Protein AF-0000000076643042 (afdb_homodimer)

pLDDT: mean 94.72, std 5.68, range [51.59, 98.75]

Foldseek 3Di:
DDDPVLVVVLQVQAPFGKDAPPDPCQQVQQAAQAQVDDAHERIEQAHQALSNVLSQLVSCLVVVFQEAEDALRHFQARLQHHHHGYRYYQLNQFDWDADLVQQKIKTFQNHWQLRNCVVQVVSQKDAFAALARSHTLQQCQQQFHDHQLCQPHNHNVSFWAWWFWQFSNSDTDIDGCVGPNLVSQCSGNVRFQGGHTGMTMGHIDGFDQKWWKDKFKAALVCQLVLVVVVQVLLVPADSQKWWKWKWAADPVRHIIIIIIMIGGHDRVVCCVRCVVVVPPDDTPDDPTDIDGPSVSSNVCDVLSGGNWHKAKDKFFFQGQDSVLSVLLSVLCPPPDDRSKMKMKTFAHHPLLVDDCSSHQQRCSNTGMMIMTMQTHNDPVCVVVSNVSSVVSCVSNVVRTDFADRQSRDHPDPLVNLCRNRDPCLVSNLCSCCVRPVPSSPASGSHRHHDD/DDDPVLVVVLQVQAPFGKDAPPDPCQQVQQAAQAQVDDAHERIEQAHQALSNVLSQLVSCLVVVFQEAEDALRHFQARLQHHHHGYRYYQLNQFDWDADLVQQKIKTFQNHWQLNNCVVQVVSQKDAFAALARSHTLQQCQQQFHDHQLCQPHNHNVSFWAWWFWQFSNSDTDIDGCVGPVLLSQCSGNVRFQGGHTGMTMGHIDGFDQKWWKDKFKAALVCQLVLVVVVQVLLVPADSQKWWKWKWAADPVRGIIIIIIMIGGHDRVVCCVRCVVVVPPDDTPDDDTDIDGPSVSSNVCDVLSGGNWHKAKDKFFFQGQDSVLSVLLSVLCPPPDDRSKMKMKTAAHHPLLVDDCSSHQQRCSNTGMMIMTMQTHNDPVCVVVRNVSSVVSCVSNVVRTDFADRQSRDHPDPLPRLCRNRDPCLVSSLCSCCVRPVPSSPASGSHRHHDD

Secondary structure (DSSP, 8-state):
---HHHHHHHHHH-SSEEE-TTSTTHHHHH--S-TT-----SEEEE--SHHHHHHHHHHHHHTT--EEEESS---TT-TT--SSSEEEE-TT---EEEETTTTEEEE-TT-BHHHHHHHHHTTTEE----SSTTSBHHHHHHT----TTHHHH--GGGGEEEEEEE-TTS-EEEEESSSSHHHHHHHTTSTTSS-EEEEEEEE-EE--SEEEE--EEEEGGGHHHHHHHHHHHHHHS-TTEEEEEEEEE-TTS-EEEEEEEEESS-HHHHHHHHHHHHHSS--SEE--EEEEHHHHHHHTGGGG-TTSEE--EEEEES---HHHHHHHHHHHPSPSSTT-EEEEEE--THHHHS-GGGSS---TT--EEEEEE-EES-GGGHHHHHHHHHHHHHHHGGGPPS---GGG--S--HHHHHHHHGGGHHHHHHHHHHH-TT----SSS--PPP-/---HHHHHHHHHH-SSEEE-TTSTTHHHHH--S-TT-----SEEEE--SHHHHHHHHHHHHHTT--EEEESS---TT-TT--SSSEEEE-TT---EEEETTTTEEEE-TT-BHHHHHHHHHTTTEE----SSTTSBHHHHHHT----TTHHHH--GGGGEEEEEEE-TTS-EEEEESSSSHHHHHHHTTSTTSS-EEEEEEEE-EE--SEEEE--EEEEGGGHHHHHHHHHHHHHHS-TTEEEEEEEEE-TTS-EEEEEEEEESS-HHHHHHHHHHHHHSS--SEE--EEEEHHHHHHHTTTTT-TTSEE--EEEEES---HHHHHHHHHHHPSPSSTT-EEEEEE--THHHHS-GGGSS---TT--EEEEEE-EES-GGGHHHHHHHHHHHHHHHGGGPPS---GGG--S--SHHHHHHHGGGHHHHHHHHHHH-TT----SSS--PPP-

InterPro domains:
  IPR006093 Oxygen oxidoreductase covalent FAD-binding site [PS00862] (41-74)
  IPR006094 FAD linked oxidase, N-terminal [PF01565] (41-175)
  IPR012951 Berberine/berberine-like [PF08031] (404-448)
  IPR016166 FAD-binding domain, PCMH-type [PS51387] (37-207)
  IPR016167 FAD-binding, type PCMH, subdomain 1 [G3DSA:3.30.43.10] (16-94)
  IPR016169 FAD-binding, type PCMH, subdomain 2 [G3DSA:3.30.465.10] (108-436)
  IPR036318 FAD-binding, type PCMH-like superfamily [SSF56176] (14-205)
  IPR050416 FAD-linked Oxidoreductases in Biosynthetic Pathways [PTHR42973] (16-446)

Sequence (902 aa):
MVHQSAIKKFREKLHGSLLFPRDSGYHEARSVWNGRIDRKPMAIARCKDTSDVIASINFARDHQLLVSIRGGGHHAAGHAVSDGGLMIDLSLMNEIYVDPTIKIAKAGPGTSVRDLDHETQKFGLVITGAPVSTVGIAGYTLGGGLGWTSRKHGLACDNLISVDVVTAEGELIHASEDKYPNLFWGIRGGSGNFGVVTSFEFQLHEMGPDVLAGPIVHPIEEAPRLLRFWRDYMLDAPDELQCMPVMFNTPESETVFCLYPLYAGNPAEGESVIKPFREIGTPLSDGIEATSYADLLSELDEMYRSGDRNYYRSAFFDSIPDEAIDTFVEKAAPIPSPFSSIFLEPLGGAIARRDTHATAFPHRERKFCITAVPKWDDENRDEEMMAWADELFNALKPYAADGVYVNYLDEVGDEPARDAYGQHWNRLTELKKKWDPENLFRMNHNVPPAGMVHQSAIKKFREKLHGSLLFPRDSGYHEARSVWNGRIDRKPMAIARCKDTSDVIASINFARDHQLLVSIRGGGHHAAGHAVSDGGLMIDLSLMNEIYVDPTIKIAKAGPGTSVRDLDHETQKFGLVITGAPVSTVGIAGYTLGGGLGWTSRKHGLACDNLISVDVVTAEGELIHASEDKYPNLFWGIRGGSGNFGVVTSFEFQLHEMGPDVLAGPIVHPIEEAPRLLRFWRDYMLDAPDELQCMPVMFNTPESETVFCLYPLYAGNPAEGESVIKPFREIGTPLSDGIEATSYADLLSELDEMYRSGDRNYYRSAFFDSIPDEAIDTFVEKAAPIPSPFSSIFLEPLGGAIARRDTHATAFPHRERKFCITAVPKWDDENRDEEMMAWADELFNALKPYAADGVYVNYLDEVGDEPARDAYGQHWNRLTELKKKWDPENLFRMNHNVPPAG

Solvent-accessible surface area (backbone atoms only — not comparable to full-atom values): 44697 Å² total; per-residue (Å²): 132,84,53,67,68,57,52,52,55,52,48,70,65,34,84,33,52,72,35,35,83,88,38,90,60,29,70,67,69,53,57,44,31,29,40,73,53,84,53,55,40,53,31,36,39,38,22,53,44,61,60,26,48,32,53,48,41,43,50,30,58,76,65,70,42,54,42,13,60,20,36,46,29,58,46,61,49,40,38,31,43,37,66,64,14,39,24,43,31,29,52,68,25,46,48,67,46,74,42,76,88,83,29,36,34,39,33,23,28,16,22,30,32,44,60,52,39,55,55,35,32,76,72,24,25,40,64,39,38,55,69,41,20,74,37,14,45,39,67,40,24,21,31,23,23,73,31,69,39,12,26,52,65,12,30,23,32,69,28,51,58,34,35,34,30,32,32,65,84,39,45,80,41,71,28,20,81,88,32,58,39,69,59,34,26,40,46,26,21,39,38,57,44,64,41,49,59,55,30,41,28,32,50,44,40,86,40,56,48,47,23,25,32,34,48,34,33,25,55,47,87,48,39,61,62,52,48,54,50,49,55,60,48,59,77,70,49,61,40,42,55,32,55,34,44,33,38,33,31,41,96,85,65,44,54,32,26,28,44,34,40,34,27,69,37,61,37,79,68,29,48,73,73,48,42,64,70,72,66,51,80,75,61,77,43,78,53,67,38,78,38,46,50,62,57,56,31,50,65,45,36,75,67,64,49,68,55,37,26,56,45,50,42,59,39,25,18,70,57,78,52,70,68,52,45,52,50,46,57,61,56,52,53,71,56,87,34,70,55,12,36,34,41,35,42,70,52,30,52,35,35,41,72,43,62,49,80,69,33,32,41,52,70,31,81,37,36,33,37,44,37,35,36,43,32,46,84,55,78,90,43,47,67,60,47,50,47,51,47,49,52,39,50,62,70,43,47,90,57,44,42,85,46,35,62,56,70,48,43,37,84,49,74,76,68,52,36,51,37,32,25,46,91,42,41,65,62,48,13,48,50,20,35,72,50,26,60,81,46,61,52,46,50,49,74,54,64,59,39,59,131,132,85,52,68,66,58,50,52,53,51,47,72,65,34,85,32,52,71,35,34,83,87,38,90,60,28,70,69,70,54,57,43,29,29,41,74,53,84,54,55,40,52,31,36,40,40,23,52,44,63,60,25,47,33,52,50,42,44,51,31,59,76,65,70,43,53,43,12,60,20,36,45,30,57,44,61,49,38,36,30,43,37,66,64,14,40,23,42,32,29,50,66,25,46,48,67,45,75,42,76,89,82,28,35,35,40,32,24,28,17,23,28,32,43,60,52,40,55,54,35,32,75,71,23,26,40,62,40,37,55,66,42,22,72,37,14,46,38,66,40,23,19,31,23,24,70,30,69,38,13,26,53,64,12,31,24,32,70,29,50,56,35,34,34,29,34,33,64,84,38,44,80,42,72,26,18,82,88,34,57,38,68,60,35,25,41,46,26,21,38,40,58,45,66,40,50,57,55,31,40,28,31,51,43,40,86,41,54,48,47,20,26,32,36,47,33,32,26,54,45,87,49,40,62,61,51,49,55,50,49,55,61,48,59,78,70,48,60,41,43,53,32,55,34,43,34,38,33,31,42,97,87,65,44,53,31,27,27,46,35,40,34,26,69,38,60,37,80,69,30,48,74,72,48,43,63,68,72,65,50,81,74,60,77,43,76,52,66,38,78,38,47,51,60,58,57,31,50,65,46,35,74,68,64,50,70,56,36,26,57,46,48,42,58,40,26,18,70,56,76,52,70,68,53,44,50,50,45,56,62,56,52,54,69,54,88,32,70,55,12,36,35,41,35,42,70,51,29,52,36,34,42,70,44,62,48,82,68,32,31,40,51,68,30,80,38,36,32,36,43,36,34,35,41,32,46,85,55,77,91,43,48,67,62,47,50,47,51,46,48,51,38,49,61,69,43,46,89,57,44,41,85,46,34,61,57,71,48,43,38,84,52,72,86,69,54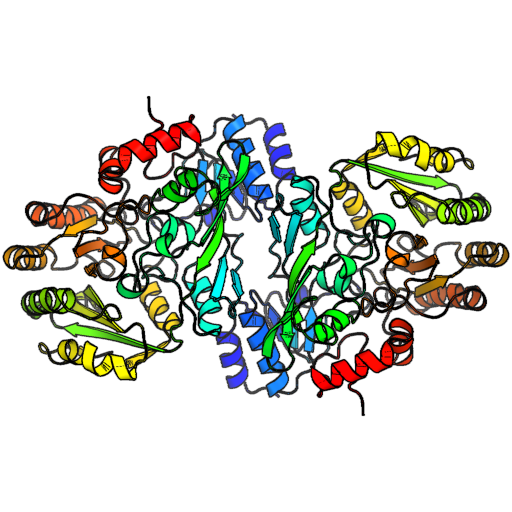,38,54,38,32,26,47,90,40,42,66,61,47,13,49,49,19,35,73,50,25,60,82,46,62,52,47,48,48,72,53,65,57,40,57,128

Organism: NCBI:txid1194090

Radius of gyration: 30.89 Å; Cα contacts (8 Å, |Δi|>4): 2217; chains: 2; bounding box: 66×94×68 Å

Nearest PDB structures (foldseek):
  6fye-assembly1_B-2  TM=9.559E-01  e=5.923E-57  Streptomyces maritimus
  6fyf-assembly3_C  TM=9.620E-01  e=8.455E-57  Streptomyces maritimus
  6fyd-assembly1_D  TM=9.622E-01  e=5.011E-56  Streptomyces maritimus
  6fyb-assembly1_A  TM=9.597E-01  e=9.623E-56  Streptomyces maritimus
  4xlo-assembly1_C  TM=9.565E-01  e=2.208E-55  Streptomyces maritimus

Structure (mmCIF, N/CA/C/O backbone):
data_AF-0000000076643042-model_v1
#
loop_
_entity.id
_entity.type
_entity.pdbx_description
1 polymer 'FAD/FMN-containing dehydrogenase'
#
loop_
_atom_site.group_PDB
_atom_site.id
_atom_site.type_symbol
_atom_site.label_atom_id
_atom_site.label_alt_id
_atom_site.label_comp_id
_atom_site.label_asym_id
_atom_site.label_entity_id
_atom_site.label_seq_id
_atom_site.pdbx_PDB_ins_code
_atom_site.Cartn_x
_atom_site.Cartn_y
_atom_site.Cartn_z
_atom_site.occupancy
_atom_site.B_iso_or_equiv
_atom_site.auth_seq_id
_atom_site.auth_comp_id
_atom_site.auth_asym_id
_atom_site.auth_atom_id
_atom_site.pdbx_PDB_model_num
ATOM 1 N N . MET A 1 1 ? -33.562 -3.615 -8.594 1 68.44 1 MET A N 1
ATOM 2 C CA . MET A 1 1 ? -32.781 -2.475 -9.07 1 68.44 1 MET A CA 1
ATOM 3 C C . MET A 1 1 ? -32.344 -1.584 -7.91 1 68.44 1 MET A C 1
ATOM 5 O O . MET A 1 1 ? -33.156 -1.269 -7.035 1 68.44 1 MET A O 1
ATOM 9 N N . VAL A 1 2 ? -31.031 -1.35 -7.797 1 86.06 2 VAL A N 1
ATOM 10 C CA . VAL A 1 2 ? -30.516 -0.53 -6.707 1 86.06 2 VAL A CA 1
ATOM 11 C C . VAL A 1 2 ? -30.906 0.93 -6.93 1 86.06 2 VAL A C 1
ATOM 13 O O . VAL A 1 2 ? -30.75 1.458 -8.031 1 86.06 2 VAL A O 1
ATOM 16 N N . HIS A 1 3 ? -31.516 1.527 -5.895 1 90.06 3 HIS A N 1
ATOM 17 C CA . HIS A 1 3 ? -31.953 2.92 -5.973 1 90.06 3 HIS A CA 1
ATOM 18 C C . HIS A 1 3 ? -30.75 3.848 -6.191 1 90.06 3 HIS A C 1
ATOM 20 O O . HIS A 1 3 ? -29.688 3.635 -5.621 1 90.06 3 HIS A O 1
ATOM 26 N N . GLN A 1 4 ? -31 4.836 -6.996 1 91.38 4 GLN A N 1
ATOM 27 C CA . GLN A 1 4 ? -29.969 5.801 -7.344 1 91.38 4 GLN A CA 1
ATOM 28 C C . GLN A 1 4 ? -29.406 6.469 -6.094 1 91.38 4 GLN A C 1
ATOM 30 O O . GLN A 1 4 ? -28.203 6.777 -6.039 1 91.38 4 GLN A O 1
ATOM 35 N N . SER A 1 5 ? -30.219 6.672 -5.195 1 93 5 SER A N 1
ATOM 36 C CA . SER A 1 5 ? -29.766 7.297 -3.957 1 93 5 SER A CA 1
ATOM 37 C C . SER A 1 5 ? -28.781 6.398 -3.207 1 93 5 SER A C 1
ATOM 39 O O . SER A 1 5 ? -27.828 6.887 -2.604 1 93 5 SER A O 1
ATOM 41 N N . ALA A 1 6 ? -29.078 5.102 -3.199 1 94.38 6 ALA A N 1
ATOM 42 C CA . ALA A 1 6 ? -28.172 4.137 -2.557 1 94.38 6 ALA A CA 1
ATOM 43 C C . ALA A 1 6 ? -26.828 4.094 -3.258 1 94.38 6 ALA A C 1
ATOM 45 O O . ALA A 1 6 ? -25.781 4.004 -2.604 1 94.38 6 ALA A O 1
ATOM 46 N N . ILE A 1 7 ? -26.875 4.219 -4.602 1 95.62 7 ILE A N 1
ATOM 47 C CA . ILE A 1 7 ? -25.656 4.215 -5.402 1 95.62 7 ILE A CA 1
ATOM 48 C C . ILE A 1 7 ? -24.828 5.469 -5.102 1 95.62 7 ILE A C 1
ATOM 50 O O . ILE A 1 7 ? -23.609 5.398 -4.957 1 95.62 7 ILE A O 1
ATOM 54 N N . LYS A 1 8 ? -25.453 6.582 -5.012 1 94.44 8 LYS A N 1
ATOM 55 C CA . LYS A 1 8 ? -24.766 7.84 -4.711 1 94.44 8 LYS A CA 1
ATOM 56 C C . LYS A 1 8 ? -24.078 7.777 -3.346 1 94.44 8 LYS A C 1
ATOM 58 O O . LYS A 1 8 ? -22.922 8.18 -3.207 1 94.44 8 LYS A O 1
ATOM 63 N N . LYS A 1 9 ? -24.828 7.293 -2.367 1 94 9 LYS A N 1
ATOM 64 C CA . LYS A 1 9 ? -24.281 7.164 -1.022 1 94 9 LYS A CA 1
ATOM 65 C C . LYS A 1 9 ? -23.078 6.211 -1.011 1 94 9 LYS A C 1
ATOM 67 O O . LYS A 1 9 ? -22.094 6.449 -0.308 1 94 9 LYS A O 1
ATOM 72 N N . PHE A 1 10 ? -23.25 5.125 -1.715 1 96.25 10 PHE A N 1
ATOM 73 C CA . PHE A 1 10 ? -22.172 4.16 -1.82 1 96.25 10 PHE A CA 1
ATOM 74 C C . PHE A 1 10 ? -20.938 4.797 -2.445 1 96.25 10 PHE A C 1
ATOM 76 O O . PHE A 1 10 ? -19.828 4.672 -1.914 1 96.25 10 PHE A O 1
ATOM 83 N N . ARG A 1 11 ? -21.094 5.492 -3.514 1 95.38 11 ARG A N 1
ATOM 84 C CA . ARG A 1 11 ? -20.016 6.18 -4.211 1 95.38 11 ARG A CA 1
ATOM 85 C C . ARG A 1 11 ? -19.297 7.156 -3.287 1 95.38 11 ARG A C 1
ATOM 87 O O . ARG A 1 11 ? -18.062 7.254 -3.311 1 95.38 11 ARG A O 1
ATOM 94 N N . GLU A 1 12 ? -20.016 7.832 -2.471 1 91.12 12 GLU A N 1
ATOM 95 C CA . GLU A 1 12 ? -19.469 8.836 -1.566 1 91.12 12 GLU A CA 1
ATOM 96 C C . GLU A 1 12 ? -18.625 8.195 -0.475 1 91.12 12 GLU A C 1
ATOM 98 O O . GLU A 1 12 ? -17.734 8.836 0.087 1 91.12 12 GLU A O 1
ATOM 103 N N . LYS A 1 13 ? -18.859 6.949 -0.192 1 91.38 13 LYS A N 1
ATOM 104 C CA . LYS A 1 13 ? -18.141 6.238 0.855 1 91.38 13 LYS A CA 1
ATOM 105 C C . LYS A 1 13 ? -16.812 5.695 0.331 1 91.38 13 LYS A C 1
ATOM 107 O O . LYS A 1 13 ? -15.93 5.324 1.113 1 91.38 13 LYS A O 1
ATOM 112 N N . LEU A 1 14 ? -16.656 5.648 -0.981 1 94.31 14 LEU A N 1
ATOM 113 C CA . LEU A 1 14 ? -15.484 5.023 -1.576 1 94.31 14 LEU A CA 1
ATOM 114 C C . LEU A 1 14 ? -14.352 6.035 -1.745 1 94.31 14 LEU A C 1
ATOM 116 O O . LEU A 1 14 ? -14.586 7.16 -2.193 1 94.31 14 LEU A O 1
ATOM 120 N N . HIS A 1 15 ? -13.18 5.633 -1.275 1 92.56 15 HIS A N 1
ATOM 121 C CA . HIS A 1 15 ? -11.977 6.344 -1.7 1 92.56 15 HIS A CA 1
ATOM 122 C C . HIS A 1 15 ? -11.695 6.113 -3.182 1 92.56 15 HIS A C 1
ATOM 124 O O . HIS A 1 15 ? -11.25 7.023 -3.883 1 92.56 15 HIS A O 1
ATOM 130 N N . GLY A 1 16 ? -11.883 4.863 -3.537 1 94.12 16 GLY A N 1
ATOM 131 C CA . GLY A 1 16 ? -11.742 4.535 -4.949 1 94.12 16 GLY A CA 1
ATOM 132 C C . GLY A 1 16 ? -12.93 4.961 -5.785 1 94.12 16 GLY A C 1
ATOM 133 O O . GLY A 1 16 ? -13.727 5.801 -5.359 1 94.12 16 GLY A O 1
ATOM 134 N N . SER A 1 17 ? -13.047 4.469 -6.973 1 96.81 17 SER A N 1
ATOM 135 C CA . SER A 1 17 ? -14.102 4.863 -7.902 1 96.81 17 SER A CA 1
ATOM 136 C C . SER A 1 17 ? -15.133 3.756 -8.078 1 96.81 17 SER A C 1
ATOM 138 O O . SER A 1 17 ? -14.867 2.598 -7.742 1 96.81 17 SER A O 1
ATOM 140 N N . LEU A 1 18 ? -16.281 4.133 -8.484 1 98.25 18 LEU A N 1
ATOM 141 C CA . LEU A 1 18 ? -17.359 3.24 -8.898 1 98.25 18 LEU A CA 1
ATOM 142 C C . LEU A 1 18 ? -17.656 3.4 -10.383 1 98.25 18 LEU A C 1
ATOM 144 O O . LEU A 1 18 ? -18.078 4.469 -10.82 1 98.25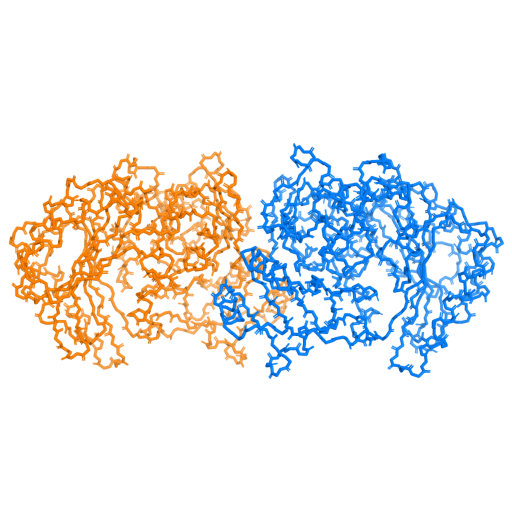 18 LEU A O 1
ATOM 148 N N . LEU A 1 19 ? -17.375 2.379 -11.141 1 98.44 19 LEU A N 1
ATOM 149 C CA . LEU A 1 19 ? -17.516 2.453 -12.586 1 98.44 19 LEU A CA 1
ATOM 150 C C . LEU A 1 19 ? -18.797 1.735 -13.039 1 98.44 19 LEU A C 1
ATOM 152 O O . LEU A 1 19 ? -19.094 0.647 -12.547 1 98.44 19 LEU A O 1
ATOM 156 N N . PHE A 1 20 ? -19.5 2.33 -13.906 1 97.81 20 PHE A N 1
ATOM 157 C CA . PHE A 1 20 ? -20.625 1.738 -14.617 1 97.81 20 PHE A CA 1
ATOM 158 C C . PHE A 1 20 ? -20.297 1.536 -16.094 1 97.81 20 PHE A C 1
ATOM 160 O O . PHE A 1 20 ? -19.281 2.037 -16.578 1 97.81 20 PHE A O 1
ATOM 167 N N . PRO A 1 21 ? -21.094 0.764 -16.781 1 96.88 21 PRO A N 1
ATOM 168 C CA . PRO A 1 21 ? -20.781 0.395 -18.156 1 96.88 21 PRO A CA 1
ATOM 169 C C . PRO A 1 21 ? -20.531 1.608 -19.047 1 96.88 21 PRO A C 1
ATOM 171 O O . PRO A 1 21 ? -19.75 1.522 -20 1 96.88 21 PRO A O 1
ATOM 174 N N . ARG A 1 22 ? -21.016 2.818 -18.734 1 96.31 22 ARG A N 1
ATOM 175 C CA . ARG A 1 22 ? -20.859 3.994 -19.594 1 96.31 22 ARG A CA 1
ATOM 176 C C . ARG A 1 22 ? -19.641 4.812 -19.172 1 96.31 22 ARG A C 1
ATOM 178 O O . ARG A 1 22 ? -19.234 5.738 -19.891 1 96.31 22 ARG A O 1
ATOM 185 N N . ASP A 1 23 ? -19.031 4.402 -18.062 1 97.31 23 ASP A N 1
ATOM 186 C CA . ASP A 1 23 ? -17.891 5.16 -17.562 1 97.31 23 ASP A CA 1
ATOM 187 C C . ASP A 1 23 ? -16.609 4.77 -18.297 1 97.31 23 ASP A C 1
ATOM 189 O O . ASP A 1 23 ? -16.422 3.607 -18.672 1 97.31 23 ASP A O 1
ATOM 193 N N . SER A 1 24 ? -15.703 5.809 -18.469 1 96.38 24 SER A N 1
ATOM 194 C CA . SER A 1 24 ? -14.359 5.531 -18.969 1 96.38 24 SER A CA 1
ATOM 195 C C . SER A 1 24 ? -13.609 4.57 -18.062 1 96.38 24 SER A C 1
ATOM 197 O O . SER A 1 24 ? -13.648 4.715 -16.828 1 96.38 24 SER A O 1
ATOM 199 N N . GLY A 1 25 ? -13.016 3.543 -18.656 1 96.62 25 GLY A N 1
ATOM 200 C CA . GLY A 1 25 ? -12.211 2.605 -17.891 1 96.62 25 GLY A CA 1
ATOM 201 C C . GLY A 1 25 ? -12.953 1.342 -17.516 1 96.62 25 GLY A C 1
ATOM 202 O O . GLY A 1 25 ? -12.352 0.358 -17.094 1 96.62 25 GLY A O 1
ATOM 203 N N . TYR A 1 26 ? -14.328 1.372 -17.672 1 97.62 26 TYR A N 1
ATOM 204 C CA . TYR A 1 26 ? -15.148 0.229 -17.297 1 97.62 26 TYR A CA 1
ATOM 205 C C . TYR A 1 26 ? -14.695 -1.035 -18.016 1 97.62 26 TYR A C 1
ATOM 207 O O . TYR A 1 26 ? -14.477 -2.072 -17.391 1 97.62 26 TYR A O 1
ATOM 215 N N . HIS A 1 27 ? -14.484 -0.976 -19.297 1 96.5 27 HIS A N 1
ATOM 216 C CA . HIS A 1 27 ? -14.164 -2.162 -20.078 1 96.5 27 HIS A CA 1
ATOM 217 C C . HIS A 1 27 ? -12.773 -2.691 -19.734 1 96.5 27 HIS A C 1
ATOM 219 O O . HIS A 1 27 ? -12.57 -3.906 -19.672 1 96.5 27 HIS A O 1
ATOM 225 N N . GLU A 1 28 ? -11.898 -1.808 -19.5 1 95.44 28 GLU A N 1
ATOM 226 C CA . GLU A 1 28 ? -10.562 -2.217 -19.062 1 95.44 28 GLU A CA 1
ATOM 227 C C . GLU A 1 28 ? -10.602 -2.865 -17.688 1 95.44 28 GLU A C 1
ATOM 229 O O . GLU A 1 28 ? -9.953 -3.887 -17.453 1 95.44 28 GLU A O 1
ATOM 234 N N . ALA A 1 29 ? -11.383 -2.307 -16.812 1 96.06 29 ALA A N 1
ATOM 235 C CA . ALA A 1 29 ? -11.438 -2.766 -15.422 1 96.06 29 ALA A CA 1
ATOM 236 C C . ALA A 1 29 ? -12.102 -4.137 -15.32 1 96.06 29 ALA A C 1
ATOM 238 O O . ALA A 1 29 ? -11.75 -4.941 -14.461 1 96.06 29 ALA A O 1
ATOM 239 N N . ARG A 1 30 ? -13.016 -4.414 -16.203 1 95.62 30 ARG A N 1
ATOM 240 C CA . ARG A 1 30 ? -13.766 -5.66 -16.062 1 95.62 30 ARG A CA 1
ATOM 241 C C . ARG A 1 30 ? -13.047 -6.805 -16.766 1 95.62 30 ARG A C 1
ATOM 243 O O . ARG A 1 30 ? -13.438 -7.969 -16.625 1 95.62 30 ARG A O 1
ATOM 250 N N . SER A 1 31 ? -12.102 -6.457 -17.641 1 93.75 31 SER A N 1
ATOM 251 C CA . SER A 1 31 ? -11.445 -7.484 -18.438 1 93.75 31 SER A CA 1
ATOM 252 C C . SER A 1 31 ? -10.602 -8.406 -17.562 1 93.75 31 SER A C 1
ATOM 254 O O . SER A 1 31 ? -9.93 -7.953 -16.641 1 93.75 31 SER A O 1
ATOM 256 N N . VAL A 1 32 ? -10.703 -9.727 -17.859 1 93.56 32 VAL A N 1
ATOM 257 C CA . VAL A 1 32 ? -9.898 -10.703 -17.125 1 93.56 32 VAL A CA 1
ATOM 258 C C . VAL A 1 32 ? -8.938 -11.398 -18.078 1 93.56 32 VAL A C 1
ATOM 260 O O . VAL A 1 32 ? -9.039 -11.242 -19.297 1 93.56 32 VAL A O 1
ATOM 263 N N . TRP A 1 33 ? -8.016 -12.125 -17.547 1 92.19 33 TRP A N 1
ATOM 264 C CA . TRP A 1 33 ? -6.906 -12.742 -18.266 1 92.19 33 TRP A CA 1
ATOM 265 C C . TRP A 1 33 ? -7.418 -13.695 -19.344 1 92.19 33 TRP A C 1
ATOM 267 O O . TRP A 1 33 ? -6.93 -13.68 -20.484 1 92.19 33 TRP A O 1
ATOM 277 N N . ASN A 1 34 ? -8.414 -14.562 -19.062 1 93.62 34 ASN A N 1
ATOM 278 C CA . ASN A 1 34 ? -8.977 -15.547 -19.984 1 93.62 34 ASN A CA 1
ATOM 279 C C . ASN A 1 34 ? -9.914 -14.898 -20.984 1 93.62 34 ASN A C 1
ATOM 281 O O . ASN A 1 34 ? -11.039 -14.523 -20.656 1 93.62 34 ASN A O 1
ATOM 285 N N . GLY A 1 35 ? -9.5 -14.875 -22.203 1 92.88 35 GLY A N 1
ATOM 286 C CA . GLY A 1 35 ? -10.234 -14.203 -23.266 1 92.88 35 GLY A CA 1
ATOM 287 C C . GLY A 1 35 ? -11.555 -14.875 -23.609 1 92.88 35 GLY A C 1
ATOM 288 O O . GLY A 1 35 ? -12.398 -14.289 -24.281 1 92.88 35 GLY A O 1
ATOM 289 N N . ARG A 1 36 ? -11.789 -16.062 -23.094 1 93 36 ARG A N 1
ATOM 290 C CA . ARG A 1 36 ? -13.062 -16.734 -23.312 1 93 36 ARG A CA 1
ATOM 291 C C . ARG A 1 36 ? -14.164 -16.094 -22.469 1 93 36 ARG A C 1
ATOM 293 O O . ARG A 1 36 ? -15.352 -16.328 -22.703 1 93 36 ARG A O 1
ATOM 300 N N . ILE A 1 37 ? -13.727 -15.383 -21.438 1 93 37 ILE A N 1
ATOM 301 C CA . ILE A 1 37 ? -14.664 -14.836 -20.469 1 93 37 ILE A CA 1
ATOM 302 C C . ILE A 1 37 ? -14.969 -13.383 -20.812 1 93 37 ILE A C 1
ATOM 304 O O . ILE A 1 37 ? -14.07 -12.539 -20.859 1 93 37 ILE A O 1
ATOM 308 N N . ASP A 1 38 ? -16.203 -13.062 -21.062 1 93.5 38 ASP A N 1
ATOM 309 C CA . ASP A 1 38 ? -16.641 -11.695 -21.344 1 93.5 38 ASP A CA 1
ATOM 310 C C . ASP A 1 38 ? -17.938 -11.383 -20.609 1 93.5 38 ASP A C 1
ATOM 312 O O . ASP A 1 38 ? -19 -11.227 -21.219 1 93.5 38 ASP A O 1
ATOM 316 N N . ARG A 1 39 ? -17.828 -11.219 -19.344 1 96.06 39 ARG A N 1
ATOM 317 C CA . ARG A 1 39 ? -18.984 -10.906 -18.5 1 96.06 39 ARG A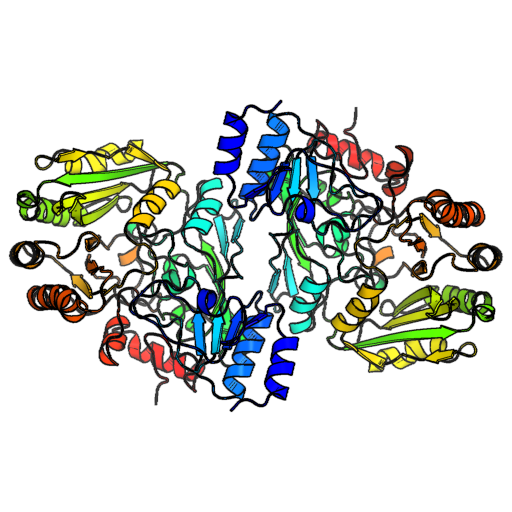 CA 1
ATOM 318 C C . ARG A 1 39 ? -19.016 -9.422 -18.156 1 96.06 39 ARG A C 1
ATOM 320 O O . ARG A 1 39 ? -18 -8.734 -18.203 1 96.06 39 ARG A O 1
ATOM 327 N N . LYS A 1 40 ? -20.203 -8.977 -17.922 1 97.75 40 LYS A N 1
ATOM 328 C CA . LYS A 1 40 ? -20.422 -7.547 -17.703 1 97.75 40 LYS A CA 1
ATOM 329 C C . LYS A 1 40 ? -21.109 -7.285 -16.375 1 97.75 40 LYS A C 1
ATOM 331 O O . LYS A 1 40 ? -22.344 -7.297 -16.297 1 97.75 40 LYS A O 1
ATOM 336 N N . PRO A 1 41 ? -20.375 -6.859 -15.344 1 97.69 41 PRO A N 1
ATOM 337 C CA . PRO A 1 41 ? -20.984 -6.504 -14.062 1 97.69 41 PRO A CA 1
ATOM 338 C C . PRO A 1 41 ? -21.828 -5.227 -14.148 1 97.69 41 PRO A C 1
ATOM 340 O O . PRO A 1 41 ? -21.609 -4.402 -15.039 1 97.69 41 PRO A O 1
ATOM 343 N N . MET A 1 42 ? -22.75 -5.113 -13.203 1 97.31 42 MET A N 1
ATOM 344 C CA . MET A 1 42 ? -23.531 -3.889 -13.086 1 97.31 42 MET A CA 1
ATOM 345 C C . MET A 1 42 ? -22.641 -2.699 -12.75 1 97.31 42 MET A C 1
ATOM 347 O O . MET A 1 42 ? -22.844 -1.602 -13.273 1 97.31 42 MET A O 1
ATOM 351 N N . ALA A 1 43 ? -21.75 -2.928 -11.852 1 98.25 43 ALA A N 1
ATOM 352 C CA . ALA A 1 43 ? -20.828 -1.895 -11.398 1 98.25 43 ALA A CA 1
ATOM 353 C C . ALA A 1 43 ? -19.5 -2.506 -10.938 1 98.25 43 ALA A C 1
ATOM 355 O O . ALA A 1 43 ? -19.438 -3.693 -10.609 1 98.25 43 ALA A O 1
ATOM 356 N N . ILE A 1 44 ? -18.469 -1.769 -11.031 1 98.75 44 ILE A N 1
ATOM 357 C CA . ILE A 1 44 ? -17.141 -2.146 -10.57 1 98.75 44 ILE A CA 1
ATOM 358 C C . ILE A 1 44 ? -16.672 -1.175 -9.484 1 98.75 44 ILE A C 1
ATOM 360 O O . ILE A 1 44 ? -16.5 0.016 -9.75 1 98.75 44 ILE A O 1
ATOM 364 N N . ALA A 1 45 ? -16.562 -1.639 -8.242 1 98.69 45 ALA A N 1
ATOM 365 C CA . ALA A 1 45 ? -15.93 -0.85 -7.184 1 98.69 45 ALA A CA 1
ATOM 366 C C . ALA A 1 45 ? -14.414 -1.004 -7.211 1 98.69 45 ALA A C 1
ATOM 368 O O . ALA A 1 45 ? -13.883 -2.047 -6.824 1 98.69 45 ALA A O 1
ATOM 369 N N . ARG A 1 46 ? -13.703 -0.032 -7.668 1 98.19 46 ARG A N 1
ATOM 370 C CA . ARG A 1 46 ? -12.242 -0.048 -7.668 1 98.19 46 ARG A CA 1
ATOM 371 C C . ARG A 1 46 ? -11.688 0.381 -6.312 1 98.19 46 ARG A C 1
ATOM 373 O O . ARG A 1 46 ? -11.461 1.569 -6.074 1 98.19 46 ARG A O 1
ATOM 380 N N . CYS A 1 47 ? -11.438 -0.552 -5.5 1 97.75 47 CYS A N 1
ATOM 381 C CA . CYS A 1 47 ? -11.109 -0.307 -4.102 1 97.75 47 CYS A CA 1
ATOM 382 C C . CYS A 1 47 ? -9.656 0.14 -3.951 1 97.75 47 CYS A C 1
ATOM 384 O O . CYS A 1 47 ? -8.766 -0.391 -4.617 1 97.75 47 CYS A O 1
ATOM 386 N N . LYS A 1 48 ? -9.438 1.079 -3.084 1 95.19 48 LYS A N 1
ATOM 387 C CA . LYS A 1 48 ? -8.094 1.589 -2.824 1 95.19 48 LYS A CA 1
ATOM 388 C C . LYS A 1 48 ? -7.617 1.19 -1.432 1 95.19 48 LYS A C 1
ATOM 390 O O . LYS A 1 48 ? -6.426 1.29 -1.126 1 95.19 48 LYS A O 1
ATOM 395 N N . ASP A 1 49 ? -8.547 0.78 -0.636 1 94.62 49 ASP A N 1
ATOM 396 C CA . ASP A 1 49 ? -8.203 0.43 0.738 1 94.62 49 ASP A CA 1
ATOM 397 C C . ASP A 1 49 ? -9.258 -0.485 1.354 1 94.62 49 ASP A C 1
ATOM 399 O O . ASP A 1 49 ? -10.25 -0.829 0.702 1 94.62 49 ASP A O 1
ATOM 403 N N . THR A 1 50 ? -9.031 -0.948 2.604 1 97.25 50 THR A N 1
ATOM 404 C CA . THR A 1 50 ? -9.906 -1.894 3.289 1 97.25 50 THR A CA 1
ATOM 405 C C . THR A 1 50 ? -11.281 -1.286 3.52 1 97.25 50 THR A C 1
ATOM 407 O O . THR A 1 50 ? -12.297 -1.983 3.432 1 97.25 50 THR A O 1
ATOM 410 N N . SER A 1 51 ? -11.367 0.027 3.805 1 95.81 51 SER A N 1
ATOM 411 C CA . SER A 1 51 ? -12.641 0.699 4.008 1 95.81 51 SER A CA 1
ATOM 412 C C . SER A 1 51 ? -13.531 0.582 2.773 1 95.81 51 SER A C 1
ATOM 414 O O . SER A 1 51 ? -14.742 0.4 2.891 1 95.81 51 SER A O 1
ATOM 416 N N . ASP A 1 52 ? -12.914 0.745 1.614 1 97.56 52 ASP A N 1
ATOM 417 C CA . ASP A 1 52 ? -13.648 0.576 0.367 1 97.56 52 ASP A CA 1
ATOM 418 C C . ASP A 1 52 ? -14.227 -0.833 0.26 1 97.56 52 ASP A C 1
ATOM 420 O O . ASP A 1 52 ? -15.367 -1.008 -0.177 1 97.56 52 ASP A O 1
ATOM 424 N N . VAL A 1 53 ? -13.422 -1.831 0.658 1 98.56 53 VAL A N 1
ATOM 425 C CA . VAL A 1 53 ? -13.852 -3.223 0.582 1 98.56 53 VAL A CA 1
ATOM 426 C C . VAL A 1 53 ? -15.039 -3.451 1.521 1 98.56 53 VAL A C 1
ATOM 428 O O . VAL A 1 53 ? -16.031 -4.059 1.135 1 98.56 53 VAL A O 1
ATOM 431 N N . ILE A 1 54 ? -14.922 -2.967 2.701 1 98.25 54 ILE A N 1
ATOM 432 C CA . ILE A 1 54 ? -16 -3.096 3.676 1 98.25 54 ILE A CA 1
ATOM 433 C C . ILE A 1 54 ? -17.281 -2.453 3.129 1 98.25 54 ILE A C 1
ATOM 435 O O . ILE A 1 54 ? -18.344 -3.061 3.158 1 98.25 54 ILE A O 1
ATOM 439 N N . ALA A 1 55 ? -17.141 -1.246 2.604 1 97.88 55 ALA A N 1
ATOM 440 C CA . ALA A 1 55 ? -18.297 -0.549 2.039 1 97.88 55 ALA A CA 1
ATOM 441 C C . ALA A 1 55 ? -18.922 -1.351 0.9 1 97.88 55 ALA A C 1
ATOM 443 O O . ALA A 1 55 ? -20.141 -1.417 0.776 1 97.88 55 ALA A O 1
ATOM 444 N N . SER A 1 56 ? -18.094 -1.926 0.088 1 98.69 56 SER A N 1
ATOM 445 C CA . SER A 1 56 ? -18.562 -2.689 -1.064 1 98.69 56 SER A CA 1
ATOM 446 C C . SER A 1 56 ? -19.281 -3.955 -0.63 1 98.69 56 SER A C 1
ATOM 448 O O . SER A 1 56 ? -20.344 -4.297 -1.184 1 98.69 56 SER A O 1
ATOM 450 N N . ILE A 1 57 ? -18.75 -4.664 0.319 1 98.56 57 ILE A N 1
ATOM 451 C CA . ILE A 1 57 ? -19.359 -5.887 0.827 1 98.56 57 ILE A CA 1
ATOM 452 C C . ILE A 1 57 ? -20.719 -5.555 1.444 1 98.56 57 ILE A C 1
ATOM 454 O O . ILE A 1 57 ? -21.719 -6.238 1.176 1 98.56 57 ILE A O 1
ATOM 458 N N . ASN A 1 58 ? -20.766 -4.527 2.279 1 98.19 58 ASN A N 1
ATOM 459 C CA . ASN A 1 58 ? -22.016 -4.117 2.896 1 98.19 58 ASN A CA 1
ATOM 460 C C . ASN A 1 58 ? -23.078 -3.766 1.848 1 98.19 58 ASN A C 1
ATOM 462 O O . ASN A 1 58 ? -24.234 -4.16 1.969 1 98.19 58 ASN A O 1
ATOM 466 N N . PHE A 1 59 ? -22.641 -3.039 0.854 1 98.19 59 PHE A N 1
ATOM 467 C CA . PHE A 1 59 ? -23.562 -2.639 -0.21 1 98.19 59 PHE A CA 1
ATOM 468 C C . PHE A 1 59 ? -24.109 -3.857 -0.938 1 98.19 59 PHE A C 1
ATOM 470 O O . PHE A 1 59 ? -25.328 -3.949 -1.176 1 98.19 59 PHE A O 1
ATOM 477 N N . ALA A 1 60 ? -23.234 -4.746 -1.305 1 97.81 60 ALA A N 1
ATOM 478 C CA . ALA A 1 60 ? -23.641 -5.957 -2.012 1 97.81 60 ALA A CA 1
ATOM 479 C C . ALA A 1 60 ? -24.609 -6.781 -1.169 1 97.81 60 ALA A C 1
ATOM 481 O O . ALA A 1 60 ? -25.625 -7.266 -1.675 1 97.81 60 ALA A O 1
ATOM 482 N N . ARG A 1 61 ? -24.266 -6.984 0.055 1 97 61 ARG A N 1
ATOM 483 C CA . ARG A 1 61 ? -25.109 -7.75 0.969 1 97 61 ARG A CA 1
ATOM 484 C C . ARG A 1 61 ? -26.484 -7.105 1.116 1 97 61 ARG A C 1
ATOM 486 O O . ARG A 1 61 ? -27.5 -7.773 0.962 1 97 61 ARG A O 1
ATOM 493 N N . ASP A 1 62 ? -26.5 -5.789 1.344 1 96.81 62 ASP A N 1
ATOM 494 C CA . ASP A 1 62 ? -27.75 -5.062 1.603 1 96.81 62 ASP A CA 1
ATOM 495 C C . ASP A 1 62 ? -28.656 -5.09 0.382 1 96.81 62 ASP A C 1
ATOM 497 O O . ASP A 1 62 ? -29.891 -5.027 0.517 1 96.81 62 ASP A O 1
ATOM 501 N N . HIS A 1 63 ? -28.094 -5.223 -0.763 1 96.94 63 HIS A N 1
ATOM 502 C CA . HIS A 1 63 ? -28.891 -5.164 -1.98 1 96.94 63 HIS A CA 1
ATOM 503 C C . HIS A 1 63 ? -28.922 -6.52 -2.682 1 96.94 63 HIS A C 1
ATOM 505 O O . HIS A 1 63 ? -29.375 -6.617 -3.826 1 96.94 63 HIS A O 1
ATOM 511 N N . GLN A 1 64 ? -28.375 -7.562 -2.043 1 95.88 64 GLN A N 1
ATOM 512 C CA . GLN A 1 64 ? -28.406 -8.945 -2.506 1 95.88 64 GLN A CA 1
ATOM 513 C C . GLN A 1 64 ? -27.812 -9.07 -3.906 1 95.88 64 GLN A C 1
ATOM 515 O O . GLN A 1 64 ? -28.422 -9.688 -4.789 1 95.88 64 GLN A O 1
ATOM 520 N N . LEU A 1 65 ? -26.703 -8.445 -4.074 1 97.12 65 LEU A N 1
ATOM 521 C CA . LEU A 1 65 ? -26.016 -8.492 -5.355 1 97.12 65 LEU A CA 1
ATOM 522 C C . LEU A 1 65 ? -25.062 -9.68 -5.406 1 97.12 65 LEU A C 1
ATOM 524 O O . LEU A 1 65 ? -24.453 -10.039 -4.395 1 97.12 65 LEU A O 1
ATOM 528 N N . LEU A 1 66 ? -24.953 -10.312 -6.602 1 97.06 66 LEU A N 1
ATOM 529 C CA . LEU A 1 66 ? -23.844 -11.227 -6.84 1 97.06 66 LEU A CA 1
ATOM 530 C C . LEU A 1 66 ? -22.516 -10.484 -6.797 1 97.06 66 LEU A C 1
ATOM 532 O O . LEU A 1 66 ? -22.375 -9.406 -7.375 1 97.06 66 LEU A O 1
ATOM 536 N N . VAL A 1 67 ? -21.547 -11.047 -6.047 1 97.44 67 VAL A N 1
ATOM 537 C CA . VAL A 1 67 ? -20.281 -10.352 -5.855 1 97.44 67 VAL A CA 1
ATOM 538 C C . VAL A 1 67 ? -19.141 -11.172 -6.473 1 97.44 67 VAL A C 1
ATOM 540 O O . VAL A 1 67 ? -19.047 -12.383 -6.246 1 97.44 67 VAL A O 1
ATOM 543 N N . SER A 1 68 ? -18.359 -10.539 -7.281 1 97.38 68 SER A N 1
ATOM 544 C CA . SER A 1 68 ? -17.094 -11.117 -7.75 1 97.38 68 SER A CA 1
ATOM 545 C C . SER A 1 68 ? -15.906 -10.312 -7.242 1 97.38 68 SER A C 1
ATOM 547 O O . SER A 1 68 ? -15.977 -9.094 -7.117 1 97.38 68 SER A O 1
ATOM 549 N N . ILE A 1 69 ? -14.859 -10.984 -6.855 1 97.69 69 ILE A N 1
ATOM 550 C CA . ILE A 1 69 ? -13.641 -10.367 -6.344 1 97.69 69 ILE A CA 1
ATOM 551 C C . ILE A 1 69 ? -12.531 -10.492 -7.379 1 97.69 69 ILE A C 1
ATOM 553 O O . ILE A 1 69 ? -12.219 -11.594 -7.848 1 97.69 69 ILE A O 1
ATOM 557 N N . ARG A 1 70 ? -11.953 -9.367 -7.707 1 96.12 70 ARG A N 1
ATOM 558 C CA . ARG A 1 70 ? -10.867 -9.375 -8.68 1 96.12 70 ARG A CA 1
ATOM 559 C C . ARG A 1 70 ? -9.555 -8.93 -8.039 1 96.12 70 ARG A C 1
ATOM 561 O O . ARG A 1 70 ? -9.414 -7.773 -7.637 1 96.12 70 ARG A O 1
ATOM 568 N N . GLY A 1 71 ? -8.656 -9.758 -7.863 1 93.88 71 GLY A N 1
ATOM 569 C CA . GLY A 1 71 ? -7.27 -9.414 -7.582 1 93.88 71 GLY A CA 1
ATOM 570 C C . GLY A 1 71 ? -6.434 -9.227 -8.836 1 93.88 71 GLY A C 1
ATOM 571 O O . GLY A 1 71 ? -6.539 -8.203 -9.508 1 93.88 71 GLY A O 1
ATOM 572 N N . GLY A 1 72 ? -5.738 -10.25 -9.297 1 87.69 72 GLY A N 1
ATOM 573 C CA . GLY A 1 72 ? -4.973 -10.219 -10.531 1 87.69 72 GLY A CA 1
ATOM 574 C C . GLY A 1 72 ? -5.809 -10.516 -11.758 1 87.69 72 GLY A C 1
ATOM 575 O O . GLY A 1 72 ? -5.406 -10.211 -12.883 1 87.69 72 GLY A O 1
ATOM 576 N N . GLY A 1 73 ? -6.926 -11.148 -11.531 1 87.19 73 GLY A N 1
ATOM 577 C CA . GLY A 1 73 ? -7.828 -11.453 -12.625 1 87.19 73 GLY A CA 1
ATOM 578 C C . GLY A 1 73 ? -7.324 -12.578 -13.523 1 87.19 73 GLY A C 1
ATOM 579 O O . GLY A 1 73 ? -7.734 -12.688 -14.68 1 87.19 73 GLY A O 1
ATOM 580 N N . HIS A 1 74 ? -6.484 -13.391 -13.031 1 86.69 74 HIS A N 1
ATOM 581 C CA . HIS A 1 74 ? -5.785 -14.383 -13.828 1 86.69 74 HIS A CA 1
ATOM 582 C C . HIS A 1 74 ? -6.449 -15.758 -13.711 1 86.69 74 HIS A C 1
ATOM 584 O O . HIS A 1 74 ? -5.98 -16.734 -14.297 1 86.69 74 HIS A O 1
ATOM 590 N N . HIS A 1 75 ? -7.578 -15.852 -13.125 1 84.44 75 HIS A N 1
ATOM 591 C CA . HIS A 1 75 ? -8.219 -17.141 -12.883 1 84.44 75 HIS A CA 1
ATOM 592 C C . HIS A 1 75 ? -8.695 -17.781 -14.188 1 84.44 75 HIS A C 1
ATOM 594 O O . HIS A 1 75 ? -9.328 -17.109 -15 1 84.44 75 HIS A O 1
ATOM 600 N N . ALA A 1 76 ? -8.492 -19.016 -14.289 1 82.44 76 ALA A N 1
ATOM 601 C CA . ALA A 1 76 ? -8.82 -19.75 -15.5 1 82.44 76 ALA A CA 1
ATOM 602 C C . ALA A 1 76 ? -10.32 -19.734 -15.766 1 82.44 76 ALA A C 1
ATOM 604 O O . ALA A 1 76 ? -10.758 -19.594 -16.906 1 82.44 76 ALA A O 1
ATOM 605 N N . ALA A 1 77 ? -11.086 -19.812 -14.734 1 84.94 77 ALA A N 1
ATOM 606 C CA . ALA A 1 77 ? -12.539 -19.922 -14.867 1 84.94 77 ALA A CA 1
ATOM 607 C C . ALA A 1 77 ? -13.195 -18.547 -14.938 1 84.94 77 ALA A C 1
ATOM 609 O O . ALA A 1 77 ? -14.406 -18.438 -15.141 1 84.94 77 ALA A O 1
ATOM 610 N N . GLY A 1 78 ? -12.438 -17.5 -14.68 1 88.75 78 GLY A N 1
ATOM 611 C CA . GLY A 1 78 ? -12.953 -16.156 -14.82 1 88.75 78 GLY A CA 1
ATOM 612 C C . GLY A 1 78 ? -13.883 -15.75 -13.695 1 88.75 78 GLY A C 1
ATOM 613 O O . GLY A 1 78 ? -14.828 -14.984 -13.914 1 88.75 78 GLY A O 1
ATOM 614 N N . HIS A 1 79 ? -13.672 -16.234 -12.508 1 89.88 79 HIS A N 1
ATOM 615 C CA . HIS A 1 79 ? -14.562 -15.969 -11.383 1 89.88 79 HIS A CA 1
ATOM 616 C C . HIS A 1 79 ? -14.414 -14.531 -10.891 1 89.88 79 HIS A C 1
ATOM 618 O O . HIS A 1 79 ? -15.242 -14.047 -10.109 1 89.88 79 HIS A O 1
ATOM 624 N N . ALA A 1 80 ? -13.492 -13.828 -11.422 1 93.31 80 ALA A N 1
ATOM 625 C CA . ALA A 1 80 ? -13.234 -12.453 -10.992 1 93.31 80 ALA A CA 1
ATOM 626 C C . ALA A 1 80 ? -14.297 -11.5 -11.531 1 93.31 80 ALA A C 1
ATOM 628 O O . ALA A 1 80 ? -14.383 -10.352 -11.094 1 93.31 80 ALA A O 1
ATOM 629 N N . VAL A 1 81 ? -15.117 -11.953 -12.445 1 95.25 81 VAL A N 1
ATOM 630 C CA . VAL A 1 81 ? -16.094 -11.07 -13.062 1 95.25 81 VAL A CA 1
ATOM 631 C C . VAL A 1 81 ? -17.422 -11.82 -13.25 1 95.25 81 VAL A C 1
ATOM 633 O O . VAL A 1 81 ? -17.422 -13 -13.594 1 95.25 81 VAL A O 1
ATOM 636 N N . SER A 1 82 ? -18.484 -11.18 -12.891 1 94.88 82 SER A N 1
ATOM 637 C CA . SER A 1 82 ? -19.812 -11.75 -13.062 1 94.88 82 SER A CA 1
ATOM 638 C C . SER A 1 82 ? -20.688 -10.859 -13.93 1 94.88 82 SER A C 1
ATOM 640 O O . SER A 1 82 ? -20.359 -9.695 -14.156 1 94.88 82 SER A O 1
ATOM 642 N N . ASP A 1 83 ? -21.766 -11.445 -14.453 1 95.81 83 ASP A N 1
ATOM 643 C CA . ASP A 1 83 ? -22.781 -10.648 -15.133 1 95.81 83 ASP A CA 1
ATOM 644 C C . ASP A 1 83 ? -23.75 -10.031 -14.133 1 95.81 83 ASP A C 1
ATOM 646 O O . ASP A 1 83 ? -24.312 -10.734 -13.297 1 95.81 83 ASP A O 1
ATOM 650 N N . GLY A 1 84 ? -23.906 -8.789 -14.258 1 96.06 84 GLY A N 1
ATOM 651 C CA . GLY A 1 84 ? -25 -8.117 -13.562 1 96.06 84 GLY A CA 1
ATOM 652 C C . GLY A 1 84 ? -24.703 -7.871 -12.094 1 96.06 84 GLY A C 1
ATOM 653 O O . GLY A 1 84 ? -25.484 -7.211 -11.406 1 96.06 84 GLY A O 1
ATOM 654 N N . GLY A 1 85 ? -23.641 -8.359 -11.539 1 97.25 85 GLY A N 1
ATOM 655 C CA . GLY A 1 85 ? -23.312 -8.195 -10.133 1 97.25 85 GLY A CA 1
ATOM 656 C C . GLY A 1 85 ? -22.359 -7.043 -9.867 1 97.25 85 GLY A C 1
ATOM 657 O O . GLY A 1 85 ? -22.25 -6.121 -10.68 1 97.25 85 GLY A O 1
ATOM 658 N N . LEU A 1 86 ? -21.859 -6.98 -8.641 1 98.38 86 LEU A N 1
ATOM 659 C CA . LEU A 1 86 ? -20.828 -6.02 -8.25 1 98.38 86 LEU A CA 1
ATOM 660 C C . LEU A 1 86 ? -19.438 -6.66 -8.281 1 98.38 86 LEU A C 1
ATOM 662 O O . LEU A 1 86 ? -19.203 -7.664 -7.609 1 98.38 86 LEU A O 1
ATOM 666 N N . MET A 1 87 ? -18.609 -6.129 -9.109 1 98.56 87 MET A N 1
ATOM 667 C CA . MET A 1 87 ? -17.219 -6.531 -9.062 1 98.56 87 MET A CA 1
ATOM 668 C C . MET A 1 87 ? -16.438 -5.691 -8.055 1 98.56 87 MET A C 1
ATOM 670 O O . MET A 1 87 ? -16.453 -4.461 -8.133 1 98.56 87 MET A O 1
ATOM 674 N N . ILE A 1 88 ? -15.906 -6.277 -7.086 1 98.56 88 ILE A N 1
ATOM 675 C CA . ILE A 1 88 ? -14.961 -5.629 -6.184 1 98.56 88 ILE A CA 1
ATOM 676 C C . ILE A 1 88 ? -13.539 -5.793 -6.719 1 98.56 88 ILE A C 1
ATOM 678 O O . ILE A 1 88 ? -12.961 -6.883 -6.652 1 98.56 88 ILE A O 1
ATOM 682 N N . ASP A 1 89 ? -13.047 -4.75 -7.332 1 98.56 89 ASP A N 1
ATOM 683 C CA . ASP A 1 89 ? -11.734 -4.727 -7.965 1 98.56 89 ASP A CA 1
ATOM 684 C C . ASP A 1 89 ? -10.656 -4.273 -6.977 1 98.56 89 ASP A C 1
ATOM 686 O O . ASP A 1 89 ? -10.664 -3.125 -6.527 1 98.56 89 ASP A O 1
ATOM 690 N N . LEU A 1 90 ? -9.742 -5.145 -6.648 1 98.06 90 LEU A N 1
ATOM 691 C CA . LEU A 1 90 ? -8.727 -4.898 -5.633 1 98.06 90 LEU A CA 1
ATOM 692 C C . LEU A 1 90 ? -7.387 -4.535 -6.273 1 98.06 90 LEU A C 1
ATOM 694 O O . LEU A 1 90 ? -6.375 -4.41 -5.582 1 98.06 90 LEU A O 1
ATOM 698 N N . SER A 1 91 ? -7.309 -4.324 -7.594 1 96.38 91 SER A N 1
ATOM 699 C CA . SER A 1 91 ? -6.066 -4.176 -8.352 1 96.38 91 SER A CA 1
ATOM 700 C C . SER A 1 91 ? -5.281 -2.951 -7.891 1 96.38 91 SER A C 1
ATOM 702 O O . SER A 1 91 ? -4.062 -2.895 -8.047 1 96.38 91 SER A O 1
ATOM 704 N N . LEU A 1 92 ? -5.977 -1.979 -7.273 1 94.5 92 LEU A N 1
ATOM 705 C CA . LEU A 1 92 ? -5.297 -0.755 -6.863 1 94.5 92 LEU A CA 1
ATOM 706 C C . LEU A 1 92 ? -4.68 -0.916 -5.477 1 94.5 92 LEU A C 1
ATOM 708 O O . LEU A 1 92 ? -3.865 -0.09 -5.059 1 94.5 92 LEU A O 1
ATOM 712 N N . MET A 1 93 ? -5.055 -1.935 -4.777 1 95.94 93 MET A N 1
ATOM 713 C CA . MET A 1 93 ? -4.469 -2.268 -3.484 1 95.94 93 MET A CA 1
ATOM 714 C C . MET A 1 93 ? -3.244 -3.16 -3.654 1 95.94 93 MET A C 1
ATOM 716 O O . MET A 1 93 ? -3.291 -4.352 -3.348 1 95.94 93 MET A O 1
ATOM 720 N N . ASN A 1 94 ? -2.094 -2.645 -4.105 1 95 94 ASN A N 1
ATOM 721 C CA . ASN A 1 94 ? -0.968 -3.465 -4.539 1 95 94 ASN A CA 1
ATOM 722 C C . ASN A 1 94 ? 0.333 -3.035 -3.865 1 95 94 ASN A C 1
ATOM 724 O O . ASN A 1 94 ? 1.404 -3.117 -4.469 1 95 94 ASN A O 1
ATOM 728 N N . GLU A 1 95 ? 0.263 -2.654 -2.705 1 91.31 95 GLU A N 1
ATOM 729 C CA . GLU A 1 95 ? 1.459 -2.248 -1.974 1 91.31 95 GLU A CA 1
ATOM 730 C C . GLU A 1 95 ? 2.199 -3.459 -1.412 1 91.31 95 GLU A C 1
ATOM 732 O O . GLU A 1 95 ? 1.583 -4.48 -1.101 1 91.31 95 GLU A O 1
ATOM 737 N N . ILE A 1 96 ? 3.488 -3.301 -1.288 1 95.25 96 ILE A N 1
ATOM 738 C CA . ILE A 1 96 ? 4.336 -4.355 -0.742 1 95.25 96 ILE A CA 1
ATOM 739 C C . ILE A 1 96 ? 5.281 -3.766 0.304 1 95.25 96 ILE A C 1
ATOM 741 O O . ILE A 1 96 ? 5.957 -2.766 0.047 1 95.25 96 ILE A O 1
ATOM 745 N N . TYR A 1 97 ? 5.281 -4.301 1.453 1 93.12 97 TYR A N 1
ATOM 746 C CA . TYR A 1 97 ? 6.238 -3.988 2.506 1 93.12 97 TYR A CA 1
ATOM 747 C C . TYR A 1 97 ? 7.09 -5.207 2.848 1 93.12 97 TYR A C 1
ATOM 749 O O . TYR A 1 97 ? 6.555 -6.289 3.113 1 93.12 97 TYR A O 1
ATOM 757 N N . VAL A 1 98 ? 8.414 -5.012 2.832 1 95.44 98 VAL A N 1
ATOM 758 C CA . VAL A 1 98 ? 9.328 -6.098 3.178 1 95.44 98 VAL A CA 1
ATOM 759 C C . VAL A 1 98 ? 10.156 -5.703 4.395 1 95.44 98 VAL A C 1
ATOM 761 O O . VAL A 1 98 ? 10.758 -4.629 4.422 1 95.44 98 VAL A O 1
ATOM 764 N N . ASP A 1 99 ? 10.125 -6.465 5.426 1 94.12 99 ASP A N 1
ATOM 765 C CA . ASP A 1 99 ? 11.078 -6.402 6.531 1 94.12 99 ASP A CA 1
ATOM 766 C C . ASP A 1 99 ? 12.156 -7.48 6.391 1 94.12 99 ASP A C 1
ATOM 768 O O . ASP A 1 99 ? 11.938 -8.633 6.766 1 94.12 99 ASP A O 1
ATOM 772 N N . PRO A 1 100 ? 13.273 -7.098 5.883 1 94.81 100 PRO A N 1
ATOM 773 C CA . PRO A 1 100 ? 14.289 -8.117 5.609 1 94.81 100 PRO A CA 1
ATOM 774 C C . PRO A 1 100 ? 14.906 -8.695 6.883 1 94.81 100 PRO A C 1
ATOM 776 O O . PRO A 1 100 ? 15.5 -9.773 6.852 1 94.81 100 PRO A O 1
ATOM 779 N N . THR A 1 101 ? 14.812 -7.957 8.016 1 93 101 THR A N 1
ATOM 780 C CA . THR A 1 101 ? 15.414 -8.406 9.266 1 93 101 THR A CA 1
ATOM 781 C C . THR A 1 101 ? 14.695 -9.641 9.797 1 93 101 THR A C 1
ATOM 783 O O . THR A 1 101 ? 15.336 -10.641 10.125 1 93 101 THR A O 1
ATOM 786 N N . ILE A 1 102 ? 13.367 -9.555 9.82 1 94.88 102 ILE A N 1
ATOM 787 C CA . ILE A 1 102 ? 12.609 -10.695 10.328 1 94.88 102 ILE A CA 1
ATOM 788 C C . ILE A 1 102 ? 12.078 -11.516 9.156 1 94.88 102 ILE A C 1
ATOM 790 O O . ILE A 1 102 ? 11.359 -12.5 9.352 1 94.88 102 ILE A O 1
ATOM 794 N N . LYS A 1 103 ? 12.352 -11.172 7.887 1 97.69 103 LYS A N 1
ATOM 795 C CA . LYS A 1 103 ? 12.023 -11.859 6.641 1 97.69 103 LYS A CA 1
ATOM 796 C C . LYS A 1 103 ? 10.516 -12.039 6.492 1 97.69 103 LYS A C 1
ATOM 798 O O . LYS A 1 103 ? 10.039 -13.156 6.262 1 97.69 103 LYS A O 1
ATOM 803 N N . ILE A 1 104 ? 9.828 -10.953 6.59 1 97.5 104 ILE A N 1
ATOM 804 C CA . ILE A 1 104 ? 8.383 -10.93 6.422 1 97.5 104 ILE A CA 1
ATOM 805 C C . ILE A 1 104 ? 8 -9.93 5.332 1 97.5 104 ILE A C 1
ATOM 807 O O . ILE A 1 104 ? 8.609 -8.859 5.223 1 97.5 104 ILE A O 1
ATOM 811 N N . ALA A 1 105 ? 7.109 -10.289 4.52 1 97.56 105 ALA A N 1
ATOM 812 C CA . ALA A 1 105 ? 6.508 -9.367 3.561 1 97.56 105 ALA A CA 1
ATOM 813 C C . ALA A 1 105 ? 5.016 -9.195 3.824 1 97.56 105 ALA A C 1
ATOM 815 O O . ALA A 1 105 ? 4.324 -10.164 4.148 1 97.56 105 ALA A O 1
ATOM 816 N N . LYS A 1 106 ? 4.551 -8.062 3.793 1 96.44 106 LYS A N 1
ATOM 817 C CA . LYS A 1 106 ? 3.125 -7.742 3.736 1 96.44 106 LYS A CA 1
ATOM 818 C C . LYS A 1 106 ? 2.732 -7.219 2.357 1 96.44 106 LYS A C 1
ATOM 820 O O . LYS A 1 106 ? 3.41 -6.352 1.801 1 96.44 106 LYS A O 1
ATOM 825 N N . ALA A 1 107 ? 1.702 -7.715 1.799 1 97.12 107 ALA A N 1
ATOM 826 C CA . ALA A 1 107 ? 1.316 -7.34 0.44 1 97.12 107 ALA A CA 1
ATOM 827 C C . ALA A 1 107 ? -0.199 -7.211 0.317 1 97.12 107 ALA A C 1
ATOM 829 O O . ALA A 1 107 ? -0.946 -7.973 0.939 1 97.12 107 ALA A O 1
ATOM 830 N N . GLY A 1 108 ? -0.623 -6.234 -0.468 1 97 108 GLY A N 1
ATOM 831 C CA . GLY A 1 108 ? -2.037 -6.094 -0.775 1 97 108 GLY A CA 1
ATOM 832 C C . GLY A 1 108 ? -2.541 -7.137 -1.754 1 97 108 GLY A C 1
ATOM 833 O O . GLY A 1 108 ? -1.75 -7.781 -2.447 1 97 108 GLY A O 1
ATOM 834 N N . PRO A 1 109 ? -3.863 -7.305 -1.81 1 97.75 109 PRO A N 1
ATOM 835 C CA . PRO A 1 109 ? -4.477 -8.367 -2.604 1 97.75 109 PRO A CA 1
ATOM 836 C C . PRO A 1 109 ? -4.367 -8.125 -4.105 1 97.75 109 PRO A C 1
ATOM 838 O O . PRO A 1 109 ? -4.617 -9.031 -4.906 1 97.75 109 PRO A O 1
ATOM 841 N N . GLY A 1 110 ? -4.055 -6.922 -4.543 1 96.94 110 GLY A N 1
ATOM 842 C CA . GLY A 1 110 ? -3.902 -6.629 -5.957 1 96.94 110 GLY A CA 1
ATOM 843 C C . GLY A 1 110 ? -2.484 -6.824 -6.457 1 96.94 110 GLY A C 1
ATOM 844 O O . GLY A 1 110 ? -2.203 -6.617 -7.641 1 96.94 110 GLY A O 1
ATOM 845 N N . THR A 1 111 ? -1.608 -7.301 -5.621 1 96.75 111 THR A N 1
ATOM 846 C CA . THR A 1 111 ? -0.195 -7.469 -5.941 1 96.75 111 THR A CA 1
ATOM 847 C C . THR A 1 111 ? 0.006 -8.656 -6.887 1 96.75 111 THR A C 1
ATOM 849 O O . THR A 1 111 ? -0.613 -9.703 -6.711 1 96.75 111 THR A O 1
ATOM 852 N N . SER A 1 112 ? 0.872 -8.477 -7.859 1 95.44 112 SER A N 1
ATOM 853 C CA . SER A 1 112 ? 1.267 -9.578 -8.727 1 95.44 112 SER A CA 1
ATOM 854 C C . SER A 1 112 ? 2.502 -10.289 -8.188 1 95.44 112 SER A C 1
ATOM 856 O O . SER A 1 112 ? 3.24 -9.734 -7.371 1 95.44 112 SER A O 1
ATOM 858 N N . VAL A 1 113 ? 2.711 -11.469 -8.656 1 95.5 113 VAL A N 1
ATOM 859 C CA . VAL A 1 113 ? 3.908 -12.219 -8.297 1 95.5 113 VAL A CA 1
ATOM 860 C C . VAL A 1 113 ? 5.152 -11.469 -8.766 1 95.5 113 VAL A C 1
ATOM 862 O O . VAL A 1 113 ? 6.156 -11.406 -8.055 1 95.5 113 VAL A O 1
ATOM 865 N N . ARG A 1 114 ? 5.074 -10.906 -9.922 1 93.81 114 ARG A N 1
ATOM 866 C CA . ARG A 1 114 ? 6.176 -10.133 -10.477 1 93.81 114 ARG A CA 1
ATOM 867 C C . ARG A 1 114 ? 6.594 -9.016 -9.523 1 93.81 114 ARG A C 1
ATOM 869 O O . ARG A 1 114 ? 7.781 -8.852 -9.234 1 93.81 114 ARG A O 1
ATOM 876 N N . ASP A 1 115 ? 5.578 -8.258 -9.086 1 94.19 115 ASP A N 1
ATOM 877 C CA . ASP A 1 115 ? 5.863 -7.129 -8.203 1 94.19 115 ASP A CA 1
ATOM 878 C C . ASP A 1 115 ? 6.422 -7.602 -6.867 1 94.19 115 ASP A C 1
ATOM 880 O O . ASP A 1 115 ? 7.332 -6.98 -6.312 1 94.19 115 ASP A O 1
ATOM 884 N N . LEU A 1 116 ? 5.863 -8.625 -6.336 1 96.06 116 LEU A N 1
ATOM 885 C CA . LEU A 1 116 ? 6.348 -9.172 -5.07 1 96.06 116 LEU A CA 1
ATOM 886 C C . LEU A 1 116 ? 7.789 -9.648 -5.199 1 96.06 116 LEU A C 1
ATOM 888 O O . LEU A 1 116 ? 8.617 -9.375 -4.332 1 96.06 116 LEU A O 1
ATOM 892 N N . ASP A 1 117 ? 8.102 -10.398 -6.285 1 94.62 117 ASP A N 1
ATOM 893 C CA . ASP A 1 117 ? 9.469 -10.867 -6.516 1 94.62 117 ASP A CA 1
ATOM 894 C C . ASP A 1 117 ? 10.438 -9.703 -6.656 1 94.62 117 ASP A C 1
ATOM 896 O O . ASP A 1 117 ? 11.547 -9.742 -6.125 1 94.62 117 ASP A O 1
ATOM 900 N N . HIS A 1 118 ? 10 -8.75 -7.383 1 93.25 118 HIS A N 1
ATOM 901 C CA . HIS A 1 118 ? 10.852 -7.582 -7.566 1 93.25 118 HIS A CA 1
ATOM 902 C C . HIS A 1 118 ? 11.258 -6.988 -6.223 1 93.25 118 HIS A C 1
ATOM 904 O O . HIS A 1 118 ? 12.438 -6.68 -6.008 1 93.25 118 HIS A O 1
ATOM 910 N N . GLU A 1 119 ? 10.344 -6.848 -5.32 1 95 119 GLU A N 1
ATOM 911 C CA . GLU A 1 119 ? 10.594 -6.199 -4.039 1 95 119 GLU A CA 1
ATOM 912 C C . GLU A 1 119 ? 11.383 -7.109 -3.102 1 95 119 GLU A C 1
ATOM 914 O O . GLU A 1 119 ? 12.312 -6.66 -2.43 1 95 119 GLU A O 1
ATOM 919 N N . THR A 1 120 ? 11.039 -8.328 -3.025 1 96.06 120 THR A N 1
ATOM 920 C CA . THR A 1 120 ? 11.672 -9.25 -2.088 1 96.06 120 THR A CA 1
ATOM 921 C C . THR A 1 120 ? 13.094 -9.586 -2.537 1 96.06 120 THR A C 1
ATOM 923 O O . THR A 1 120 ? 14 -9.695 -1.713 1 96.06 120 THR A O 1
ATOM 926 N N . GLN A 1 121 ? 13.297 -9.688 -3.826 1 94.44 121 GLN A N 1
ATOM 927 C CA . GLN A 1 121 ? 14.586 -10.125 -4.352 1 94.44 121 GLN A CA 1
ATOM 928 C C . GLN A 1 121 ? 15.641 -9.039 -4.164 1 94.44 121 GLN A C 1
ATOM 930 O O . GLN A 1 121 ? 16.844 -9.328 -4.191 1 94.44 121 GLN A O 1
ATOM 935 N N . LYS A 1 122 ? 15.188 -7.832 -4.008 1 92.19 122 LYS A N 1
ATOM 936 C CA . LYS A 1 122 ? 16.125 -6.777 -3.65 1 92.19 122 LYS A CA 1
ATOM 937 C C . LYS A 1 122 ? 16.906 -7.145 -2.393 1 92.19 122 LYS A C 1
ATOM 939 O O . LYS A 1 122 ? 18.047 -6.715 -2.219 1 92.19 122 LYS A O 1
ATOM 944 N N . PHE A 1 123 ? 16.328 -7.949 -1.548 1 94.06 123 PHE A N 1
ATOM 945 C CA . PHE A 1 123 ? 16.922 -8.305 -0.267 1 94.06 123 PHE A CA 1
ATOM 946 C C . PHE A 1 123 ? 17.328 -9.773 -0.25 1 94.06 123 PHE A C 1
ATOM 948 O O . PHE A 1 123 ? 17.594 -10.336 0.813 1 94.06 123 PHE A O 1
ATOM 955 N N . GLY A 1 124 ? 17.328 -10.43 -1.414 1 95.06 124 GLY A N 1
ATOM 956 C CA . GLY A 1 124 ? 17.672 -11.836 -1.493 1 95.06 124 GLY A CA 1
ATOM 957 C C . GLY A 1 124 ? 16.672 -12.742 -0.812 1 95.06 124 GLY A C 1
ATOM 958 O O . GLY A 1 124 ? 17.047 -13.742 -0.195 1 95.06 124 GLY A O 1
ATOM 959 N N . LEU A 1 125 ? 15.438 -12.344 -0.83 1 97.19 125 LEU A N 1
ATOM 960 C CA . LEU A 1 125 ? 14.367 -13.102 -0.2 1 97.19 125 LEU A CA 1
ATOM 961 C C . LEU A 1 125 ? 13.312 -13.508 -1.228 1 97.19 125 LEU A C 1
ATOM 963 O O . LEU A 1 125 ? 13.219 -12.898 -2.297 1 97.19 125 LEU A O 1
ATOM 967 N N . VAL A 1 126 ? 12.586 -14.617 -0.893 1 96.25 126 VAL A N 1
ATOM 968 C CA . VAL A 1 126 ? 11.562 -15.117 -1.811 1 96.25 126 VAL A CA 1
ATOM 969 C C . VAL A 1 126 ? 10.422 -15.75 -1.02 1 96.25 126 VAL A C 1
ATOM 971 O O . VAL A 1 126 ? 10.594 -16.109 0.147 1 96.25 126 VAL A O 1
ATOM 974 N N . ILE A 1 127 ? 9.305 -15.797 -1.654 1 93.94 127 ILE A N 1
ATOM 975 C CA . ILE A 1 127 ? 8.25 -16.75 -1.295 1 93.94 127 ILE A CA 1
ATOM 976 C C . ILE A 1 127 ? 7.914 -17.625 -2.496 1 93.94 127 ILE A C 1
ATOM 978 O O . ILE A 1 127 ? 8.312 -17.328 -3.623 1 93.94 127 ILE A O 1
ATOM 982 N N . THR A 1 128 ? 7.281 -18.75 -2.215 1 93.88 128 THR A N 1
ATOM 983 C CA . THR A 1 128 ? 6.805 -19.547 -3.338 1 93.88 128 THR A CA 1
ATOM 984 C C . THR A 1 128 ? 5.84 -18.734 -4.203 1 93.88 128 THR A C 1
ATOM 986 O O . THR A 1 128 ? 4.754 -18.375 -3.752 1 93.88 128 THR A O 1
ATOM 989 N N . GLY A 1 129 ? 6.328 -18.484 -5.395 1 88.56 129 GLY A N 1
ATOM 990 C CA . GLY A 1 129 ? 5.508 -17.75 -6.348 1 88.56 129 GLY A CA 1
ATOM 991 C C . GLY A 1 129 ? 5.008 -18.625 -7.488 1 88.56 129 GLY A C 1
ATOM 992 O O . GLY A 1 129 ? 5.477 -19.75 -7.676 1 88.56 129 GLY A O 1
ATOM 993 N N . ALA A 1 130 ? 4.082 -18.031 -8.172 1 89.69 130 ALA A N 1
ATOM 994 C CA . ALA A 1 130 ? 3.496 -18.703 -9.328 1 89.69 130 ALA A CA 1
ATOM 995 C C . ALA A 1 130 ? 4.508 -18.828 -10.461 1 89.69 130 ALA A C 1
ATOM 997 O O . ALA A 1 130 ? 5.473 -18.062 -10.523 1 89.69 130 ALA A O 1
ATOM 998 N N . PRO A 1 131 ? 4.277 -19.797 -11.352 1 86 131 PRO A N 1
ATOM 999 C CA . PRO A 1 131 ? 5.203 -20 -12.469 1 86 131 PRO A CA 1
ATOM 1000 C C . PRO A 1 131 ? 5.16 -18.859 -13.484 1 86 131 PRO A C 1
ATOM 1002 O O . PRO A 1 131 ? 6.121 -18.656 -14.227 1 86 131 PRO A O 1
ATOM 1005 N N . VAL A 1 132 ? 4.047 -18.188 -13.531 1 87.75 132 VAL A N 1
ATOM 1006 C CA . VAL A 1 132 ? 3.879 -17.016 -14.391 1 87.75 132 VAL A CA 1
ATOM 1007 C C . VAL A 1 132 ? 3.818 -15.758 -13.531 1 87.75 132 VAL A C 1
ATOM 1009 O O . VAL A 1 132 ? 3.029 -15.672 -12.586 1 87.75 132 VAL A O 1
ATOM 1012 N N . SER A 1 133 ? 4.621 -14.773 -13.93 1 90.88 133 SER A N 1
ATOM 1013 C CA . SER A 1 133 ? 4.875 -13.648 -13.039 1 90.88 133 SER A CA 1
ATOM 1014 C C . SER A 1 133 ? 3.68 -12.695 -12.992 1 90.88 133 SER A C 1
ATOM 1016 O O . SER A 1 133 ? 3.549 -11.898 -12.07 1 90.88 133 SER A O 1
ATOM 1018 N N . THR A 1 134 ? 2.752 -12.766 -13.953 1 90.94 134 THR A N 1
ATOM 1019 C CA . THR A 1 134 ? 1.629 -11.836 -14.023 1 90.94 134 THR A CA 1
ATOM 1020 C C . THR A 1 134 ? 0.48 -12.305 -13.141 1 90.94 134 THR A C 1
ATOM 1022 O O . THR A 1 134 ? -0.5 -11.586 -12.945 1 90.94 134 THR A O 1
ATOM 1025 N N . VAL A 1 135 ? 0.593 -13.484 -12.578 1 94.06 135 VAL A N 1
ATOM 1026 C CA . VAL A 1 135 ? -0.428 -14.023 -11.688 1 94.06 135 VAL A CA 1
ATOM 1027 C C . VAL A 1 135 ? -0.517 -13.172 -10.422 1 94.06 135 VAL A C 1
ATOM 1029 O O . VAL A 1 135 ? 0.503 -12.719 -9.898 1 94.06 135 VAL A O 1
ATOM 1032 N N . GLY A 1 136 ? -1.766 -12.883 -10.008 1 95.94 136 GLY A N 1
ATOM 1033 C CA . GLY A 1 136 ? -1.956 -12.219 -8.734 1 95.94 136 GLY A CA 1
ATOM 1034 C C . GLY A 1 136 ? -1.634 -13.109 -7.543 1 95.94 136 GLY A C 1
ATOM 1035 O O . GLY A 1 136 ? -1.933 -14.305 -7.559 1 95.94 136 GLY A O 1
ATOM 1036 N N . ILE A 1 137 ? -1.161 -12.508 -6.488 1 97.31 137 ILE A N 1
ATOM 1037 C CA . ILE A 1 137 ? -0.731 -13.305 -5.348 1 97.31 137 ILE A CA 1
ATOM 1038 C C . ILE A 1 137 ? -1.952 -13.812 -4.582 1 97.31 137 ILE A C 1
ATOM 1040 O O . ILE A 1 137 ? -1.882 -14.828 -3.889 1 97.31 137 ILE A O 1
ATOM 1044 N N . ALA A 1 138 ? -3.09 -13.094 -4.707 1 97.31 138 ALA A N 1
ATOM 1045 C CA . ALA A 1 138 ? -4.238 -13.406 -3.861 1 97.31 138 ALA A CA 1
ATOM 1046 C C . ALA A 1 138 ? -4.852 -14.75 -4.234 1 97.31 138 ALA A C 1
ATOM 1048 O O . ALA A 1 138 ? -4.707 -15.734 -3.498 1 97.31 138 ALA A O 1
ATOM 1049 N N . GLY A 1 139 ? -5.422 -14.836 -5.453 1 95.81 139 GLY A N 1
ATOM 1050 C CA . GLY A 1 139 ? -6.004 -16.094 -5.875 1 95.81 139 GLY A CA 1
ATOM 1051 C C . GLY A 1 139 ? -5.016 -17.25 -5.875 1 95.81 139 GLY A C 1
ATOM 1052 O O . GLY A 1 139 ? -5.352 -18.359 -5.484 1 95.81 139 GLY A O 1
ATOM 1053 N N . TYR A 1 140 ? -3.787 -16.969 -6.188 1 96.44 140 TYR A N 1
ATOM 1054 C CA . TYR A 1 140 ? -2.711 -17.953 -6.234 1 96.44 140 TYR A CA 1
ATOM 1055 C C . TYR A 1 140 ? -2.508 -18.594 -4.867 1 96.44 140 TYR A C 1
ATOM 1057 O O . TYR A 1 140 ? -2.516 -19.828 -4.75 1 96.44 140 TYR A O 1
ATOM 1065 N N . THR A 1 141 ? -2.424 -17.734 -3.85 1 98 141 THR A N 1
ATOM 1066 C CA . THR A 1 141 ? -2.148 -18.188 -2.49 1 98 141 THR A CA 1
ATOM 1067 C C . THR A 1 141 ? -3.373 -18.875 -1.889 1 98 141 THR A C 1
ATOM 1069 O O . THR A 1 141 ? -3.256 -19.922 -1.266 1 98 141 THR A O 1
ATOM 1072 N N . LEU A 1 142 ? -4.535 -18.312 -2.107 1 97.88 142 LEU A N 1
ATOM 1073 C CA . LEU A 1 142 ? -5.758 -18.781 -1.469 1 97.88 142 LEU A CA 1
ATOM 1074 C C . LEU A 1 142 ? -6.141 -20.172 -1.991 1 97.88 142 LEU A C 1
ATOM 1076 O O . LEU A 1 142 ? -6.844 -20.922 -1.312 1 97.88 142 LEU A O 1
ATOM 1080 N N . GLY A 1 143 ? -5.68 -20.484 -3.205 1 96.5 143 GLY A N 1
ATOM 1081 C CA . GLY A 1 143 ? -5.949 -21.797 -3.768 1 96.5 143 GLY A CA 1
ATOM 1082 C C . GLY A 1 143 ? -4.863 -22.812 -3.463 1 96.5 143 GLY A C 1
ATOM 1083 O O . GLY A 1 143 ? -4.938 -23.953 -3.902 1 96.5 143 GLY A O 1
ATOM 1084 N N . GLY A 1 144 ? -3.936 -22.5 -2.713 1 96.94 144 GLY A N 1
ATOM 1085 C CA . GLY A 1 144 ? -2.783 -23.312 -2.385 1 96.94 144 GLY A CA 1
ATOM 1086 C C . GLY A 1 144 ? -1.464 -22.688 -2.789 1 96.94 144 GLY A C 1
ATOM 1087 O O . GLY A 1 144 ? -0.696 -22.234 -1.935 1 96.94 144 GLY A O 1
ATOM 1088 N N . GLY A 1 145 ? -1.269 -22.641 -4.098 1 96.94 145 GLY A N 1
ATOM 1089 C CA . GLY A 1 145 ? -0.125 -21.875 -4.582 1 96.94 145 GLY A CA 1
ATOM 1090 C C . GLY A 1 145 ? 1.08 -22.75 -4.887 1 96.94 145 GLY A C 1
ATOM 1091 O O . GLY A 1 145 ? 2.141 -22.594 -4.277 1 96.94 145 GLY A O 1
ATOM 1092 N N . LEU A 1 146 ? 0.971 -23.609 -5.895 1 96.19 146 LEU A N 1
ATOM 1093 C CA . LEU A 1 146 ? 2.076 -24.406 -6.414 1 96.19 146 LEU A CA 1
ATOM 1094 C C . LEU A 1 146 ? 3.01 -23.562 -7.266 1 96.19 146 LEU A C 1
ATOM 1096 O O . LEU A 1 146 ? 2.555 -22.781 -8.109 1 96.19 146 LEU A O 1
ATOM 1100 N N . GLY A 1 147 ? 4.301 -23.703 -6.965 1 94.31 147 GLY A N 1
ATOM 1101 C CA . GLY A 1 147 ? 5.23 -22.891 -7.742 1 94.31 147 GLY A CA 1
ATOM 1102 C C . GLY A 1 147 ? 6.629 -23.469 -7.785 1 94.31 147 GLY A C 1
ATOM 1103 O O . GLY A 1 147 ? 6.844 -24.625 -7.41 1 94.31 147 GLY A O 1
ATOM 1104 N N . TRP A 1 148 ? 7.598 -22.703 -8.258 1 93.88 148 TRP A N 1
ATOM 1105 C CA . TRP A 1 148 ? 8.961 -23.125 -8.57 1 93.88 148 TRP A CA 1
ATOM 1106 C C . TRP A 1 148 ? 9.703 -23.547 -7.309 1 93.88 148 TRP A C 1
ATOM 1108 O O . TRP A 1 148 ? 10.625 -24.359 -7.363 1 93.88 148 TRP A O 1
ATOM 1118 N N . THR A 1 149 ? 9.297 -22.984 -6.188 1 96.31 149 THR A N 1
ATOM 1119 C CA . THR A 1 149 ? 10.062 -23.266 -4.977 1 96.31 149 THR A CA 1
ATOM 1120 C C . THR A 1 149 ? 9.219 -24.047 -3.973 1 96.31 149 THR A C 1
ATOM 1122 O O . THR A 1 149 ? 9.578 -24.141 -2.795 1 96.31 149 THR A O 1
ATOM 1125 N N . SER A 1 150 ? 8.125 -24.594 -4.438 1 97.38 150 SER A N 1
ATOM 1126 C CA . SER A 1 150 ? 7.188 -25.25 -3.537 1 97.38 150 SER A CA 1
ATOM 1127 C C . SER A 1 150 ? 7.809 -26.484 -2.9 1 97.38 150 SER A C 1
ATOM 1129 O O . SER A 1 150 ? 7.496 -26.828 -1.757 1 97.38 150 SER A O 1
ATOM 1131 N N . ARG A 1 151 ? 8.656 -27.203 -3.637 1 97.94 151 ARG A N 1
ATOM 1132 C CA . ARG A 1 151 ? 9.258 -28.406 -3.078 1 97.94 151 ARG A CA 1
ATOM 1133 C C . ARG A 1 151 ? 10.188 -28.062 -1.917 1 97.94 151 ARG A C 1
ATOM 1135 O O . ARG A 1 151 ? 10.328 -28.859 -0.98 1 97.94 151 ARG A O 1
ATOM 1142 N N . LYS A 1 152 ? 10.758 -26.938 -1.981 1 98 152 LYS A N 1
ATOM 1143 C CA . LYS A 1 152 ? 11.695 -26.531 -0.937 1 98 152 LYS A CA 1
ATOM 1144 C C . LYS A 1 152 ? 10.969 -25.797 0.188 1 98 152 LYS A C 1
ATOM 1146 O O . LYS A 1 152 ? 11.258 -26.016 1.366 1 98 152 LYS A O 1
ATOM 1151 N N . HIS A 1 153 ? 10.047 -24.922 -0.135 1 97.94 153 HIS A N 1
ATOM 1152 C CA . HIS A 1 153 ? 9.516 -23.984 0.842 1 97.94 153 HIS A CA 1
ATOM 1153 C C . HIS A 1 153 ? 8.031 -24.234 1.102 1 97.94 153 HIS A C 1
ATOM 1155 O O . HIS A 1 153 ? 7.402 -23.5 1.871 1 97.94 153 HIS A O 1
ATOM 1161 N N . GLY A 1 154 ? 7.441 -25.219 0.482 1 97.88 154 GLY A N 1
ATOM 1162 C CA . GLY A 1 154 ? 6.012 -25.453 0.585 1 97.88 154 GLY A CA 1
ATOM 1163 C C . GLY A 1 154 ? 5.195 -24.594 -0.355 1 97.88 154 GLY A C 1
ATOM 1164 O O . GLY A 1 154 ? 5.75 -23.797 -1.106 1 97.88 154 GLY A O 1
ATOM 1165 N N . LEU A 1 155 ? 3.875 -24.812 -0.289 1 98.25 155 LEU A N 1
ATOM 1166 C CA . LEU A 1 155 ? 2.951 -24 -1.086 1 98.25 155 LEU A CA 1
ATOM 1167 C C . LEU A 1 155 ? 2.967 -22.547 -0.64 1 98.25 155 LEU A C 1
ATOM 1169 O O . LEU A 1 155 ? 3.463 -22.234 0.445 1 98.25 155 LEU A O 1
ATOM 1173 N N . ALA A 1 156 ? 2.463 -21.688 -1.516 1 98.06 156 ALA A N 1
ATOM 1174 C CA . ALA A 1 156 ? 2.363 -20.281 -1.117 1 98.06 156 ALA A CA 1
ATOM 1175 C C . ALA A 1 156 ? 1.574 -20.141 0.18 1 98.06 156 ALA A C 1
ATOM 1177 O O . ALA A 1 156 ? 1.954 -19.359 1.062 1 98.06 156 ALA A O 1
ATOM 1178 N N . CYS A 1 157 ? 0.449 -20.875 0.333 1 98.25 157 CYS A N 1
ATOM 1179 C CA . CYS A 1 157 ? -0.41 -20.75 1.506 1 98.25 157 CYS A CA 1
ATOM 1180 C C . CYS A 1 157 ? 0.294 -21.281 2.754 1 98.25 157 CYS A C 1
ATOM 1182 O O . CYS A 1 157 ? -0.091 -20.938 3.875 1 98.25 157 CYS A O 1
ATOM 1184 N N . ASP A 1 158 ? 1.336 -22.141 2.598 1 98.25 158 ASP A N 1
ATOM 1185 C CA . ASP A 1 158 ? 2.127 -22.625 3.727 1 98.25 158 ASP A CA 1
ATOM 1186 C C . ASP A 1 158 ? 2.992 -21.5 4.309 1 98.25 158 ASP A C 1
ATOM 1188 O O . ASP A 1 158 ? 3.463 -21.609 5.445 1 98.25 158 ASP A O 1
ATOM 1192 N N . ASN A 1 159 ? 3.213 -20.5 3.512 1 98.19 159 ASN A N 1
ATOM 1193 C CA . ASN A 1 159 ? 4.105 -19.422 3.924 1 98.19 159 ASN A CA 1
ATOM 1194 C C . ASN A 1 159 ? 3.326 -18.219 4.449 1 98.19 159 ASN A C 1
ATOM 1196 O O . ASN A 1 159 ? 3.908 -17.156 4.715 1 98.19 159 ASN A O 1
ATOM 1200 N N . LEU A 1 160 ? 2.033 -18.344 4.531 1 98.06 160 LEU A N 1
ATOM 1201 C CA . LEU A 1 160 ? 1.202 -17.281 5.102 1 98.06 160 LEU A CA 1
ATOM 1202 C C . LEU A 1 160 ? 1.293 -17.297 6.625 1 98.06 160 LEU A C 1
ATOM 1204 O O . LEU A 1 160 ? 1.079 -18.328 7.262 1 98.06 160 LEU A O 1
ATOM 1208 N N . ILE A 1 161 ? 1.633 -16.141 7.156 1 98.12 161 ILE A N 1
ATOM 1209 C CA . ILE A 1 161 ? 1.688 -15.945 8.602 1 98.12 161 ILE A CA 1
ATOM 1210 C C . ILE A 1 161 ? 0.327 -15.484 9.117 1 98.12 161 ILE A C 1
ATOM 1212 O O . ILE A 1 161 ? -0.117 -15.898 10.188 1 98.12 161 ILE A O 1
ATOM 1216 N N . SER A 1 162 ? -0.272 -14.578 8.406 1 98.38 162 SER A N 1
ATOM 1217 C CA . SER A 1 162 ? -1.56 -13.992 8.781 1 98.38 162 SER A CA 1
ATOM 1218 C C . SER A 1 162 ? -2.213 -13.297 7.59 1 98.38 162 SER A C 1
ATOM 1220 O O . SER A 1 162 ? -1.572 -13.086 6.559 1 98.38 162 SER A O 1
ATOM 1222 N N . VAL A 1 163 ? -3.5 -13.07 7.766 1 98.31 163 VAL A N 1
ATOM 1223 C CA . VAL A 1 163 ? -4.25 -12.281 6.789 1 98.31 163 VAL A CA 1
ATOM 1224 C C . VAL A 1 163 ? -5.199 -11.328 7.512 1 98.31 163 VAL A C 1
ATOM 1226 O O . VAL A 1 163 ? -5.625 -11.602 8.633 1 98.31 163 VAL A O 1
ATOM 1229 N N . ASP A 1 164 ? -5.453 -10.172 6.918 1 98.06 164 ASP A N 1
ATOM 1230 C CA . ASP A 1 164 ? -6.645 -9.383 7.219 1 98.06 164 ASP A CA 1
ATOM 1231 C C . ASP A 1 164 ? -7.773 -9.703 6.242 1 98.06 164 ASP A C 1
ATOM 1233 O O . ASP A 1 164 ? -7.582 -9.648 5.023 1 98.06 164 ASP A O 1
ATOM 1237 N N . VAL A 1 165 ? -8.906 -10.07 6.762 1 98.38 165 VAL A N 1
ATOM 1238 C CA . VAL A 1 165 ? -10 -10.523 5.906 1 98.38 165 VAL A CA 1
ATOM 1239 C C . VAL A 1 165 ? -11.289 -9.789 6.289 1 98.38 165 VAL A C 1
ATOM 1241 O O . VAL A 1 165 ? -11.57 -9.594 7.473 1 98.38 165 VAL A O 1
ATOM 1244 N N . VAL A 1 166 ? -11.992 -9.25 5.285 1 98.56 166 VAL A N 1
ATOM 1245 C CA . VAL A 1 166 ? -13.32 -8.68 5.473 1 98.56 166 VAL A CA 1
ATOM 1246 C C . VAL A 1 166 ? -14.375 -9.766 5.293 1 98.56 166 VAL A C 1
ATOM 1248 O O . VAL A 1 166 ? -14.453 -10.398 4.238 1 98.56 166 VAL A O 1
ATOM 1251 N N . THR A 1 167 ? -15.188 -10.023 6.305 1 98.44 167 THR A N 1
ATOM 1252 C CA . THR A 1 167 ? -16.172 -11.094 6.301 1 98.44 167 THR A CA 1
ATOM 1253 C C . THR A 1 167 ? -17.438 -10.664 5.551 1 98.44 167 THR A C 1
ATOM 1255 O O . THR A 1 167 ? -17.562 -9.508 5.152 1 98.44 167 THR A O 1
ATOM 1258 N N . ALA A 1 168 ? -18.344 -11.641 5.418 1 98.31 168 ALA A N 1
ATOM 1259 C CA . ALA A 1 168 ? -19.625 -11.367 4.758 1 98.31 168 ALA A CA 1
ATOM 1260 C C . ALA A 1 168 ? -20.438 -10.352 5.539 1 98.31 168 ALA A C 1
ATOM 1262 O O . ALA A 1 168 ? -21.312 -9.68 4.977 1 98.31 168 ALA A O 1
ATOM 1263 N N . GLU A 1 169 ? -20.141 -10.188 6.805 1 97.62 169 GLU A N 1
ATOM 1264 C CA . GLU A 1 169 ? -20.844 -9.227 7.648 1 97.62 169 GLU A CA 1
ATOM 1265 C C . GLU A 1 169 ? -20.156 -7.863 7.625 1 97.62 169 GLU A C 1
ATOM 1267 O O . GLU A 1 169 ? -20.578 -6.941 8.328 1 97.62 169 GLU A O 1
ATOM 1272 N N . GLY A 1 170 ? -19.109 -7.762 6.84 1 97.31 170 GLY A N 1
ATOM 1273 C CA . GLY A 1 170 ? -18.406 -6.492 6.723 1 97.31 170 GLY A CA 1
ATOM 1274 C C . GLY A 1 170 ? -17.469 -6.223 7.883 1 97.31 170 GLY A C 1
ATOM 1275 O O . GLY A 1 170 ? -17.125 -5.07 8.148 1 97.31 170 GLY A O 1
ATOM 1276 N N . GLU A 1 171 ? -17.109 -7.25 8.562 1 97.06 171 GLU A N 1
ATOM 1277 C CA . GLU A 1 171 ? -16.156 -7.125 9.664 1 97.06 171 GLU A CA 1
ATOM 1278 C C . GLU A 1 171 ? -14.734 -7.402 9.203 1 97.06 171 GLU A C 1
ATOM 1280 O O . GLU A 1 171 ? -14.5 -8.305 8.398 1 97.06 171 GLU A O 1
ATOM 1285 N N . LEU A 1 172 ? -13.805 -6.574 9.695 1 97.44 172 LEU A N 1
ATOM 1286 C CA . LEU A 1 172 ? -12.391 -6.84 9.453 1 97.44 172 LEU A CA 1
ATOM 1287 C C . LEU A 1 172 ? -11.82 -7.746 10.531 1 97.44 172 LEU A C 1
ATOM 1289 O O . LEU A 1 172 ? -11.852 -7.398 11.719 1 97.44 172 LEU A O 1
ATOM 1293 N N . ILE A 1 173 ? -11.281 -8.898 10.109 1 97 173 ILE A N 1
ATOM 1294 C CA . ILE A 1 173 ? -10.727 -9.891 11.016 1 97 173 ILE A CA 1
ATOM 1295 C C . ILE A 1 173 ? -9.25 -10.133 10.68 1 97 173 ILE A C 1
ATOM 1297 O O . ILE A 1 173 ? -8.883 -10.242 9.508 1 97 173 ILE A O 1
ATOM 1301 N N . HIS A 1 174 ? -8.422 -10.094 11.734 1 97.5 174 HIS A N 1
ATOM 1302 C CA . HIS A 1 174 ? -7.047 -10.57 11.602 1 97.5 174 HIS A CA 1
ATOM 1303 C C . HIS A 1 174 ? -6.938 -12.047 11.953 1 97.5 174 HIS A C 1
ATOM 1305 O O . HIS A 1 174 ? -7.105 -12.43 13.117 1 97.5 174 HIS A O 1
ATOM 1311 N N . ALA A 1 175 ? -6.695 -12.875 10.961 1 98.19 175 ALA A N 1
ATOM 1312 C CA . ALA A 1 175 ? -6.66 -14.32 11.188 1 98.19 175 ALA A CA 1
ATOM 1313 C C . ALA A 1 175 ? -5.238 -14.859 11.062 1 98.19 175 ALA A C 1
ATOM 1315 O O . ALA A 1 175 ? -4.469 -14.422 10.203 1 98.19 175 ALA A O 1
ATOM 1316 N N . SER A 1 176 ? -4.848 -15.727 11.867 1 98.25 176 SER A N 1
ATOM 1317 C CA . SER A 1 176 ? -3.566 -16.422 11.938 1 98.25 176 SER A CA 1
ATOM 1318 C C . SER A 1 176 ? -3.705 -17.781 12.633 1 98.25 176 SER A C 1
ATOM 1320 O O . SER A 1 176 ? -4.816 -18.203 12.945 1 98.25 176 SER A O 1
ATOM 1322 N N . GLU A 1 177 ? -2.564 -18.469 12.82 1 97.75 177 GLU A N 1
ATOM 1323 C CA . GLU A 1 177 ? -2.609 -19.734 13.547 1 97.75 177 GLU A CA 1
ATOM 1324 C C . GLU A 1 177 ? -3.033 -19.516 14.992 1 97.75 177 GLU A C 1
ATOM 1326 O O . GLU A 1 177 ? -3.615 -20.406 15.617 1 97.75 177 GLU A O 1
ATOM 1331 N N . ASP A 1 178 ? -2.871 -18.297 15.555 1 96.94 178 ASP A N 1
ATOM 1332 C CA . ASP A 1 178 ? -3.164 -18 16.953 1 96.94 178 ASP A CA 1
ATOM 1333 C C . ASP A 1 178 ? -4.523 -17.328 17.094 1 96.94 178 ASP A C 1
ATOM 1335 O O . ASP A 1 178 ? -5.141 -17.375 18.156 1 96.94 178 ASP A O 1
ATOM 1339 N N . LYS A 1 179 ? -4.941 -16.625 16.109 1 96.88 179 LYS A N 1
ATOM 1340 C CA . LYS A 1 179 ? -6.203 -15.898 16.109 1 96.88 179 LYS A CA 1
ATOM 1341 C C . LYS A 1 179 ? -7.129 -16.391 15 1 96.88 179 LYS A C 1
ATOM 1343 O O . LYS A 1 179 ? -6.777 -16.344 13.82 1 96.88 179 LYS A O 1
ATOM 1348 N N . TYR A 1 180 ? -8.297 -16.797 15.391 1 98.12 180 TYR A N 1
ATOM 1349 C CA . TYR A 1 180 ? -9.273 -17.359 14.461 1 98.12 180 TYR A CA 1
ATOM 1350 C C . TYR A 1 180 ? -8.656 -18.469 13.625 1 98.12 180 TYR A C 1
ATOM 1352 O O . TYR A 1 180 ? -8.711 -18.438 12.398 1 98.12 180 TYR A O 1
ATOM 1360 N N . PRO A 1 181 ? -8.102 -19.5 14.289 1 98.31 181 PRO A N 1
ATOM 1361 C CA . PRO A 1 181 ? -7.324 -20.531 13.594 1 98.31 181 PRO A CA 1
ATOM 1362 C C . PRO A 1 181 ? -8.156 -21.312 12.578 1 98.31 181 PRO A C 1
ATOM 1364 O O . PRO A 1 181 ? -7.645 -21.719 11.539 1 98.31 181 PRO A O 1
ATOM 1367 N N . ASN A 1 182 ? -9.469 -21.5 12.844 1 98.5 182 ASN A N 1
ATOM 1368 C CA . ASN A 1 182 ? -10.312 -22.25 11.914 1 98.5 182 ASN A CA 1
ATOM 1369 C C . ASN A 1 182 ? -10.539 -21.469 10.617 1 98.5 182 ASN A C 1
ATOM 1371 O O . ASN A 1 182 ? -10.516 -22.047 9.531 1 98.5 182 ASN A O 1
ATOM 1375 N N . LEU A 1 183 ? -10.797 -20.172 10.797 1 98.62 183 LEU A N 1
ATOM 1376 C CA . LEU A 1 183 ? -10.938 -19.344 9.617 1 98.62 183 LEU A CA 1
ATOM 1377 C C . LEU A 1 183 ? -9.641 -19.297 8.82 1 98.62 183 LEU A C 1
ATOM 1379 O O . LEU A 1 183 ? -9.656 -19.391 7.59 1 98.62 183 LEU A O 1
ATOM 1383 N N . PHE A 1 184 ? -8.516 -19.141 9.539 1 98.69 184 PHE A N 1
ATOM 1384 C CA . PHE A 1 184 ? -7.203 -19.109 8.898 1 98.69 184 PHE A CA 1
ATOM 1385 C C . PHE A 1 184 ? -6.945 -20.406 8.141 1 98.69 184 PHE A C 1
ATOM 1387 O O . PHE A 1 184 ? -6.414 -20.375 7.023 1 98.69 184 PHE A O 1
ATOM 1394 N N . TRP A 1 185 ? -7.32 -21.531 8.734 1 98.69 185 TRP A N 1
ATOM 1395 C CA . TRP A 1 185 ? -7.23 -22.828 8.07 1 98.69 185 TRP A CA 1
ATOM 1396 C C . TRP A 1 185 ? -7.988 -22.812 6.742 1 98.69 185 TRP A C 1
ATOM 1398 O O . TRP A 1 185 ? -7.449 -23.219 5.707 1 98.69 185 TRP A O 1
ATOM 1408 N N . GLY A 1 186 ? -9.203 -22.328 6.746 1 98.56 186 GLY A N 1
ATOM 1409 C CA . GLY A 1 186 ? -10.039 -22.312 5.555 1 98.56 186 GLY A CA 1
ATOM 1410 C C . GLY A 1 186 ? -9.516 -21.391 4.477 1 98.56 186 GLY A C 1
ATOM 1411 O O . GLY A 1 186 ? -9.695 -21.641 3.285 1 98.56 186 GLY A O 1
ATOM 1412 N N . ILE A 1 187 ? -8.898 -20.297 4.875 1 98.12 187 ILE A N 1
ATOM 1413 C CA . ILE A 1 187 ? -8.344 -19.312 3.955 1 98.12 187 ILE A CA 1
ATOM 1414 C C . ILE A 1 187 ? -7.188 -19.938 3.176 1 98.12 187 ILE A C 1
ATOM 1416 O O . ILE A 1 187 ? -7.004 -19.641 1.99 1 98.12 187 ILE A O 1
ATOM 1420 N N . ARG A 1 188 ? -6.414 -20.766 3.812 1 98.38 188 ARG A N 1
ATOM 1421 C CA . ARG A 1 188 ? -5.254 -21.422 3.207 1 98.38 188 ARG A CA 1
ATOM 1422 C C . ARG A 1 188 ? -5.664 -22.656 2.422 1 98.38 188 ARG A C 1
ATOM 1424 O O . ARG A 1 188 ? -5.371 -23.781 2.828 1 98.38 188 ARG A O 1
ATOM 1431 N N . GLY A 1 189 ? -6.113 -22.422 1.258 1 96.88 189 GLY A N 1
ATOM 1432 C CA . GLY A 1 189 ? -6.527 -23.516 0.395 1 96.88 189 GLY A CA 1
ATOM 1433 C C . GLY A 1 189 ? -8.008 -23.5 0.075 1 96.88 189 GLY A C 1
ATOM 1434 O O . GLY A 1 189 ? -8.477 -24.234 -0.792 1 96.88 189 GLY A O 1
ATOM 1435 N N . GLY A 1 190 ? -8.766 -22.625 0.671 1 94.88 190 GLY A N 1
ATOM 1436 C CA . GLY A 1 190 ? -10.211 -22.562 0.483 1 94.88 190 GLY A CA 1
ATOM 1437 C C . GLY A 1 190 ? -10.625 -21.672 -0.664 1 94.88 190 GLY A C 1
ATOM 1438 O O . GLY A 1 190 ? -11.812 -21.562 -0.977 1 94.88 190 GLY A O 1
ATOM 1439 N N . SER A 1 191 ? -9.758 -21.031 -1.289 1 93.25 191 SER A N 1
ATOM 1440 C CA . SER A 1 191 ? -9.875 -20.359 -2.582 1 93.25 191 SER A CA 1
ATOM 1441 C C . SER A 1 191 ? -10.922 -19.25 -2.543 1 93.25 191 SER A C 1
ATOM 1443 O O . SER A 1 191 ? -11.836 -19.234 -3.371 1 93.25 191 SER A O 1
ATOM 1445 N N . GLY A 1 192 ? -10.969 -18.453 -1.58 1 93.69 192 GLY A N 1
ATOM 1446 C CA . GLY A 1 192 ? -11.75 -17.234 -1.562 1 93.69 192 GLY A CA 1
ATOM 1447 C C . GLY A 1 192 ? -13.188 -17.438 -1.105 1 93.69 192 GLY A C 1
ATOM 1448 O O . GLY A 1 192 ? -14.055 -16.609 -1.361 1 93.69 192 GLY A O 1
ATOM 1449 N N . ASN A 1 193 ? -13.523 -18.453 -0.433 1 96.56 193 ASN A N 1
ATOM 1450 C CA . ASN A 1 193 ? -14.883 -18.812 -0.047 1 96.56 193 ASN A CA 1
ATOM 1451 C C . ASN A 1 193 ? -15.297 -18.125 1.254 1 96.56 193 ASN A C 1
ATOM 1453 O O . ASN A 1 193 ? -16.469 -18.109 1.608 1 96.56 193 ASN A O 1
ATOM 1457 N N . PHE A 1 194 ? -14.359 -17.422 1.968 1 98.06 194 PHE A N 1
ATOM 1458 C CA . PHE A 1 194 ? -14.695 -17.109 3.352 1 98.06 194 PHE A CA 1
ATOM 1459 C C . PHE A 1 194 ? -14.516 -15.633 3.637 1 98.06 194 PHE A C 1
ATOM 1461 O O . PHE A 1 194 ? -14.57 -15.203 4.793 1 98.06 194 PHE A O 1
ATOM 1468 N N . GLY A 1 195 ? -14.297 -14.852 2.635 1 98.12 195 GLY A N 1
ATOM 1469 C CA . GLY A 1 195 ? -14.109 -13.422 2.789 1 98.12 195 GLY A CA 1
ATOM 1470 C C . GLY A 1 195 ? -13.164 -12.828 1.762 1 98.12 195 GLY A C 1
ATOM 1471 O O . GLY A 1 195 ? -12.664 -13.539 0.886 1 98.12 195 GLY A O 1
ATOM 1472 N N . VAL A 1 196 ? -12.992 -11.523 1.841 1 98.56 196 VAL A N 1
ATOM 1473 C CA . VAL A 1 196 ? -12.062 -10.805 0.977 1 98.56 196 VAL A CA 1
ATOM 1474 C C . VAL A 1 196 ? -10.797 -10.453 1.76 1 98.56 196 VAL A C 1
ATOM 1476 O O . VAL A 1 196 ? -10.844 -9.633 2.684 1 98.56 196 VAL A O 1
ATOM 1479 N N . VAL A 1 197 ? -9.703 -11.078 1.407 1 98.62 197 VAL A N 1
ATOM 1480 C CA . VAL A 1 197 ? -8.438 -10.781 2.072 1 98.62 197 VAL A CA 1
ATOM 1481 C C . VAL A 1 197 ? -7.895 -9.445 1.574 1 98.62 197 VAL A C 1
ATOM 1483 O O . VAL A 1 197 ? -7.773 -9.227 0.366 1 98.62 197 VAL A O 1
ATOM 1486 N N . THR A 1 198 ? -7.57 -8.539 2.477 1 98.06 198 THR A N 1
ATOM 1487 C CA . THR A 1 198 ? -7.105 -7.207 2.111 1 98.06 198 THR A CA 1
ATOM 1488 C C . THR A 1 198 ? -5.621 -7.051 2.418 1 98.06 198 THR A C 1
ATOM 1490 O O . THR A 1 198 ? -4.988 -6.086 1.978 1 98.06 198 THR A O 1
ATOM 1493 N N . SER A 1 199 ? -5.086 -7.969 3.113 1 97.88 199 SER A N 1
ATOM 1494 C CA . SER A 1 199 ? -3.658 -7.961 3.412 1 97.88 199 SER A CA 1
ATOM 1495 C C . SER A 1 199 ? -3.133 -9.375 3.633 1 97.88 199 SER A C 1
ATOM 1497 O O . SER A 1 199 ? -3.768 -10.18 4.316 1 97.88 199 SER A O 1
ATOM 1499 N N . PHE A 1 200 ? -2.035 -9.688 3.02 1 98.25 200 PHE A N 1
ATOM 1500 C CA . PHE A 1 200 ? -1.324 -10.945 3.197 1 98.25 200 PHE A CA 1
ATOM 1501 C C . PHE A 1 200 ? 0.004 -10.719 3.91 1 98.25 200 PHE A C 1
ATOM 1503 O O . PHE A 1 200 ? 0.764 -9.82 3.551 1 98.25 200 PHE A O 1
ATOM 1510 N N . GLU A 1 201 ? 0.273 -11.477 4.906 1 98.12 201 GLU A N 1
ATOM 1511 C CA . GLU A 1 201 ? 1.587 -11.492 5.543 1 98.12 201 GLU A CA 1
ATOM 1512 C C . GLU A 1 201 ? 2.295 -12.828 5.312 1 98.12 201 GLU A C 1
ATOM 1514 O O . GLU A 1 201 ? 1.803 -13.875 5.727 1 98.12 201 GLU A O 1
ATOM 1519 N N . PHE A 1 202 ? 3.479 -12.75 4.676 1 98.56 202 PHE A N 1
ATOM 1520 C CA . PHE A 1 202 ? 4.184 -13.961 4.27 1 98.56 202 PHE A CA 1
ATOM 1521 C C . PHE A 1 202 ? 5.508 -14.086 5.012 1 98.56 202 PHE A C 1
ATOM 1523 O O . PHE A 1 202 ? 6.203 -13.094 5.234 1 98.56 202 PHE A O 1
ATOM 1530 N N . GLN A 1 203 ? 5.871 -15.289 5.375 1 98.56 203 GLN A N 1
ATOM 1531 C CA . GLN A 1 203 ? 7.242 -15.609 5.746 1 98.56 203 GLN A CA 1
ATOM 1532 C C . GLN A 1 203 ? 8.125 -15.766 4.512 1 98.56 203 GLN A C 1
ATOM 1534 O O . GLN A 1 203 ? 7.816 -16.547 3.611 1 98.56 203 GLN A O 1
ATOM 1539 N N . LEU A 1 204 ? 9.18 -15.008 4.492 1 98.31 204 LEU A N 1
ATOM 1540 C CA . LEU A 1 204 ? 10.109 -15.062 3.367 1 98.31 204 LEU A CA 1
ATOM 1541 C C . LEU A 1 204 ? 11.273 -15.992 3.668 1 98.31 204 LEU A C 1
ATOM 1543 O O . LEU A 1 204 ? 11.578 -16.266 4.832 1 98.31 204 LEU A O 1
ATOM 1547 N N . HIS A 1 205 ? 11.922 -16.453 2.619 1 98.19 205 HIS A N 1
ATOM 1548 C CA . HIS A 1 205 ? 13.07 -17.328 2.709 1 98.19 205 HIS A CA 1
ATOM 1549 C C . HIS A 1 205 ? 14.266 -16.766 1.95 1 98.19 205 HIS A C 1
ATOM 1551 O O . HIS A 1 205 ? 14.094 -16.062 0.952 1 98.19 205 HIS A O 1
ATOM 1557 N N . GLU A 1 206 ? 15.43 -17.094 2.453 1 97.25 206 GLU A N 1
ATOM 1558 C CA . GLU A 1 206 ? 16.641 -16.641 1.773 1 97.25 206 GLU A CA 1
ATOM 1559 C C . GLU A 1 206 ? 16.859 -17.391 0.462 1 97.25 206 GLU A C 1
ATOM 1561 O O . GLU A 1 206 ? 16.859 -18.609 0.442 1 97.25 206 GLU A O 1
ATOM 1566 N N . MET A 1 207 ? 16.969 -16.656 -0.598 1 95.25 207 MET A N 1
ATOM 1567 C CA . MET A 1 207 ? 17.281 -17.188 -1.919 1 95.25 207 MET A CA 1
ATOM 1568 C C . MET A 1 207 ? 17.625 -16.078 -2.896 1 95.25 207 MET A C 1
ATOM 1570 O O . MET A 1 207 ? 16.859 -15.117 -3.031 1 95.25 207 MET A O 1
ATOM 1574 N N . GLY A 1 208 ? 18.672 -16.312 -3.727 1 85.62 208 GLY A N 1
ATOM 1575 C CA . GLY A 1 208 ? 18.969 -15.367 -4.781 1 85.62 208 GLY A CA 1
ATOM 1576 C C . GLY A 1 208 ? 20 -14.328 -4.371 1 85.62 208 GLY A C 1
ATOM 1577 O O . GLY A 1 208 ? 20.75 -14.523 -3.414 1 85.62 208 GLY A O 1
ATOM 1578 N N . PRO A 1 209 ? 19.891 -13.383 -5.285 1 90.62 209 PRO A N 1
ATOM 1579 C CA . PRO A 1 209 ? 19 -13.094 -6.406 1 90.62 209 PRO A CA 1
ATOM 1580 C C . PRO A 1 209 ? 19.219 -14.023 -7.598 1 90.62 209 PRO A C 1
ATOM 1582 O O . PRO A 1 209 ? 18.359 -14.141 -8.469 1 90.62 209 PRO A O 1
ATOM 1585 N N . ASP A 1 210 ? 20.406 -14.719 -7.668 1 94.75 210 ASP A N 1
ATOM 1586 C CA . ASP A 1 210 ? 20.703 -15.602 -8.797 1 94.75 210 ASP A CA 1
ATOM 1587 C C . ASP A 1 210 ? 20.359 -17.047 -8.461 1 94.75 210 ASP A C 1
ATOM 1589 O O . ASP A 1 210 ? 20.594 -17.5 -7.34 1 94.75 210 ASP A O 1
ATOM 1593 N N . VAL A 1 211 ? 19.828 -17.734 -9.461 1 95.81 211 VAL A N 1
ATOM 1594 C CA . VAL A 1 211 ? 19.547 -19.156 -9.391 1 95.81 211 VAL A CA 1
ATOM 1595 C C . VAL A 1 211 ? 20.062 -19.844 -10.648 1 95.81 211 VAL A C 1
ATOM 1597 O O . VAL A 1 211 ? 20.391 -19.188 -11.641 1 95.81 211 VAL A O 1
ATOM 1600 N N . LEU A 1 212 ? 20.297 -21.109 -10.547 1 97.31 212 LEU A N 1
ATOM 1601 C CA . LEU A 1 212 ? 20.625 -21.906 -11.719 1 97.31 212 LEU A CA 1
ATOM 1602 C C . LEU A 1 212 ? 19.375 -22.469 -12.359 1 97.31 212 LEU A C 1
ATOM 1604 O O . LEU A 1 212 ? 18.609 -23.203 -11.711 1 97.31 212 LEU A O 1
ATOM 1608 N N . ALA A 1 213 ? 19.094 -22.094 -13.578 1 96.44 213 ALA A N 1
ATOM 1609 C CA . ALA A 1 213 ? 17.875 -22.531 -14.25 1 96.44 213 ALA A CA 1
ATOM 1610 C C . ALA A 1 213 ? 17.984 -22.344 -15.758 1 96.44 213 ALA A C 1
ATOM 1612 O O . ALA A 1 213 ? 18.891 -21.656 -16.25 1 96.44 213 ALA A O 1
ATOM 1613 N N . GLY A 1 214 ? 17.047 -23 -16.453 1 95.25 214 GLY A N 1
ATOM 1614 C CA . GLY A 1 214 ? 16.938 -22.781 -17.891 1 95.25 214 GLY A CA 1
ATOM 1615 C C . GLY A 1 214 ? 16.359 -23.969 -18.625 1 95.25 214 GLY A C 1
ATOM 1616 O O . GLY A 1 214 ? 16.422 -25.094 -18.141 1 95.25 214 GLY A O 1
ATOM 1617 N N . PRO A 1 215 ? 15.883 -23.703 -19.797 1 95.5 215 PRO A N 1
ATOM 1618 C CA . PRO A 1 215 ? 15.266 -24.781 -20.578 1 95.5 215 PRO A CA 1
ATOM 1619 C C . PRO A 1 215 ? 16.281 -25.625 -21.328 1 95.5 215 PRO A C 1
ATOM 1621 O O . PRO A 1 215 ? 17.266 -25.094 -21.859 1 95.5 215 PRO A O 1
ATOM 1624 N N . ILE A 1 216 ? 16.109 -26.906 -21.344 1 97.5 216 ILE A N 1
ATOM 1625 C CA . ILE A 1 216 ? 16.781 -27.844 -22.234 1 97.5 216 ILE A CA 1
ATOM 1626 C C . ILE A 1 216 ? 15.773 -28.422 -23.219 1 97.5 216 ILE A C 1
ATOM 1628 O O . ILE A 1 216 ? 14.914 -29.219 -22.859 1 97.5 216 ILE A O 1
ATOM 1632 N N . VAL A 1 217 ? 15.938 -28.062 -24.5 1 97.5 217 VAL A N 1
ATOM 1633 C CA . VAL A 1 217 ? 14.945 -28.406 -25.5 1 97.5 217 VAL A CA 1
ATOM 1634 C C . VAL A 1 217 ? 15.398 -29.625 -26.297 1 97.5 217 VAL A C 1
ATOM 1636 O O . VAL A 1 217 ? 16.547 -29.703 -26.719 1 97.5 217 VAL A O 1
ATOM 1639 N N . HIS A 1 218 ? 14.523 -30.594 -26.453 1 97.81 218 HIS A N 1
ATOM 1640 C CA . HIS A 1 218 ? 14.766 -31.828 -27.188 1 97.81 218 HIS A CA 1
ATOM 1641 C C . HIS A 1 218 ? 13.719 -32.031 -28.266 1 97.81 218 HIS A C 1
ATOM 1643 O O . HIS A 1 218 ? 12.617 -31.484 -28.203 1 97.81 218 HIS A O 1
ATOM 1649 N N . PRO A 1 219 ? 14.078 -32.812 -29.328 1 96.38 219 PRO A N 1
ATOM 1650 C CA . PRO A 1 219 ? 13.016 -33.219 -30.25 1 96.38 219 PRO A CA 1
ATOM 1651 C C . PRO A 1 219 ? 11.93 -34.062 -29.578 1 96.38 219 PRO A C 1
ATOM 1653 O O . PRO A 1 219 ? 12.211 -34.781 -28.609 1 96.38 219 PRO A O 1
ATOM 1656 N N . ILE A 1 220 ? 10.734 -34 -30.094 1 96.25 220 ILE A N 1
ATOM 1657 C CA . ILE A 1 220 ? 9.57 -34.625 -29.469 1 96.25 220 ILE A CA 1
ATOM 1658 C C . ILE A 1 220 ? 9.758 -36.125 -29.406 1 96.25 220 ILE A C 1
ATOM 1660 O O . ILE A 1 220 ? 9.242 -36.781 -28.484 1 96.25 220 ILE A O 1
ATOM 1664 N N . GLU A 1 221 ? 10.562 -36.688 -30.281 1 95.38 221 GLU A N 1
ATOM 1665 C CA . GLU A 1 221 ? 10.781 -38.125 -30.328 1 95.38 221 GLU A CA 1
ATOM 1666 C C . GLU A 1 221 ? 11.469 -38.656 -29.062 1 95.38 221 GLU A C 1
ATOM 1668 O O . GLU A 1 221 ? 11.352 -39.812 -28.719 1 95.38 221 GLU A O 1
ATOM 1673 N N . GLU A 1 222 ? 12.102 -37.75 -28.375 1 96.75 222 GLU A N 1
ATOM 1674 C CA . GLU A 1 222 ? 12.852 -38.125 -27.172 1 96.75 222 GLU A CA 1
ATOM 1675 C C . GLU A 1 222 ? 11.961 -38.062 -25.922 1 96.75 222 GLU A C 1
ATOM 1677 O O . GLU A 1 222 ? 12.352 -38.562 -24.859 1 96.75 222 GLU A O 1
ATOM 1682 N N . ALA A 1 223 ? 10.781 -37.594 -26.016 1 97.38 223 ALA A N 1
ATOM 1683 C CA . ALA A 1 223 ? 9.922 -37.25 -24.891 1 97.38 223 ALA A CA 1
ATOM 1684 C C . ALA A 1 223 ? 9.688 -38.469 -24 1 97.38 223 ALA A C 1
ATOM 1686 O O . ALA A 1 223 ? 9.781 -38.375 -22.781 1 97.38 223 ALA A O 1
ATOM 1687 N N . PRO A 1 224 ? 9.359 -39.688 -24.578 1 97.31 224 PRO A N 1
ATOM 1688 C CA . PRO A 1 224 ? 9.109 -40.844 -23.703 1 97.31 224 PRO A CA 1
ATOM 1689 C C . PRO A 1 224 ? 10.312 -41.188 -22.812 1 97.31 224 PRO A C 1
ATOM 1691 O O . PRO A 1 224 ? 10.156 -41.406 -21.609 1 97.31 224 PRO A O 1
ATOM 1694 N N . ARG A 1 225 ? 11.453 -41.188 -23.391 1 97.19 225 ARG A N 1
ATOM 1695 C CA . ARG A 1 225 ? 12.672 -41.469 -22.656 1 97.19 225 ARG A CA 1
ATOM 1696 C C . ARG A 1 225 ? 12.961 -40.406 -21.609 1 97.19 225 ARG A C 1
ATOM 1698 O O . ARG A 1 225 ? 13.289 -40.719 -20.469 1 97.19 225 ARG A O 1
ATOM 1705 N N . LEU A 1 226 ? 12.867 -39.219 -21.953 1 98.06 226 LEU A N 1
ATOM 1706 C CA . LEU A 1 226 ? 13.156 -38.094 -21.062 1 98.06 226 LEU A CA 1
ATOM 1707 C C . LEU A 1 226 ? 12.164 -38.062 -19.906 1 98.06 226 LEU A C 1
ATOM 1709 O O . LEU A 1 226 ? 12.539 -37.75 -18.781 1 98.06 226 LEU A O 1
ATOM 1713 N N . LEU A 1 227 ? 10.898 -38.312 -20.156 1 98.25 227 LEU A N 1
ATOM 1714 C CA . LEU A 1 227 ? 9.875 -38.312 -19.125 1 98.25 227 LEU A CA 1
ATOM 1715 C C . LEU A 1 227 ? 10.109 -39.406 -18.109 1 98.25 227 LEU A C 1
ATOM 1717 O O . LEU A 1 227 ? 9.883 -39.219 -16.906 1 98.25 227 LEU A O 1
ATOM 1721 N N . ARG A 1 228 ? 10.477 -40.594 -18.578 1 98.06 228 ARG A N 1
ATOM 1722 C CA . ARG A 1 228 ? 10.805 -41.688 -17.656 1 98.06 228 ARG A CA 1
ATOM 1723 C C . ARG A 1 228 ? 11.977 -41.312 -16.766 1 98.06 228 ARG A C 1
ATOM 1725 O O . ARG A 1 228 ? 11.945 -41.594 -15.555 1 98.06 228 ARG A O 1
ATOM 1732 N N . PHE A 1 229 ? 12.969 -40.75 -17.375 1 97.94 229 PHE A N 1
ATOM 1733 C CA . PHE A 1 229 ? 14.117 -40.312 -16.594 1 97.94 229 PHE A CA 1
ATOM 1734 C C . PHE A 1 229 ? 13.711 -39.25 -15.578 1 97.94 229 PHE A C 1
ATOM 1736 O O . PHE A 1 229 ? 14.055 -39.375 -14.398 1 97.94 229 PHE A O 1
ATOM 1743 N N . TRP A 1 230 ? 13 -38.219 -16.047 1 98.31 230 TRP A N 1
ATOM 1744 C CA . TRP A 1 230 ? 12.539 -37.125 -15.195 1 98.31 230 TRP A CA 1
ATOM 1745 C C . TRP A 1 230 ? 11.734 -37.656 -14.016 1 98.31 230 TRP A C 1
ATOM 1747 O O . TRP A 1 230 ? 11.969 -37.281 -12.867 1 98.31 230 TRP A O 1
ATOM 1757 N N . ARG A 1 231 ? 10.75 -38.5 -14.305 1 98.12 231 ARG A N 1
ATOM 1758 C CA . ARG A 1 231 ? 9.914 -39.125 -13.281 1 98.12 231 ARG A CA 1
ATOM 1759 C C . ARG A 1 231 ? 10.773 -39.75 -12.188 1 98.12 231 ARG A C 1
ATOM 1761 O O . ARG A 1 231 ? 10.602 -39.438 -11 1 98.12 231 ARG A O 1
ATOM 1768 N N . ASP A 1 232 ? 11.672 -40.594 -12.547 1 97.56 232 ASP A N 1
ATOM 1769 C CA . ASP A 1 232 ? 12.484 -41.344 -11.594 1 97.56 232 ASP A CA 1
ATOM 1770 C C . ASP A 1 232 ? 13.445 -40.438 -10.844 1 97.56 232 ASP A C 1
ATOM 1772 O O . ASP A 1 232 ? 13.641 -40.594 -9.641 1 97.56 232 ASP A O 1
ATOM 1776 N N . TYR A 1 233 ? 14.023 -39.469 -11.523 1 97.94 233 TYR A N 1
ATOM 1777 C CA . TYR A 1 233 ? 14.992 -38.562 -10.922 1 97.94 233 TYR A CA 1
ATOM 1778 C C . TYR A 1 233 ? 14.32 -37.688 -9.875 1 97.94 233 TYR A C 1
ATOM 1780 O O . TYR A 1 233 ? 14.875 -37.469 -8.797 1 97.94 233 TYR A O 1
ATOM 1788 N N . MET A 1 234 ? 13.172 -37.156 -10.172 1 97.62 234 MET A N 1
ATOM 1789 C CA . MET A 1 234 ? 12.516 -36.188 -9.305 1 97.62 234 MET A CA 1
ATOM 1790 C C . MET A 1 234 ? 12.016 -36.844 -8.023 1 97.62 234 MET A C 1
ATOM 1792 O O . MET A 1 234 ? 11.898 -36.188 -6.988 1 97.62 234 MET A O 1
ATOM 1796 N N . LEU A 1 235 ? 11.703 -38.125 -8.047 1 95.44 235 LEU A N 1
ATOM 1797 C CA . LEU A 1 235 ? 11.25 -38.812 -6.859 1 95.44 235 LEU A CA 1
ATOM 1798 C C . LEU A 1 235 ? 12.336 -38.844 -5.785 1 95.44 235 LEU A C 1
ATOM 1800 O O . LEU A 1 235 ? 12.031 -38.844 -4.59 1 95.44 235 LEU A O 1
ATOM 1804 N N . ASP A 1 236 ? 13.633 -38.719 -6.238 1 94.62 236 ASP A N 1
ATOM 1805 C CA . ASP A 1 236 ? 14.742 -38.781 -5.293 1 94.62 236 ASP A CA 1
ATOM 1806 C C . ASP A 1 236 ? 15.523 -37.469 -5.258 1 94.62 236 ASP A C 1
ATOM 1808 O O . ASP A 1 236 ? 16.516 -37.375 -4.539 1 94.62 236 ASP A O 1
ATOM 1812 N N . ALA A 1 237 ? 15.125 -36.5 -5.957 1 96.62 237 ALA A N 1
ATOM 1813 C CA . ALA A 1 237 ? 15.859 -35.25 -6.082 1 96.62 237 ALA A CA 1
ATOM 1814 C C . ALA A 1 237 ? 15.805 -34.438 -4.785 1 96.62 237 ALA A C 1
ATOM 1816 O O . ALA A 1 237 ? 14.859 -34.594 -4 1 96.62 237 ALA A O 1
ATOM 1817 N N . PRO A 1 238 ? 16.875 -33.625 -4.512 1 97.69 238 PRO A N 1
ATOM 1818 C CA . PRO A 1 238 ? 16.781 -32.719 -3.365 1 97.69 238 PRO A CA 1
ATOM 1819 C C . PRO A 1 238 ? 15.625 -31.734 -3.484 1 97.69 238 PRO A C 1
ATOM 1821 O O . PRO A 1 238 ? 15.18 -31.422 -4.594 1 97.69 238 PRO A O 1
ATOM 1824 N N . ASP A 1 239 ? 15.188 -31.188 -2.357 1 97.69 239 ASP A N 1
ATOM 1825 C CA . ASP A 1 239 ? 14.055 -30.266 -2.307 1 97.69 239 ASP A CA 1
ATOM 1826 C C . ASP A 1 239 ? 14.336 -29 -3.111 1 97.69 239 ASP A C 1
ATOM 1828 O O . ASP A 1 239 ? 13.414 -28.328 -3.572 1 97.69 239 ASP A O 1
ATOM 1832 N N . GLU A 1 240 ? 15.547 -28.703 -3.271 1 97.94 240 GLU A N 1
ATOM 1833 C CA . GLU A 1 240 ? 15.969 -27.469 -3.936 1 97.94 240 GLU A CA 1
ATOM 1834 C C . GLU A 1 240 ? 15.719 -27.531 -5.441 1 97.94 240 GLU A C 1
ATOM 1836 O O . GLU A 1 240 ? 15.727 -26.516 -6.125 1 97.94 240 GLU A O 1
ATOM 1841 N N . LEU A 1 241 ? 15.516 -28.719 -5.938 1 98.12 241 LEU A N 1
ATOM 1842 C CA . LEU A 1 241 ? 15.359 -28.859 -7.383 1 98.12 241 LEU A CA 1
ATOM 1843 C C . LEU A 1 241 ? 13.883 -28.906 -7.77 1 98.12 241 LEU A C 1
ATOM 1845 O O . LEU A 1 241 ? 13.117 -29.703 -7.215 1 98.12 241 LEU A O 1
ATOM 1849 N N . GLN A 1 242 ? 13.547 -28.078 -8.641 1 96.56 242 GLN A N 1
ATOM 1850 C CA . GLN A 1 242 ? 12.305 -28.188 -9.414 1 96.56 242 GLN A CA 1
ATOM 1851 C C . GLN A 1 242 ? 12.594 -28.312 -10.906 1 96.56 242 GLN A C 1
ATOM 1853 O O . GLN A 1 242 ? 13.531 -27.703 -11.414 1 96.56 242 GLN A O 1
ATOM 1858 N N . CYS A 1 243 ? 11.945 -29.234 -11.539 1 97.5 243 CYS A N 1
ATOM 1859 C CA . CYS A 1 243 ? 12.062 -29.344 -12.992 1 97.5 243 CYS A CA 1
ATOM 1860 C C . CYS A 1 243 ? 10.695 -29.547 -13.633 1 97.5 243 CYS A C 1
ATOM 1862 O O . CYS A 1 243 ? 10.008 -30.531 -13.328 1 97.5 243 CYS A O 1
ATOM 1864 N N . MET A 1 244 ? 10.352 -28.703 -14.516 1 96.31 244 MET A N 1
ATOM 1865 C CA . MET A 1 244 ? 9.055 -28.812 -15.188 1 96.31 244 MET A CA 1
ATOM 1866 C C . MET A 1 244 ? 9.234 -29.219 -16.641 1 96.31 244 MET A C 1
ATOM 1868 O O . MET A 1 244 ? 9.703 -28.422 -17.469 1 96.31 244 MET A O 1
ATOM 1872 N N . PRO A 1 245 ? 8.883 -30.484 -17 1 97.62 245 PRO A N 1
ATOM 1873 C CA . PRO A 1 245 ? 8.727 -30.766 -18.422 1 97.62 245 PRO A CA 1
ATOM 1874 C C . PRO A 1 245 ? 7.625 -29.938 -19.078 1 97.62 245 PRO A C 1
ATOM 1876 O O . PRO A 1 245 ? 6.57 -29.734 -18.484 1 97.62 245 PRO A O 1
ATOM 1879 N N . VAL A 1 246 ? 7.953 -29.453 -20.234 1 95.88 246 VAL A N 1
ATOM 1880 C CA . VAL A 1 246 ? 6.988 -28.672 -20.984 1 95.88 246 VAL A CA 1
ATOM 1881 C C . VAL A 1 246 ? 6.965 -29.156 -22.438 1 95.88 246 VAL A C 1
ATOM 1883 O O . VAL A 1 246 ? 8.008 -29.438 -23.016 1 95.88 246 VAL A O 1
ATOM 1886 N N . MET A 1 247 ? 5.84 -29.375 -22.984 1 96.62 247 MET A N 1
ATOM 1887 C CA . MET A 1 247 ? 5.629 -29.609 -24.406 1 96.62 247 MET A CA 1
ATOM 1888 C C . MET A 1 247 ? 4.965 -28.406 -25.062 1 96.62 247 MET A C 1
ATOM 1890 O O . MET A 1 247 ? 3.941 -27.922 -24.578 1 96.62 247 MET A O 1
ATOM 1894 N N . PHE A 1 248 ? 5.543 -27.891 -26.094 1 94.5 248 PHE A N 1
ATOM 1895 C CA . PHE A 1 248 ? 5.016 -26.703 -26.781 1 94.5 248 PHE A CA 1
ATOM 1896 C C . PHE A 1 248 ? 5.473 -26.672 -28.234 1 94.5 248 PHE A C 1
ATOM 1898 O O . PHE A 1 248 ? 6.234 -27.547 -28.672 1 94.5 248 PHE A O 1
ATOM 1905 N N . ASN A 1 249 ? 4.938 -25.719 -29.016 1 94.12 249 ASN A N 1
ATOM 1906 C CA . ASN A 1 249 ? 5.359 -25.516 -30.406 1 94.12 249 ASN A CA 1
ATOM 1907 C C . ASN A 1 249 ? 6.414 -24.422 -30.516 1 94.12 249 ASN A C 1
ATOM 1909 O O . ASN A 1 249 ? 6.305 -23.375 -29.875 1 94.12 249 ASN A O 1
ATOM 1913 N N . THR A 1 250 ? 7.438 -24.703 -31.281 1 90.56 250 THR A N 1
ATOM 1914 C CA . THR A 1 250 ? 8.367 -23.641 -31.641 1 90.56 250 THR A CA 1
ATOM 1915 C C . THR A 1 250 ? 7.703 -22.641 -32.594 1 90.56 250 THR A C 1
ATOM 1917 O O . THR A 1 250 ? 6.594 -22.875 -33.062 1 90.56 250 THR A O 1
ATOM 1920 N N . PRO A 1 251 ? 8.383 -21.547 -32.781 1 86.31 251 PRO A N 1
ATOM 1921 C CA . PRO A 1 251 ? 7.84 -20.594 -33.75 1 86.31 251 PRO A CA 1
ATOM 1922 C C . PRO A 1 251 ? 7.629 -21.219 -35.125 1 86.31 251 PRO A C 1
ATOM 1924 O O . PRO A 1 251 ? 6.777 -20.75 -35.875 1 86.31 251 PRO A O 1
ATOM 1927 N N . GLU A 1 252 ? 8.383 -22.234 -35.469 1 88.62 252 GLU A N 1
ATOM 1928 C CA . GLU A 1 252 ? 8.281 -22.922 -36.75 1 88.62 252 GLU A CA 1
ATOM 1929 C C . GLU A 1 252 ? 7.184 -23.984 -36.719 1 88.62 252 GLU A C 1
ATOM 1931 O O . GLU A 1 252 ? 7.062 -24.797 -37.656 1 88.62 252 GLU A O 1
ATOM 1936 N N . SER A 1 253 ? 6.434 -24.016 -35.625 1 87.06 253 SER A N 1
ATOM 1937 C CA . SER A 1 253 ? 5.258 -24.859 -35.469 1 87.06 253 SER A CA 1
ATOM 1938 C C . SER A 1 253 ? 5.648 -26.328 -35.312 1 87.06 253 SER A C 1
ATOM 1940 O O . SER A 1 253 ? 4.902 -27.219 -35.688 1 87.06 253 SER A O 1
ATOM 1942 N N . GLU A 1 254 ? 6.836 -26.516 -34.875 1 92.75 254 GLU A N 1
ATOM 1943 C CA . GLU A 1 254 ? 7.262 -27.875 -34.531 1 92.75 254 GLU A CA 1
ATOM 1944 C C . GLU A 1 254 ? 7.098 -28.141 -33.031 1 92.75 254 GLU A C 1
ATOM 1946 O O . GLU A 1 254 ? 7.57 -27.375 -32.188 1 92.75 254 GLU A O 1
ATOM 1951 N N . THR A 1 255 ? 6.391 -29.25 -32.75 1 96 255 THR A N 1
ATOM 1952 C CA . THR A 1 255 ? 6.246 -29.625 -31.328 1 96 255 THR A CA 1
ATOM 1953 C C . THR A 1 255 ? 7.57 -30.125 -30.766 1 96 255 THR A C 1
ATOM 1955 O O . THR A 1 255 ? 8.211 -31 -31.359 1 96 255 THR A O 1
ATOM 1958 N N . VAL A 1 256 ? 7.957 -29.547 -29.656 1 96.19 256 VAL A N 1
ATOM 1959 C CA . VAL A 1 256 ? 9.203 -29.938 -29 1 96.19 256 VAL A CA 1
ATOM 1960 C C . VAL A 1 256 ? 8.93 -30.266 -27.531 1 96.19 256 VAL A C 1
ATOM 1962 O O . VAL A 1 256 ? 7.836 -30.016 -27.031 1 96.19 256 VAL A O 1
ATOM 1965 N N . PHE A 1 257 ? 9.883 -30.984 -26.984 1 96.88 257 PHE A N 1
ATOM 1966 C CA . PHE A 1 257 ? 9.852 -31.344 -25.562 1 96.88 257 PHE A CA 1
ATOM 1967 C C . PHE A 1 257 ? 10.977 -30.656 -24.812 1 96.88 257 PHE A C 1
ATOM 1969 O O . PHE A 1 257 ? 12.141 -30.734 -25.203 1 96.88 257 PHE A O 1
ATOM 1976 N N . CYS A 1 258 ? 10.617 -29.969 -23.703 1 96.56 258 CYS A N 1
ATOM 1977 C CA . CYS A 1 258 ? 11.57 -29.172 -22.953 1 96.56 258 CYS A CA 1
ATOM 1978 C C . CYS A 1 258 ? 11.633 -29.625 -21.5 1 96.56 258 CYS A C 1
ATOM 1980 O O . CYS A 1 258 ? 10.594 -29.828 -20.859 1 96.56 258 CYS A O 1
ATOM 1982 N N . LEU A 1 259 ? 12.828 -29.938 -20.969 1 97.75 259 LEU A N 1
ATOM 1983 C CA . LEU A 1 259 ? 13.07 -29.984 -19.531 1 97.75 259 LEU A CA 1
ATOM 1984 C C . LEU A 1 259 ? 13.492 -28.625 -19 1 97.75 259 LEU A C 1
ATOM 1986 O O . LEU A 1 259 ? 14.453 -28.031 -19.484 1 97.75 259 LEU A O 1
ATOM 1990 N N . TYR A 1 260 ? 12.773 -28.141 -17.969 1 96.19 260 TYR A N 1
ATOM 1991 C CA . TYR A 1 260 ? 13.055 -26.812 -17.422 1 96.19 260 TYR A CA 1
ATOM 1992 C C . TYR A 1 260 ? 13.391 -26.906 -15.938 1 96.19 260 TYR A C 1
ATOM 1994 O O . TYR A 1 260 ? 12.547 -26.625 -15.086 1 96.19 260 TYR A O 1
ATOM 2002 N N . PRO A 1 261 ? 14.641 -27.141 -15.602 1 97.31 261 PRO A N 1
ATOM 2003 C CA . PRO A 1 261 ? 15.047 -27.234 -14.203 1 97.31 261 PRO A CA 1
ATOM 2004 C C . PRO A 1 261 ? 15.336 -25.875 -13.578 1 97.31 261 PRO A C 1
ATOM 2006 O O . PRO A 1 261 ? 15.75 -24.938 -14.281 1 97.31 261 PRO A O 1
ATOM 2009 N N . LEU A 1 262 ? 15.062 -25.75 -12.359 1 96.62 262 LEU A N 1
ATOM 2010 C CA . LEU A 1 262 ? 15.461 -24.641 -11.5 1 96.62 262 LEU A CA 1
ATOM 2011 C C . LEU A 1 262 ? 15.992 -25.156 -10.164 1 96.62 262 LEU A C 1
ATOM 2013 O O . LEU A 1 262 ? 15.328 -25.938 -9.484 1 96.62 262 LEU A O 1
ATOM 2017 N N . TYR A 1 263 ? 17.219 -24.797 -9.852 1 97.81 263 TYR A N 1
ATOM 2018 C CA . TYR A 1 263 ? 17.781 -25.078 -8.531 1 97.81 263 TYR A CA 1
ATOM 2019 C C . TYR A 1 263 ? 17.609 -23.906 -7.586 1 97.81 263 TYR A C 1
ATOM 2021 O O . TYR A 1 263 ? 18.219 -22.859 -7.773 1 97.81 263 TYR A O 1
ATOM 2029 N N . ALA A 1 264 ? 16.797 -24.047 -6.562 1 96 264 ALA A N 1
ATOM 2030 C CA . ALA A 1 264 ? 16.484 -23 -5.594 1 96 264 ALA A CA 1
ATOM 2031 C C . ALA A 1 264 ? 17.578 -22.859 -4.547 1 96 264 ALA A C 1
ATOM 2033 O O . ALA A 1 264 ? 17.375 -23.172 -3.371 1 96 264 ALA A O 1
ATOM 2034 N N . GLY A 1 265 ? 18.625 -22.359 -4.871 1 94.38 265 GLY A N 1
ATOM 2035 C CA . GLY A 1 265 ? 19.797 -22.188 -4.023 1 94.38 265 GLY A CA 1
ATOM 2036 C C . GLY A 1 265 ? 21 -21.641 -4.77 1 94.38 265 GLY A C 1
ATOM 2037 O O . GLY A 1 265 ? 20.859 -21.016 -5.816 1 94.38 265 GLY A O 1
ATOM 2038 N N . ASN A 1 266 ? 22.141 -21.844 -4.176 1 93.75 266 ASN A N 1
ATOM 2039 C CA . ASN A 1 266 ? 23.391 -21.391 -4.785 1 93.75 266 ASN A CA 1
ATOM 2040 C C . ASN A 1 266 ? 23.641 -22.062 -6.129 1 93.75 266 ASN A C 1
ATOM 2042 O O . ASN A 1 266 ? 23.734 -23.297 -6.199 1 93.75 266 ASN A O 1
ATOM 2046 N N . PRO A 1 267 ? 23.797 -21.25 -7.121 1 96 267 PRO A N 1
ATOM 2047 C CA . PRO A 1 267 ? 23.984 -21.812 -8.461 1 96 267 PRO A CA 1
ATOM 2048 C C . PRO A 1 267 ? 25.125 -22.812 -8.523 1 96 267 PRO A C 1
ATOM 2050 O O . PRO A 1 267 ? 25.031 -23.844 -9.203 1 96 267 PRO A O 1
ATOM 2053 N N . ALA A 1 268 ? 26.172 -22.578 -7.84 1 95.69 268 ALA A N 1
ATOM 2054 C CA . ALA A 1 268 ? 27.328 -23.469 -7.867 1 95.69 268 ALA A CA 1
ATOM 2055 C C . ALA A 1 268 ? 26.969 -24.844 -7.336 1 95.69 268 ALA A C 1
ATOM 2057 O O . ALA A 1 268 ? 27.453 -25.859 -7.844 1 95.69 268 ALA A O 1
ATOM 2058 N N . GLU A 1 269 ? 26.141 -24.922 -6.422 1 95.31 269 GLU A N 1
ATOM 2059 C CA . GLU A 1 269 ? 25.703 -26.188 -5.84 1 95.31 269 GLU A CA 1
ATOM 2060 C C . GLU A 1 269 ? 24.703 -26.906 -6.754 1 95.31 269 GLU A C 1
ATOM 2062 O O . GLU A 1 269 ? 24.594 -28.125 -6.727 1 95.31 269 GLU A O 1
ATOM 2067 N N . GLY A 1 270 ? 24.031 -26.156 -7.539 1 97.38 270 GLY A N 1
ATOM 2068 C CA . GLY A 1 270 ? 22.984 -26.688 -8.398 1 97.38 270 GLY A CA 1
ATOM 2069 C C . GLY A 1 270 ? 23.531 -27.406 -9.617 1 97.38 270 GLY A C 1
ATOM 2070 O O . GLY A 1 270 ? 22.828 -28.219 -10.234 1 97.38 270 GLY A O 1
ATOM 2071 N N . GLU A 1 271 ? 24.781 -27.141 -9.938 1 97.25 271 GLU A N 1
ATOM 2072 C CA . GLU A 1 271 ? 25.359 -27.688 -11.164 1 97.25 271 GLU A CA 1
ATOM 2073 C C . GLU A 1 271 ? 25.359 -29.219 -11.141 1 97.25 271 GLU A C 1
ATOM 2075 O O . GLU A 1 271 ? 24.969 -29.859 -12.117 1 97.25 271 GLU A O 1
ATOM 2080 N N . SER A 1 272 ? 25.766 -29.75 -10.047 1 97.25 272 SER A N 1
ATOM 2081 C CA . SER A 1 272 ? 25.828 -31.203 -9.945 1 97.25 272 SER A CA 1
ATOM 2082 C C . SER A 1 272 ? 24.438 -31.812 -9.953 1 97.25 272 SER A C 1
ATOM 2084 O O . SER A 1 272 ? 24.234 -32.906 -10.453 1 97.25 272 SER A O 1
ATOM 2086 N N . VAL A 1 273 ? 23.484 -31.094 -9.414 1 98 273 VAL A N 1
ATOM 2087 C CA . VAL A 1 273 ? 22.109 -31.578 -9.305 1 98 273 VAL A CA 1
ATOM 2088 C C . VAL A 1 273 ? 21.453 -31.562 -10.68 1 98 273 VAL A C 1
ATOM 2090 O O . VAL A 1 273 ? 20.672 -32.469 -11.023 1 98 273 VAL A O 1
ATOM 2093 N N . ILE A 1 274 ? 21.797 -30.609 -11.539 1 97.94 274 ILE A N 1
ATOM 2094 C CA . ILE A 1 274 ? 21.125 -30.406 -12.82 1 97.94 274 ILE A CA 1
ATOM 2095 C C . ILE A 1 274 ? 21.891 -31.141 -13.914 1 97.94 274 ILE A C 1
ATOM 2097 O O . ILE A 1 274 ? 21.328 -31.422 -14.984 1 97.94 274 ILE A O 1
ATOM 2101 N N . LYS A 1 275 ? 23.094 -31.547 -13.695 1 96.94 275 LYS A N 1
ATOM 2102 C CA . LYS A 1 275 ? 23.984 -32.125 -14.68 1 96.94 275 LYS A CA 1
ATOM 2103 C C . LYS A 1 275 ? 23.344 -33.344 -15.367 1 96.94 275 LYS A C 1
ATOM 2105 O O . LYS A 1 275 ? 23.422 -33.469 -16.594 1 96.94 275 LYS A O 1
ATOM 2110 N N . PRO A 1 276 ? 22.688 -34.219 -14.656 1 97.06 276 PRO A N 1
ATOM 2111 C CA . PRO A 1 276 ? 22.078 -35.375 -15.32 1 97.06 276 PRO A CA 1
ATOM 2112 C C . PRO A 1 276 ? 21.047 -34.969 -16.391 1 97.06 276 PRO A C 1
ATOM 2114 O O . PRO A 1 276 ? 20.875 -35.656 -17.375 1 97.06 276 PRO A O 1
ATOM 2117 N N . PHE A 1 277 ? 20.312 -33.906 -16.188 1 96.38 277 PHE A N 1
ATOM 2118 C CA . PHE A 1 277 ? 19.344 -33.406 -17.156 1 96.38 277 PHE A CA 1
ATOM 2119 C C . PHE A 1 277 ? 20.047 -32.906 -18.422 1 96.38 277 PHE A C 1
ATOM 2121 O O . PHE A 1 277 ? 19.5 -33.031 -19.516 1 96.38 277 PHE A O 1
ATOM 2128 N N . ARG A 1 278 ? 21.203 -32.406 -18.266 1 94.81 278 ARG A N 1
ATOM 2129 C CA . ARG A 1 278 ? 21.969 -31.891 -19.391 1 94.81 278 ARG A CA 1
ATOM 2130 C C . ARG A 1 278 ? 22.562 -33.031 -20.203 1 94.81 278 ARG A C 1
ATOM 2132 O O . ARG A 1 278 ? 22.781 -32.906 -21.406 1 94.81 278 ARG A O 1
ATOM 2139 N N . GLU A 1 279 ? 22.797 -34.156 -19.625 1 94.62 279 GLU A N 1
ATOM 2140 C CA . GLU A 1 279 ? 23.562 -35.219 -20.234 1 94.62 279 GLU A CA 1
ATOM 2141 C C . GLU A 1 279 ? 22.625 -36.25 -20.891 1 94.62 279 GLU A C 1
ATOM 2143 O O . GLU A 1 279 ? 23.062 -37.031 -21.734 1 94.62 279 GLU A O 1
ATOM 2148 N N . ILE A 1 280 ? 21.422 -36.125 -20.469 1 93.75 280 ILE A N 1
ATOM 2149 C CA . ILE A 1 280 ? 20.5 -37.125 -21 1 93.75 280 ILE A CA 1
ATOM 2150 C C . ILE A 1 280 ? 20.031 -36.688 -22.391 1 93.75 280 ILE A C 1
ATOM 2152 O O . ILE A 1 280 ? 19.859 -35.5 -22.656 1 93.75 280 ILE A O 1
ATOM 2156 N N . GLY A 1 281 ? 19.891 -37.625 -23.344 1 89.38 281 GLY A N 1
ATOM 2157 C CA . GLY A 1 281 ? 19.375 -37.375 -24.672 1 89.38 281 GLY A CA 1
ATOM 2158 C C . GLY A 1 281 ? 20.281 -36.469 -25.516 1 89.38 281 GLY A C 1
ATOM 2159 O O . GLY A 1 281 ? 21.484 -36.438 -25.281 1 89.38 281 GLY A O 1
ATOM 2160 N N . THR A 1 282 ? 19.734 -36 -26.641 1 92.06 282 THR A N 1
ATOM 2161 C CA . THR A 1 282 ? 20.438 -35.094 -27.562 1 92.06 282 THR A CA 1
ATOM 2162 C C . THR A 1 282 ? 19.672 -33.781 -27.719 1 92.06 282 THR A C 1
ATOM 2164 O O . THR A 1 282 ? 18.828 -33.656 -28.609 1 92.06 282 THR A O 1
ATOM 2167 N N . PRO A 1 283 ? 20 -32.844 -26.844 1 95.38 283 PRO A N 1
ATOM 2168 C CA . PRO A 1 283 ? 19.219 -31.609 -26.844 1 95.38 283 PRO A CA 1
ATOM 2169 C C . PRO A 1 283 ? 19.422 -30.766 -28.109 1 95.38 283 PRO A C 1
ATOM 2171 O O . PRO A 1 283 ? 20.516 -30.766 -28.672 1 95.38 283 PRO A O 1
ATOM 2174 N N . LEU A 1 284 ? 18.375 -30.172 -28.578 1 95.88 284 LEU A N 1
ATOM 2175 C CA . LEU A 1 284 ? 18.438 -29.141 -29.609 1 95.88 284 LEU A CA 1
ATOM 2176 C C . LEU A 1 284 ? 19.094 -27.875 -29.094 1 95.88 284 LEU A C 1
ATOM 2178 O O . LEU A 1 284 ? 19.75 -27.156 -29.844 1 95.88 284 LEU A O 1
ATOM 2182 N N . SER A 1 285 ? 18.906 -27.578 -27.859 1 96.06 285 SER A N 1
ATOM 2183 C CA . SER A 1 285 ? 19.484 -26.422 -27.188 1 96.06 285 SER A CA 1
ATOM 2184 C C . SER A 1 285 ? 19.562 -26.641 -25.672 1 96.06 285 SER A C 1
ATOM 2186 O O . SER A 1 285 ? 18.75 -27.359 -25.109 1 96.06 285 SER A O 1
ATOM 2188 N N . ASP A 1 286 ? 20.578 -26.125 -25.031 1 96.75 286 ASP A N 1
ATOM 2189 C CA . ASP A 1 286 ? 20.812 -26.109 -23.578 1 96.75 286 ASP A CA 1
ATOM 2190 C C . ASP A 1 286 ? 20.953 -24.672 -23.062 1 96.75 286 ASP A C 1
ATOM 2192 O O . ASP A 1 286 ? 21.984 -24.031 -23.25 1 96.75 286 ASP A O 1
ATOM 2196 N N . GLY A 1 287 ? 19.875 -24.203 -22.375 1 95.44 287 GLY A N 1
ATOM 2197 C CA . GLY A 1 287 ? 19.859 -22.828 -21.922 1 95.44 287 GLY A CA 1
ATOM 2198 C C . GLY A 1 287 ? 20.141 -22.688 -20.438 1 95.44 287 GLY A C 1
ATOM 2199 O O . GLY A 1 287 ? 19.797 -21.672 -19.828 1 95.44 287 GLY A O 1
ATOM 2200 N N . ILE A 1 288 ? 20.734 -23.719 -19.75 1 96.75 288 ILE A N 1
ATOM 2201 C CA . ILE A 1 288 ? 21 -23.672 -18.328 1 96.75 288 ILE A CA 1
ATOM 2202 C C . ILE A 1 288 ? 22.094 -22.656 -18.031 1 96.75 288 ILE A C 1
ATOM 2204 O O . ILE A 1 288 ? 23.188 -22.719 -18.594 1 96.75 288 ILE A O 1
ATOM 2208 N N . GLU A 1 289 ? 21.797 -21.703 -17.141 1 96.12 289 GLU A N 1
ATOM 2209 C CA . GLU A 1 289 ? 22.766 -20.719 -16.703 1 96.12 289 GLU A CA 1
ATOM 2210 C C . GLU A 1 289 ? 22.359 -20.094 -15.367 1 96.12 289 GLU A C 1
ATOM 2212 O O . GLU A 1 289 ? 21.219 -20.266 -14.922 1 96.12 289 GLU A O 1
ATOM 2217 N N . ALA A 1 290 ? 23.328 -19.531 -14.742 1 96 290 ALA A N 1
ATOM 2218 C CA . ALA A 1 290 ? 22.969 -18.656 -13.617 1 96 290 ALA A CA 1
ATOM 2219 C C . ALA A 1 290 ? 22.219 -17.422 -14.094 1 96 290 ALA A C 1
ATOM 2221 O O . ALA A 1 290 ? 22.641 -16.781 -15.062 1 96 290 ALA A O 1
ATOM 2222 N N . THR A 1 291 ? 21.078 -17.234 -13.516 1 94.19 291 THR A N 1
ATOM 2223 C CA . THR A 1 291 ? 20.25 -16.094 -13.93 1 94.19 291 THR A CA 1
ATOM 2224 C C . THR A 1 291 ? 19.453 -15.539 -12.75 1 94.19 291 THR A C 1
ATOM 2226 O O . THR A 1 291 ? 19.375 -16.172 -11.695 1 94.19 291 THR A O 1
ATOM 2229 N N . SER A 1 292 ? 18.922 -14.32 -12.953 1 92.81 292 SER A N 1
ATOM 2230 C CA . SER A 1 292 ? 18.062 -13.719 -11.938 1 92.81 292 SER A CA 1
ATOM 2231 C C . SER A 1 292 ? 16.734 -14.461 -11.844 1 92.81 292 SER A C 1
ATOM 2233 O O . SER A 1 292 ? 16.078 -14.711 -12.859 1 92.81 292 SER A O 1
ATOM 2235 N N . TYR A 1 293 ? 16.359 -14.805 -10.555 1 92.56 293 TYR A N 1
ATOM 2236 C CA . TYR A 1 293 ? 15.094 -15.492 -10.32 1 92.56 293 TYR A CA 1
ATOM 2237 C C . TYR A 1 293 ? 13.922 -14.688 -10.883 1 92.56 293 TYR A C 1
ATOM 2239 O O . TYR A 1 293 ? 13.07 -15.234 -11.578 1 92.56 293 TYR A O 1
ATOM 2247 N N . ALA A 1 294 ? 13.922 -13.383 -10.594 1 89.06 294 ALA A N 1
ATOM 2248 C CA . ALA A 1 294 ? 12.828 -12.523 -11.031 1 89.06 294 ALA A CA 1
ATOM 2249 C C . ALA A 1 294 ? 12.766 -12.445 -12.555 1 89.06 294 ALA A C 1
ATOM 2251 O O . ALA A 1 294 ? 11.68 -12.445 -13.133 1 89.06 294 ALA A O 1
ATOM 2252 N N . ASP A 1 295 ? 13.891 -12.414 -13.219 1 86.94 295 ASP A N 1
ATOM 2253 C CA . ASP A 1 295 ? 13.93 -12.328 -14.672 1 86.94 295 ASP A CA 1
ATOM 2254 C C . ASP A 1 295 ? 13.445 -13.633 -15.312 1 86.94 295 ASP A C 1
ATOM 2256 O O . ASP A 1 295 ? 12.758 -13.609 -16.328 1 86.94 295 ASP A O 1
ATOM 2260 N N . LEU A 1 296 ? 13.844 -14.648 -14.742 1 86.75 296 LEU A N 1
ATOM 2261 C CA . LEU A 1 296 ? 13.453 -15.961 -15.25 1 86.75 296 LEU A CA 1
ATOM 2262 C C . LEU A 1 296 ? 11.938 -16.109 -15.281 1 86.75 296 LEU A C 1
ATOM 2264 O O . LEU A 1 296 ? 11.367 -16.547 -16.281 1 86.75 296 LEU A O 1
ATOM 2268 N N . LEU A 1 297 ? 11.281 -15.742 -14.203 1 85.81 297 LEU A N 1
ATOM 2269 C CA . LEU A 1 297 ? 9.836 -15.891 -14.117 1 85.81 297 LEU A CA 1
ATOM 2270 C C . LEU A 1 297 ? 9.133 -14.984 -15.125 1 85.81 297 LEU A C 1
ATOM 2272 O O . LEU A 1 297 ? 8.078 -15.344 -15.656 1 85.81 297 LEU A O 1
ATOM 2276 N N . SER A 1 298 ? 9.766 -13.891 -15.422 1 85.44 298 SER A N 1
ATOM 2277 C CA . SER A 1 298 ? 9.164 -12.938 -16.359 1 85.44 298 SER A CA 1
ATOM 2278 C C . SER A 1 298 ? 9.297 -13.422 -17.797 1 85.44 298 SER A C 1
ATOM 2280 O O . SER A 1 298 ? 8.578 -12.953 -18.688 1 85.44 298 SER A O 1
ATOM 2282 N N . GLU A 1 299 ? 10.18 -14.359 -18.062 1 82 299 GLU A N 1
ATOM 2283 C CA . GLU A 1 299 ? 10.398 -14.875 -19.422 1 82 299 GLU A CA 1
ATOM 2284 C C . GLU A 1 299 ? 9.195 -15.672 -19.906 1 82 299 GLU A C 1
ATOM 2286 O O . GLU A 1 299 ? 8.961 -15.789 -21.109 1 82 299 GLU A O 1
ATOM 2291 N N . LEU A 1 300 ? 8.43 -16.188 -19.016 1 78.62 300 LEU A N 1
ATOM 2292 C CA . LEU A 1 300 ? 7.305 -17.047 -19.391 1 78.62 300 LEU A CA 1
ATOM 2293 C C . LEU A 1 300 ? 6.055 -16.203 -19.656 1 78.62 300 LEU A C 1
ATOM 2295 O O . LEU A 1 300 ? 5.062 -16.719 -20.172 1 78.62 300 LEU A O 1
ATOM 2299 N N . ASP A 1 301 ? 6.164 -14.867 -19.391 1 80.5 301 ASP A N 1
ATOM 2300 C CA . ASP A 1 301 ? 4.996 -14 -19.469 1 80.5 301 ASP A CA 1
ATOM 2301 C C . ASP A 1 301 ? 4.453 -13.922 -20.891 1 80.5 301 ASP A C 1
ATOM 2303 O O . ASP A 1 301 ? 3.24 -13.867 -21.094 1 80.5 301 ASP A O 1
ATOM 2307 N N . GLU A 1 302 ? 5.359 -13.984 -21.812 1 76.25 302 GLU A N 1
ATOM 2308 C CA . GLU A 1 302 ? 4.93 -13.852 -23.203 1 76.25 302 GLU A CA 1
ATOM 2309 C C . GLU A 1 302 ? 4.105 -15.055 -23.641 1 76.25 302 GLU A C 1
ATOM 2311 O O . GLU A 1 302 ? 3.191 -14.93 -24.453 1 76.25 302 GLU A O 1
ATOM 2316 N N . MET A 1 303 ? 4.379 -16.172 -23.078 1 77 303 MET A N 1
ATOM 2317 C CA . MET A 1 303 ? 3.654 -17.406 -23.406 1 77 303 MET A CA 1
ATOM 2318 C C . MET A 1 303 ? 2.26 -17.391 -22.781 1 77 303 MET A C 1
ATOM 2320 O O . MET A 1 303 ? 1.354 -18.062 -23.281 1 77 303 MET A O 1
ATOM 2324 N N . TYR A 1 304 ? 2.082 -16.656 -21.797 1 80.06 304 TYR A N 1
ATOM 2325 C CA . TYR A 1 304 ? 0.808 -16.625 -21.094 1 80.06 304 TYR A CA 1
ATOM 2326 C C . TYR A 1 304 ? 0.204 -15.234 -21.094 1 80.06 304 TYR A C 1
ATOM 2328 O O . TYR A 1 304 ? -0.302 -14.766 -20.062 1 80.06 304 TYR A O 1
ATOM 2336 N N . ARG A 1 305 ? 0.118 -14.648 -22.266 1 80.56 305 ARG A N 1
ATOM 2337 C CA . ARG A 1 305 ? -0.375 -13.281 -22.422 1 80.56 305 ARG A CA 1
ATOM 2338 C C . ARG A 1 305 ? -1.87 -13.203 -22.141 1 80.56 305 ARG A C 1
ATOM 2340 O O . ARG A 1 305 ? -2.604 -14.172 -22.359 1 80.56 305 ARG A O 1
ATOM 2347 N N . SER A 1 306 ? -2.225 -12.07 -21.625 1 84.25 306 SER A N 1
ATOM 2348 C CA . SER A 1 306 ? -3.639 -11.789 -21.391 1 84.25 306 SER A CA 1
ATOM 2349 C C . SER A 1 306 ? -4.387 -11.625 -22.719 1 84.25 306 SER A C 1
ATOM 2351 O O . SER A 1 306 ? -3.84 -11.094 -23.688 1 84.25 306 SER A O 1
ATOM 2353 N N . GLY A 1 307 ? -5.668 -12.039 -22.688 1 87.81 307 GLY A N 1
ATOM 2354 C CA . GLY A 1 307 ? -6.523 -11.766 -23.844 1 87.81 307 GLY A CA 1
ATOM 2355 C C . GLY A 1 307 ? -6.734 -12.977 -24.719 1 87.81 307 GLY A C 1
ATOM 2356 O O . GLY A 1 307 ? -7.73 -13.062 -25.438 1 87.81 307 GLY A O 1
ATOM 2357 N N . ASP A 1 308 ? -5.809 -13.914 -24.688 1 90.94 308 ASP A N 1
ATOM 2358 C CA . ASP A 1 308 ? -5.996 -15.156 -25.422 1 90.94 308 ASP A CA 1
ATOM 2359 C C . ASP A 1 308 ? -7.059 -16.031 -24.766 1 90.94 308 ASP A C 1
ATOM 2361 O O . ASP A 1 308 ? -7.266 -15.961 -23.547 1 90.94 308 ASP A O 1
ATOM 2365 N N . ARG A 1 309 ? -7.711 -16.781 -25.625 1 93.06 309 ARG A N 1
ATOM 2366 C CA . ARG A 1 309 ? -8.633 -17.781 -25.109 1 93.06 309 ARG A CA 1
ATOM 2367 C C . ARG A 1 309 ? -7.875 -18.969 -24.516 1 93.06 309 ARG A C 1
ATOM 2369 O O . ARG A 1 309 ? -6.906 -19.453 -25.109 1 93.06 309 ARG A O 1
ATOM 2376 N N . ASN A 1 310 ? -8.258 -19.375 -23.344 1 93.12 310 ASN A N 1
ATOM 2377 C CA . ASN A 1 310 ? -7.543 -20.438 -22.641 1 93.12 310 ASN A CA 1
ATOM 2378 C C . ASN A 1 310 ? -8.508 -21.453 -22.047 1 93.12 310 ASN A C 1
ATOM 2380 O O . ASN A 1 310 ? -9.664 -21.141 -21.766 1 93.12 310 ASN A O 1
ATOM 2384 N N . TYR A 1 311 ? -8.031 -22.625 -21.906 1 93.44 311 TYR A N 1
ATOM 2385 C CA . TYR A 1 311 ? -8.688 -23.719 -21.203 1 93.44 311 TYR A CA 1
ATOM 2386 C C . TYR A 1 311 ? -7.68 -24.547 -20.406 1 93.44 311 TYR A C 1
ATOM 2388 O O . TYR A 1 311 ? -6.59 -24.844 -20.906 1 93.44 311 TYR A O 1
ATOM 2396 N N . TYR A 1 312 ? -8 -24.797 -19.156 1 93.56 312 TYR A N 1
ATOM 2397 C CA . TYR A 1 312 ? -7.113 -25.594 -18.312 1 93.56 312 TYR A CA 1
ATOM 2398 C C . TYR A 1 312 ? -7.719 -26.969 -18.016 1 93.56 312 TYR A C 1
ATOM 2400 O O . TYR A 1 312 ? -8.891 -27.062 -17.641 1 93.56 312 TYR A O 1
ATOM 2408 N N . ARG A 1 313 ? -6.98 -27.953 -18.219 1 93.56 313 ARG A N 1
ATOM 2409 C CA . ARG A 1 313 ? -7.27 -29.297 -17.734 1 93.56 313 ARG A CA 1
ATOM 2410 C C . ARG A 1 313 ? -6.055 -29.891 -17.031 1 93.56 313 ARG A C 1
ATOM 2412 O O . ARG A 1 313 ? -4.938 -29.828 -17.547 1 93.56 313 ARG A O 1
ATOM 2419 N N . SER A 1 314 ? -6.289 -30.375 -15.844 1 94.69 314 SER A N 1
ATOM 2420 C CA . SER A 1 314 ? -5.168 -30.922 -15.086 1 94.69 314 SER A CA 1
ATOM 2421 C C . SER A 1 314 ? -5.586 -32.156 -14.281 1 94.69 314 SER A C 1
ATOM 2423 O O . SER A 1 314 ? -6.777 -32.406 -14.094 1 94.69 314 SER A O 1
ATOM 2425 N N . ALA A 1 315 ? -4.609 -32.906 -13.844 1 96 315 ALA A N 1
ATOM 2426 C CA . ALA A 1 315 ? -4.832 -34.062 -12.984 1 96 315 ALA A CA 1
ATOM 2427 C C . ALA A 1 315 ? -3.6 -34.375 -12.133 1 96 315 ALA A C 1
ATOM 2429 O O . ALA A 1 315 ? -2.471 -34.094 -12.555 1 96 315 ALA A O 1
ATOM 2430 N N . PHE A 1 316 ? -3.828 -34.875 -10.953 1 97.31 316 PHE A N 1
ATOM 2431 C CA . PHE A 1 316 ? -2.768 -35.375 -10.07 1 97.31 316 PHE A CA 1
ATOM 2432 C C . PHE A 1 316 ? -2.432 -36.812 -10.359 1 97.31 316 PHE A C 1
ATOM 2434 O O . PHE A 1 316 ? -3.277 -37.562 -10.852 1 97.31 316 PHE A O 1
ATOM 2441 N N . PHE A 1 317 ? -1.222 -37.156 -10.039 1 98.12 317 PHE A N 1
ATOM 2442 C CA . PHE A 1 317 ? -0.741 -38.531 -10.18 1 98.12 317 PHE A CA 1
ATOM 2443 C C . PHE A 1 317 ? 0.109 -38.938 -8.977 1 98.12 317 PHE A C 1
ATOM 2445 O O . PHE A 1 317 ? 0.926 -38.156 -8.5 1 98.12 317 PHE A O 1
ATOM 2452 N N . ASP A 1 318 ? -0.087 -40.094 -8.508 1 97.44 318 ASP A N 1
ATOM 2453 C CA . ASP A 1 318 ? 0.781 -40.656 -7.477 1 97.44 318 ASP A CA 1
ATOM 2454 C C . ASP A 1 318 ? 2.012 -41.312 -8.094 1 97.44 318 ASP A C 1
ATOM 2456 O O . ASP A 1 318 ? 3.047 -41.469 -7.438 1 97.44 318 ASP A O 1
ATOM 2460 N N . SER A 1 319 ? 1.791 -41.75 -9.258 1 95.44 319 SER A N 1
ATOM 2461 C CA . SER A 1 319 ? 2.832 -42.281 -10.125 1 95.44 319 SER A CA 1
ATOM 2462 C C . SER A 1 319 ? 2.475 -42.125 -11.594 1 95.44 319 SER A C 1
ATOM 2464 O O . SER A 1 319 ? 1.306 -41.938 -11.938 1 95.44 319 SER A O 1
ATOM 2466 N N . ILE A 1 320 ? 3.5 -42.125 -12.383 1 97.31 320 ILE A N 1
ATOM 2467 C CA . ILE A 1 320 ? 3.297 -42.094 -13.828 1 97.31 320 ILE A CA 1
ATOM 2468 C C . ILE A 1 320 ? 3.936 -43.344 -14.445 1 97.31 320 ILE A C 1
ATOM 2470 O O . ILE A 1 320 ? 5.078 -43.312 -14.906 1 97.31 320 ILE A O 1
ATOM 2474 N N . PRO A 1 321 ? 3.139 -44.406 -14.531 1 97.94 321 PRO A N 1
ATOM 2475 C CA . PRO A 1 321 ? 3.723 -45.625 -15.133 1 97.94 321 PRO A CA 1
ATOM 2476 C C . PRO A 1 321 ? 4.129 -45.406 -16.594 1 97.94 321 PRO A C 1
ATOM 2478 O O . PRO A 1 321 ? 3.672 -44.469 -17.234 1 97.94 321 PRO A O 1
ATOM 2481 N N . ASP A 1 322 ? 4.938 -46.344 -17.109 1 98 322 ASP A N 1
ATOM 2482 C CA . ASP A 1 322 ? 5.449 -46.25 -18.469 1 98 322 ASP A CA 1
ATOM 2483 C C . ASP A 1 322 ? 4.305 -46.188 -19.484 1 98 322 ASP A C 1
ATOM 2485 O O . ASP A 1 322 ? 4.379 -45.438 -20.469 1 98 322 ASP A O 1
ATOM 2489 N N . GLU A 1 323 ? 3.295 -46.906 -19.234 1 97.56 323 GLU A N 1
ATOM 2490 C CA . GLU A 1 323 ? 2.139 -46.938 -20.125 1 97.56 323 GLU A CA 1
ATOM 2491 C C . GLU A 1 323 ? 1.463 -45.562 -20.172 1 97.56 323 GLU A C 1
ATOM 2493 O O . GLU A 1 323 ? 0.979 -45.125 -21.219 1 97.56 323 GLU A O 1
ATOM 2498 N N . ALA A 1 324 ? 1.368 -44.938 -19 1 97.81 324 ALA A N 1
ATOM 2499 C CA . ALA A 1 324 ? 0.792 -43.594 -18.938 1 97.81 324 ALA A CA 1
ATOM 2500 C C . ALA A 1 324 ? 1.635 -42.594 -19.719 1 97.81 324 ALA A C 1
ATOM 2502 O O . ALA A 1 324 ? 1.097 -41.688 -20.359 1 97.81 324 ALA A O 1
ATOM 2503 N N . ILE A 1 325 ? 2.963 -42.719 -19.625 1 98.19 325 ILE A N 1
ATOM 2504 C CA . ILE A 1 325 ? 3.881 -41.844 -20.359 1 98.19 325 ILE A CA 1
ATOM 2505 C C . ILE A 1 325 ? 3.664 -42 -21.859 1 98.19 325 ILE A C 1
ATOM 2507 O O . ILE A 1 325 ? 3.59 -41.031 -22.609 1 98.19 325 ILE A O 1
ATOM 2511 N N . ASP A 1 326 ? 3.604 -43.281 -22.312 1 97.12 326 ASP A N 1
ATOM 2512 C CA . ASP A 1 326 ? 3.377 -43.531 -23.734 1 97.12 326 ASP A CA 1
ATOM 2513 C C . ASP A 1 326 ? 2.047 -42.938 -24.203 1 97.12 326 ASP A C 1
ATOM 2515 O O . ASP A 1 326 ? 1.976 -42.344 -25.266 1 97.12 326 ASP A O 1
ATOM 2519 N N . THR A 1 327 ? 1.034 -43.188 -23.391 1 96.94 327 THR A N 1
ATOM 2520 C CA . THR A 1 327 ? -0.281 -42.625 -23.703 1 96.94 327 THR A CA 1
ATOM 2521 C C . THR A 1 327 ? -0.219 -41.094 -23.766 1 96.94 327 THR A C 1
ATOM 2523 O O . THR A 1 327 ? -0.787 -40.5 -24.672 1 96.94 327 THR A O 1
ATOM 2526 N N . PHE A 1 328 ? 0.409 -40.531 -22.844 1 97 328 PHE A N 1
ATOM 2527 C CA . PHE A 1 328 ? 0.565 -39.062 -22.766 1 97 328 PHE A CA 1
ATOM 2528 C C . PHE A 1 328 ? 1.199 -38.531 -24.047 1 97 328 PHE A C 1
ATOM 2530 O O . PHE A 1 328 ? 0.659 -37.625 -24.688 1 97 328 PHE A O 1
ATOM 2537 N N . VAL A 1 329 ? 2.35 -39.062 -24.422 1 96.44 329 VAL A N 1
ATOM 2538 C CA . VAL A 1 329 ? 3.08 -38.531 -25.562 1 96.44 329 VAL A CA 1
ATOM 2539 C C . VAL A 1 329 ? 2.256 -38.75 -26.844 1 96.44 329 VAL A C 1
ATOM 2541 O O . VAL A 1 329 ? 2.205 -37.875 -27.703 1 96.44 329 VAL A O 1
ATOM 2544 N N . GLU A 1 330 ? 1.613 -39.906 -26.938 1 94.88 330 GLU A N 1
ATOM 2545 C CA . GLU A 1 330 ? 0.803 -40.219 -28.094 1 94.88 330 GLU A CA 1
ATOM 2546 C C . GLU A 1 330 ? -0.36 -39.25 -28.266 1 94.88 330 GLU A C 1
ATOM 2548 O O . GLU A 1 330 ? -0.675 -38.844 -29.375 1 94.88 330 GLU A O 1
ATOM 2553 N N . LYS A 1 331 ? -1 -38.906 -27.172 1 95.25 331 LYS A N 1
ATOM 2554 C CA . LYS A 1 331 ? -2.232 -38.125 -27.234 1 95.25 331 LYS A CA 1
ATOM 2555 C C . LYS A 1 331 ? -1.937 -36.625 -27.219 1 95.25 331 LYS A C 1
ATOM 2557 O O . LYS A 1 331 ? -2.73 -35.844 -27.719 1 95.25 331 LYS A O 1
ATOM 2562 N N . ALA A 1 332 ? -0.835 -36.281 -26.703 1 93.25 332 ALA A N 1
ATOM 2563 C CA . ALA A 1 332 ? -0.516 -34.875 -26.5 1 93.25 332 ALA A CA 1
ATOM 2564 C C . ALA A 1 332 ? -0.002 -34.25 -27.781 1 93.25 332 ALA A C 1
ATOM 2566 O O . ALA A 1 332 ? -0.198 -33.062 -28.016 1 93.25 332 ALA A O 1
ATOM 2567 N N . ALA A 1 333 ? 0.65 -34.969 -28.578 1 89.69 333 ALA A N 1
ATOM 2568 C CA . ALA A 1 333 ? 1.273 -34.438 -29.781 1 89.69 333 ALA A CA 1
ATOM 2569 C C . ALA A 1 333 ? 0.405 -34.688 -31.016 1 89.69 333 ALA A C 1
ATOM 2571 O O . ALA A 1 333 ? -0.214 -35.719 -31.141 1 89.69 333 ALA A O 1
ATOM 2572 N N . PRO A 1 334 ? 0.314 -33.781 -31.906 1 89.94 334 PRO A N 1
ATOM 2573 C CA . PRO A 1 334 ? 0.988 -32.5 -31.875 1 89.94 334 PRO A CA 1
ATOM 2574 C C . PRO A 1 334 ? 0.217 -31.453 -31.062 1 89.94 334 PRO A C 1
ATOM 2576 O O . PRO A 1 334 ? -1.013 -31.516 -30.969 1 89.94 334 PRO A O 1
ATOM 2579 N N . ILE A 1 335 ? 0.896 -30.562 -30.484 1 94.25 335 ILE A N 1
ATOM 2580 C CA . ILE A 1 335 ? 0.285 -29.422 -29.812 1 94.25 335 ILE A CA 1
ATOM 2581 C C . ILE A 1 335 ? -0.565 -28.625 -30.812 1 94.25 335 ILE A C 1
ATOM 2583 O O . ILE A 1 335 ? -0.109 -28.312 -31.906 1 94.25 335 ILE A O 1
ATOM 2587 N N . PRO A 1 336 ? -1.742 -28.281 -30.406 1 94.25 336 PRO A N 1
ATOM 2588 C CA . PRO A 1 336 ? -2.74 -27.922 -31.422 1 94.25 336 PRO A CA 1
ATOM 2589 C C . PRO A 1 336 ? -2.645 -26.469 -31.844 1 94.25 336 PRO A C 1
ATOM 2591 O O . PRO A 1 336 ? -3.322 -26.047 -32.781 1 94.25 336 PRO A O 1
ATOM 2594 N N . SER A 1 337 ? -1.995 -25.625 -31.188 1 92.31 337 SER A N 1
ATOM 2595 C CA . SER A 1 337 ? -1.838 -24.219 -31.531 1 92.31 337 SER A CA 1
ATOM 2596 C C . SER A 1 337 ? -0.474 -23.688 -31.094 1 92.31 337 SER A C 1
ATOM 2598 O O . SER A 1 337 ? 0.187 -24.297 -30.234 1 92.31 337 SER A O 1
ATOM 2600 N N . PRO A 1 338 ? -0.066 -22.578 -31.641 1 87.69 338 PRO A N 1
ATOM 2601 C CA . PRO A 1 338 ? 1.272 -22.062 -31.359 1 87.69 338 PRO A CA 1
ATOM 2602 C C . PRO A 1 338 ? 1.46 -21.703 -29.891 1 87.69 338 PRO A C 1
ATOM 2604 O O . PRO A 1 338 ? 2.59 -21.688 -29.391 1 87.69 338 PRO A O 1
ATOM 2607 N N . PHE A 1 339 ? 0.49 -21.484 -29.141 1 86.5 339 PHE A N 1
ATOM 2608 C CA . PHE A 1 339 ? 0.691 -21 -27.781 1 86.5 339 PHE A CA 1
ATOM 2609 C C . PHE A 1 339 ? 0.179 -22.016 -26.766 1 86.5 339 PHE A C 1
ATOM 2611 O O . PHE A 1 339 ? 0.282 -21.797 -25.547 1 86.5 339 PHE A O 1
ATOM 2618 N N . SER A 1 340 ? -0.371 -23.094 -27.281 1 93.31 340 SER A N 1
ATOM 2619 C CA . SER A 1 340 ? -0.777 -24.172 -26.375 1 93.31 340 SER A CA 1
ATOM 2620 C C . SER A 1 340 ? 0.434 -24.891 -25.781 1 93.31 340 SER A C 1
ATOM 2622 O O . SER A 1 340 ? 1.516 -24.875 -26.375 1 93.31 340 SER A O 1
ATOM 2624 N N . SER A 1 341 ? 0.286 -25.344 -24.641 1 95 341 SER A N 1
ATOM 2625 C CA . SER A 1 341 ? 1.374 -26.078 -24 1 95 341 SER A CA 1
ATOM 2626 C C . SER A 1 341 ? 0.841 -27.094 -22.984 1 95 341 SER A C 1
ATOM 2628 O O . SER A 1 341 ? -0.342 -27.062 -22.625 1 95 341 SER A O 1
ATOM 2630 N N . ILE A 1 342 ? 1.635 -28.031 -22.609 1 96.75 342 ILE A N 1
ATOM 2631 C CA . ILE A 1 342 ? 1.444 -28.938 -21.484 1 96.75 342 ILE A CA 1
ATOM 2632 C C . ILE A 1 342 ? 2.652 -28.859 -20.547 1 96.75 342 ILE A C 1
ATOM 2634 O O . ILE A 1 342 ? 3.797 -28.844 -21.016 1 96.75 342 ILE A O 1
ATOM 2638 N N . PHE A 1 343 ? 2.371 -28.688 -19.297 1 95.56 343 PHE A N 1
ATOM 2639 C CA . PHE A 1 343 ? 3.488 -28.734 -18.359 1 95.56 343 PHE A CA 1
ATOM 2640 C C . PHE A 1 343 ? 3.211 -29.719 -17.219 1 95.56 343 PHE A C 1
ATOM 2642 O O . PHE A 1 343 ? 2.053 -30 -16.906 1 95.56 343 PHE A O 1
ATOM 2649 N N . LEU A 1 344 ? 4.242 -30.266 -16.719 1 97.31 344 LEU A N 1
ATOM 2650 C CA . LEU A 1 344 ? 4.207 -31.203 -15.609 1 97.31 344 LEU A CA 1
ATOM 2651 C C . LEU A 1 344 ? 4.926 -30.641 -14.391 1 97.31 344 LEU A C 1
ATOM 2653 O O . LEU A 1 344 ? 5.984 -30.016 -14.523 1 97.31 344 LEU A O 1
ATOM 2657 N N . GLU A 1 345 ? 4.344 -30.781 -13.25 1 97.19 345 GLU A N 1
ATOM 2658 C CA . GLU A 1 345 ? 4.922 -30.281 -12 1 97.19 345 GLU A CA 1
ATOM 2659 C C . GLU A 1 345 ? 5.164 -31.422 -11.016 1 97.19 345 GLU A C 1
ATOM 2661 O O . GLU A 1 345 ? 4.227 -32.125 -10.617 1 97.19 345 GLU A O 1
ATOM 2666 N N . PRO A 1 346 ? 6.453 -31.641 -10.688 1 97.69 346 PRO A N 1
ATOM 2667 C CA . PRO A 1 346 ? 6.695 -32.531 -9.562 1 97.69 346 PRO A CA 1
ATOM 2668 C C . PRO A 1 346 ? 6.32 -31.922 -8.219 1 97.69 346 PRO A C 1
ATOM 2670 O O . PRO A 1 346 ? 6.574 -30.734 -7.984 1 97.69 346 PRO A O 1
ATOM 2673 N N . LEU A 1 347 ? 5.613 -32.656 -7.465 1 97.56 347 LEU A N 1
ATOM 2674 C CA . LEU A 1 347 ? 5.273 -32.219 -6.113 1 97.56 347 LEU A CA 1
ATOM 2675 C C . LEU A 1 347 ? 6.203 -32.875 -5.09 1 97.56 347 LEU A C 1
ATOM 2677 O O . LEU A 1 347 ? 7.391 -33.062 -5.363 1 97.56 347 LEU A O 1
ATOM 2681 N N . GLY A 1 348 ? 5.824 -33.125 -3.896 1 96.69 348 GLY A N 1
ATOM 2682 C CA . GLY A 1 348 ? 6.688 -33.688 -2.871 1 96.69 348 GLY A CA 1
ATOM 2683 C C . GLY A 1 348 ? 7.484 -32.625 -2.121 1 96.69 348 GLY A C 1
ATOM 2684 O O . GLY A 1 348 ? 7.062 -31.469 -2.027 1 96.69 348 GLY A O 1
ATOM 2685 N N . GLY A 1 349 ? 8.648 -33.094 -1.442 1 97.19 349 GLY A N 1
ATOM 2686 C CA . GLY A 1 349 ? 9.445 -32.188 -0.644 1 97.19 349 GLY A CA 1
ATOM 2687 C C . GLY A 1 349 ? 8.68 -31.578 0.519 1 97.19 349 GLY A C 1
ATOM 2688 O O . GLY A 1 349 ? 7.992 -32.281 1.254 1 97.19 349 GLY A O 1
ATOM 2689 N N . ALA A 1 350 ? 8.852 -30.281 0.63 1 97.75 350 ALA A N 1
ATOM 2690 C CA . ALA A 1 350 ? 8.219 -29.562 1.732 1 97.75 350 ALA A CA 1
ATOM 2691 C C . ALA A 1 350 ? 6.695 -29.672 1.648 1 97.75 350 ALA A C 1
ATOM 2693 O O . ALA A 1 350 ? 6.012 -29.672 2.674 1 97.75 350 ALA A O 1
ATOM 2694 N N . ILE A 1 351 ? 6.145 -29.766 0.455 1 97.94 351 ILE A N 1
ATOM 2695 C CA . ILE A 1 351 ? 4.703 -29.891 0.282 1 97.94 351 ILE A CA 1
ATOM 2696 C C . ILE A 1 351 ? 4.199 -31.125 1.041 1 97.94 351 ILE A C 1
ATOM 2698 O O . ILE A 1 351 ? 3.258 -31.031 1.831 1 97.94 351 ILE A O 1
ATOM 2702 N N . ALA A 1 352 ? 4.875 -32.219 0.852 1 97.25 352 ALA A N 1
ATOM 2703 C CA . ALA A 1 352 ? 4.434 -33.5 1.363 1 97.25 352 ALA A CA 1
ATOM 2704 C C . ALA A 1 352 ? 4.734 -33.656 2.852 1 97.25 352 ALA A C 1
ATOM 2706 O O . ALA A 1 352 ? 4.117 -34.469 3.547 1 97.25 352 ALA A O 1
ATOM 2707 N N . ARG A 1 353 ? 5.699 -32.938 3.322 1 97.25 353 ARG A N 1
ATOM 2708 C CA . ARG A 1 353 ? 6.094 -33.062 4.723 1 97.25 353 ARG A CA 1
ATOM 2709 C C . ARG A 1 353 ? 5.117 -32.312 5.633 1 97.25 353 ARG A C 1
ATOM 2711 O O . ARG A 1 353 ? 5.062 -32.594 6.836 1 97.25 353 ARG A O 1
ATOM 2718 N N . ARG A 1 354 ? 4.406 -31.375 5.109 1 96.19 354 ARG A N 1
ATOM 2719 C CA . ARG A 1 354 ? 3.391 -30.688 5.891 1 96.19 354 ARG A CA 1
ATOM 2720 C C . ARG A 1 354 ? 2.164 -31.562 6.105 1 96.19 354 ARG A C 1
ATOM 2722 O O . ARG A 1 354 ? 1.734 -32.281 5.195 1 96.19 354 ARG A O 1
ATOM 2729 N N . ASP A 1 355 ? 1.616 -31.516 7.344 1 96.88 355 ASP A N 1
ATOM 2730 C CA . ASP A 1 355 ? 0.395 -32.25 7.641 1 96.88 355 ASP A CA 1
ATOM 2731 C C . ASP A 1 355 ? -0.726 -31.875 6.676 1 96.88 355 ASP A C 1
ATOM 2733 O O . ASP A 1 355 ? -0.958 -30.688 6.418 1 96.88 355 ASP A O 1
ATOM 2737 N N . THR A 1 356 ? -1.371 -32.875 6.113 1 95.81 356 THR A N 1
ATOM 2738 C CA . THR A 1 356 ? -2.438 -32.688 5.141 1 95.81 356 THR A CA 1
ATOM 2739 C C . THR A 1 356 ? -3.555 -31.828 5.746 1 95.81 356 THR A C 1
ATOM 2741 O O . THR A 1 356 ? -4.238 -31.094 5.027 1 95.81 356 THR A O 1
ATOM 2744 N N . HIS A 1 357 ? -3.707 -31.891 7.07 1 96.44 357 HIS A N 1
ATOM 2745 C CA . HIS A 1 357 ? -4.809 -31.203 7.727 1 96.44 357 HIS A CA 1
ATOM 2746 C C . HIS A 1 357 ? -4.371 -29.828 8.234 1 96.44 357 HIS A C 1
ATOM 2748 O O . HIS A 1 357 ? -5.164 -29.109 8.852 1 96.44 357 HIS A O 1
ATOM 2754 N N . ALA A 1 358 ? -3.174 -29.484 7.918 1 96.62 358 ALA A N 1
ATOM 2755 C CA . ALA A 1 358 ? -2.646 -28.203 8.406 1 96.62 358 ALA A CA 1
ATOM 2756 C C . ALA A 1 358 ? -3.311 -27.031 7.699 1 96.62 358 ALA A C 1
ATOM 2758 O O . ALA A 1 358 ? -3.387 -25.938 8.25 1 96.62 358 ALA A O 1
ATOM 2759 N N . THR A 1 359 ? -3.766 -27.219 6.52 1 97.81 359 THR A N 1
ATOM 2760 C CA . THR A 1 359 ? -4.477 -26.219 5.727 1 97.81 359 THR A CA 1
ATOM 2761 C C . THR A 1 359 ? -5.633 -26.859 4.961 1 97.81 359 THR A C 1
ATOM 2763 O O . THR A 1 359 ? -5.812 -28.078 5.004 1 97.81 359 THR A O 1
ATOM 2766 N N . ALA A 1 360 ? -6.371 -26.078 4.258 1 98.06 360 ALA A N 1
ATOM 2767 C CA . ALA A 1 360 ? -7.523 -26.594 3.516 1 98.06 360 ALA A CA 1
ATOM 2768 C C . ALA A 1 360 ? -7.094 -27.234 2.205 1 98.06 360 ALA A C 1
ATOM 2770 O O . ALA A 1 360 ? -7.902 -27.875 1.523 1 98.06 360 ALA A O 1
ATOM 2771 N N . PHE A 1 361 ? -5.855 -27.062 1.784 1 97.5 361 PHE A N 1
ATOM 2772 C CA . PHE A 1 361 ? -5.34 -27.766 0.609 1 97.5 361 PHE A CA 1
ATOM 2773 C C . PHE A 1 361 ? -5.137 -29.25 0.9 1 97.5 361 PHE A C 1
ATOM 2775 O O . PHE A 1 361 ? -4.289 -29.609 1.716 1 97.5 361 PHE A O 1
ATOM 2782 N N . PRO A 1 362 ? -5.781 -30.141 0.22 1 96.69 362 PRO A N 1
ATOM 2783 C CA . PRO A 1 362 ? -5.844 -31.531 0.682 1 96.69 362 PRO A CA 1
ATOM 2784 C C . PRO A 1 362 ? -4.879 -32.438 -0.067 1 96.69 362 PRO A C 1
ATOM 2786 O O . PRO A 1 362 ? -4.742 -33.625 0.281 1 96.69 362 PRO A O 1
ATOM 2789 N N . HIS A 1 363 ? -4.141 -32.062 -1.058 1 96.5 363 HIS A N 1
ATOM 2790 C CA . HIS A 1 363 ? -3.516 -32.969 -2.008 1 96.5 363 HIS A CA 1
ATOM 2791 C C . HIS A 1 363 ? -2.014 -33.062 -1.771 1 96.5 363 HIS A C 1
ATOM 2793 O O . HIS A 1 363 ? -1.23 -33.094 -2.725 1 96.5 363 HIS A O 1
ATOM 2799 N N . ARG A 1 364 ? -1.61 -33.125 -0.577 1 97.06 364 ARG A N 1
ATOM 2800 C CA . ARG A 1 364 ? -0.196 -33.031 -0.237 1 97.06 364 ARG A CA 1
ATOM 2801 C C . ARG A 1 364 ? 0.532 -34.344 -0.484 1 97.06 364 ARG A C 1
ATOM 2803 O O . ARG A 1 364 ? 1.762 -34.375 -0.563 1 97.06 364 ARG A O 1
ATOM 2810 N N . GLU A 1 365 ? -0.19 -35.406 -0.665 1 95.81 365 GLU A N 1
ATOM 2811 C CA . GLU A 1 365 ? 0.425 -36.719 -0.869 1 95.81 365 GLU A CA 1
ATOM 2812 C C . GLU A 1 365 ? 0.658 -37 -2.352 1 95.81 365 GLU A C 1
ATOM 2814 O O . GLU A 1 365 ? 1.332 -37.969 -2.711 1 95.81 365 GLU A O 1
ATOM 2819 N N . ARG A 1 366 ? 0.055 -36.219 -3.203 1 97.44 366 ARG A N 1
ATOM 2820 C CA . ARG A 1 366 ? 0.238 -36.406 -4.641 1 97.44 366 ARG A CA 1
ATOM 2821 C C . ARG A 1 366 ? 1.692 -36.188 -5.039 1 97.44 366 ARG A C 1
ATOM 2823 O O . ARG A 1 366 ? 2.424 -35.438 -4.359 1 97.44 366 ARG A O 1
ATOM 2830 N N . LYS A 1 367 ? 2.086 -36.812 -6.148 1 97.94 367 LYS A N 1
ATOM 2831 C CA . LYS A 1 367 ? 3.496 -36.75 -6.531 1 97.94 367 LYS A CA 1
ATOM 2832 C C . LYS A 1 367 ? 3.697 -35.875 -7.762 1 97.94 367 LYS A C 1
ATOM 2834 O O . LYS A 1 367 ? 4.75 -35.25 -7.918 1 97.94 367 LYS A O 1
ATOM 2839 N N . PHE A 1 368 ? 2.73 -35.875 -8.633 1 98.06 368 PHE A N 1
ATOM 2840 C CA . PHE A 1 368 ? 2.857 -35.125 -9.875 1 98.06 368 PHE A CA 1
ATOM 2841 C C . PHE A 1 368 ? 1.539 -34.438 -10.242 1 98.06 368 PHE A C 1
ATOM 2843 O O . PHE A 1 368 ? 0.469 -34.906 -9.852 1 98.06 368 PHE A O 1
ATOM 2850 N N . CYS A 1 369 ? 1.606 -33.344 -10.922 1 97.62 369 CYS A N 1
ATOM 2851 C CA . CYS A 1 369 ? 0.47 -32.688 -11.547 1 97.62 369 CYS A CA 1
ATOM 2852 C C . CYS A 1 369 ? 0.746 -32.406 -13.023 1 97.62 369 CYS A C 1
ATOM 2854 O O . CYS A 1 369 ? 1.778 -31.844 -13.367 1 97.62 369 CYS A O 1
ATOM 2856 N N . ILE A 1 370 ? -0.077 -32.906 -13.922 1 97.5 370 ILE A N 1
ATOM 2857 C CA . ILE A 1 370 ? 0.015 -32.625 -15.352 1 97.5 370 ILE A CA 1
ATOM 2858 C C . ILE A 1 370 ? -1.097 -31.656 -15.758 1 97.5 370 ILE A C 1
ATOM 2860 O O . ILE A 1 370 ? -2.254 -31.828 -15.375 1 97.5 370 ILE A O 1
ATOM 2864 N N . THR A 1 371 ? -0.738 -30.641 -16.469 1 96.19 371 THR A N 1
ATOM 2865 C CA . THR A 1 371 ? -1.704 -29.625 -16.859 1 96.19 371 THR A CA 1
ATOM 2866 C C . THR A 1 371 ? -1.569 -29.297 -18.344 1 96.19 371 THR A C 1
ATOM 2868 O O . THR A 1 371 ? -0.472 -29 -18.828 1 96.19 371 THR A O 1
ATOM 2871 N N . ALA A 1 372 ? -2.637 -29.406 -19.094 1 96.5 372 ALA A N 1
ATOM 2872 C CA . ALA A 1 372 ? -2.717 -28.922 -20.469 1 96.5 372 ALA A CA 1
ATOM 2873 C C . ALA A 1 372 ? -3.369 -27.547 -20.547 1 96.5 372 ALA A C 1
ATOM 2875 O O . ALA A 1 372 ? -4.383 -27.297 -19.891 1 96.5 372 ALA A O 1
ATOM 2876 N N . VAL A 1 373 ? -2.766 -26.688 -21.312 1 94.44 373 VAL A N 1
ATOM 2877 C CA . VAL A 1 373 ? -3.258 -25.328 -21.453 1 94.44 373 VAL A CA 1
ATOM 2878 C C . VAL A 1 373 ? -3.391 -24.984 -22.938 1 94.44 373 VAL A C 1
ATOM 2880 O O . VAL A 1 373 ? -2.564 -24.25 -23.484 1 94.44 373 VAL A O 1
ATOM 2883 N N . PRO A 1 374 ? -4.473 -25.484 -23.594 1 95.25 374 PRO A N 1
ATOM 2884 C CA . PRO A 1 374 ? -4.73 -24.938 -24.938 1 95.25 374 PRO A CA 1
ATOM 2885 C C . PRO A 1 374 ? -5.008 -23.438 -24.922 1 95.25 374 PRO A C 1
ATOM 2887 O O . PRO A 1 374 ? -5.746 -22.953 -24.062 1 95.25 374 PRO A O 1
ATOM 2890 N N . LYS A 1 375 ? -4.383 -22.734 -25.734 1 94.25 375 LYS A N 1
ATOM 2891 C CA . LYS A 1 375 ? -4.523 -21.297 -25.953 1 94.25 375 LYS A CA 1
ATOM 2892 C C . LYS A 1 375 ? -4.742 -20.984 -27.438 1 94.25 375 LYS A C 1
ATOM 2894 O O . LYS A 1 375 ? -4.102 -21.578 -28.297 1 94.25 375 LYS A O 1
ATOM 2899 N N . TRP A 1 376 ? -5.699 -20.094 -27.656 1 94.69 376 TRP A N 1
ATOM 2900 C CA . TRP A 1 376 ? -6.047 -19.797 -29.047 1 94.69 376 TRP A CA 1
ATOM 2901 C C . TRP A 1 376 ? -6.719 -18.422 -29.156 1 94.69 376 TRP A C 1
ATOM 2903 O O . TRP A 1 376 ? -6.945 -17.766 -28.141 1 94.69 376 TRP A O 1
ATOM 2913 N N . ASP A 1 377 ? -6.883 -17.859 -30.328 1 92.56 377 ASP A N 1
ATOM 2914 C CA . ASP A 1 377 ? -7.363 -16.484 -30.469 1 92.56 377 ASP A CA 1
ATOM 2915 C C . ASP A 1 377 ? -8.703 -16.453 -31.203 1 92.56 377 ASP A C 1
ATOM 2917 O O . ASP A 1 377 ? -9.32 -15.391 -31.328 1 92.56 377 ASP A O 1
ATOM 2921 N N . ASP A 1 378 ? -9.156 -17.562 -31.75 1 94.62 378 ASP A N 1
ATOM 2922 C CA . ASP A 1 378 ? -10.375 -17.625 -32.562 1 94.62 378 ASP A CA 1
ATOM 2923 C C . ASP A 1 378 ? -11.477 -18.406 -31.828 1 94.62 378 ASP A C 1
ATOM 2925 O O . ASP A 1 378 ? -11.367 -19.609 -31.625 1 94.62 378 ASP A O 1
ATOM 2929 N N . GLU A 1 379 ? -12.531 -17.75 -31.531 1 95.25 379 GLU A N 1
ATOM 2930 C CA . GLU A 1 379 ? -13.633 -18.344 -30.797 1 95.25 379 GLU A CA 1
ATOM 2931 C C . GLU A 1 379 ? -14.219 -19.547 -31.547 1 95.25 379 GLU A C 1
ATOM 2933 O O . GLU A 1 379 ? -14.789 -20.453 -30.938 1 95.25 379 GLU A O 1
ATOM 2938 N N . ASN A 1 380 ? -14.086 -19.578 -32.812 1 96.31 380 ASN A N 1
ATOM 2939 C CA . ASN A 1 380 ? -14.609 -20.672 -33.625 1 96.31 380 ASN A CA 1
ATOM 2940 C C . ASN A 1 380 ? -13.852 -21.984 -33.344 1 96.31 380 ASN A C 1
ATOM 2942 O O . ASN A 1 380 ? -14.312 -23.062 -33.719 1 96.31 380 ASN A O 1
ATOM 2946 N N . ARG A 1 381 ? -12.719 -21.891 -32.625 1 96.56 381 ARG A N 1
ATOM 2947 C CA . ARG A 1 381 ? -11.922 -23.078 -32.344 1 96.56 381 ARG A CA 1
ATOM 2948 C C . ARG A 1 381 ? -12.125 -23.547 -30.906 1 96.56 381 ARG A C 1
ATOM 2950 O O . ARG A 1 381 ? -11.43 -24.453 -30.438 1 96.56 381 ARG A O 1
ATOM 2957 N N . ASP A 1 382 ? -13.047 -22.984 -30.203 1 95.75 382 ASP A N 1
ATOM 2958 C CA . ASP A 1 382 ? -13.266 -23.312 -28.797 1 95.75 382 ASP A CA 1
ATOM 2959 C C . ASP A 1 382 ? -13.453 -24.812 -28.609 1 95.75 382 ASP A C 1
ATOM 2961 O O . ASP A 1 382 ? -12.742 -25.438 -27.828 1 95.75 382 ASP A O 1
ATOM 2965 N N . GLU A 1 383 ? -14.375 -25.344 -29.312 1 96.12 383 GLU A N 1
ATOM 2966 C CA . GLU A 1 383 ? -14.711 -26.766 -29.141 1 96.12 383 GLU A CA 1
ATOM 2967 C C . GLU A 1 383 ? -13.516 -27.656 -29.469 1 96.12 383 GLU A C 1
ATOM 2969 O O . GLU A 1 383 ? -13.227 -28.594 -28.734 1 96.12 383 GLU A O 1
ATOM 2974 N N . GLU A 1 384 ? -12.891 -27.359 -30.531 1 96.5 384 GLU A N 1
ATOM 2975 C CA . GLU A 1 384 ? -11.727 -28.141 -30.969 1 96.5 384 GLU A CA 1
ATOM 2976 C C . GLU A 1 384 ? -10.625 -28.109 -29.906 1 96.5 384 GLU A C 1
ATOM 2978 O O . GLU A 1 384 ? -10.062 -29.141 -29.562 1 96.5 384 GLU A O 1
ATOM 2983 N N . MET A 1 385 ? -10.32 -26.938 -29.484 1 96.06 385 MET A N 1
ATOM 2984 C CA . MET A 1 385 ? -9.211 -26.734 -28.547 1 96.06 385 MET A CA 1
ATOM 2985 C C . MET A 1 385 ? -9.508 -27.375 -27.203 1 96.06 385 MET A C 1
ATOM 2987 O O . MET A 1 385 ? -8.641 -28.016 -26.609 1 96.06 385 MET A O 1
ATOM 2991 N N . MET A 1 386 ? -10.688 -27.234 -26.703 1 95.31 386 MET A N 1
ATOM 2992 C CA . MET A 1 386 ? -11.07 -27.828 -25.438 1 95.31 386 MET A CA 1
ATOM 2993 C C . MET A 1 386 ? -11.141 -29.344 -25.531 1 95.31 386 MET A C 1
ATOM 2995 O O . MET A 1 386 ? -10.734 -30.047 -24.609 1 95.31 386 MET A O 1
ATOM 2999 N N . ALA A 1 387 ? -11.633 -29.812 -26.641 1 96.06 387 ALA A N 1
ATOM 3000 C CA . ALA A 1 387 ? -11.719 -31.25 -26.859 1 96.06 387 ALA A CA 1
ATOM 3001 C C . ALA A 1 387 ? -10.336 -31.906 -26.828 1 96.06 387 ALA A C 1
ATOM 3003 O O . ALA A 1 387 ? -10.188 -33.031 -26.375 1 96.06 387 ALA A O 1
ATOM 3004 N N . TRP A 1 388 ? -9.375 -31.219 -27.359 1 96.81 388 TRP A N 1
ATOM 3005 C CA . TRP A 1 388 ? -8.008 -31.719 -27.344 1 96.81 388 TRP A CA 1
ATOM 3006 C C . TRP A 1 388 ? -7.555 -32.031 -25.922 1 96.81 388 TRP A C 1
ATOM 3008 O O . TRP A 1 388 ? -7.035 -33.094 -25.641 1 96.81 388 TRP A O 1
ATOM 3018 N N . ALA A 1 389 ? -7.699 -31.109 -25.031 1 96.06 389 ALA A N 1
ATOM 3019 C CA . ALA A 1 389 ? -7.316 -31.297 -23.625 1 96.06 389 ALA A CA 1
ATOM 3020 C C . ALA A 1 389 ? -8.164 -32.375 -22.969 1 96.06 389 ALA A C 1
ATOM 3022 O O . ALA A 1 389 ? -7.641 -33.219 -22.219 1 96.06 389 ALA A O 1
ATOM 3023 N N . ASP A 1 390 ? -9.445 -32.375 -23.266 1 95.19 390 ASP A N 1
ATOM 3024 C CA . ASP A 1 390 ? -10.344 -33.344 -22.672 1 95.19 390 ASP A CA 1
ATOM 3025 C C . ASP A 1 390 ? -9.984 -34.781 -23.109 1 95.19 390 ASP A C 1
ATOM 3027 O O . ASP A 1 390 ? -10.016 -35.688 -22.297 1 95.19 390 ASP A O 1
ATOM 3031 N N . GLU A 1 391 ? -9.719 -34.906 -24.328 1 96.81 391 GLU A N 1
ATOM 3032 C CA . GLU A 1 391 ? -9.352 -36.219 -24.844 1 96.81 391 GLU A CA 1
ATOM 3033 C C . GLU A 1 391 ? -8.062 -36.719 -24.219 1 96.81 391 GLU A C 1
ATOM 3035 O O . GLU A 1 391 ? -7.945 -37.906 -23.891 1 96.81 391 GLU A O 1
ATOM 3040 N N . LEU A 1 392 ? -7.129 -35.844 -24.094 1 97.19 392 LEU A N 1
ATOM 3041 C CA . LEU A 1 392 ? -5.883 -36.219 -23.438 1 97.19 392 LEU A CA 1
ATOM 3042 C C . LEU A 1 392 ? -6.141 -36.719 -22.016 1 97.19 392 LEU A C 1
ATOM 3044 O O . LEU A 1 392 ? -5.656 -37.781 -21.641 1 97.19 392 LEU A O 1
ATOM 3048 N N . PHE A 1 393 ? -6.926 -36.031 -21.281 1 95.5 393 PHE A N 1
ATOM 3049 C CA . PHE A 1 393 ? -7.082 -36.344 -19.875 1 95.5 393 PHE A CA 1
ATOM 3050 C C . PHE A 1 393 ? -8.078 -37.5 -19.703 1 95.5 393 PHE A C 1
ATOM 3052 O O . PHE A 1 393 ? -8.039 -38.219 -18.688 1 95.5 393 PHE A O 1
ATOM 3059 N N . ASN A 1 394 ? -8.969 -37.656 -20.672 1 96.25 394 ASN A N 1
ATOM 3060 C CA . ASN A 1 394 ? -9.758 -38.875 -20.688 1 96.25 394 ASN A CA 1
ATOM 3061 C C . ASN A 1 394 ? -8.875 -40.125 -20.844 1 96.25 394 ASN A C 1
ATOM 3063 O O . ASN A 1 394 ? -9.109 -41.156 -20.219 1 96.25 394 ASN A O 1
ATOM 3067 N N . ALA A 1 395 ? -7.906 -40 -21.656 1 97.5 395 ALA A N 1
ATOM 3068 C CA . ALA A 1 395 ? -6.984 -41.094 -21.906 1 97.5 395 ALA A CA 1
ATOM 3069 C C . ALA A 1 395 ? -6.109 -41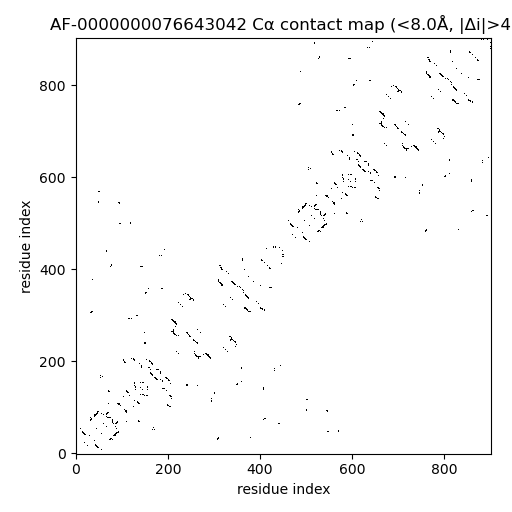.344 -20.688 1 97.5 395 ALA A C 1
ATOM 3071 O O . ALA A 1 395 ? -5.707 -42.5 -20.422 1 97.5 395 ALA A O 1
ATOM 3072 N N . LEU A 1 396 ? -5.801 -40.344 -19.922 1 97.5 396 LEU A N 1
ATOM 3073 C CA . LEU A 1 396 ? -4.898 -40.469 -18.781 1 97.5 396 LEU A CA 1
ATOM 3074 C C . LEU A 1 396 ? -5.668 -40.812 -17.516 1 97.5 396 LEU A C 1
ATOM 3076 O O . LEU A 1 396 ? -5.066 -41.156 -16.5 1 97.5 396 LEU A O 1
ATOM 3080 N N . LYS A 1 397 ? -6.953 -40.75 -17.562 1 96.56 397 LYS A N 1
ATOM 3081 C CA . LYS A 1 397 ? -7.832 -40.906 -16.406 1 96.56 397 LYS A CA 1
ATOM 3082 C C . LYS A 1 397 ? -7.523 -42.188 -15.633 1 96.56 397 LYS A C 1
ATOM 3084 O O . LYS A 1 397 ? -7.492 -42.188 -14.406 1 96.56 397 LYS A O 1
ATOM 3089 N N . PRO A 1 398 ? -7.273 -43.344 -16.297 1 97.19 398 PRO A N 1
ATOM 3090 C CA . PRO A 1 398 ? -7.031 -44.594 -15.562 1 97.19 398 PRO A CA 1
ATOM 3091 C C . PRO A 1 398 ? -5.805 -44.5 -14.656 1 97.19 398 PRO A C 1
ATOM 3093 O O . PRO A 1 398 ? -5.672 -45.312 -13.719 1 97.19 398 PRO A O 1
ATOM 3096 N N . TYR A 1 399 ? -4.957 -43.594 -14.914 1 97.94 399 TYR A N 1
ATOM 3097 C CA . TYR A 1 399 ? -3.699 -43.5 -14.18 1 97.94 399 TYR A CA 1
ATOM 3098 C C . TYR A 1 399 ? -3.742 -42.344 -13.172 1 97.94 399 TYR A C 1
ATOM 3100 O O . TYR A 1 399 ? -2.846 -42.219 -12.336 1 97.94 399 TYR A O 1
ATOM 3108 N N . ALA A 1 400 ? -4.695 -41.469 -13.258 1 97.19 400 ALA A N 1
ATOM 3109 C CA . ALA A 1 400 ? -4.781 -40.25 -12.461 1 97.19 400 ALA A CA 1
ATOM 3110 C C . ALA A 1 400 ? -5.195 -40.562 -11.023 1 97.19 400 ALA A C 1
ATOM 3112 O O . ALA A 1 400 ? -5.863 -41.562 -10.766 1 97.19 400 ALA A O 1
ATOM 3113 N N . ALA A 1 401 ? -4.695 -39.812 -10.086 1 96.44 401 ALA A N 1
ATOM 3114 C CA . ALA A 1 401 ? -5.129 -39.875 -8.695 1 96.44 401 ALA A CA 1
ATOM 3115 C C . ALA A 1 401 ? -6.379 -39 -8.477 1 96.44 401 ALA A C 1
ATOM 3117 O O . ALA A 1 401 ? -6.789 -38.25 -9.359 1 96.44 401 ALA A O 1
ATOM 3118 N N . ASP A 1 402 ? -6.984 -39.188 -7.352 1 92.75 402 ASP A N 1
ATOM 3119 C CA . ASP A 1 402 ? -8.148 -38.375 -7.012 1 92.75 402 ASP A CA 1
ATOM 3120 C C . ASP A 1 402 ? -7.75 -36.938 -6.727 1 92.75 402 ASP A C 1
ATOM 3122 O O . ASP A 1 402 ? -6.625 -36.656 -6.301 1 92.75 402 ASP A O 1
ATOM 3126 N N . GLY A 1 403 ? -8.719 -36.094 -7.027 1 92.88 403 GLY A N 1
ATOM 3127 C CA . GLY A 1 403 ? -8.5 -34.719 -6.695 1 92.88 403 GLY A CA 1
ATOM 3128 C C . GLY A 1 403 ? -8.086 -33.875 -7.891 1 92.88 403 GLY A C 1
ATOM 3129 O O . GLY A 1 403 ? -7.656 -34.406 -8.914 1 92.88 403 GLY A O 1
ATOM 3130 N N . VAL A 1 404 ? -8.266 -32.594 -7.789 1 92.81 404 VAL A N 1
ATOM 3131 C CA . VAL A 1 404 ? -7.852 -31.641 -8.805 1 92.81 404 VAL A CA 1
ATOM 3132 C C . VAL A 1 404 ? -7.316 -30.375 -8.133 1 92.81 404 VAL A C 1
ATOM 3134 O O . VAL A 1 404 ? -7.77 -30 -7.047 1 92.81 404 VAL A O 1
ATOM 3137 N N . TYR A 1 405 ? -6.32 -29.875 -8.727 1 94.62 405 TYR A N 1
ATOM 3138 C CA . TYR A 1 405 ? -5.793 -28.609 -8.211 1 94.62 405 TYR A CA 1
ATOM 3139 C C . TYR A 1 405 ? -6.77 -27.469 -8.461 1 94.62 405 TYR A C 1
ATOM 3141 O O . TYR A 1 405 ? -7.078 -27.156 -9.609 1 94.62 405 TYR A O 1
ATOM 3149 N N . VAL A 1 406 ? -7.203 -26.812 -7.41 1 94.19 406 VAL A N 1
ATOM 3150 C CA . VAL A 1 406 ? -8.305 -25.859 -7.457 1 94.19 406 VAL A CA 1
ATOM 3151 C C . VAL A 1 406 ? -7.922 -24.688 -8.344 1 94.19 406 VAL A C 1
ATOM 3153 O O . VAL A 1 406 ? -8.773 -24.125 -9.039 1 94.19 406 VAL A O 1
ATOM 3156 N N . ASN A 1 407 ? -6.637 -24.281 -8.406 1 93.94 407 ASN A N 1
ATOM 3157 C CA . ASN A 1 407 ? -6.199 -23.125 -9.195 1 93.94 407 ASN A CA 1
ATOM 3158 C C . ASN A 1 407 ? -6.172 -23.453 -10.688 1 93.94 407 ASN A C 1
ATOM 3160 O O . ASN A 1 407 ? -6.074 -22.547 -11.523 1 93.94 407 ASN A O 1
ATOM 3164 N N . TYR A 1 408 ? -6.215 -24.719 -11.094 1 92.5 408 TYR A N 1
ATOM 3165 C CA . TYR A 1 408 ? -6.203 -25.109 -12.5 1 92.5 408 TYR A CA 1
ATOM 3166 C C . TYR A 1 408 ? -7.574 -25.609 -12.938 1 92.5 408 TYR A C 1
ATOM 3168 O O . TYR A 1 408 ? -7.711 -26.219 -14 1 92.5 408 TYR A O 1
ATOM 3176 N N . LEU A 1 409 ? -8.539 -25.359 -12.086 1 89.12 409 LEU A N 1
ATOM 3177 C CA . LEU A 1 409 ? -9.891 -25.797 -12.406 1 89.12 409 LEU A CA 1
ATOM 3178 C C . LEU A 1 409 ? -10.602 -24.766 -13.281 1 89.12 409 LEU A C 1
ATOM 3180 O O . LEU A 1 409 ? -10.609 -23.562 -12.961 1 89.12 409 LEU A O 1
ATOM 3184 N N . ASP A 1 410 ? -11.031 -25.125 -14.398 1 84.94 410 ASP A N 1
ATOM 3185 C CA . ASP A 1 410 ? -11.883 -24.297 -15.234 1 84.94 410 ASP A CA 1
ATOM 3186 C C . ASP A 1 410 ? -13.359 -24.5 -14.875 1 84.94 410 ASP A C 1
ATOM 3188 O O . ASP A 1 410 ? -13.68 -25.188 -13.914 1 84.94 410 ASP A O 1
ATOM 3192 N N . GLU A 1 411 ? -14.312 -23.609 -15.492 1 68.12 411 GLU A N 1
ATOM 3193 C CA . GLU A 1 411 ? -15.727 -23.641 -15.133 1 68.12 411 GLU A CA 1
ATOM 3194 C C . GLU A 1 411 ? -16.312 -25.031 -15.297 1 68.12 411 GLU A C 1
ATOM 3196 O O . GLU A 1 411 ? -16.312 -25.594 -16.391 1 68.12 411 GLU A O 1
ATOM 3201 N N . VAL A 1 412 ? -16 -25.938 -14.227 1 54.84 412 VAL A N 1
ATOM 3202 C CA . VAL A 1 412 ? -16.656 -27.219 -14.438 1 54.84 412 VAL A CA 1
ATOM 3203 C C . VAL A 1 412 ? -17.719 -27.438 -13.375 1 54.84 412 VAL A C 1
ATOM 3205 O O . VAL A 1 412 ? -17.5 -27.172 -12.195 1 54.84 412 VAL A O 1
ATOM 3208 N N . GLY A 1 413 ? -19 -27.328 -13.633 1 54.56 413 GLY A N 1
ATOM 3209 C CA . GLY A 1 413 ? -20.156 -27.688 -12.828 1 54.56 413 GLY A CA 1
ATOM 3210 C C . GLY A 1 413 ? -19.812 -28.016 -11.383 1 54.56 413 GLY A C 1
ATOM 3211 O O . GLY A 1 413 ? -18.703 -27.688 -10.93 1 54.56 413 GLY A O 1
ATOM 3212 N N . ASP A 1 414 ? -20.703 -28.281 -10.375 1 53.5 414 ASP A N 1
ATOM 3213 C CA . ASP A 1 414 ? -20.641 -28.594 -8.945 1 53.5 414 ASP A CA 1
ATOM 3214 C C . ASP A 1 414 ? -19.656 -29.719 -8.672 1 53.5 414 ASP A C 1
ATOM 3216 O O . ASP A 1 414 ? -18.938 -29.688 -7.668 1 53.5 414 ASP A O 1
ATOM 3220 N N . GLU A 1 415 ? -19.5 -30.594 -9.352 1 59.72 415 GLU A N 1
ATOM 3221 C CA . GLU A 1 415 ? -18.703 -31.797 -9.125 1 59.72 415 GLU A CA 1
ATOM 3222 C C . GLU A 1 415 ? -17.219 -31.484 -9.078 1 59.72 415 GLU A C 1
ATOM 3224 O O . GLU A 1 415 ? -16.5 -31.938 -8.18 1 59.72 415 GLU A O 1
ATOM 3229 N N . PRO A 1 416 ? -16.766 -30.484 -9.68 1 70.5 416 PRO A N 1
ATOM 3230 C CA . PRO A 1 416 ? -15.312 -30.266 -9.68 1 70.5 416 PRO A CA 1
ATOM 3231 C C . PRO A 1 416 ? -14.82 -29.547 -8.422 1 70.5 416 PRO A C 1
ATOM 3233 O O . PRO A 1 416 ? -13.719 -29.828 -7.938 1 70.5 416 PRO A O 1
ATOM 3236 N N . ALA A 1 417 ? -15.695 -28.844 -7.785 1 81.5 417 ALA A N 1
ATOM 3237 C CA . ALA A 1 417 ? -15.258 -28.188 -6.555 1 81.5 417 ALA A CA 1
ATOM 3238 C C . ALA A 1 417 ? -15.031 -29.203 -5.441 1 81.5 417 ALA A C 1
ATOM 3240 O O . ALA A 1 417 ? -14.055 -29.109 -4.695 1 81.5 417 ALA A O 1
ATOM 3241 N N . ARG A 1 418 ? -15.875 -30.156 -5.344 1 89.19 418 ARG A N 1
ATOM 3242 C CA . ARG A 1 418 ? -15.742 -31.188 -4.312 1 89.19 418 ARG A CA 1
ATOM 3243 C C . ARG A 1 418 ? -14.43 -31.953 -4.473 1 89.19 418 ARG A C 1
ATOM 3245 O O . ARG A 1 418 ? -13.773 -32.281 -3.484 1 89.19 418 ARG A O 1
ATOM 3252 N N . ASP A 1 419 ? -14.109 -32.25 -5.648 1 90.56 419 ASP A N 1
ATOM 3253 C CA . ASP A 1 419 ? -12.875 -32.969 -5.914 1 90.56 419 ASP A CA 1
ATOM 3254 C C . ASP A 1 419 ? -11.656 -32.125 -5.543 1 90.56 419 ASP A C 1
ATOM 3256 O O . ASP A 1 419 ? -10.625 -32.656 -5.129 1 90.56 419 ASP A O 1
ATOM 3260 N N . ALA A 1 420 ? -11.773 -30.859 -5.691 1 93 420 ALA A N 1
ATOM 3261 C CA . ALA A 1 420 ? -10.664 -29.953 -5.406 1 93 420 ALA A CA 1
ATOM 3262 C C . ALA A 1 420 ? -10.375 -29.891 -3.906 1 93 420 ALA A C 1
ATOM 3264 O O . ALA A 1 420 ? -9.227 -29.734 -3.492 1 93 420 ALA A O 1
ATOM 3265 N N . TYR A 1 421 ? -11.375 -30.047 -3.107 1 95.5 421 TYR A N 1
ATOM 3266 C CA . TYR A 1 421 ? -11.203 -29.875 -1.671 1 95.5 421 TYR A CA 1
ATOM 3267 C C . TYR A 1 421 ? -11.094 -31.219 -0.965 1 95.5 421 TYR A C 1
ATOM 3269 O O . TYR A 1 421 ? -10.594 -31.297 0.16 1 95.5 421 TYR A O 1
ATOM 3277 N N . GLY A 1 422 ? -11.609 -32.312 -1.631 1 94.12 422 GLY A N 1
ATOM 3278 C CA . GLY A 1 422 ? -11.406 -33.656 -1.153 1 94.12 422 GLY A CA 1
ATOM 3279 C C . GLY A 1 422 ? -11.945 -33.906 0.247 1 94.12 422 GLY A C 1
ATOM 3280 O O . GLY A 1 422 ? -13.102 -33.594 0.529 1 94.12 422 GLY A O 1
ATOM 3281 N N . GLN A 1 423 ? -11.086 -34.438 1.131 1 95.56 423 GLN A N 1
ATOM 3282 C CA . GLN A 1 423 ? -11.484 -34.844 2.471 1 95.56 423 GLN A CA 1
ATOM 3283 C C . GLN A 1 423 ? -11.82 -33.625 3.346 1 95.56 423 GLN A C 1
ATOM 3285 O O . GLN A 1 423 ? -12.398 -33.781 4.426 1 95.56 423 GLN A O 1
ATOM 3290 N N . HIS A 1 424 ? -11.531 -32.5 2.902 1 97.25 424 HIS A N 1
ATOM 3291 C CA . HIS A 1 424 ? -11.758 -31.312 3.719 1 97.25 424 HIS A CA 1
ATOM 3292 C C . HIS A 1 424 ? -13.109 -30.688 3.404 1 97.25 424 HIS A C 1
ATOM 3294 O O . HIS A 1 424 ? -13.492 -29.688 4.023 1 97.25 424 HIS A O 1
ATOM 3300 N N . TRP A 1 425 ? -13.898 -31.25 2.482 1 96.44 425 TRP A N 1
ATOM 3301 C CA . TRP A 1 425 ? -15.148 -30.672 1.993 1 96.44 425 TRP A CA 1
ATOM 3302 C C . TRP A 1 425 ? -16.109 -30.406 3.145 1 96.44 425 TRP A C 1
ATOM 3304 O O . TRP A 1 425 ? -16.625 -29.297 3.273 1 96.44 425 TRP A O 1
ATOM 3314 N N . ASN A 1 426 ? -16.281 -31.375 4.004 1 97.25 426 ASN A N 1
ATOM 3315 C CA . ASN A 1 426 ? -17.266 -31.219 5.082 1 97.25 426 ASN A CA 1
ATOM 3316 C C . ASN A 1 426 ? -16.844 -30.125 6.062 1 97.25 426 ASN A C 1
ATOM 3318 O O . ASN A 1 426 ? -17.672 -29.328 6.504 1 97.25 426 ASN A O 1
ATOM 3322 N N . ARG A 1 427 ? -15.586 -30.141 6.398 1 98.06 427 ARG A N 1
ATOM 3323 C CA . ARG A 1 427 ? -15.094 -29.094 7.293 1 98.06 427 ARG A CA 1
ATOM 3324 C C . ARG A 1 427 ? -15.258 -27.719 6.672 1 98.06 427 ARG A C 1
ATOM 3326 O O . ARG A 1 427 ? -15.602 -26.766 7.367 1 98.06 427 ARG A O 1
ATOM 3333 N N . LEU A 1 428 ? -15.047 -27.609 5.402 1 98.25 428 LEU A N 1
ATOM 3334 C CA . LEU A 1 428 ? -15.18 -26.328 4.699 1 98.25 428 LEU A CA 1
ATOM 3335 C C . LEU A 1 428 ? -16.625 -25.875 4.668 1 98.25 428 LEU A C 1
ATOM 3337 O O . LEU A 1 428 ? -16.906 -24.688 4.832 1 98.25 428 LEU A O 1
ATOM 3341 N N . THR A 1 429 ? -17.547 -26.766 4.434 1 97.94 429 THR A N 1
ATOM 3342 C CA . THR A 1 429 ? -18.969 -26.391 4.406 1 97.94 429 THR A CA 1
ATOM 3343 C C . THR A 1 429 ? -19.422 -25.906 5.773 1 97.94 429 THR A C 1
ATOM 3345 O O . THR A 1 429 ? -20.234 -24.984 5.867 1 97.94 429 THR A O 1
ATOM 3348 N N . GLU A 1 430 ? -18.891 -26.547 6.84 1 98.44 430 GLU A N 1
ATOM 3349 C CA . GLU A 1 430 ? -19.203 -26.078 8.188 1 98.44 430 GLU A CA 1
ATOM 3350 C C . GLU A 1 430 ? -18.641 -24.688 8.438 1 98.44 430 GLU A C 1
ATOM 3352 O O . GLU A 1 430 ? -19.281 -23.844 9.078 1 98.44 430 GLU A O 1
ATOM 3357 N N . LEU A 1 431 ? -17.469 -24.516 7.992 1 98.44 431 LEU A N 1
ATOM 3358 C CA . LEU A 1 431 ? -16.844 -23.203 8.117 1 98.44 431 LEU A CA 1
ATOM 3359 C C . LEU A 1 431 ? -17.656 -22.156 7.363 1 98.44 431 LEU A C 1
ATOM 3361 O O . LEU A 1 431 ? -17.812 -21.031 7.844 1 98.44 431 LEU A O 1
ATOM 3365 N N . LYS A 1 432 ? -18.094 -22.531 6.16 1 98.38 432 LYS A N 1
ATOM 3366 C CA . LYS A 1 432 ? -18.922 -21.641 5.363 1 98.38 432 LYS A CA 1
ATOM 3367 C C . LYS A 1 432 ? -20.188 -21.25 6.117 1 98.38 432 LYS A C 1
ATOM 3369 O O . LYS A 1 432 ? -20.578 -20.078 6.125 1 98.38 432 LYS A O 1
ATOM 3374 N N . LYS A 1 433 ? -20.812 -22.141 6.723 1 98.38 433 LYS A N 1
ATOM 3375 C CA . LYS A 1 433 ? -22.016 -21.875 7.496 1 98.38 433 LYS A CA 1
ATOM 3376 C C . LYS A 1 433 ? -21.75 -20.844 8.594 1 98.38 433 LYS A C 1
ATOM 3378 O O . LYS A 1 433 ? -22.609 -20 8.859 1 98.38 433 LYS A O 1
ATOM 3383 N N . LYS A 1 434 ? -20.672 -20.906 9.133 1 98.12 434 LYS A N 1
ATOM 3384 C CA . LYS A 1 434 ? -20.312 -20.016 10.227 1 98.12 434 LYS A CA 1
ATOM 3385 C C . LYS A 1 434 ? -20 -18.609 9.703 1 98.12 434 LYS A C 1
ATOM 3387 O O . LYS A 1 434 ? -20.422 -17.609 10.297 1 98.12 434 LYS A O 1
ATOM 3392 N N . TRP A 1 435 ? -19.25 -18.484 8.625 1 98.12 435 TRP A N 1
ATOM 3393 C CA . TRP A 1 435 ? -18.641 -17.203 8.25 1 98.12 435 TRP A CA 1
ATOM 3394 C C . TRP A 1 435 ? -19.406 -16.562 7.09 1 98.12 435 TRP A C 1
ATOM 3396 O O . TRP A 1 435 ? -19.312 -15.352 6.871 1 98.12 435 TRP A O 1
ATOM 3406 N N . ASP A 1 436 ? -20.125 -17.312 6.379 1 98.12 436 ASP A N 1
ATOM 3407 C CA . ASP A 1 436 ? -20.891 -16.828 5.227 1 98.12 436 ASP A CA 1
ATOM 3408 C C . ASP A 1 436 ? -22.141 -17.688 5 1 98.12 436 ASP A C 1
ATOM 3410 O O . ASP A 1 436 ? -22.281 -18.312 3.949 1 98.12 436 ASP A O 1
ATOM 3414 N N . PRO A 1 437 ? -23 -17.656 5.957 1 97.88 437 PRO A N 1
ATOM 3415 C CA . PRO A 1 437 ? -24.172 -18.547 5.906 1 97.88 437 PRO A CA 1
ATOM 3416 C C . PRO A 1 437 ? -25.062 -18.266 4.695 1 97.88 437 PRO A C 1
ATOM 3418 O O . PRO A 1 437 ? -25.781 -19.172 4.242 1 97.88 437 PRO A O 1
ATOM 3421 N N . GLU A 1 438 ? -25.031 -17.109 4.137 1 97.5 438 GLU A N 1
ATOM 3422 C CA . GLU A 1 438 ? -25.891 -16.781 3.004 1 97.5 438 GLU A CA 1
ATOM 3423 C C . GLU A 1 438 ? -25.172 -17 1.678 1 97.5 438 GLU A C 1
ATOM 3425 O O . GLU A 1 438 ? -25.703 -16.688 0.612 1 97.5 438 GLU A O 1
ATOM 3430 N N . ASN A 1 439 ? -23.953 -17.484 1.737 1 97.56 439 ASN A N 1
ATOM 3431 C CA . ASN A 1 439 ? -23.156 -17.812 0.562 1 97.56 439 ASN A CA 1
ATOM 3432 C C . ASN A 1 439 ? -22.938 -16.594 -0.331 1 97.56 439 ASN A C 1
ATOM 3434 O O . ASN A 1 439 ? -23.125 -16.672 -1.548 1 97.56 439 ASN A O 1
ATOM 3438 N N . LEU A 1 440 ? -22.641 -15.477 0.348 1 97.75 440 LEU A N 1
ATOM 3439 C CA . LEU A 1 440 ? -22.328 -14.242 -0.369 1 97.75 440 LEU A CA 1
ATOM 3440 C C . LEU A 1 440 ? -21.156 -14.445 -1.322 1 97.75 440 LEU A C 1
ATOM 3442 O O . LEU A 1 440 ? -21.188 -13.992 -2.465 1 97.75 440 LEU A O 1
ATOM 3446 N N . PHE A 1 441 ? -20.109 -15.039 -0.827 1 97.12 441 PHE A N 1
ATOM 3447 C CA . PHE A 1 441 ? -18.922 -15.328 -1.625 1 97.12 441 PHE A CA 1
ATOM 3448 C C . PHE A 1 441 ? -19.094 -16.641 -2.379 1 97.12 441 PHE A C 1
ATOM 3450 O O . PHE A 1 441 ? -18.656 -17.688 -1.906 1 97.12 441 PHE A O 1
ATOM 3457 N N . ARG A 1 442 ? -19.656 -16.547 -3.576 1 95.44 442 ARG A N 1
ATOM 3458 C CA . ARG A 1 442 ? -19.969 -17.781 -4.281 1 95.44 442 ARG A CA 1
ATOM 3459 C C . ARG A 1 442 ? -19.469 -17.734 -5.719 1 95.44 442 ARG A C 1
ATOM 3461 O O . ARG A 1 442 ? -19.594 -18.719 -6.461 1 95.44 442 ARG A O 1
ATOM 3468 N N . MET A 1 443 ? -18.891 -16.594 -6.184 1 93 443 MET A N 1
ATOM 3469 C CA . MET A 1 443 ? -18.219 -16.531 -7.484 1 93 443 MET A CA 1
ATOM 3470 C C . MET A 1 443 ? -16.812 -17.125 -7.406 1 93 443 MET A C 1
ATOM 3472 O O . MET A 1 443 ? -15.828 -16.406 -7.586 1 93 443 MET A O 1
ATOM 3476 N N . ASN A 1 444 ? -16.609 -18.281 -7.109 1 92.88 444 ASN A N 1
ATOM 3477 C CA . ASN A 1 444 ? -15.422 -19.125 -6.969 1 92.88 444 ASN A CA 1
ATOM 3478 C C . ASN A 1 444 ? -15.781 -20.594 -7.078 1 92.88 444 ASN A C 1
ATOM 3480 O O . ASN A 1 444 ? -16.891 -20.953 -7.492 1 92.88 444 ASN A O 1
ATOM 3484 N N . HIS A 1 445 ? -14.812 -21.5 -6.996 1 92.62 445 HIS A N 1
ATOM 3485 C CA . HIS A 1 445 ? -15.188 -22.891 -6.785 1 92.62 445 HIS A CA 1
ATOM 3486 C C . HIS A 1 445 ? -15.859 -23.094 -5.43 1 92.62 445 HIS A C 1
ATOM 3488 O O . HIS A 1 445 ? -15.188 -23.391 -4.441 1 92.62 445 HIS A O 1
ATOM 3494 N N . ASN A 1 446 ? -17.125 -22.969 -5.535 1 94.69 446 ASN A N 1
ATOM 3495 C CA . ASN A 1 446 ? -17.938 -22.609 -4.379 1 94.69 446 ASN A CA 1
ATOM 3496 C C . ASN A 1 446 ? -18.094 -23.781 -3.414 1 94.69 446 ASN A C 1
ATOM 3498 O O . ASN A 1 446 ? -18.375 -24.906 -3.836 1 94.69 446 ASN A O 1
ATOM 3502 N N . VAL A 1 447 ? -17.859 -23.5 -2.186 1 95.56 447 VAL A N 1
ATOM 3503 C CA . VAL A 1 447 ? -18.25 -24.312 -1.045 1 95.56 447 VAL A CA 1
ATOM 3504 C C . VAL A 1 447 ? -19.547 -23.797 -0.446 1 95.56 447 VAL A C 1
ATOM 3506 O O . VAL A 1 447 ? -19.578 -22.719 0.158 1 95.56 447 VAL A O 1
ATOM 3509 N N . PRO A 1 448 ? -20.594 -24.5 -0.571 1 95.69 448 PRO A N 1
ATOM 3510 C CA . PRO A 1 448 ? -21.859 -24.047 0.033 1 95.69 448 PRO A CA 1
ATOM 3511 C C . PRO A 1 448 ? -21.891 -24.25 1.547 1 95.69 448 PRO A C 1
ATOM 3513 O O . PRO A 1 448 ? -21.172 -25.109 2.076 1 95.69 448 PRO A O 1
ATOM 3516 N N . PRO A 1 449 ? -22.688 -23.391 2.217 1 97.31 449 PRO A N 1
ATOM 3517 C CA . PRO A 1 449 ? -22.844 -23.625 3.652 1 97.31 449 PRO A CA 1
ATOM 3518 C C . PRO A 1 449 ? -23.5 -24.969 3.961 1 97.31 449 PRO A C 1
ATOM 3520 O O . PRO A 1 449 ? -24.406 -25.406 3.244 1 97.31 449 PRO A O 1
ATOM 3523 N N . ALA A 1 450 ? -23 -25.547 5.09 1 94.56 450 ALA A N 1
ATOM 3524 C CA . ALA A 1 450 ? -23.578 -26.812 5.508 1 94.56 450 ALA A CA 1
ATOM 3525 C C . ALA A 1 450 ? -25.062 -26.656 5.852 1 94.56 450 ALA A C 1
ATOM 3527 O O . ALA A 1 450 ? -25.453 -25.656 6.461 1 94.56 450 ALA A O 1
ATOM 3528 N N . GLY A 1 451 ? -26 -27.734 5.48 1 83.19 451 GLY A N 1
ATOM 3529 C CA . GLY A 1 451 ? -27.422 -27.797 5.801 1 83.19 451 GLY A CA 1
ATOM 3530 C C . GLY A 1 451 ? -27.75 -28.859 6.832 1 83.19 451 GLY A C 1
ATOM 3531 O O . GLY A 1 451 ? -26.953 -29.766 7.066 1 83.19 451 GLY A O 1
ATOM 3532 N N . MET B 1 1 ? 27.219 15.398 -16.453 1 68.31 1 MET B N 1
ATOM 3533 C CA . MET B 1 1 ? 26.094 14.844 -17.203 1 68.31 1 MET B CA 1
ATOM 3534 C C . MET B 1 1 ? 26.031 13.328 -17.047 1 68.31 1 MET B C 1
ATOM 3536 O O . MET B 1 1 ? 27.047 12.648 -17.141 1 68.31 1 MET B O 1
ATOM 3540 N N . VAL B 1 2 ? 24.859 12.82 -16.609 1 86 2 VAL B N 1
ATOM 3541 C CA . VAL B 1 2 ? 24.703 11.391 -16.391 1 86 2 VAL B CA 1
ATOM 3542 C C . VAL B 1 2 ? 24.656 10.664 -17.734 1 86 2 VAL B C 1
ATOM 3544 O O . VAL B 1 2 ? 23.953 11.094 -18.656 1 86 2 VAL B O 1
ATOM 3547 N N . HIS B 1 3 ? 25.531 9.648 -17.875 1 89.88 3 HIS B N 1
ATOM 3548 C CA . HIS B 1 3 ? 25.594 8.867 -19.109 1 89.88 3 HIS B CA 1
ATOM 3549 C C . HIS B 1 3 ? 24.266 8.172 -19.391 1 89.88 3 HIS B C 1
ATOM 3551 O O . HIS B 1 3 ? 23.609 7.684 -18.469 1 89.88 3 HIS B O 1
ATOM 3557 N N . GLN B 1 4 ? 23.938 8.156 -20.656 1 91.31 4 GLN B N 1
ATOM 3558 C CA . GLN B 1 4 ? 22.688 7.562 -21.109 1 91.31 4 GLN B CA 1
ATOM 3559 C C . GLN B 1 4 ? 22.594 6.102 -20.672 1 91.31 4 GLN B C 1
ATOM 3561 O O . GLN B 1 4 ? 21.5 5.617 -20.359 1 91.31 4 GLN B O 1
ATOM 3566 N N . SER B 1 5 ? 23.641 5.488 -20.688 1 92.94 5 SER B N 1
ATOM 3567 C CA . SER B 1 5 ? 23.656 4.086 -20.266 1 92.94 5 SER B CA 1
ATOM 3568 C C . SER B 1 5 ? 23.297 3.939 -18.797 1 92.94 5 SER B C 1
ATOM 3570 O O . SER B 1 5 ? 22.609 2.986 -18.406 1 92.94 5 SER B O 1
ATOM 3572 N N . ALA B 1 6 ? 23.812 4.852 -17.984 1 94.38 6 ALA B N 1
ATOM 3573 C CA . ALA B 1 6 ? 23.484 4.84 -16.547 1 94.38 6 ALA B CA 1
ATOM 3574 C C . ALA B 1 6 ? 22 5.098 -16.328 1 94.38 6 ALA B C 1
ATOM 3576 O O . ALA B 1 6 ? 21.391 4.473 -15.461 1 94.38 6 ALA B O 1
ATOM 3577 N N . ILE B 1 7 ? 21.453 6 -17.156 1 95.56 7 ILE B N 1
ATOM 3578 C CA . ILE B 1 7 ? 20.031 6.332 -17.062 1 95.56 7 ILE B CA 1
ATOM 3579 C C . ILE B 1 7 ? 19.188 5.121 -17.453 1 95.56 7 ILE B C 1
ATOM 3581 O O . ILE B 1 7 ? 18.188 4.816 -16.812 1 95.56 7 ILE B O 1
ATOM 3585 N N . LYS B 1 8 ? 19.547 4.445 -18.484 1 94.44 8 LYS B N 1
ATOM 3586 C CA . LYS B 1 8 ? 18.828 3.258 -18.938 1 94.44 8 LYS B CA 1
ATOM 3587 C C . LYS B 1 8 ? 18.828 2.174 -17.859 1 94.44 8 LYS B C 1
ATOM 3589 O O . LYS B 1 8 ? 17.781 1.577 -17.578 1 94.44 8 LYS B O 1
ATOM 3594 N N . LYS B 1 9 ? 20 1.941 -17.297 1 94 9 LYS B N 1
ATOM 3595 C CA . LYS B 1 9 ? 20.109 0.944 -16.234 1 94 9 LYS B CA 1
ATOM 3596 C C . LYS B 1 9 ? 19.25 1.322 -15.031 1 94 9 LYS B C 1
ATOM 3598 O O . LYS B 1 9 ? 18.641 0.457 -14.398 1 94 9 LYS B O 1
ATOM 3603 N N . PHE B 1 10 ? 19.312 2.58 -14.703 1 96.25 10 PHE B N 1
ATOM 3604 C CA . PHE B 1 10 ? 18.516 3.076 -13.594 1 96.25 10 PHE B CA 1
ATOM 3605 C C . PHE B 1 10 ? 17.031 2.855 -13.867 1 96.25 10 PHE B C 1
ATOM 3607 O O . PHE B 1 10 ? 16.297 2.332 -13.016 1 96.25 10 PHE B O 1
ATOM 3614 N N . ARG B 1 11 ? 16.578 3.195 -15.023 1 95.44 11 ARG B N 1
ATOM 3615 C CA . ARG B 1 11 ? 15.18 3.027 -15.438 1 95.44 11 ARG B CA 1
ATOM 3616 C C . ARG B 1 11 ? 14.758 1.565 -15.336 1 95.44 11 ARG B C 1
ATOM 3618 O O . ARG B 1 11 ? 13.641 1.267 -14.898 1 95.44 11 ARG B O 1
ATOM 3625 N N . GLU B 1 12 ? 15.602 0.685 -15.688 1 91 12 GLU B N 1
ATOM 3626 C CA . GLU B 1 12 ? 15.305 -0.745 -15.688 1 91 12 GLU B CA 1
ATOM 3627 C C . GLU B 1 12 ? 15.148 -1.28 -14.273 1 91 12 GLU B C 1
ATOM 3629 O O . GLU B 1 12 ? 14.477 -2.289 -14.055 1 91 12 GLU B O 1
ATOM 3634 N N . LYS B 1 13 ? 15.75 -0.616 -13.32 1 91.31 13 LYS B N 1
ATOM 3635 C CA . LYS B 1 13 ? 15.695 -1.047 -11.93 1 91.31 13 LYS B CA 1
ATOM 3636 C C . LYS B 1 13 ? 14.406 -0.579 -11.258 1 91.31 13 LYS B C 1
ATOM 3638 O O . LYS B 1 13 ? 14.039 -1.08 -10.195 1 91.31 13 LYS B O 1
ATOM 3643 N N . LEU B 1 14 ? 13.719 0.367 -11.867 1 94.31 14 LEU B N 1
ATOM 3644 C CA . LEU B 1 14 ? 12.555 0.971 -11.234 1 94.31 14 LEU B CA 1
ATOM 3645 C C . LEU B 1 14 ? 11.289 0.194 -11.586 1 94.31 14 LEU B C 1
ATOM 3647 O O . LEU B 1 14 ? 11.078 -0.181 -12.742 1 94.31 14 LEU B O 1
ATOM 3651 N N . HIS B 1 15 ? 10.531 -0.112 -10.531 1 92.62 15 HIS B N 1
ATOM 3652 C CA . HIS B 1 15 ? 9.148 -0.52 -10.773 1 92.62 15 HIS B CA 1
ATOM 3653 C C . HIS B 1 15 ? 8.312 0.646 -11.281 1 92.62 15 HIS B C 1
ATOM 3655 O O . HIS B 1 15 ? 7.438 0.46 -12.133 1 92.62 15 HIS B O 1
ATOM 3661 N N . GLY B 1 16 ? 8.57 1.772 -10.656 1 94.12 16 GLY B N 1
ATOM 3662 C CA . GLY B 1 16 ? 7.898 2.977 -11.125 1 94.12 16 GLY B CA 1
ATOM 3663 C C . GLY B 1 16 ? 8.516 3.549 -12.391 1 94.12 16 GLY B C 1
ATOM 3664 O O . GLY B 1 16 ? 9.258 2.859 -13.094 1 94.12 16 GLY B O 1
ATOM 3665 N N . SER B 1 17 ? 8.188 4.754 -12.734 1 96.81 17 SER B N 1
ATOM 3666 C CA . SER B 1 17 ? 8.641 5.383 -13.969 1 96.81 17 SER B CA 1
ATOM 3667 C C . SER B 1 17 ? 9.695 6.445 -13.695 1 96.81 17 SER B C 1
ATOM 3669 O O . SER B 1 17 ? 9.836 6.914 -12.562 1 96.81 17 SER B O 1
ATOM 3671 N N . LEU B 1 18 ? 10.453 6.715 -14.672 1 98.25 18 LEU B N 1
ATOM 3672 C CA . LEU B 1 18 ? 11.406 7.82 -14.711 1 98.25 18 LEU B CA 1
ATOM 3673 C C . LEU B 1 18 ? 11 8.852 -15.758 1 98.25 18 LEU B C 1
ATOM 3675 O O . LEU B 1 18 ? 10.977 8.555 -16.953 1 98.25 18 LEU B O 1
ATOM 3679 N N . LEU B 1 19 ? 10.633 10.016 -15.297 1 98.44 19 LEU B N 1
ATOM 3680 C CA . LEU B 1 19 ? 10.133 11.055 -16.203 1 98.44 19 LEU B CA 1
ATOM 3681 C C . LEU B 1 19 ? 11.203 12.102 -16.469 1 98.44 19 LEU B C 1
ATOM 3683 O O . LEU B 1 19 ? 11.914 12.523 -15.547 1 98.44 19 LEU B O 1
ATOM 3687 N N . PHE B 1 20 ? 11.328 12.484 -17.672 1 97.81 20 PHE B N 1
ATOM 3688 C CA . PHE B 1 20 ? 12.141 13.609 -18.109 1 97.81 20 PHE B CA 1
ATOM 3689 C C . PHE B 1 20 ? 11.258 14.742 -18.625 1 97.81 20 PHE B C 1
ATOM 3691 O O . PHE B 1 20 ? 10.055 14.562 -18.812 1 97.81 20 PHE B O 1
ATOM 3698 N N . PRO B 1 21 ? 11.82 15.914 -18.781 1 96.88 21 PRO B N 1
ATOM 3699 C CA . PRO B 1 21 ? 11.023 17.094 -19.125 1 96.88 21 PRO B CA 1
ATOM 3700 C C . PRO B 1 21 ? 10.172 16.891 -20.375 1 96.88 21 PRO B C 1
ATOM 3702 O O . PRO B 1 21 ? 9.094 17.484 -20.484 1 96.88 21 PRO B O 1
ATOM 3705 N N . ARG B 1 22 ? 10.492 15.961 -21.297 1 96.31 22 ARG B N 1
ATOM 3706 C CA . ARG B 1 22 ? 9.758 15.773 -22.531 1 96.31 22 ARG B CA 1
ATOM 3707 C C . ARG B 1 22 ? 8.695 14.688 -22.391 1 96.31 22 ARG B C 1
ATOM 3709 O O . ARG B 1 22 ? 7.852 14.508 -23.266 1 96.31 22 ARG B O 1
ATOM 3716 N N . ASP B 1 23 ? 8.719 14.031 -21.234 1 97.25 23 ASP B N 1
ATOM 3717 C CA . ASP B 1 23 ? 7.773 12.938 -21.031 1 97.25 23 ASP B CA 1
ATOM 3718 C C . ASP B 1 23 ? 6.41 13.461 -20.578 1 97.25 23 ASP B C 1
ATOM 3720 O O . ASP B 1 23 ? 6.324 14.469 -19.875 1 97.25 23 ASP B O 1
ATOM 3724 N N . SER B 1 24 ? 5.332 12.711 -21.047 1 96.38 24 SER B N 1
ATOM 3725 C CA . SER B 1 24 ? 3.988 12.992 -20.547 1 96.38 24 SER B CA 1
ATOM 3726 C C . SER B 1 24 ? 3.91 12.812 -19.031 1 96.38 24 SER B C 1
ATOM 3728 O O . SER B 1 24 ? 4.441 11.836 -18.5 1 96.38 24 SER B O 1
ATOM 3730 N N . GLY B 1 25 ? 3.34 13.812 -18.359 1 96.62 25 GLY B N 1
ATOM 3731 C CA . GLY B 1 25 ? 3.146 13.711 -16.922 1 96.62 25 GLY B CA 1
ATOM 3732 C C . GLY B 1 25 ? 4.219 14.422 -16.125 1 96.62 25 GLY B C 1
ATOM 3733 O O . GLY B 1 25 ? 4.062 14.648 -14.922 1 96.62 25 GLY B O 1
ATOM 3734 N N . TYR B 1 26 ? 5.363 14.797 -16.828 1 97.62 26 TYR B N 1
ATOM 3735 C CA . TYR B 1 26 ? 6.48 15.438 -16.141 1 97.62 26 TYR B CA 1
ATOM 3736 C C . TYR B 1 26 ? 6.02 16.703 -15.422 1 97.62 26 TYR B C 1
ATOM 3738 O O . TYR B 1 26 ? 6.309 16.891 -14.234 1 97.62 26 TYR B O 1
ATOM 3746 N N . HIS B 1 27 ? 5.262 17.547 -16.062 1 96.5 27 HIS B N 1
ATOM 3747 C CA . HIS B 1 27 ? 4.875 18.844 -15.492 1 96.5 27 HIS B CA 1
ATOM 3748 C C . HIS B 1 27 ? 3.906 18.656 -14.328 1 96.5 27 HIS B C 1
ATOM 3750 O O . HIS B 1 27 ? 3.988 19.375 -13.328 1 96.5 27 HIS B O 1
ATOM 3756 N N . GLU B 1 28 ? 3.055 17.719 -14.461 1 95.38 28 GLU B N 1
ATOM 3757 C CA . GLU B 1 28 ? 2.146 17.406 -13.359 1 95.38 28 GLU B CA 1
ATOM 3758 C C . GLU B 1 28 ? 2.902 16.844 -12.156 1 95.38 28 GLU B C 1
ATOM 3760 O O . GLU B 1 28 ? 2.633 17.219 -11.016 1 95.38 28 GLU B O 1
ATOM 3765 N N . ALA B 1 29 ? 3.855 16 -12.43 1 96.06 29 ALA B N 1
ATOM 3766 C CA . ALA B 1 29 ? 4.59 15.312 -11.375 1 96.06 29 ALA B CA 1
ATOM 3767 C C . ALA B 1 29 ? 5.488 16.281 -10.609 1 96.06 29 ALA B C 1
ATOM 3769 O O . ALA B 1 29 ? 5.707 16.109 -9.406 1 96.06 29 ALA B O 1
ATOM 3770 N N . ARG B 1 30 ? 5.977 17.297 -11.258 1 95.62 30 ARG B N 1
ATOM 3771 C CA . ARG B 1 30 ? 6.941 18.172 -10.609 1 95.62 30 ARG B CA 1
ATOM 3772 C C . ARG B 1 30 ? 6.234 19.297 -9.852 1 95.62 30 ARG B C 1
ATOM 3774 O O . ARG B 1 30 ? 6.867 20.031 -9.102 1 95.62 30 ARG B O 1
ATOM 3781 N N . SER B 1 31 ? 4.969 19.484 -10.164 1 93.69 31 SER B N 1
ATOM 3782 C CA . SER B 1 31 ? 4.246 20.609 -9.578 1 93.69 31 SER B CA 1
ATOM 3783 C C . SER B 1 31 ? 4.062 20.422 -8.078 1 93.69 31 SER B C 1
ATOM 3785 O O . SER B 1 31 ? 3.785 19.312 -7.613 1 93.69 31 SER B O 1
ATOM 3787 N N . VAL B 1 32 ? 4.281 21.516 -7.336 1 93.69 32 VAL B N 1
ATOM 3788 C CA . VAL B 1 32 ? 4.09 21.484 -5.891 1 93.69 32 VAL B CA 1
ATOM 3789 C C . VAL B 1 32 ? 2.971 22.438 -5.488 1 93.69 32 VAL B C 1
ATOM 3791 O O . VAL B 1 32 ? 2.506 23.234 -6.309 1 93.69 32 VAL B O 1
ATOM 3794 N N . TRP B 1 33 ? 2.537 22.359 -4.281 1 92.12 33 TRP B N 1
ATOM 3795 C CA . TRP B 1 33 ? 1.376 23.062 -3.742 1 92.12 33 TRP B CA 1
ATOM 3796 C C . TRP B 1 33 ? 1.553 24.562 -3.854 1 92.12 33 TRP B C 1
ATOM 3798 O O . TRP B 1 33 ? 0.632 25.281 -4.266 1 92.12 33 TRP B O 1
ATOM 3808 N N . ASN B 1 34 ? 2.725 25.141 -3.492 1 93.62 34 ASN B N 1
ATOM 3809 C CA . ASN B 1 34 ? 3.02 26.562 -3.521 1 93.62 34 ASN B CA 1
ATOM 3810 C C . ASN B 1 34 ? 3.283 27.047 -4.945 1 93.62 34 ASN B C 1
ATOM 3812 O O . ASN B 1 34 ? 4.344 26.781 -5.512 1 93.62 34 ASN B O 1
ATOM 3816 N N . GLY B 1 35 ? 2.398 27.828 -5.445 1 92.88 35 GLY B N 1
ATOM 3817 C CA . GLY B 1 35 ? 2.455 28.297 -6.82 1 92.88 35 GLY B CA 1
ATOM 3818 C C . GLY B 1 35 ? 3.602 29.266 -7.078 1 92.88 35 GLY B C 1
ATOM 3819 O O . GLY B 1 35 ? 3.943 29.531 -8.234 1 92.88 35 GLY B O 1
ATOM 3820 N N . ARG B 1 36 ? 4.266 29.734 -6.047 1 92.88 36 ARG B N 1
ATOM 3821 C CA . ARG B 1 36 ? 5.438 30.578 -6.219 1 92.88 36 ARG B CA 1
ATOM 3822 C C . ARG B 1 36 ? 6.637 29.781 -6.699 1 92.88 36 ARG B C 1
ATOM 3824 O O . ARG B 1 36 ? 7.625 30.344 -7.172 1 92.88 36 ARG B O 1
ATOM 3831 N N . ILE B 1 37 ? 6.547 28.469 -6.465 1 93.06 37 ILE B N 1
ATOM 3832 C CA . ILE B 1 37 ? 7.68 27.578 -6.738 1 93.06 37 ILE B CA 1
ATOM 3833 C C . ILE B 1 37 ? 7.512 26.938 -8.109 1 93.06 37 ILE B C 1
ATOM 3835 O O . ILE B 1 37 ? 6.531 26.234 -8.352 1 93.06 37 ILE B O 1
ATOM 3839 N N . A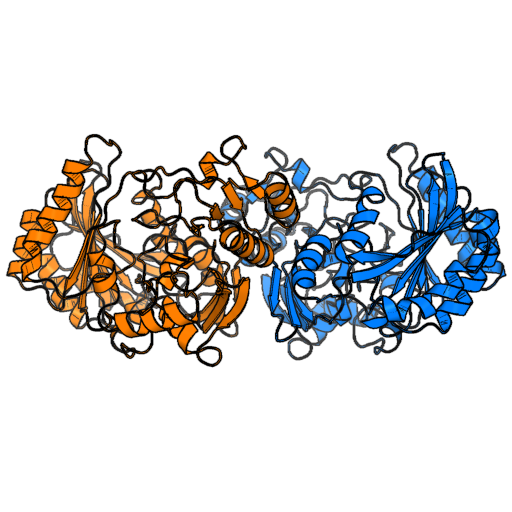SP B 1 38 ? 8.422 27.156 -9.008 1 93.56 38 ASP B N 1
ATOM 3840 C CA . ASP B 1 38 ? 8.414 26.547 -10.336 1 93.56 38 ASP B CA 1
ATOM 3841 C C . ASP B 1 38 ? 9.812 26.047 -10.719 1 93.56 38 ASP B C 1
ATOM 3843 O O . ASP B 1 38 ? 10.438 26.594 -11.633 1 93.56 38 ASP B O 1
ATOM 3847 N N . ARG B 1 39 ? 10.227 25.016 -10.102 1 96.12 39 ARG B N 1
ATOM 3848 C CA . ARG B 1 39 ? 11.539 24.438 -10.359 1 96.12 39 ARG B CA 1
ATOM 3849 C C . ARG B 1 39 ? 11.43 23.219 -11.266 1 96.12 39 ARG B C 1
ATOM 3851 O O . ARG B 1 39 ? 10.359 22.609 -11.352 1 96.12 39 ARG B O 1
ATOM 3858 N N . LYS B 1 40 ? 12.484 22.984 -11.969 1 97.75 40 LYS B N 1
ATOM 3859 C CA . LYS B 1 40 ? 12.484 21.938 -12.984 1 97.75 40 LYS B CA 1
ATOM 3860 C C . LYS B 1 40 ? 13.609 20.938 -12.742 1 97.75 40 LYS B C 1
ATOM 3862 O O . LYS B 1 40 ? 14.734 21.141 -13.219 1 97.75 40 LYS B O 1
ATOM 3867 N N . PRO B 1 41 ? 13.312 19.766 -12.172 1 97.75 41 PRO B N 1
ATOM 3868 C CA . PRO B 1 41 ? 14.336 18.734 -12 1 97.75 41 PRO B CA 1
ATOM 3869 C C . PRO B 1 41 ? 14.781 18.125 -13.328 1 97.75 41 PRO B C 1
ATOM 3871 O O . PRO B 1 41 ? 14.047 18.172 -14.312 1 97.75 41 PRO B O 1
ATOM 3874 N N . MET B 1 42 ? 15.977 17.547 -13.289 1 97.31 42 MET B N 1
ATOM 3875 C CA . MET B 1 42 ? 16.484 16.812 -14.445 1 97.31 42 MET B CA 1
ATOM 3876 C C . MET B 1 42 ? 15.602 15.602 -14.75 1 97.31 42 MET B C 1
ATOM 3878 O O . MET B 1 42 ? 15.328 15.297 -15.906 1 97.31 42 MET B O 1
ATOM 3882 N N . ALA B 1 43 ? 15.242 14.93 -13.711 1 98.25 43 ALA B N 1
ATOM 3883 C CA . ALA B 1 43 ? 14.414 13.727 -13.82 1 98.25 43 ALA B CA 1
ATOM 3884 C C . ALA B 1 43 ? 13.57 13.539 -12.57 1 98.25 43 ALA B C 1
ATOM 3886 O O . ALA B 1 43 ? 13.891 14.062 -11.5 1 98.25 43 ALA B O 1
ATOM 3887 N N . ILE B 1 44 ? 12.477 12.906 -12.711 1 98.75 44 ILE B N 1
ATOM 3888 C CA . ILE B 1 44 ? 11.578 12.547 -11.617 1 98.75 44 ILE B CA 1
ATOM 3889 C C . ILE B 1 44 ? 11.438 11.031 -11.539 1 98.75 44 ILE B C 1
ATOM 3891 O O . ILE B 1 44 ? 10.93 10.398 -12.461 1 98.75 44 ILE B O 1
ATOM 3895 N N . ALA B 1 45 ? 11.961 10.414 -10.477 1 98.69 45 ALA B N 1
ATOM 3896 C CA . ALA B 1 45 ? 11.695 9 -10.211 1 98.69 45 ALA B CA 1
ATOM 3897 C C . ALA B 1 45 ? 10.375 8.812 -9.469 1 98.69 45 ALA B C 1
ATOM 3899 O O . ALA B 1 45 ? 10.281 9.117 -8.281 1 98.69 45 ALA B O 1
ATOM 3900 N N . ARG B 1 46 ? 9.359 8.352 -10.117 1 98.19 46 ARG B N 1
ATOM 3901 C CA . ARG B 1 46 ? 8.078 8.07 -9.484 1 98.19 46 ARG B CA 1
ATOM 3902 C C . ARG B 1 46 ? 8.086 6.691 -8.82 1 98.19 46 ARG B C 1
ATOM 3904 O O . ARG B 1 46 ? 7.742 5.691 -9.453 1 98.19 46 ARG B O 1
ATOM 3911 N N . CYS B 1 47 ? 8.398 6.672 -7.594 1 97.75 47 CYS B N 1
ATOM 3912 C CA . CYS B 1 47 ? 8.656 5.434 -6.875 1 97.75 47 CYS B CA 1
ATOM 3913 C C . CYS B 1 47 ? 7.355 4.734 -6.5 1 97.75 47 CYS B C 1
ATOM 3915 O O . CYS B 1 47 ? 6.391 5.387 -6.102 1 97.75 47 CYS B O 1
ATOM 3917 N N . LYS B 1 48 ? 7.348 3.445 -6.625 1 95.19 48 LYS B N 1
ATOM 3918 C CA . LYS B 1 48 ? 6.176 2.646 -6.285 1 95.19 48 LYS B CA 1
ATOM 3919 C C . LYS B 1 48 ? 6.426 1.806 -5.035 1 95.19 48 LYS B C 1
ATOM 3921 O O . LYS B 1 48 ? 5.488 1.277 -4.438 1 95.19 48 LYS B O 1
ATOM 3926 N N . ASP B 1 49 ? 7.672 1.691 -4.699 1 94.56 49 ASP B N 1
ATOM 3927 C CA . ASP B 1 49 ? 8.023 0.861 -3.555 1 94.56 49 ASP B CA 1
ATOM 3928 C C . ASP B 1 49 ? 9.398 1.231 -3.01 1 94.56 49 ASP B C 1
ATOM 3930 O O . ASP B 1 49 ? 10.062 2.135 -3.529 1 94.56 49 ASP B O 1
ATOM 3934 N N . THR B 1 50 ? 9.82 0.582 -1.9 1 97.19 50 THR B N 1
ATOM 3935 C CA . THR B 1 50 ? 11.07 0.887 -1.215 1 97.19 50 THR B CA 1
ATOM 3936 C C . THR B 1 50 ? 12.266 0.602 -2.119 1 97.19 50 THR B C 1
ATOM 3938 O O . THR B 1 50 ? 13.258 1.33 -2.09 1 97.19 50 THR B O 1
ATOM 3941 N N . SER B 1 51 ? 12.211 -0.447 -2.949 1 95.69 51 SER B N 1
ATOM 3942 C CA . SER B 1 51 ? 13.289 -0.777 -3.871 1 95.69 51 SER B CA 1
ATOM 3943 C C . SER B 1 51 ? 13.57 0.372 -4.832 1 95.69 51 SER B C 1
ATOM 3945 O O . SER B 1 51 ? 14.719 0.653 -5.156 1 95.69 51 SER B O 1
ATOM 3947 N N . ASP B 1 52 ? 12.492 0.967 -5.309 1 97.5 52 ASP B N 1
ATOM 3948 C CA . ASP B 1 52 ? 12.641 2.131 -6.176 1 97.5 52 ASP B CA 1
ATOM 3949 C C . ASP B 1 52 ? 13.383 3.258 -5.461 1 97.5 52 ASP B C 1
ATOM 3951 O O . ASP B 1 52 ? 14.234 3.922 -6.055 1 97.5 52 ASP B O 1
ATOM 3955 N N . VAL B 1 53 ? 13.031 3.461 -4.18 1 98.56 53 VAL B N 1
ATOM 3956 C CA . VAL B 1 53 ? 13.656 4.523 -3.396 1 98.56 53 VAL B CA 1
ATOM 3957 C C . VAL B 1 53 ? 15.148 4.23 -3.227 1 98.56 53 VAL B C 1
ATOM 3959 O O . VAL B 1 53 ? 15.984 5.117 -3.416 1 98.56 53 VAL B O 1
ATOM 3962 N N . ILE B 1 54 ? 15.461 3.041 -2.891 1 98.25 54 ILE B N 1
ATOM 3963 C CA . ILE B 1 54 ? 16.844 2.637 -2.729 1 98.25 54 ILE B CA 1
ATOM 3964 C C . ILE B 1 54 ? 17.609 2.869 -4.031 1 98.25 54 ILE B C 1
ATOM 3966 O O . ILE B 1 54 ? 18.688 3.465 -4.031 1 98.25 54 ILE B O 1
ATOM 3970 N N . ALA B 1 55 ? 17.031 2.43 -5.137 1 97.88 55 ALA B N 1
ATOM 3971 C CA . ALA B 1 55 ? 17.672 2.611 -6.438 1 97.88 55 ALA B CA 1
ATOM 3972 C C . ALA B 1 55 ? 17.891 4.09 -6.738 1 97.88 55 ALA B C 1
ATOM 3974 O O . ALA B 1 55 ? 18.938 4.473 -7.277 1 97.88 55 ALA B O 1
ATOM 3975 N N . SER B 1 56 ? 16.922 4.887 -6.41 1 98.69 56 SER B N 1
ATOM 3976 C CA . SER B 1 56 ? 17 6.32 -6.68 1 98.69 56 SER B CA 1
ATOM 3977 C C . SER B 1 56 ? 18.078 6.988 -5.836 1 98.69 56 SER B C 1
ATOM 3979 O O . SER B 1 56 ? 18.828 7.824 -6.332 1 98.69 56 SER B O 1
ATOM 3981 N N . ILE B 1 57 ? 18.141 6.66 -4.578 1 98.56 57 ILE B N 1
ATOM 3982 C CA . ILE B 1 57 ? 19.156 7.223 -3.682 1 98.56 57 ILE B CA 1
ATOM 3983 C C . ILE B 1 57 ? 20.547 6.832 -4.164 1 98.56 57 ILE B C 1
ATOM 3985 O O . ILE B 1 57 ? 21.438 7.676 -4.234 1 98.56 57 ILE B O 1
ATOM 3989 N N . ASN B 1 58 ? 20.734 5.562 -4.469 1 98.19 58 ASN B N 1
ATOM 3990 C CA . ASN B 1 58 ? 22.031 5.102 -4.965 1 98.19 58 ASN B CA 1
ATOM 3991 C C . ASN B 1 58 ? 22.438 5.84 -6.238 1 98.19 58 ASN B C 1
ATOM 3993 O O . ASN B 1 58 ? 23.594 6.242 -6.379 1 98.19 58 ASN B O 1
ATOM 3997 N N . PHE B 1 59 ? 21.5 5.988 -7.125 1 98.19 59 PHE B N 1
ATOM 3998 C CA . PHE B 1 59 ? 21.766 6.68 -8.383 1 98.19 59 PHE B CA 1
ATOM 3999 C C . PHE B 1 59 ? 22.188 8.117 -8.133 1 98.19 59 PHE B C 1
ATOM 4001 O O . PHE B 1 59 ? 23.172 8.594 -8.703 1 98.19 59 PHE B O 1
ATOM 4008 N N . ALA B 1 60 ? 21.422 8.797 -7.305 1 97.81 60 ALA B N 1
ATOM 4009 C CA . ALA B 1 60 ? 21.719 10.188 -6.984 1 97.81 60 ALA B CA 1
ATOM 4010 C C . ALA B 1 60 ? 23.094 10.32 -6.34 1 97.81 60 ALA B C 1
ATOM 4012 O O . ALA B 1 60 ? 23.875 11.211 -6.695 1 97.81 60 ALA B O 1
ATOM 4013 N N . ARG B 1 61 ? 23.359 9.5 -5.391 1 97.06 61 ARG B N 1
ATOM 4014 C CA . ARG B 1 61 ? 24.641 9.516 -4.699 1 97.06 61 ARG B CA 1
ATOM 4015 C C . ARG B 1 61 ? 25.797 9.258 -5.668 1 97.06 61 ARG B C 1
ATOM 4017 O O . ARG B 1 61 ? 26.766 10.016 -5.707 1 97.06 61 ARG B O 1
ATOM 4024 N N . ASP B 1 62 ? 25.656 8.234 -6.508 1 96.88 62 ASP B N 1
ATOM 4025 C CA . ASP B 1 62 ? 26.719 7.816 -7.422 1 96.88 62 ASP B CA 1
ATOM 4026 C C . ASP B 1 62 ? 27 8.898 -8.453 1 96.88 62 ASP B C 1
ATOM 4028 O O . ASP B 1 62 ? 28.125 9.008 -8.945 1 96.88 62 ASP B O 1
ATOM 4032 N N . HIS B 1 63 ? 26.047 9.695 -8.742 1 96.94 63 HIS B N 1
ATOM 4033 C CA . HIS B 1 63 ? 26.219 10.695 -9.781 1 96.94 63 HIS B CA 1
ATOM 4034 C C . HIS B 1 63 ? 26.219 12.109 -9.203 1 96.94 63 HIS B C 1
ATOM 4036 O O . HIS B 1 63 ? 26.141 13.086 -9.945 1 96.94 63 HIS B O 1
ATOM 4042 N N . GLN B 1 64 ? 26.203 12.227 -7.867 1 95.88 64 GLN B N 1
ATOM 4043 C CA . GLN B 1 64 ? 26.312 13.484 -7.133 1 95.88 64 GLN B CA 1
ATOM 4044 C C . GLN B 1 64 ? 25.219 14.461 -7.555 1 95.88 64 GLN B C 1
ATOM 4046 O O . GLN B 1 64 ? 25.5 15.625 -7.855 1 95.88 64 GLN B O 1
ATOM 4051 N N . LEU B 1 65 ? 24.047 13.938 -7.621 1 97.12 65 LEU B N 1
ATOM 4052 C CA . LEU B 1 65 ? 22.891 14.758 -7.984 1 97.12 65 LEU B CA 1
ATOM 4053 C C . LEU B 1 65 ? 22.266 15.383 -6.742 1 97.12 65 LEU B C 1
ATOM 4055 O O . LEU B 1 65 ? 22.234 14.766 -5.68 1 97.12 65 LEU B O 1
ATOM 4059 N N . LEU B 1 66 ? 21.781 16.656 -6.891 1 97.19 66 LEU B N 1
ATOM 4060 C CA . LEU B 1 66 ? 20.891 17.203 -5.887 1 97.19 66 LEU B CA 1
ATOM 4061 C C . LEU B 1 66 ? 19.578 16.406 -5.828 1 97.19 66 LEU B C 1
ATOM 4063 O O . LEU B 1 66 ? 19 16.078 -6.867 1 97.19 66 LEU B O 1
ATOM 4067 N N . VAL B 1 67 ? 19.156 16.031 -4.605 1 97.62 67 VAL B N 1
ATOM 4068 C CA . VAL B 1 67 ? 17.984 15.18 -4.461 1 97.62 67 VAL B CA 1
ATOM 4069 C C . VAL B 1 67 ? 16.891 15.938 -3.719 1 97.62 67 VAL B C 1
ATOM 4071 O O . VAL B 1 67 ? 17.141 16.547 -2.678 1 97.62 67 VAL B O 1
ATOM 4074 N N . SER B 1 68 ? 15.727 15.953 -4.277 1 97.5 68 SER B N 1
ATOM 4075 C CA . SER B 1 68 ? 14.531 16.422 -3.58 1 97.5 68 SER B CA 1
ATOM 4076 C C . SER B 1 68 ? 13.539 15.281 -3.373 1 97.5 68 SER B C 1
ATOM 4078 O O . SER B 1 68 ? 13.406 14.398 -4.223 1 97.5 68 SER B O 1
ATOM 4080 N N . ILE B 1 69 ? 12.914 15.234 -2.238 1 97.81 69 ILE B N 1
ATOM 4081 C CA . ILE B 1 69 ? 11.938 14.211 -1.884 1 97.81 69 ILE B CA 1
ATOM 4082 C C . ILE B 1 69 ? 10.539 14.82 -1.88 1 97.81 69 ILE B C 1
ATOM 4084 O O . ILE B 1 69 ? 10.289 15.82 -1.203 1 97.81 69 ILE B O 1
ATOM 4088 N N . ARG B 1 70 ? 9.672 14.195 -2.629 1 96.31 70 ARG B N 1
ATOM 4089 C CA . ARG B 1 70 ? 8.305 14.688 -2.684 1 96.31 70 ARG B CA 1
ATOM 4090 C C . ARG B 1 70 ? 7.332 13.664 -2.096 1 96.31 70 ARG B C 1
ATOM 4092 O O . ARG B 1 70 ? 7.148 12.586 -2.654 1 96.31 70 ARG B O 1
ATOM 4099 N N . GLY B 1 71 ? 6.773 13.898 -1.01 1 94 71 GLY B N 1
ATOM 4100 C CA . GLY B 1 71 ? 5.602 13.195 -0.513 1 94 71 GLY B CA 1
ATOM 4101 C C . GLY B 1 71 ? 4.293 13.812 -0.972 1 94 71 GLY B C 1
ATOM 4102 O O . GLY B 1 71 ? 3.893 13.641 -2.125 1 94 71 GLY B O 1
ATOM 4103 N N . GLY B 1 72 ? 3.686 14.672 -0.187 1 87.62 72 GLY B N 1
ATOM 4104 C CA . GLY B 1 72 ? 2.479 15.391 -0.552 1 87.62 72 GLY B CA 1
ATOM 4105 C C . GLY B 1 72 ? 2.754 16.656 -1.358 1 87.62 72 GLY B C 1
ATOM 4106 O O . GLY B 1 72 ? 1.858 17.172 -2.02 1 87.62 72 GLY B O 1
ATOM 4107 N N . GLY B 1 73 ? 3.963 17.125 -1.258 1 87.44 73 GLY B N 1
ATOM 4108 C CA . GLY B 1 73 ? 4.352 18.312 -2.014 1 87.44 73 GLY B CA 1
ATOM 4109 C C . GLY B 1 73 ? 3.74 19.594 -1.475 1 87.44 73 GLY B C 1
ATOM 4110 O O . GLY B 1 73 ? 3.625 20.578 -2.197 1 87.44 73 GLY B O 1
ATOM 4111 N N . HIS B 1 74 ? 3.373 19.594 -0.252 1 86.88 74 HIS B N 1
ATOM 4112 C CA . HIS B 1 74 ? 2.607 20.688 0.336 1 86.88 74 HIS B CA 1
ATOM 4113 C C . HIS B 1 74 ? 3.512 21.641 1.106 1 86.88 74 HIS B C 1
ATOM 4115 O O . HIS B 1 74 ? 3.037 22.625 1.687 1 86.88 74 HIS B O 1
ATOM 4121 N N . HIS B 1 75 ? 4.777 21.516 1.009 1 84.62 75 HIS B N 1
ATOM 4122 C CA . HIS B 1 75 ? 5.699 22.312 1.802 1 84.62 75 HIS B CA 1
ATOM 4123 C C . HIS B 1 75 ? 5.691 23.766 1.342 1 84.62 75 HIS B C 1
ATOM 4125 O O . HIS B 1 75 ? 5.781 24.047 0.144 1 84.62 75 HIS B O 1
ATOM 4131 N N . ALA B 1 76 ? 5.703 24.625 2.264 1 82.69 76 ALA B N 1
ATOM 4132 C CA . ALA B 1 76 ? 5.621 26.062 1.993 1 82.69 76 ALA B CA 1
ATOM 4133 C C . ALA B 1 76 ? 6.84 26.547 1.208 1 82.69 76 ALA B C 1
ATOM 4135 O O . ALA B 1 76 ? 6.715 27.359 0.3 1 82.69 76 ALA B O 1
ATOM 4136 N N . ALA B 1 77 ? 7.977 26 1.502 1 85.31 77 ALA B N 1
ATOM 4137 C CA . ALA B 1 77 ? 9.227 26.453 0.896 1 85.31 77 ALA B CA 1
ATOM 4138 C C . ALA B 1 77 ? 9.492 25.719 -0.419 1 85.31 77 ALA B C 1
ATOM 4140 O O . ALA B 1 77 ? 10.445 26.047 -1.129 1 8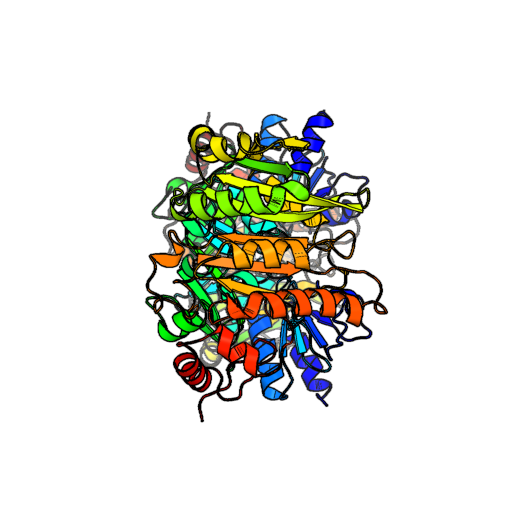5.31 77 ALA B O 1
ATOM 4141 N N . GLY B 1 78 ? 8.719 24.703 -0.71 1 88.75 78 GLY B N 1
ATOM 4142 C CA . GLY B 1 78 ? 8.844 24.016 -1.986 1 88.75 78 GLY B CA 1
ATOM 4143 C C . GLY B 1 78 ? 10.07 23.125 -2.068 1 88.75 78 GLY B C 1
ATOM 4144 O O . GLY B 1 78 ? 10.648 22.969 -3.143 1 88.75 78 GLY B O 1
ATOM 4145 N N . HIS B 1 79 ? 10.492 22.547 -0.98 1 89.75 79 HIS B N 1
ATOM 4146 C CA . HIS B 1 79 ? 11.711 21.734 -0.942 1 89.75 79 HIS B CA 1
ATOM 4147 C C . HIS B 1 79 ? 11.508 20.406 -1.656 1 89.75 79 HIS B C 1
ATOM 4149 O O . HIS B 1 79 ? 12.477 19.703 -1.944 1 89.75 79 HIS B O 1
ATOM 4155 N N . ALA B 1 80 ? 10.328 20.141 -2.061 1 93.62 80 ALA B N 1
ATOM 4156 C CA . ALA B 1 80 ? 10.008 18.875 -2.711 1 93.62 80 ALA B CA 1
ATOM 4157 C C . ALA B 1 80 ? 10.523 18.844 -4.148 1 93.62 80 ALA B C 1
ATOM 4159 O O . ALA B 1 80 ? 10.578 17.781 -4.777 1 93.62 80 ALA B O 1
ATOM 4160 N N . VAL B 1 81 ? 10.945 19.984 -4.672 1 95.31 81 VAL B N 1
ATOM 4161 C CA . VAL B 1 81 ? 11.367 20.047 -6.066 1 95.31 81 VAL B CA 1
ATOM 4162 C C . VAL B 1 81 ? 12.602 20.938 -6.195 1 95.31 81 VAL B C 1
ATOM 4164 O O . VAL B 1 81 ? 12.695 21.969 -5.531 1 95.31 81 VAL B O 1
ATOM 4167 N N . SER B 1 82 ? 13.562 20.469 -6.902 1 95 82 SER B N 1
ATOM 4168 C CA . SER B 1 82 ? 14.781 21.234 -7.148 1 95 82 SER B CA 1
ATOM 4169 C C . SER B 1 82 ? 15 21.453 -8.641 1 95 82 SER B C 1
ATOM 4171 O O . SER B 1 82 ? 14.375 20.797 -9.477 1 95 82 SER B O 1
ATOM 4173 N N . ASP B 1 83 ? 15.836 22.438 -8.961 1 95.75 83 ASP B N 1
ATOM 4174 C CA . ASP B 1 83 ? 16.281 22.609 -10.344 1 95.75 83 ASP B CA 1
ATOM 4175 C C . ASP B 1 83 ? 17.453 21.688 -10.664 1 95.75 83 ASP B C 1
ATOM 4177 O O . ASP B 1 83 ? 18.453 21.656 -9.938 1 95.75 83 ASP B O 1
ATOM 4181 N N . GLY B 1 84 ? 17.281 20.969 -11.688 1 96 84 GLY B N 1
ATOM 4182 C CA . GLY B 1 84 ? 18.406 20.25 -12.258 1 96 84 GLY B CA 1
ATOM 4183 C C . GLY B 1 84 ? 18.734 18.969 -11.523 1 96 84 GLY B C 1
ATOM 4184 O O . GLY B 1 84 ? 19.578 18.188 -11.961 1 96 84 GLY B O 1
ATOM 4185 N N . GLY B 1 85 ? 18.125 18.656 -10.414 1 97.25 85 GLY B N 1
ATOM 4186 C CA . GLY B 1 85 ? 18.406 17.469 -9.633 1 97.25 85 GLY B CA 1
ATOM 4187 C C . GLY B 1 85 ? 17.453 16.328 -9.914 1 97.25 85 GLY B C 1
ATOM 4188 O O . GLY B 1 85 ? 16.828 16.281 -10.977 1 97.25 85 GLY B O 1
ATOM 4189 N N . LEU B 1 86 ? 17.516 15.289 -9.086 1 98.38 86 LEU B N 1
ATOM 4190 C CA . LEU B 1 86 ? 16.594 14.164 -9.125 1 98.38 86 LEU B CA 1
ATOM 4191 C C . LEU B 1 86 ? 15.484 14.336 -8.086 1 98.38 86 LEU B C 1
ATOM 4193 O O . LEU B 1 86 ? 15.766 14.461 -6.895 1 98.38 86 LEU B O 1
ATOM 4197 N N . MET B 1 87 ? 14.297 14.422 -8.57 1 98.56 87 MET B N 1
ATOM 4198 C CA . MET B 1 87 ? 13.156 14.375 -7.652 1 98.56 87 MET B CA 1
ATOM 4199 C C . MET B 1 87 ? 12.734 12.938 -7.387 1 98.56 87 MET B C 1
ATOM 4201 O O . MET B 1 87 ? 12.453 12.18 -8.32 1 98.56 87 MET B O 1
ATOM 4205 N N . ILE B 1 88 ? 12.797 12.5 -6.207 1 98.62 88 ILE B N 1
ATOM 4206 C CA . ILE B 1 88 ? 12.219 11.234 -5.785 1 98.62 88 ILE B CA 1
ATOM 4207 C C . ILE B 1 88 ? 10.773 11.445 -5.352 1 98.62 88 ILE B C 1
ATOM 4209 O O . ILE B 1 88 ? 10.516 11.992 -4.281 1 98.62 88 ILE B O 1
ATOM 4213 N N . ASP B 1 89 ? 9.875 11.094 -6.23 1 98.56 89 ASP B N 1
ATOM 4214 C CA . ASP B 1 89 ? 8.438 11.273 -6.023 1 98.56 89 ASP B CA 1
ATOM 4215 C C . ASP B 1 89 ? 7.824 10.039 -5.363 1 98.56 89 ASP B C 1
ATOM 4217 O O . ASP B 1 89 ? 7.789 8.961 -5.957 1 98.56 89 ASP B O 1
ATOM 4221 N N . LEU B 1 90 ? 7.324 10.188 -4.164 1 98.06 90 LEU B N 1
ATOM 4222 C CA . LEU B 1 90 ? 6.816 9.086 -3.359 1 98.06 90 LEU B CA 1
ATOM 4223 C C . LEU B 1 90 ? 5.289 9.047 -3.4 1 98.06 90 LEU B C 1
ATOM 4225 O O . LEU B 1 90 ? 4.668 8.258 -2.684 1 98.06 90 LEU B O 1
ATOM 4229 N N . SER B 1 91 ? 4.613 9.844 -4.23 1 96.5 91 SER B N 1
ATOM 4230 C CA . SER B 1 91 ? 3.168 10.047 -4.215 1 96.5 91 SER B CA 1
ATOM 4231 C C . SER B 1 91 ? 2.428 8.75 -4.52 1 96.5 91 SER B C 1
ATOM 4233 O O . SER B 1 91 ? 1.271 8.578 -4.133 1 96.5 91 SER B O 1
ATOM 4235 N N . LEU B 1 92 ? 3.107 7.801 -5.188 1 94.5 92 LEU B N 1
ATOM 4236 C CA . LEU B 1 92 ? 2.441 6.559 -5.562 1 94.5 92 LEU B CA 1
ATOM 4237 C C . LEU B 1 92 ? 2.518 5.539 -4.434 1 94.5 92 LEU B C 1
ATOM 4239 O O . LEU B 1 92 ? 1.812 4.527 -4.453 1 94.5 92 LEU B O 1
ATOM 4243 N N . MET B 1 93 ? 3.35 5.773 -3.48 1 96 93 MET B N 1
ATOM 4244 C CA . MET B 1 93 ? 3.455 4.938 -2.287 1 96 93 MET B CA 1
ATOM 4245 C C . MET B 1 93 ? 2.482 5.402 -1.21 1 96 93 MET B C 1
ATOM 4247 O O . MET B 1 93 ? 2.896 5.977 -0.2 1 96 93 MET B O 1
ATOM 4251 N N . ASN B 1 94 ? 1.177 5.164 -1.339 1 95.12 94 ASN B N 1
ATOM 4252 C CA . ASN B 1 94 ? 0.168 5.797 -0.495 1 95.12 94 ASN B CA 1
ATOM 4253 C C . ASN B 1 94 ? -0.779 4.766 0.112 1 95.12 94 ASN B C 1
ATOM 4255 O O . ASN B 1 94 ? -1.964 5.043 0.308 1 95.12 94 ASN B O 1
ATOM 4259 N N . GLU B 1 95 ? -0.302 3.684 0.43 1 91.31 95 GLU B N 1
ATOM 4260 C CA . GLU B 1 95 ? -1.129 2.646 1.041 1 91.31 95 GLU B CA 1
ATOM 4261 C C . GLU B 1 95 ? -1.287 2.881 2.541 1 91.31 95 GLU B C 1
ATOM 4263 O O . GLU B 1 95 ? -0.394 3.434 3.186 1 91.31 95 GLU B O 1
ATOM 4268 N N . ILE B 1 96 ? -2.408 2.436 3.047 1 95.31 96 ILE B N 1
ATOM 4269 C CA . ILE B 1 96 ? -2.707 2.562 4.469 1 95.31 96 ILE B CA 1
ATOM 4270 C C . ILE B 1 96 ? -3.215 1.229 5.012 1 95.31 96 ILE B C 1
ATOM 4272 O O . ILE B 1 96 ? -4.121 0.62 4.434 1 95.31 96 ILE B O 1
ATOM 4276 N N . TYR B 1 97 ? -2.611 0.747 6.027 1 93.25 97 TYR B N 1
ATOM 4277 C CA . TYR B 1 97 ? -3.072 -0.413 6.781 1 93.25 97 TYR B CA 1
ATOM 4278 C C . TYR B 1 97 ? -3.43 -0.027 8.211 1 93.25 97 TYR B C 1
ATOM 4280 O O . TYR B 1 97 ? -2.635 0.607 8.906 1 93.25 97 TYR B O 1
ATOM 4288 N N . VAL B 1 98 ? -4.645 -0.416 8.625 1 95.56 98 VAL B N 1
ATOM 4289 C CA . VAL B 1 98 ? -5.082 -0.134 9.984 1 95.56 98 VAL B CA 1
ATOM 4290 C C . VAL B 1 98 ? -5.371 -1.443 10.719 1 95.56 98 VAL B C 1
ATOM 4292 O O . VAL B 1 98 ? -6.105 -2.293 10.211 1 95.56 98 VAL B O 1
ATOM 4295 N N . ASP B 1 99 ? -4.746 -1.684 11.805 1 94.25 99 ASP B N 1
ATOM 4296 C CA . ASP B 1 99 ? -5.129 -2.717 12.766 1 94.25 99 ASP B CA 1
ATOM 4297 C C . ASP B 1 99 ? -5.926 -2.121 13.93 1 94.25 99 ASP B C 1
ATOM 4299 O O . ASP B 1 99 ? -5.344 -1.588 14.875 1 94.25 99 ASP B O 1
ATOM 4303 N N . PRO B 1 100 ? -7.211 -2.234 13.852 1 94.94 100 PRO B N 1
ATOM 4304 C CA . PRO B 1 100 ? -8.023 -1.57 14.867 1 94.94 100 PRO B CA 1
ATOM 4305 C C . PRO B 1 100 ? -7.91 -2.236 16.234 1 94.94 100 PRO B C 1
ATOM 4307 O O . PRO B 1 100 ? -8.234 -1.621 17.266 1 94.94 100 PRO B O 1
ATOM 4310 N N . THR B 1 101 ? -7.48 -3.521 16.281 1 93.06 101 THR B N 1
ATOM 4311 C CA . THR B 1 101 ? -7.391 -4.254 17.547 1 93.06 101 THR B CA 1
ATOM 4312 C C . THR B 1 101 ? -6.289 -3.676 18.422 1 93.06 101 THR B C 1
ATOM 4314 O O . THR B 1 101 ? -6.516 -3.379 19.609 1 93.06 101 THR B O 1
ATOM 4317 N N . ILE B 1 102 ? -5.117 -3.492 17.812 1 95 102 ILE B N 1
ATOM 4318 C CA . ILE B 1 102 ? -4.012 -2.947 18.594 1 95 102 ILE B CA 1
ATOM 4319 C C . ILE B 1 102 ? -3.875 -1.451 18.328 1 95 102 ILE B C 1
ATOM 4321 O O . ILE B 1 102 ? -2.961 -0.801 18.828 1 95 102 ILE B O 1
ATOM 4325 N N . LYS B 1 103 ? -4.73 -0.816 17.484 1 97.69 103 LYS B N 1
ATOM 4326 C CA . LYS B 1 103 ? -4.84 0.605 17.172 1 97.69 103 LYS B CA 1
ATOM 4327 C C . LYS B 1 103 ? -3.535 1.14 16.594 1 97.69 103 LYS B C 1
ATOM 4329 O O . LYS B 1 103 ? -2.996 2.139 17.062 1 97.69 103 LYS B O 1
ATOM 4334 N N . ILE B 1 104 ? -3.102 0.488 15.562 1 97.56 104 ILE B N 1
ATOM 4335 C CA . ILE B 1 104 ? -1.898 0.889 14.844 1 97.56 104 ILE B CA 1
ATOM 4336 C C . ILE B 1 104 ? -2.229 1.096 13.367 1 97.56 104 ILE B C 1
ATOM 4338 O O . ILE B 1 104 ? -3.023 0.35 12.789 1 97.56 104 ILE B O 1
ATOM 4342 N N . ALA B 1 105 ? -1.716 2.098 12.805 1 97.62 105 ALA B N 1
ATOM 4343 C CA . ALA B 1 105 ? -1.781 2.301 11.359 1 97.62 105 ALA B CA 1
ATOM 4344 C C . ALA B 1 105 ? -0.386 2.299 10.742 1 97.62 105 ALA B C 1
ATOM 4346 O O . ALA B 1 105 ? 0.558 2.84 11.32 1 97.62 105 ALA B O 1
ATOM 4347 N N . LYS B 1 106 ? -0.214 1.673 9.695 1 96.56 106 LYS B N 1
ATOM 4348 C CA . LYS B 1 106 ? 0.953 1.79 8.828 1 96.56 106 LYS B CA 1
ATOM 4349 C C . LYS B 1 106 ? 0.604 2.525 7.535 1 96.56 106 LYS B C 1
ATOM 4351 O O . LYS B 1 106 ? -0.405 2.225 6.895 1 96.56 106 LYS B O 1
ATOM 4356 N N . ALA B 1 107 ? 1.368 3.463 7.148 1 97.12 107 ALA B N 1
ATOM 4357 C CA . ALA B 1 107 ? 1.054 4.281 5.977 1 97.12 107 ALA B CA 1
ATOM 4358 C C . ALA B 1 107 ? 2.312 4.59 5.172 1 97.12 107 ALA B C 1
ATOM 4360 O O . ALA B 1 107 ? 3.387 4.793 5.738 1 97.12 107 ALA B O 1
ATOM 4361 N N . GLY B 1 108 ? 2.16 4.594 3.857 1 97 108 GLY B N 1
ATOM 4362 C CA . GLY B 1 108 ? 3.248 5.008 2.984 1 97 108 GLY B CA 1
ATOM 4363 C C . GLY B 1 108 ? 3.482 6.504 2.996 1 97 108 GLY B C 1
ATOM 4364 O O . GLY B 1 108 ? 2.617 7.273 3.422 1 97 108 GLY B O 1
ATOM 4365 N N . PRO B 1 109 ? 4.656 6.922 2.525 1 97.81 109 PRO B N 1
ATOM 4366 C CA . PRO B 1 109 ? 5.07 8.32 2.605 1 97.81 109 PRO B CA 1
ATOM 4367 C C . PRO B 1 109 ? 4.277 9.227 1.66 1 97.81 109 PRO B C 1
ATOM 4369 O O . PRO B 1 109 ? 4.34 10.453 1.778 1 97.81 109 PRO B O 1
ATOM 4372 N N . GLY B 1 110 ? 3.578 8.688 0.688 1 97 110 GLY B N 1
ATOM 4373 C CA . GLY B 1 110 ? 2.777 9.492 -0.226 1 97 110 GLY B CA 1
ATOM 4374 C C . GLY B 1 110 ? 1.354 9.695 0.252 1 97 110 GLY B C 1
ATOM 4375 O O . GLY B 1 110 ? 0.557 10.352 -0.42 1 97 110 GLY B O 1
ATOM 4376 N N . THR B 1 111 ? 1.038 9.227 1.424 1 96.81 111 THR B N 1
ATOM 4377 C CA . THR B 1 111 ? -0.31 9.289 1.978 1 96.81 111 THR B CA 1
ATOM 4378 C C . THR B 1 111 ? -0.654 10.711 2.41 1 96.81 111 THR B C 1
ATOM 4380 O O . THR B 1 111 ? 0.175 11.398 3.006 1 96.81 111 THR B O 1
ATOM 4383 N N . SER B 1 112 ? -1.869 11.125 2.123 1 95.5 112 SER B N 1
ATOM 4384 C CA . SER B 1 112 ? -2.365 12.398 2.625 1 95.5 112 SER B CA 1
ATOM 4385 C C . SER B 1 112 ? -3.082 12.227 3.961 1 95.5 112 SER B C 1
ATOM 4387 O O . SER B 1 112 ? -3.498 11.125 4.309 1 95.5 112 SER B O 1
ATOM 4389 N N . VAL B 1 113 ? -3.232 13.305 4.645 1 95.56 113 VAL B N 1
ATOM 4390 C CA . VAL B 1 113 ? -3.982 13.297 5.898 1 95.56 113 VAL B CA 1
ATOM 4391 C C . VAL B 1 113 ? -5.43 12.891 5.629 1 95.56 113 VAL B C 1
ATOM 4393 O O . VAL B 1 113 ? -6.023 12.133 6.398 1 95.56 113 VAL B O 1
ATOM 4396 N N . ARG B 1 114 ? -5.965 13.375 4.57 1 93.88 114 ARG B N 1
ATOM 4397 C CA . ARG B 1 114 ? -7.332 13.047 4.176 1 93.88 114 ARG B CA 1
ATOM 4398 C C . ARG B 1 114 ? -7.52 11.539 4.062 1 93.88 114 ARG B C 1
ATOM 4400 O O . ARG B 1 114 ? -8.469 10.984 4.617 1 93.88 114 ARG B O 1
ATOM 4407 N N . ASP B 1 115 ? -6.598 10.922 3.312 1 94.25 115 ASP B N 1
ATOM 4408 C CA . ASP B 1 115 ? -6.699 9.484 3.09 1 94.25 115 ASP B CA 1
ATOM 4409 C C . ASP B 1 115 ? -6.52 8.711 4.395 1 94.25 115 ASP B C 1
ATOM 4411 O O . ASP B 1 115 ? -7.207 7.719 4.637 1 94.25 115 ASP B O 1
ATOM 4415 N N . LEU B 1 116 ? -5.59 9.109 5.191 1 96.19 116 LEU B N 1
ATOM 4416 C CA . LEU B 1 116 ? -5.363 8.461 6.477 1 96.19 116 LEU B CA 1
ATOM 4417 C C . LEU B 1 116 ? -6.598 8.578 7.367 1 96.19 116 LEU B C 1
ATOM 4419 O O . LEU B 1 116 ? -7.016 7.602 7.992 1 96.19 116 LEU B O 1
ATOM 4423 N N . ASP B 1 117 ? -7.188 9.797 7.449 1 94.81 117 ASP B N 1
ATOM 4424 C CA . ASP B 1 117 ? -8.391 10 8.25 1 94.81 117 ASP B CA 1
ATOM 4425 C C . ASP B 1 117 ? -9.539 9.133 7.742 1 94.81 117 ASP B C 1
ATOM 4427 O O . ASP B 1 117 ? -10.289 8.555 8.539 1 94.81 117 ASP B O 1
ATOM 4431 N N . HIS B 1 118 ? -9.656 9.125 6.473 1 93.31 118 HIS B N 1
ATOM 4432 C CA . HIS B 1 118 ? -10.719 8.312 5.891 1 93.31 118 HIS B CA 1
ATOM 4433 C C . HIS B 1 118 ? -10.625 6.863 6.359 1 93.31 118 HIS B C 1
ATOM 4435 O O . HIS B 1 118 ? -11.633 6.266 6.754 1 93.31 118 HIS B O 1
ATOM 4441 N N . GLU B 1 119 ? -9.453 6.309 6.352 1 95.25 119 GLU B N 1
ATOM 4442 C CA . GLU B 1 119 ? -9.258 4.898 6.676 1 95.25 119 GLU B CA 1
ATOM 4443 C C . GLU B 1 119 ? -9.367 4.66 8.18 1 95.25 119 GLU B C 1
ATOM 4445 O O . GLU B 1 119 ? -9.992 3.688 8.609 1 95.25 119 GLU B O 1
ATOM 4450 N N . THR B 1 120 ? -8.789 5.473 8.961 1 96.19 120 THR B N 1
ATOM 4451 C CA . THR B 1 120 ? -8.758 5.27 10.406 1 96.19 120 THR B CA 1
ATOM 4452 C C . THR B 1 120 ? -10.133 5.531 11.016 1 96.19 120 THR B C 1
ATOM 4454 O O . THR B 1 120 ? -10.562 4.82 11.93 1 96.19 120 THR B O 1
ATOM 4457 N N . GLN B 1 121 ? -10.844 6.492 10.492 1 94.62 121 GLN B N 1
ATOM 4458 C CA . GLN B 1 121 ? -12.125 6.895 11.07 1 94.62 121 GLN B CA 1
ATOM 4459 C C . GLN B 1 121 ? -13.195 5.832 10.844 1 94.62 121 GLN B C 1
ATOM 4461 O O . GLN B 1 121 ? -14.203 5.797 11.547 1 94.62 121 GLN B O 1
ATOM 4466 N N . LYS B 1 122 ? -12.961 5.023 9.852 1 92.38 122 LYS B N 1
ATOM 4467 C CA . LYS B 1 122 ? -13.852 3.877 9.68 1 92.38 122 LYS B CA 1
ATOM 4468 C C . LYS B 1 122 ? -13.938 3.051 10.961 1 92.38 122 LYS B C 1
ATOM 4470 O O . LYS B 1 122 ? -14.953 2.412 11.227 1 92.38 122 LYS B O 1
ATOM 4475 N N . PHE B 1 123 ? -12.891 3.09 11.75 1 94.31 123 PHE B N 1
ATOM 4476 C CA . PHE B 1 123 ? -12.805 2.271 12.953 1 94.31 123 PHE B CA 1
ATOM 4477 C C . PHE B 1 123 ? -12.867 3.141 14.211 1 94.31 123 PHE B C 1
ATOM 4479 O O . PHE B 1 123 ? -12.531 2.688 15.305 1 94.31 123 PHE B O 1
ATOM 4486 N N . GLY B 1 124 ? -13.227 4.414 14.055 1 95.25 124 GLY B N 1
ATOM 4487 C CA . GLY B 1 124 ? -13.297 5.324 15.188 1 95.25 124 GLY B CA 1
ATOM 4488 C C . GLY B 1 124 ? -11.938 5.633 15.789 1 95.25 124 GLY B C 1
ATOM 4489 O O . GLY B 1 124 ? -11.805 5.762 17 1 95.25 124 GLY B O 1
ATOM 4490 N N . LEU B 1 125 ? -10.93 5.633 14.953 1 97.25 125 LEU B N 1
ATOM 4491 C CA . LEU B 1 125 ? -9.562 5.891 15.375 1 97.25 125 LEU B CA 1
ATOM 4492 C C . LEU B 1 125 ? -9 7.117 14.672 1 97.25 125 LEU B C 1
ATOM 4494 O O . LEU B 1 125 ? -9.484 7.508 13.609 1 97.25 125 LEU B O 1
ATOM 4498 N N . VAL B 1 126 ? -7.996 7.758 15.352 1 96.38 126 VAL B N 1
ATOM 4499 C CA . VAL B 1 126 ? -7.395 8.961 14.781 1 96.38 126 VAL B CA 1
ATOM 4500 C C . VAL B 1 126 ? -5.926 9.047 15.18 1 96.38 126 VAL B C 1
ATOM 4502 O O . VAL B 1 126 ? -5.504 8.406 16.156 1 96.38 126 VAL B O 1
ATOM 4505 N N . ILE B 1 127 ? -5.191 9.758 14.398 1 94.44 127 ILE B N 1
ATOM 4506 C CA . ILE B 1 127 ? -3.92 10.328 14.82 1 94.44 127 ILE B CA 1
ATOM 4507 C C . ILE B 1 127 ? -3.957 11.852 14.656 1 94.44 127 ILE B C 1
ATOM 4509 O O . ILE B 1 127 ? -4.836 12.383 13.977 1 94.44 127 ILE B O 1
ATOM 4513 N N . THR B 1 128 ? -3.072 12.516 15.352 1 94.19 128 THR B N 1
ATOM 4514 C CA . THR B 1 128 ? -2.977 13.953 15.125 1 94.19 128 THR B CA 1
ATOM 4515 C C . THR B 1 128 ? -2.662 14.25 13.656 1 94.19 128 THR B C 1
ATOM 4517 O O . THR B 1 128 ? -1.6 13.875 13.156 1 94.19 128 THR B O 1
ATOM 4520 N N . GLY B 1 129 ? -3.645 14.859 13.055 1 89 129 GLY B N 1
ATOM 4521 C CA . GLY B 1 129 ? -3.482 15.234 11.656 1 89 129 GLY B CA 1
ATOM 4522 C C . GLY B 1 129 ? -3.367 16.734 11.445 1 89 129 GLY B C 1
ATOM 4523 O O . GLY B 1 129 ? -3.666 17.516 12.352 1 89 129 GLY B O 1
ATOM 4524 N N . ALA B 1 130 ? -2.943 17.016 10.25 1 89.81 130 ALA B N 1
ATOM 4525 C CA . ALA B 1 130 ? -2.785 18.422 9.867 1 89.81 130 ALA B CA 1
ATOM 4526 C C . ALA B 1 130 ? -4.141 19.109 9.766 1 89.81 130 ALA B C 1
ATOM 4528 O O . ALA B 1 130 ? -5.168 18.469 9.578 1 89.81 130 ALA B O 1
ATOM 4529 N N . PRO B 1 131 ? -4.125 20.453 9.875 1 86.19 131 PRO B N 1
ATOM 4530 C CA . PRO B 1 131 ? -5.379 21.203 9.805 1 86.19 131 PRO B CA 1
ATOM 4531 C C . PRO B 1 131 ? -5.996 21.188 8.406 1 86.19 131 PRO B C 1
ATOM 4533 O O . PRO B 1 131 ? -7.203 21.391 8.258 1 86.19 131 PRO B O 1
ATOM 4536 N N . VAL B 1 132 ? -5.16 21.016 7.426 1 87.88 132 VAL B N 1
ATOM 4537 C CA . VAL B 1 132 ? -5.605 20.891 6.039 1 87.88 132 VAL B CA 1
ATOM 4538 C C . VAL B 1 132 ? -5.441 19.453 5.57 1 87.88 132 VAL B C 1
ATOM 4540 O O . VAL B 1 132 ? -4.355 18.875 5.688 1 87.88 132 VAL B O 1
ATOM 4543 N N . SER B 1 133 ? -6.516 18.922 4.992 1 90.94 133 SER B N 1
ATOM 4544 C CA . SER B 1 133 ? -6.582 17.484 4.773 1 90.94 133 SER B CA 1
ATOM 4545 C C . SER B 1 133 ? -5.703 17.062 3.6 1 90.94 133 SER B C 1
ATOM 4547 O O . SER B 1 133 ? -5.348 15.883 3.473 1 90.94 133 SER B O 1
ATOM 4549 N N . THR B 1 134 ? -5.289 17.969 2.73 1 90.94 134 THR B N 1
ATOM 4550 C CA . THR B 1 134 ? -4.516 17.641 1.542 1 90.94 134 THR B CA 1
ATOM 4551 C C . THR B 1 134 ? -3.029 17.547 1.875 1 90.94 134 THR B C 1
ATOM 4553 O O . THR B 1 134 ? -2.227 17.109 1.042 1 90.94 134 THR B O 1
ATOM 4556 N N . VAL B 1 135 ? -2.65 17.906 3.08 1 94.12 135 VAL B N 1
ATOM 4557 C CA . VAL B 1 135 ? -1.262 17.828 3.52 1 94.12 135 VAL B CA 1
ATOM 4558 C C . VAL B 1 135 ? -0.811 16.359 3.551 1 94.12 135 VAL B C 1
ATOM 4560 O O . VAL B 1 135 ? -1.574 15.477 3.945 1 94.12 135 VAL B O 1
ATOM 4563 N N . GLY B 1 136 ? 0.405 16.125 3.029 1 96 136 GLY B N 1
ATOM 4564 C CA . GLY B 1 136 ? 0.99 14.797 3.16 1 96 136 GLY B CA 1
ATOM 4565 C C . GLY B 1 136 ? 1.391 14.461 4.582 1 96 136 GLY B C 1
ATOM 4566 O O . GLY B 1 136 ? 1.884 15.32 5.316 1 96 136 GLY B O 1
ATOM 4567 N N . ILE B 1 137 ? 1.313 13.195 4.922 1 97.44 137 ILE B N 1
ATOM 4568 C CA . ILE B 1 137 ? 1.583 12.812 6.301 1 97.44 137 ILE B CA 1
ATOM 4569 C C . ILE B 1 137 ? 3.088 12.836 6.559 1 97.44 137 ILE B C 1
ATOM 4571 O O . ILE B 1 137 ? 3.527 12.992 7.703 1 97.44 137 ILE B O 1
ATOM 4575 N N . ALA B 1 138 ? 3.887 12.688 5.484 1 97.38 138 ALA B N 1
ATOM 4576 C CA . ALA B 1 138 ? 5.324 12.508 5.672 1 97.38 138 ALA B CA 1
ATOM 4577 C C . ALA B 1 138 ? 5.973 13.789 6.188 1 97.38 138 ALA B C 1
ATOM 4579 O O . ALA B 1 138 ? 6.359 13.867 7.355 1 97.38 138 ALA B O 1
ATOM 4580 N N . GLY B 1 139 ? 5.977 14.844 5.352 1 95.94 139 GLY B N 1
ATOM 4581 C CA . GLY B 1 139 ? 6.559 16.109 5.789 1 95.94 139 GLY B CA 1
ATOM 4582 C C . GLY B 1 139 ? 5.914 16.656 7.047 1 95.94 139 GLY B C 1
ATOM 4583 O O . GLY B 1 139 ? 6.602 17.172 7.93 1 95.94 139 GLY B O 1
ATOM 4584 N N . TYR B 1 140 ? 4.641 16.453 7.188 1 96.44 140 TYR B N 1
ATOM 4585 C CA . TYR B 1 140 ? 3.867 16.906 8.336 1 96.44 140 TYR B CA 1
ATOM 4586 C C . TYR B 1 140 ? 4.398 16.297 9.633 1 96.44 140 TYR B C 1
ATOM 4588 O O . TYR B 1 140 ? 4.699 17.031 10.586 1 96.44 140 TYR B O 1
ATOM 4596 N N . THR B 1 141 ? 4.598 14.977 9.586 1 98.06 141 THR B N 1
ATOM 4597 C CA . THR B 1 141 ? 5.023 14.234 10.773 1 98.06 141 THR B CA 1
ATOM 4598 C C . THR B 1 141 ? 6.496 14.5 11.07 1 98.06 141 THR B C 1
ATOM 4600 O O . THR B 1 141 ? 6.871 14.719 12.227 1 98.06 141 THR B O 1
ATOM 4603 N N . LEU B 1 142 ? 7.316 14.531 10.055 1 97.94 142 LEU B N 1
ATOM 4604 C CA . LEU B 1 142 ? 8.758 14.633 10.219 1 97.94 142 LEU B CA 1
ATOM 4605 C C . LEU B 1 142 ? 9.148 16 10.766 1 97.94 142 LEU B C 1
ATOM 4607 O O . LEU B 1 142 ? 10.211 16.156 11.375 1 97.94 142 LEU B O 1
ATOM 4611 N N . GLY B 1 143 ? 8.281 17 10.539 1 96.62 143 GLY B N 1
ATOM 4612 C CA . GLY B 1 143 ? 8.539 18.328 11.078 1 96.62 143 GLY B CA 1
ATOM 4613 C C . GLY B 1 143 ? 7.91 18.547 12.438 1 96.62 143 GLY B C 1
ATOM 4614 O O . GLY B 1 143 ? 8.016 19.641 13 1 96.62 143 GLY B O 1
ATOM 4615 N N . GLY B 1 144 ? 7.363 17.609 13.016 1 97 144 GLY B N 1
ATOM 4616 C CA . GLY B 1 144 ? 6.648 17.688 14.281 1 97 144 GLY B CA 1
ATOM 4617 C C . GLY B 1 144 ? 5.188 17.297 14.164 1 97 144 GLY B C 1
ATOM 4618 O O . GLY B 1 144 ? 4.789 16.219 14.617 1 97 144 GLY B O 1
ATOM 4619 N N . GLY B 1 145 ? 4.438 18.156 13.508 1 97 145 GLY B N 1
ATOM 4620 C CA . GLY B 1 145 ? 3.068 17.781 13.188 1 97 145 GLY B CA 1
ATOM 4621 C C . GLY B 1 145 ? 2.053 18.344 14.172 1 97 145 GLY B C 1
ATOM 4622 O O . GLY B 1 145 ? 1.357 17.578 14.852 1 97 145 GLY B O 1
ATOM 4623 N N . LEU B 1 146 ? 1.893 19.672 14.203 1 96.25 146 LEU B N 1
ATOM 4624 C CA . LEU B 1 146 ? 0.853 20.344 14.969 1 96.25 146 LEU B CA 1
ATOM 4625 C C . LEU B 1 146 ? -0.504 20.203 14.281 1 96.25 146 LEU B C 1
ATOM 4627 O O . LEU B 1 146 ? -0.616 20.391 13.07 1 96.25 146 LEU B O 1
ATOM 4631 N N . GLY B 1 147 ? -1.494 19.812 15.094 1 94.31 147 GLY B N 1
ATOM 4632 C CA . GLY B 1 147 ? -2.803 19.656 14.484 1 94.31 147 GLY B CA 1
ATOM 4633 C C . GLY B 1 147 ? -3.945 19.781 15.469 1 94.31 147 GLY B C 1
ATOM 4634 O O . GLY B 1 147 ? -3.748 20.219 16.609 1 94.31 147 GLY B O 1
ATOM 4635 N N . TRP B 1 148 ? -5.141 19.422 15.078 1 93.88 148 TRP B N 1
ATOM 4636 C CA . TRP B 1 148 ? -6.395 19.656 15.789 1 93.88 148 TRP B CA 1
ATOM 4637 C C . TRP B 1 148 ? -6.43 18.859 17.094 1 93.88 148 TRP B C 1
ATOM 4639 O O . TRP B 1 148 ? -7.102 19.25 18.047 1 93.88 148 TRP B O 1
ATOM 4649 N N . THR B 1 149 ? -5.691 17.766 17.125 1 96.38 149 THR B N 1
ATOM 4650 C CA . THR B 1 149 ? -5.797 16.922 18.312 1 96.38 149 THR B CA 1
ATOM 4651 C C . THR B 1 149 ? -4.469 16.891 19.062 1 96.38 149 THR B C 1
ATOM 4653 O O . THR B 1 149 ? -4.262 16.031 19.922 1 96.38 149 THR B O 1
ATOM 4656 N N . SER B 1 150 ? -3.6 17.797 18.734 1 97.38 150 SER B N 1
ATOM 4657 C CA . SER B 1 150 ? -2.254 17.766 19.297 1 97.38 150 SER B CA 1
ATOM 4658 C C . SER B 1 150 ? -2.281 18 20.797 1 97.38 150 SER B C 1
ATOM 4660 O O . SER B 1 150 ? -1.447 17.469 21.531 1 97.38 150 SER B O 1
ATOM 4662 N N . ARG B 1 151 ? -3.203 18.828 21.281 1 97.94 151 ARG B N 1
ATOM 4663 C CA . ARG B 1 151 ? -3.254 19.109 22.719 1 97.94 151 ARG B CA 1
ATOM 4664 C C . ARG B 1 151 ? -3.643 17.859 23.5 1 97.94 151 ARG B C 1
ATOM 4666 O O . ARG B 1 151 ? -3.205 17.672 24.641 1 97.94 151 ARG B O 1
ATOM 4673 N N . LYS B 1 152 ? -4.402 17.031 22.891 1 98.06 152 LYS B N 1
ATOM 4674 C CA . LYS B 1 152 ? -4.859 15.828 23.562 1 98.06 152 LYS B CA 1
ATOM 4675 C C . LYS B 1 152 ? -3.893 14.672 23.328 1 98.06 152 LYS B C 1
ATOM 4677 O O . LYS B 1 152 ? -3.602 13.898 24.25 1 98.06 152 LYS B O 1
ATOM 4682 N N . HIS B 1 153 ? -3.398 14.516 22.125 1 98 153 HIS B N 1
ATOM 4683 C CA . HIS B 1 153 ? -2.701 13.297 21.734 1 98 153 HIS B CA 1
ATOM 4684 C C . HIS B 1 153 ? -1.233 13.57 21.438 1 98 153 HIS B C 1
ATOM 4686 O O . HIS B 1 153 ? -0.491 12.664 21.047 1 98 153 HIS B O 1
ATOM 4692 N N . GLY B 1 154 ? -0.778 14.789 21.578 1 97.94 154 GLY B N 1
ATOM 4693 C CA . GLY B 1 154 ? 0.576 15.156 21.188 1 97.94 154 GLY B CA 1
ATOM 4694 C C . GLY B 1 154 ? 0.723 15.43 19.703 1 97.94 154 GLY B C 1
ATOM 4695 O O . GLY B 1 154 ? -0.245 15.32 18.953 1 97.94 154 GLY B O 1
ATOM 4696 N N . LEU B 1 155 ? 1.956 15.805 19.328 1 98.25 155 LEU B N 1
ATOM 4697 C CA . LEU B 1 155 ? 2.275 16.047 17.938 1 98.25 155 LEU B CA 1
ATOM 4698 C C . LEU B 1 155 ? 2.164 14.758 17.125 1 98.25 155 LEU B C 1
ATOM 4700 O O . LEU B 1 155 ? 2.131 13.664 17.688 1 98.25 155 LEU B O 1
ATOM 4704 N N . ALA B 1 156 ? 2.066 14.914 15.797 1 98.12 156 ALA B N 1
ATOM 4705 C CA . ALA B 1 156 ? 2.045 13.719 14.953 1 98.12 156 ALA B CA 1
ATOM 4706 C C . ALA B 1 156 ? 3.268 12.844 15.211 1 98.12 156 ALA B C 1
ATOM 4708 O O . ALA B 1 156 ? 3.156 11.617 15.289 1 98.12 156 ALA B O 1
ATOM 4709 N N . CYS B 1 157 ? 4.465 13.453 15.359 1 98.31 157 CYS B N 1
ATOM 4710 C CA . CYS B 1 157 ? 5.699 12.703 15.539 1 98.31 157 CYS B CA 1
ATOM 4711 C C . CYS B 1 157 ? 5.715 12 16.891 1 98.31 157 CYS B C 1
ATOM 4713 O O . CYS B 1 157 ? 6.469 11.039 17.094 1 98.31 157 CYS B O 1
ATOM 4715 N N . ASP B 1 158 ? 4.902 12.469 17.875 1 98.31 158 ASP B N 1
ATOM 4716 C CA . ASP B 1 158 ? 4.789 11.805 19.172 1 98.31 158 ASP B CA 1
ATOM 4717 C C . ASP B 1 158 ? 4.059 10.477 19.047 1 98.31 158 ASP B C 1
ATOM 4719 O O . ASP B 1 158 ? 4.152 9.625 19.938 1 98.31 158 ASP B O 1
ATOM 4723 N N . ASN B 1 159 ? 3.318 10.344 17.984 1 98.25 159 ASN B N 1
ATOM 4724 C CA . ASN B 1 159 ? 2.496 9.148 17.812 1 98.25 159 ASN B CA 1
ATOM 4725 C C . ASN B 1 159 ? 3.168 8.133 16.891 1 98.25 159 ASN B C 1
ATOM 4727 O O . ASN B 1 159 ? 2.564 7.121 16.531 1 98.25 159 ASN B O 1
ATOM 4731 N N . LEU B 1 160 ? 4.367 8.422 16.469 1 98.06 160 LEU B N 1
ATOM 4732 C CA . LEU B 1 160 ? 5.133 7.48 15.656 1 98.06 160 LEU B CA 1
ATOM 4733 C C . LEU B 1 160 ? 5.699 6.359 16.531 1 98.06 160 LEU B C 1
ATOM 4735 O O . LEU B 1 160 ? 6.367 6.621 17.531 1 98.06 160 LEU B O 1
ATOM 4739 N N . ILE B 1 161 ? 5.41 5.16 16.125 1 98.12 161 ILE B N 1
ATOM 4740 C CA . ILE B 1 161 ? 5.938 3.977 16.797 1 98.12 161 ILE B CA 1
ATOM 4741 C C . ILE B 1 161 ? 7.262 3.568 16.156 1 98.12 161 ILE B C 1
ATOM 4743 O O . ILE B 1 161 ? 8.195 3.154 16.844 1 98.12 161 ILE B O 1
ATOM 4747 N N . SER B 1 162 ? 7.305 3.596 14.859 1 98.38 162 SER B N 1
ATOM 4748 C CA . SER B 1 162 ? 8.484 3.203 14.086 1 98.38 162 SER B CA 1
ATOM 4749 C C . SER B 1 162 ? 8.414 3.734 12.664 1 98.38 162 SER B C 1
ATOM 4751 O O . SER B 1 162 ? 7.367 4.215 12.219 1 98.38 162 SER B O 1
ATOM 4753 N N . VAL B 1 163 ? 9.57 3.711 12.039 1 98.38 163 VAL B N 1
ATOM 4754 C CA . VAL B 1 163 ? 9.664 4.055 10.625 1 98.38 163 VAL B CA 1
ATOM 4755 C C . VAL B 1 163 ? 10.617 3.094 9.914 1 98.38 163 VAL B C 1
ATOM 4757 O O . VAL B 1 163 ? 11.523 2.545 10.539 1 98.38 163 VAL B O 1
ATOM 4760 N N . ASP B 1 164 ? 10.359 2.816 8.648 1 98 164 ASP B N 1
ATOM 4761 C CA . ASP B 1 164 ? 11.375 2.322 7.723 1 98 164 ASP B CA 1
ATOM 4762 C C . ASP B 1 164 ? 12.016 3.471 6.945 1 98 164 ASP B C 1
ATOM 4764 O O . ASP B 1 164 ? 11.312 4.285 6.344 1 98 164 ASP B O 1
ATOM 4768 N N . VAL B 1 165 ? 13.312 3.555 7.012 1 98.44 165 VAL B N 1
ATOM 4769 C CA . VAL B 1 165 ? 13.992 4.691 6.406 1 98.44 165 VAL B CA 1
ATOM 4770 C C . VAL B 1 165 ? 15.148 4.191 5.535 1 98.44 165 VAL B C 1
ATOM 4772 O O . VAL B 1 165 ? 15.859 3.262 5.914 1 98.44 165 VAL B O 1
ATOM 4775 N N . VAL B 1 166 ? 15.234 4.715 4.301 1 98.56 166 VAL B N 1
ATOM 4776 C CA . VAL B 1 166 ? 16.375 4.473 3.424 1 98.56 166 VAL B CA 1
ATOM 4777 C C . VAL B 1 166 ? 17.453 5.531 3.664 1 98.56 166 VAL B C 1
ATOM 4779 O O . VAL B 1 166 ? 17.188 6.73 3.514 1 98.56 166 VAL B O 1
ATOM 4782 N N . THR B 1 167 ? 18.641 5.129 4.055 1 98.44 167 THR B N 1
ATOM 4783 C CA . THR B 1 167 ? 19.719 6.039 4.41 1 98.44 167 THR B CA 1
ATOM 4784 C C . THR B 1 167 ? 20.422 6.555 3.16 1 98.44 167 THR B C 1
ATOM 4786 O O . THR B 1 167 ? 20.141 6.102 2.049 1 98.44 167 THR B O 1
ATOM 4789 N N . ALA B 1 168 ? 21.375 7.48 3.398 1 98.31 168 ALA B N 1
ATOM 4790 C CA . ALA B 1 168 ? 22.156 8.039 2.299 1 98.31 168 ALA B CA 1
ATOM 4791 C C . ALA B 1 168 ? 23.016 6.965 1.637 1 98.31 168 ALA B C 1
ATOM 4793 O O . ALA B 1 168 ? 23.406 7.105 0.475 1 98.31 168 ALA B O 1
ATOM 4794 N N . GLU B 1 169 ? 23.25 5.879 2.34 1 97.69 169 GLU B N 1
ATOM 4795 C CA . GLU B 1 169 ? 24.047 4.777 1.802 1 97.69 169 GLU B CA 1
ATOM 4796 C C . GLU B 1 169 ? 23.156 3.754 1.096 1 97.69 169 GLU B C 1
ATOM 4798 O O . GLU B 1 169 ? 23.641 2.719 0.633 1 97.69 169 GLU B O 1
ATOM 4803 N N . GLY B 1 170 ? 21.891 4.047 1.036 1 97.31 170 GLY B N 1
ATOM 4804 C CA . GLY B 1 170 ? 20.969 3.154 0.355 1 97.31 170 GLY B CA 1
ATOM 4805 C C . GLY B 1 170 ? 20.578 1.945 1.188 1 97.31 170 GLY B C 1
ATOM 4806 O O . GLY B 1 170 ? 20.156 0.919 0.647 1 97.31 170 GLY B O 1
ATOM 4807 N N . GLU B 1 171 ? 20.766 2.061 2.449 1 97.06 171 GLU B N 1
ATOM 4808 C CA . GLU B 1 171 ? 20.375 0.987 3.359 1 97.06 171 GLU B CA 1
ATOM 4809 C C . GLU B 1 171 ? 18.969 1.211 3.918 1 97.06 171 GLU B C 1
ATOM 4811 O O . GLU B 1 171 ? 18.594 2.342 4.238 1 97.06 171 GLU B O 1
ATOM 4816 N N . LEU B 1 172 ? 18.188 0.117 3.973 1 97.38 172 LEU B N 1
ATOM 4817 C CA . LEU B 1 172 ? 16.891 0.181 4.637 1 97.38 172 LEU B CA 1
ATOM 4818 C C . LEU B 1 172 ? 17.031 -0.127 6.125 1 97.38 172 LEU B C 1
ATOM 4820 O O . LEU B 1 172 ? 17.5 -1.203 6.5 1 97.38 172 LEU B O 1
ATOM 4824 N N . ILE B 1 173 ? 16.609 0.845 6.961 1 97 173 ILE B N 1
ATOM 4825 C CA . ILE B 1 173 ? 16.703 0.726 8.414 1 97 173 ILE B CA 1
ATOM 4826 C C . ILE B 1 173 ? 15.305 0.829 9.031 1 97 173 ILE B C 1
ATOM 4828 O O . ILE B 1 173 ? 14.508 1.673 8.625 1 97 173 ILE B O 1
ATOM 4832 N N . HIS B 1 174 ? 15.016 -0.125 9.93 1 97.5 174 HIS B N 1
ATOM 4833 C CA . HIS B 1 174 ? 13.844 0.014 10.781 1 97.5 174 HIS B CA 1
ATOM 4834 C C . HIS B 1 174 ? 14.188 0.709 12.094 1 97.5 174 HIS B C 1
ATOM 4836 O O . HIS B 1 174 ? 14.906 0.15 12.922 1 97.5 174 HIS B O 1
ATOM 4842 N N . ALA B 1 175 ? 13.719 1.928 12.266 1 98.19 175 ALA B N 1
ATOM 4843 C CA . ALA B 1 175 ? 14.07 2.711 13.445 1 98.19 175 ALA B CA 1
ATOM 4844 C C . ALA B 1 175 ? 12.875 2.865 14.383 1 98.19 175 ALA B C 1
ATOM 4846 O O . ALA B 1 175 ? 11.742 3.041 13.922 1 98.19 175 ALA B O 1
ATOM 4847 N N . SER B 1 176 ? 13.055 2.773 15.609 1 98.25 176 SER B N 1
ATOM 4848 C CA . SER B 1 176 ? 12.086 2.922 16.688 1 98.25 176 SER B CA 1
ATOM 4849 C C . SER B 1 176 ? 12.781 3.344 17.984 1 98.25 176 SER B C 1
ATOM 4851 O O . SER B 1 176 ? 13.977 3.623 18 1 98.25 176 SER B O 1
ATOM 4853 N N . GLU B 1 177 ? 11.992 3.451 19.078 1 97.75 177 GLU B N 1
ATOM 4854 C CA . GLU B 1 177 ? 12.594 3.77 20.359 1 97.75 177 GLU B CA 1
ATOM 4855 C C . GLU B 1 177 ? 13.539 2.662 20.812 1 97.75 177 GLU B C 1
ATOM 4857 O O . GLU B 1 177 ? 14.5 2.916 21.562 1 97.75 177 GLU B O 1
ATOM 4862 N N . ASP B 1 178 ? 13.391 1.414 20.312 1 96.94 178 ASP B N 1
ATOM 4863 C CA . ASP B 1 178 ? 14.188 0.262 20.734 1 96.94 178 ASP B CA 1
ATOM 4864 C C . ASP B 1 178 ? 15.312 -0.014 19.734 1 96.94 178 ASP B C 1
ATOM 4866 O O . ASP B 1 178 ? 16.328 -0.628 20.094 1 96.94 178 ASP B O 1
ATOM 4870 N N . LYS B 1 179 ? 15.117 0.325 18.531 1 96.88 179 LYS B N 1
ATOM 4871 C CA . LYS B 1 179 ? 16.078 0.094 17.453 1 96.88 179 LYS B CA 1
ATOM 4872 C C . LYS B 1 179 ? 16.531 1.409 16.828 1 96.88 179 LYS B C 1
ATOM 4874 O O . LYS B 1 179 ? 15.703 2.154 16.281 1 96.88 179 LYS B O 1
ATOM 4879 N N . TYR B 1 180 ? 17.812 1.64 16.828 1 98.12 180 TYR B N 1
ATOM 4880 C CA . TYR B 1 180 ? 18.391 2.877 16.312 1 98.12 180 TYR B CA 1
ATOM 4881 C C . TYR B 1 180 ? 17.703 4.094 16.938 1 98.12 180 TYR B C 1
ATOM 4883 O O . TYR B 1 180 ? 17.219 4.973 16.219 1 98.12 180 TYR B O 1
ATOM 4891 N N . PRO B 1 181 ? 17.703 4.168 18.281 1 98.31 181 PRO B N 1
ATOM 4892 C CA . PRO B 1 181 ? 16.922 5.195 18.984 1 98.31 181 PRO B CA 1
ATOM 4893 C C . PRO B 1 181 ? 17.391 6.613 18.641 1 98.31 181 PRO B C 1
ATOM 4895 O O . PRO B 1 181 ? 16.562 7.535 18.594 1 98.31 181 PRO B O 1
ATOM 4898 N N . ASN B 1 182 ? 18.688 6.816 18.359 1 98.5 182 ASN B N 1
ATOM 4899 C CA . ASN B 1 182 ? 19.172 8.148 18.031 1 98.5 182 ASN B CA 1
ATOM 4900 C C . ASN B 1 182 ? 18.672 8.617 16.672 1 98.5 182 ASN B C 1
ATOM 4902 O O . ASN B 1 182 ? 18.297 9.781 16.516 1 98.5 182 ASN B O 1
ATOM 4906 N N . LEU B 1 183 ? 18.719 7.691 15.727 1 98.62 183 LEU B N 1
ATOM 4907 C CA . LEU B 1 183 ? 18.172 8.023 14.414 1 98.62 183 LEU B CA 1
ATOM 4908 C C . LEU B 1 183 ? 16.672 8.312 14.508 1 98.62 183 LEU B C 1
ATOM 4910 O O . LEU B 1 183 ? 16.188 9.266 13.906 1 98.62 183 LEU B O 1
ATOM 4914 N N . PHE B 1 184 ? 15.961 7.457 15.266 1 98.69 184 PHE B N 1
ATOM 4915 C CA . PHE B 1 184 ? 14.523 7.637 15.461 1 98.69 184 PHE B CA 1
ATOM 4916 C C . PHE B 1 184 ? 14.227 8.984 16.094 1 98.69 184 PHE B C 1
ATOM 4918 O O . PHE B 1 184 ? 13.281 9.664 15.703 1 98.69 184 PHE B O 1
ATOM 4925 N N . TRP B 1 185 ? 15.039 9.375 17.078 1 98.69 185 TRP B N 1
ATOM 4926 C CA . TRP B 1 185 ? 14.938 10.695 17.688 1 98.69 185 TRP B CA 1
ATOM 4927 C C . TRP B 1 185 ? 15.031 11.797 16.641 1 98.69 185 TRP B C 1
ATOM 4929 O O . TRP B 1 185 ? 14.195 12.703 16.594 1 98.69 185 TRP B O 1
ATOM 4939 N N . GLY B 1 186 ? 16.016 11.734 15.773 1 98.56 186 GLY B N 1
ATOM 4940 C CA . GLY B 1 186 ? 16.234 12.75 14.758 1 98.56 186 GLY B CA 1
ATOM 4941 C C . GLY B 1 186 ? 15.125 12.812 13.727 1 98.56 186 GLY B C 1
ATOM 4942 O O . GLY B 1 186 ? 14.828 13.883 13.188 1 98.56 186 GLY B O 1
ATOM 4943 N N . ILE B 1 187 ? 14.531 11.672 13.422 1 98.19 187 ILE B N 1
ATOM 4944 C CA . ILE B 1 187 ? 13.453 11.578 12.445 1 98.19 187 ILE B CA 1
ATOM 4945 C C . ILE B 1 187 ? 12.227 12.32 12.961 1 98.19 187 ILE B C 1
ATOM 4947 O O . ILE B 1 187 ? 11.5 12.945 12.195 1 98.19 187 ILE B O 1
ATOM 4951 N N . ARG B 1 188 ? 11.984 12.25 14.25 1 98.38 188 ARG B N 1
ATOM 4952 C CA . ARG B 1 188 ? 10.828 12.875 14.883 1 98.38 188 ARG B CA 1
ATOM 4953 C C . ARG B 1 188 ? 11.102 14.352 15.18 1 98.38 188 ARG B C 1
ATOM 4955 O O . ARG B 1 188 ? 11.234 14.734 16.344 1 98.38 188 ARG B O 1
ATOM 4962 N N . GLY B 1 189 ? 10.961 15.125 14.18 1 96.94 189 GLY B N 1
ATOM 4963 C CA . GLY B 1 189 ? 11.18 16.562 14.328 1 96.94 189 GLY B CA 1
ATOM 4964 C C . GLY B 1 189 ? 12.344 17.062 13.508 1 96.94 189 GLY B C 1
ATOM 4965 O O . GLY B 1 189 ? 12.539 18.281 13.375 1 96.94 189 GLY B O 1
ATOM 4966 N N . GLY B 1 190 ? 13.086 16.219 12.867 1 94.88 190 GLY B N 1
ATOM 4967 C CA . GLY B 1 190 ? 14.266 16.594 12.109 1 94.88 190 GLY B CA 1
ATOM 4968 C C . GLY B 1 190 ? 13.961 16.938 10.664 1 94.88 190 GLY B C 1
ATOM 4969 O O . GLY B 1 190 ? 14.852 17.344 9.914 1 94.88 190 GLY B O 1
ATOM 4970 N N . SER B 1 191 ? 12.812 16.781 10.234 1 93.56 191 SER B N 1
ATOM 4971 C CA . SER B 1 191 ? 12.227 17.312 9 1 93.56 191 SER B CA 1
ATOM 4972 C C . SER B 1 191 ? 12.945 16.766 7.773 1 93.56 191 SER B C 1
ATOM 4974 O O . SER B 1 191 ? 13.398 17.547 6.922 1 93.56 191 SER B O 1
ATOM 4976 N N . GLY B 1 192 ? 13.234 15.547 7.691 1 94 192 GLY B N 1
ATOM 4977 C CA . GLY B 1 192 ? 13.68 14.883 6.477 1 94 192 GLY B CA 1
ATOM 4978 C C . GLY B 1 192 ? 15.18 14.984 6.266 1 94 192 GLY B C 1
ATOM 4979 O O . GLY B 1 192 ? 15.672 14.789 5.152 1 94 192 GLY B O 1
ATOM 4980 N N . ASN B 1 193 ? 15.961 15.227 7.219 1 96.62 193 ASN B N 1
ATOM 4981 C CA . ASN B 1 193 ? 17.391 15.461 7.109 1 96.62 193 ASN B CA 1
ATOM 4982 C C . ASN B 1 193 ? 18.188 14.156 7.145 1 96.62 193 ASN B C 1
ATOM 4984 O O . ASN B 1 193 ? 19.375 14.133 6.828 1 96.62 193 ASN B O 1
ATOM 4988 N N . PHE B 1 194 ? 17.531 12.984 7.422 1 98.06 194 PHE B N 1
ATOM 4989 C CA . PHE B 1 194 ? 18.359 11.852 7.809 1 98.06 194 PHE B CA 1
ATOM 4990 C C . PHE B 1 194 ? 18.031 10.625 6.961 1 98.06 194 PHE B C 1
ATOM 4992 O O . PHE B 1 194 ? 18.484 9.516 7.254 1 98.06 194 PHE B O 1
ATOM 4999 N N . GLY B 1 195 ? 17.25 10.797 5.953 1 98.12 195 GLY B N 1
ATOM 5000 C CA . GLY B 1 195 ? 16.875 9.703 5.074 1 98.12 195 GLY B CA 1
ATOM 5001 C C . GLY B 1 195 ? 15.477 9.859 4.492 1 98.12 195 GLY B C 1
ATOM 5002 O O . GLY B 1 195 ? 14.797 10.859 4.754 1 98.12 195 GLY B O 1
ATOM 5003 N N . VAL B 1 196 ? 15.102 8.906 3.652 1 98.62 196 VAL B N 1
ATOM 5004 C CA . VAL B 1 196 ? 13.766 8.875 3.064 1 98.62 196 VAL B CA 1
ATOM 5005 C C . VAL B 1 196 ? 12.914 7.816 3.768 1 98.62 196 VAL B C 1
ATOM 5007 O O . VAL B 1 196 ? 13.188 6.617 3.652 1 98.62 196 VAL B O 1
ATOM 5010 N N . VAL B 1 197 ? 11.922 8.266 4.512 1 98.62 197 VAL B N 1
ATOM 5011 C CA . VAL B 1 197 ? 11.039 7.336 5.195 1 98.62 197 VAL B CA 1
ATOM 5012 C C . VAL B 1 197 ? 10.078 6.703 4.191 1 98.62 197 VAL B C 1
ATOM 5014 O O . VAL B 1 197 ? 9.406 7.41 3.43 1 98.62 197 VAL B O 1
ATOM 5017 N N . THR B 1 198 ? 10 5.391 4.16 1 98.06 198 THR B N 1
ATOM 5018 C CA . THR B 1 198 ? 9.172 4.68 3.193 1 98.06 198 THR B CA 1
ATOM 5019 C C . THR B 1 198 ? 7.961 4.051 3.879 1 98.06 198 THR B C 1
ATOM 5021 O O . THR B 1 198 ? 7.027 3.604 3.211 1 98.06 198 THR B O 1
ATOM 5024 N N . SER B 1 199 ? 7.965 4.043 5.145 1 97.81 199 SER B N 1
ATOM 5025 C CA . SER B 1 199 ? 6.832 3.531 5.906 1 97.81 199 SER B CA 1
ATOM 5026 C C . SER B 1 199 ? 6.742 4.195 7.277 1 97.81 199 SER B C 1
ATOM 5028 O O . SER B 1 199 ? 7.758 4.355 7.961 1 97.81 199 SER B O 1
ATOM 5030 N N . PHE B 1 200 ? 5.582 4.629 7.641 1 98.25 200 PHE B N 1
ATOM 5031 C CA . PHE B 1 200 ? 5.281 5.184 8.953 1 98.25 200 PHE B CA 1
ATOM 5032 C C . PHE B 1 200 ? 4.371 4.25 9.742 1 98.25 200 PHE B C 1
ATOM 5034 O O . PHE B 1 200 ? 3.375 3.756 9.219 1 98.25 200 PHE B O 1
ATOM 5041 N N . GLU B 1 201 ? 4.711 3.982 10.945 1 98.19 201 GLU B N 1
ATOM 5042 C CA . GLU B 1 201 ? 3.83 3.266 11.859 1 98.19 201 GLU B CA 1
ATOM 5043 C C . GLU B 1 201 ? 3.373 4.168 13.008 1 98.19 201 GLU B C 1
ATOM 5045 O O . GLU B 1 201 ? 4.195 4.66 13.781 1 98.19 201 GLU B O 1
ATOM 5050 N N . PHE B 1 202 ? 2.045 4.336 13.109 1 98.56 202 PHE B N 1
ATOM 5051 C CA . PHE B 1 202 ? 1.49 5.285 14.07 1 98.56 202 PHE B CA 1
ATOM 5052 C C . PHE B 1 202 ? 0.667 4.562 15.133 1 98.56 202 PHE B C 1
ATOM 5054 O O . PHE B 1 202 ? -0.047 3.605 14.828 1 98.56 202 PHE B O 1
ATOM 5061 N N . GLN B 1 203 ? 0.745 5.02 16.359 1 98.56 203 GLN B N 1
ATOM 5062 C CA . GLN B 1 203 ? -0.241 4.688 17.375 1 98.56 203 GLN B CA 1
ATOM 5063 C C . GLN B 1 203 ? -1.519 5.504 17.203 1 98.56 203 GLN B C 1
ATOM 5065 O O . GLN B 1 203 ? -1.473 6.734 17.141 1 98.56 203 GLN B O 1
ATOM 5070 N N . LEU B 1 204 ? -2.613 4.801 17.094 1 98.31 204 LEU B N 1
ATOM 5071 C CA . LEU B 1 204 ? -3.9 5.465 16.922 1 98.31 204 LEU B CA 1
ATOM 5072 C C . LEU B 1 204 ? -4.617 5.625 18.25 1 98.31 204 LEU B C 1
ATOM 5074 O O . LEU B 1 204 ? -4.336 4.898 19.203 1 98.31 204 LEU B O 1
ATOM 5078 N N . HIS B 1 205 ? -5.531 6.559 18.297 1 98.25 205 HIS B N 1
ATOM 5079 C CA . HIS B 1 205 ? -6.34 6.844 19.469 1 98.25 205 HIS B CA 1
ATOM 5080 C C . HIS B 1 205 ? -7.828 6.77 19.156 1 98.25 205 HIS B C 1
ATOM 5082 O O . HIS B 1 205 ? -8.242 7.062 18.031 1 98.25 205 HIS B O 1
ATOM 5088 N N . GLU B 1 206 ? -8.586 6.379 20.156 1 97.31 206 GLU B N 1
ATOM 5089 C CA . GLU B 1 206 ? -10.031 6.324 19.969 1 97.31 206 GLU B CA 1
ATOM 5090 C C . GLU B 1 206 ? -10.633 7.723 19.891 1 97.31 206 GLU B C 1
ATOM 5092 O O . GLU B 1 206 ? -10.406 8.547 20.781 1 97.31 206 GLU B O 1
ATOM 5097 N N . MET B 1 207 ? -11.336 7.988 18.844 1 95.31 207 MET B N 1
ATOM 5098 C CA . MET B 1 207 ? -12.078 9.234 18.656 1 95.31 207 MET B CA 1
ATOM 5099 C C . MET B 1 207 ? -13.008 9.133 17.453 1 95.31 207 MET B C 1
ATOM 5101 O O . MET B 1 207 ? -12.586 8.758 16.359 1 95.31 207 MET B O 1
ATOM 5105 N N . GLY B 1 208 ? -14.234 9.68 17.641 1 85.25 208 GLY B N 1
ATOM 5106 C CA . GLY B 1 208 ? -15.148 9.75 16.5 1 85.25 208 GLY B CA 1
ATOM 5107 C C . GLY B 1 208 ? -16.078 8.555 16.422 1 85.25 208 GLY B C 1
ATOM 5108 O O . GLY B 1 208 ? -16.281 7.852 17.406 1 85.25 208 GLY B O 1
ATOM 5109 N N . PRO B 1 209 ? -16.562 8.633 15.211 1 90.56 209 PRO B N 1
ATOM 5110 C CA . PRO B 1 209 ? -16.328 9.43 14 1 90.56 209 PRO B CA 1
ATOM 5111 C C . PRO B 1 209 ? -16.844 10.859 14.125 1 90.56 209 PRO B C 1
ATOM 5113 O O . PRO B 1 209 ? -16.453 11.734 13.352 1 90.56 209 PRO B O 1
ATOM 5116 N N . ASP B 1 210 ? -17.781 11.133 15.094 1 94.75 210 ASP B N 1
ATOM 5117 C CA . ASP B 1 210 ? -18.344 12.469 15.25 1 94.75 210 ASP B CA 1
ATOM 5118 C C . ASP B 1 210 ? -17.609 13.258 16.328 1 94.75 210 ASP B C 1
ATOM 5120 O O . ASP B 1 210 ? -17.234 12.703 17.375 1 94.75 210 ASP B O 1
ATOM 5124 N N . VAL B 1 211 ? -17.422 14.523 16.047 1 95.81 211 VAL B N 1
ATOM 5125 C CA . VAL B 1 211 ? -16.875 15.477 17 1 95.81 211 VAL B CA 1
ATOM 5126 C C . VAL B 1 211 ? -17.734 16.734 17.031 1 95.81 211 VAL B C 1
ATOM 5128 O O . VAL B 1 211 ? -18.578 16.938 16.156 1 95.81 211 VAL B O 1
ATOM 5131 N N . LEU B 1 212 ? -17.625 17.453 18.109 1 97.31 212 LEU B N 1
ATOM 5132 C CA . LEU B 1 212 ? -18.266 18.75 18.188 1 97.31 212 LEU B CA 1
ATOM 5133 C C . LEU B 1 212 ? -17.312 19.859 17.719 1 97.31 212 LEU B C 1
ATOM 5135 O O . LEU B 1 212 ? -16.219 20.016 18.266 1 97.31 212 LEU B O 1
ATOM 5139 N N . ALA B 1 213 ? -17.672 20.531 16.672 1 96.44 213 ALA B N 1
ATOM 5140 C CA . ALA B 1 213 ? -16.797 21.547 16.094 1 96.44 213 ALA B CA 1
ATOM 5141 C C . ALA B 1 213 ? -17.578 22.5 15.195 1 96.44 213 ALA B C 1
ATOM 5143 O O . ALA B 1 213 ? -18.719 22.203 14.812 1 96.44 213 ALA B O 1
ATOM 5144 N N . GLY B 1 214 ? -16.938 23.625 14.891 1 95.31 214 GLY B N 1
ATOM 5145 C CA . GLY B 1 214 ? -17.484 24.531 13.898 1 95.31 214 GLY B CA 1
ATOM 5146 C C . GLY B 1 214 ? -17.062 25.969 14.117 1 95.31 214 GLY B C 1
ATOM 5147 O O . GLY B 1 214 ? -16.672 26.359 15.219 1 95.31 214 GLY B O 1
ATOM 5148 N N . PRO B 1 215 ? -17.188 26.734 13.086 1 95.5 215 PRO B N 1
ATOM 5149 C CA . PRO B 1 215 ? -16.766 28.141 13.172 1 95.5 215 PRO B CA 1
ATOM 5150 C C . PRO B 1 215 ? -17.812 29.031 13.82 1 95.5 215 PRO B C 1
ATOM 5152 O O . PRO B 1 215 ? -19.016 28.859 13.57 1 95.5 215 PRO B O 1
ATOM 5155 N N . ILE B 1 216 ? -17.406 29.922 14.656 1 97.5 216 ILE B N 1
ATOM 5156 C CA . ILE B 1 216 ? -18.188 31.047 15.141 1 97.5 216 ILE B CA 1
ATOM 5157 C C . ILE B 1 216 ? -17.625 32.344 14.594 1 97.5 216 ILE B C 1
ATOM 5159 O O . ILE B 1 216 ? -16.547 32.781 15.023 1 97.5 216 ILE B O 1
ATOM 5163 N N . VAL B 1 217 ? -18.391 33 13.719 1 97.5 217 VAL B N 1
ATOM 5164 C CA . VAL B 1 217 ? -17.859 34.156 12.992 1 97.5 217 VAL B CA 1
ATOM 5165 C C . VAL B 1 217 ? -18.359 35.438 13.656 1 97.5 217 VAL B C 1
ATOM 5167 O O . VAL B 1 217 ? -19.547 35.562 13.961 1 97.5 217 VAL B O 1
ATOM 5170 N N . HIS B 1 218 ? -17.469 36.375 13.891 1 97.75 218 HIS B N 1
ATOM 5171 C CA . HIS B 1 218 ? -17.75 37.656 14.5 1 97.75 218 HIS B CA 1
ATOM 5172 C C . HIS B 1 218 ? -17.25 38.812 13.609 1 97.75 218 HIS B C 1
ATOM 5174 O O . HIS B 1 218 ? -16.359 38.594 12.781 1 97.75 218 HIS B O 1
ATOM 5180 N N . PRO B 1 219 ? -17.875 40 13.742 1 96.38 219 PRO B N 1
ATOM 5181 C CA . PRO B 1 219 ? -17.266 41.156 13.102 1 96.38 219 PRO B CA 1
ATOM 5182 C C . PRO B 1 219 ? -15.844 41.438 13.602 1 96.38 219 PRO B C 1
ATOM 5184 O O . PRO B 1 219 ? -15.539 41.188 14.766 1 96.38 219 PRO B O 1
ATOM 5187 N N . ILE B 1 220 ? -15.023 42.031 12.758 1 96.19 220 ILE B N 1
ATOM 5188 C CA . ILE B 1 220 ? -13.609 42.219 13.039 1 96.19 220 ILE B CA 1
ATOM 5189 C C . ILE B 1 220 ? -13.445 43.125 14.25 1 96.19 220 ILE B C 1
ATOM 5191 O O . ILE B 1 220 ? -12.469 43 15 1 96.19 220 ILE B O 1
ATOM 5195 N N . GLU B 1 221 ? -14.414 43.969 14.531 1 95.31 221 GLU B N 1
ATOM 5196 C CA . GLU B 1 221 ? -14.344 44.906 15.641 1 95.31 221 GLU B CA 1
ATOM 5197 C C . GLU B 1 221 ? -14.305 44.188 16.984 1 95.31 221 GLU B C 1
ATOM 5199 O O . GLU B 1 221 ? -13.812 44.75 17.969 1 95.31 221 GLU B O 1
ATOM 5204 N N . GLU B 1 222 ? -14.742 42.969 17 1 96.75 222 GLU B N 1
ATOM 5205 C CA . GLU B 1 222 ? -14.805 42.188 18.234 1 96.75 222 GLU B CA 1
ATOM 5206 C C . GLU B 1 222 ? -13.508 41.438 18.484 1 96.75 222 GLU B C 1
ATOM 5208 O O . GLU B 1 222 ? -13.289 40.906 19.578 1 96.75 222 GLU B O 1
ATOM 5213 N N . ALA B 1 223 ? -12.609 41.438 17.578 1 97.38 223 ALA B N 1
ATOM 5214 C CA . ALA B 1 223 ? -11.43 40.562 17.578 1 97.38 223 ALA B CA 1
ATOM 5215 C C . ALA B 1 223 ? -10.594 40.781 18.844 1 97.38 223 ALA B C 1
ATOM 5217 O O . ALA B 1 223 ? -10.164 39.812 19.484 1 97.38 223 ALA B O 1
ATOM 5218 N N . PRO B 1 224 ? -10.305 42.094 19.281 1 97.25 224 PRO B N 1
ATOM 5219 C CA . PRO B 1 224 ? -9.484 42.25 20.484 1 97.25 224 PRO B CA 1
ATOM 5220 C C . PRO B 1 224 ? -10.094 41.594 21.719 1 97.25 224 PRO B C 1
ATOM 5222 O O . PRO B 1 224 ? -9.398 40.906 22.469 1 97.25 224 PRO B O 1
ATOM 5225 N N . ARG B 1 225 ? -11.352 41.781 21.891 1 97.19 225 ARG B N 1
ATOM 5226 C CA . ARG B 1 225 ? -12.055 41.188 23.031 1 97.19 225 ARG B CA 1
ATOM 5227 C C . ARG B 1 225 ? -12.062 39.688 22.953 1 97.19 225 ARG B C 1
ATOM 5229 O O . ARG B 1 225 ? -11.805 39 23.938 1 97.19 225 ARG B O 1
ATOM 5236 N N . LEU B 1 226 ? -12.359 39.156 21.859 1 98.06 226 LEU B N 1
ATOM 5237 C CA . LEU B 1 226 ? -12.461 37.719 21.656 1 98.06 226 LEU B CA 1
ATOM 5238 C C . LEU B 1 226 ? -11.102 37.062 21.828 1 98.06 226 LEU B C 1
ATOM 5240 O O . LEU B 1 226 ? -11.008 35.938 22.375 1 98.06 226 LEU B O 1
ATOM 5244 N N . LEU B 1 227 ? -10.039 37.656 21.328 1 98.25 227 LEU B N 1
ATOM 5245 C CA . LEU B 1 227 ? -8.695 37.094 21.453 1 98.25 227 LEU B CA 1
ATOM 5246 C C . LEU B 1 227 ? -8.25 37.062 22.906 1 98.25 227 LEU B C 1
ATOM 5248 O O . LEU B 1 227 ? -7.574 36.125 23.312 1 98.25 227 LEU B O 1
ATOM 5252 N N . ARG B 1 228 ? -8.531 38.125 23.672 1 98.06 228 ARG B N 1
ATOM 5253 C CA . ARG B 1 228 ? -8.211 38.094 25.094 1 98.06 228 ARG B CA 1
ATOM 5254 C C . ARG B 1 228 ? -8.938 36.969 25.812 1 98.06 228 ARG B C 1
ATOM 5256 O O . ARG B 1 228 ? -8.344 36.281 26.641 1 98.06 228 ARG B O 1
ATOM 5263 N N . PHE B 1 229 ? -10.18 36.844 25.5 1 97.94 229 PHE B N 1
ATOM 5264 C CA . PHE B 1 229 ? -10.961 35.75 26.078 1 97.94 229 PHE B CA 1
ATOM 5265 C C . PHE B 1 229 ? -10.367 34.406 25.703 1 97.94 229 PHE B C 1
ATOM 5267 O O . PHE B 1 229 ? -10.148 33.562 26.562 1 97.94 229 PHE B O 1
ATOM 5274 N N . TRP B 1 230 ? -10.148 34.188 24.391 1 98.31 230 TRP B N 1
ATOM 5275 C CA . TRP B 1 230 ? -9.594 32.938 23.859 1 98.31 230 TRP B CA 1
ATOM 5276 C C . TRP B 1 230 ? -8.273 32.625 24.547 1 98.31 230 TRP B C 1
ATOM 5278 O O . TRP B 1 230 ? -8.062 31.484 24.984 1 98.31 230 TRP B O 1
ATOM 5288 N N . ARG B 1 231 ? -7.363 33.594 24.578 1 98.12 231 ARG B N 1
ATOM 5289 C CA . ARG B 1 231 ? -6.066 33.438 25.234 1 98.12 231 ARG B CA 1
ATOM 5290 C C . ARG B 1 231 ? -6.223 32.875 26.641 1 98.12 231 ARG B C 1
ATOM 5292 O O . ARG B 1 231 ? -5.633 31.844 26.984 1 98.12 231 ARG B O 1
ATOM 5299 N N . ASP B 1 232 ? -7.012 33.531 27.453 1 97.56 232 ASP B N 1
ATOM 5300 C CA . ASP B 1 232 ? -7.168 33.156 28.859 1 97.56 232 ASP B CA 1
ATOM 5301 C C . ASP B 1 232 ? -7.879 31.812 29 1 97.56 232 ASP B C 1
ATOM 5303 O O . ASP B 1 232 ? -7.508 31 29.844 1 97.56 232 ASP B O 1
ATOM 5307 N N . TYR B 1 233 ? -8.867 31.562 28.188 1 97.94 233 TYR B N 1
ATOM 5308 C CA . TYR B 1 233 ? -9.641 30.328 28.266 1 97.94 233 TYR B CA 1
ATOM 5309 C C . TYR B 1 233 ? -8.789 29.109 27.906 1 97.94 233 TYR B C 1
ATOM 5311 O O . TYR B 1 233 ? -8.859 28.078 28.562 1 97.94 233 TYR B O 1
ATOM 5319 N N . MET B 1 234 ? -8.008 29.219 26.875 1 97.62 234 MET B N 1
ATOM 5320 C CA . MET B 1 234 ? -7.25 28.078 26.359 1 97.62 234 MET B CA 1
ATOM 5321 C C . MET B 1 234 ? -6.133 27.688 27.312 1 97.62 234 MET B C 1
ATOM 5323 O O . MET B 1 234 ? -5.723 26.516 27.359 1 97.62 234 MET B O 1
ATOM 5327 N N . LEU B 1 235 ? -5.605 28.609 28.094 1 95.38 235 LEU B N 1
ATOM 5328 C CA . LEU B 1 235 ? -4.551 28.312 29.047 1 95.38 235 LEU B CA 1
ATOM 5329 C C . LEU B 1 235 ? -5.043 27.328 30.109 1 95.38 235 LEU B C 1
ATOM 5331 O O . LEU B 1 235 ? -4.258 26.531 30.641 1 95.38 235 LEU B O 1
ATOM 5335 N N . ASP B 1 236 ? -6.41 27.312 30.328 1 94.56 236 ASP B N 1
ATOM 5336 C CA . ASP B 1 236 ? -6.965 26.453 31.375 1 94.56 236 ASP B CA 1
ATOM 5337 C C . ASP B 1 236 ? -7.906 25.406 30.781 1 94.56 236 ASP B C 1
ATOM 5339 O O . ASP B 1 236 ? -8.492 24.609 31.516 1 94.56 236 ASP B O 1
ATOM 5343 N N . ALA B 1 237 ? -8.039 25.344 29.516 1 96.56 237 ALA B N 1
ATOM 5344 C CA . ALA B 1 237 ? -8.992 24.453 28.859 1 96.56 237 ALA B CA 1
ATOM 5345 C C . ALA B 1 237 ? -8.547 23 28.953 1 96.56 237 ALA B C 1
ATOM 5347 O O . ALA B 1 237 ? -7.355 22.719 29.094 1 96.56 237 ALA B O 1
ATOM 5348 N N . PRO B 1 238 ? -9.539 22.047 28.969 1 97.69 238 PRO B N 1
ATOM 5349 C CA . PRO B 1 238 ? -9.156 20.641 28.891 1 97.69 238 PRO B CA 1
ATOM 5350 C C . PRO B 1 238 ? -8.383 20.312 27.625 1 97.69 238 PRO B C 1
ATOM 5352 O O . PRO B 1 238 ? -8.516 21 26.609 1 97.69 238 PRO B O 1
ATOM 5355 N N . ASP B 1 239 ? -7.625 19.219 27.656 1 97.69 239 ASP B N 1
ATOM 5356 C CA . ASP B 1 239 ? -6.785 18.797 26.531 1 97.69 239 ASP B CA 1
ATOM 5357 C C . ASP B 1 239 ? -7.629 18.484 25.297 1 97.69 239 ASP B C 1
ATOM 5359 O O . ASP B 1 239 ? -7.141 18.562 24.172 1 97.69 239 ASP B O 1
ATOM 5363 N N . GLU B 1 240 ? -8.828 18.156 25.5 1 97.94 240 GLU B N 1
ATOM 5364 C CA . GLU B 1 240 ? -9.727 17.734 24.422 1 97.94 240 GLU B CA 1
ATOM 5365 C C . GLU B 1 240 ? -10.133 18.922 23.562 1 97.94 240 GLU B C 1
ATOM 5367 O O . GLU B 1 240 ? -10.633 18.734 22.453 1 97.94 240 GLU B O 1
ATOM 5372 N N . LEU B 1 241 ? -9.93 20.109 24.062 1 98.12 241 LEU B N 1
ATOM 5373 C CA . LEU B 1 241 ? -10.383 21.281 23.312 1 98.12 241 LEU B CA 1
ATOM 5374 C C . LEU B 1 241 ? -9.242 21.891 22.5 1 98.12 241 LEU B C 1
ATOM 5376 O O . LEU B 1 241 ? -8.172 22.172 23.047 1 98.12 241 LEU B O 1
ATOM 5380 N N . GLN B 1 242 ? -9.484 22.031 21.281 1 96.56 242 GLN B N 1
ATOM 5381 C CA . GLN B 1 242 ? -8.703 22.906 20.406 1 96.56 242 GLN B CA 1
ATOM 5382 C C . GLN B 1 242 ? -9.57 24.016 19.828 1 96.56 242 GLN B C 1
ATOM 5384 O O . GLN B 1 242 ? -10.742 23.797 19.516 1 96.56 242 GLN B O 1
ATOM 5389 N N . CYS B 1 243 ? -9.086 25.219 19.875 1 97.56 243 CYS B N 1
ATOM 5390 C CA . CYS B 1 243 ? -9.781 26.328 19.219 1 97.56 243 CYS B CA 1
ATOM 5391 C C . CYS B 1 243 ? -8.805 27.203 18.438 1 97.56 243 CYS B C 1
ATOM 5393 O O . CYS B 1 243 ? -7.879 27.766 19.031 1 97.56 243 CYS B O 1
ATOM 5395 N N . MET B 1 244 ? -9.055 27.344 17.188 1 96.31 244 MET B N 1
ATOM 5396 C CA . MET B 1 244 ? -8.18 28.172 16.359 1 96.31 244 MET B CA 1
ATOM 5397 C C . MET B 1 244 ? -8.883 29.453 15.938 1 96.31 244 MET B C 1
ATOM 5399 O O . MET B 1 244 ? -9.797 29.422 15.109 1 96.31 244 MET B O 1
ATOM 5403 N N . PRO B 1 245 ? -8.469 30.609 16.516 1 97.56 245 PRO B N 1
ATOM 5404 C CA . PRO B 1 245 ? -8.891 31.859 15.891 1 97.56 245 PRO B CA 1
ATOM 5405 C C . PRO B 1 245 ? -8.359 32 14.469 1 97.56 245 PRO B C 1
ATOM 5407 O O . PRO B 1 245 ? -7.219 31.641 14.188 1 97.56 245 PRO B O 1
ATOM 5410 N N . VAL B 1 246 ? -9.242 32.438 13.633 1 95.81 246 VAL B N 1
ATOM 5411 C CA . VAL B 1 246 ? -8.875 32.688 12.242 1 95.81 246 VAL B CA 1
ATOM 5412 C C . VAL B 1 246 ? -9.383 34.062 11.789 1 95.81 246 VAL B C 1
ATOM 5414 O O . VAL B 1 246 ? -10.5 34.438 12.141 1 95.81 246 VAL B O 1
ATOM 5417 N N . MET B 1 247 ? -8.57 34.812 11.188 1 96.56 247 MET B N 1
ATOM 5418 C CA . MET B 1 247 ? -8.953 36.062 10.5 1 96.56 247 MET B CA 1
ATOM 5419 C C . MET B 1 247 ? -8.891 35.875 8.984 1 96.56 247 MET B C 1
ATOM 5421 O O . MET B 1 247 ? -7.883 35.406 8.453 1 96.56 247 MET B O 1
ATOM 5425 N N . PHE B 1 248 ? -9.953 36.156 8.297 1 94.5 248 PHE B N 1
ATOM 5426 C CA . PHE B 1 248 ? -10.016 35.969 6.848 1 94.5 248 PHE B CA 1
ATOM 5427 C C . PHE B 1 248 ? -11.047 36.906 6.23 1 94.5 248 PHE B C 1
ATOM 5429 O O . PHE B 1 248 ? -11.742 37.656 6.949 1 94.5 248 PHE B O 1
ATOM 5436 N N . ASN B 1 249 ? -11.094 36.969 4.887 1 94.06 249 ASN B N 1
ATOM 5437 C CA . ASN B 1 249 ? -12.102 37.75 4.176 1 94.06 249 ASN B CA 1
ATOM 5438 C C . ASN B 1 249 ? -13.297 36.875 3.77 1 94.06 249 ASN B C 1
ATOM 5440 O O . ASN B 1 249 ? -13.125 35.75 3.312 1 94.06 249 ASN B O 1
ATOM 5444 N N . THR B 1 250 ? -14.469 37.406 3.996 1 90.5 250 THR B N 1
ATOM 5445 C CA . THR B 1 250 ? -15.664 36.781 3.428 1 90.5 250 THR B CA 1
ATOM 5446 C C . THR B 1 250 ? -15.68 36.938 1.909 1 90.5 250 THR B C 1
ATOM 5448 O O . THR B 1 250 ? -14.867 37.688 1.346 1 90.5 250 THR B O 1
ATOM 5451 N N . PRO B 1 251 ? -16.562 36.219 1.3 1 86.19 251 PRO B N 1
ATOM 5452 C CA . PRO B 1 251 ? -16.703 36.406 -0.147 1 86.19 251 PRO B CA 1
ATOM 5453 C C . PRO B 1 251 ? -17 37.844 -0.531 1 86.19 251 PRO B C 1
ATOM 5455 O O . PRO B 1 251 ? -16.672 38.281 -1.643 1 86.19 251 PRO B O 1
ATOM 5458 N N . GLU B 1 252 ? -17.609 38.625 0.346 1 88.25 252 GLU B N 1
ATOM 5459 C CA . GLU B 1 252 ? -17.938 40.031 0.111 1 88.25 252 GLU B CA 1
ATOM 5460 C C . GLU B 1 252 ? -16.75 40.938 0.427 1 88.25 252 GLU B C 1
ATOM 5462 O O . GLU B 1 252 ? -16.891 42.156 0.456 1 88.25 252 GLU B O 1
ATOM 5467 N N . SER B 1 253 ? -15.609 40.312 0.713 1 86.81 253 SER B N 1
ATOM 5468 C CA . SER B 1 253 ? -14.336 41 0.91 1 86.81 253 SER B CA 1
ATOM 5469 C C . SER B 1 253 ? -14.312 41.781 2.229 1 86.81 253 SER B C 1
ATOM 5471 O O . SER B 1 253 ? -13.648 42.812 2.344 1 86.81 253 SER B O 1
ATOM 5473 N N . GLU B 1 254 ? -15.141 41.344 3.111 1 92.62 254 GLU B N 1
ATOM 5474 C CA . GLU B 1 254 ? -15.094 41.875 4.457 1 92.62 254 GLU B CA 1
ATOM 5475 C C . GLU B 1 254 ? -14.25 41.031 5.391 1 92.62 254 GLU B C 1
ATOM 5477 O O . GLU B 1 254 ? -14.461 39.812 5.48 1 92.62 254 GLU B O 1
ATOM 5482 N N . THR B 1 255 ? -13.289 41.688 6.055 1 95.94 255 THR B N 1
ATOM 5483 C CA . THR B 1 255 ? -12.484 40.938 7.02 1 95.94 255 THR B CA 1
ATOM 5484 C C . THR B 1 255 ? -13.305 40.594 8.258 1 95.94 255 THR B C 1
ATOM 5486 O O . THR B 1 255 ? -13.961 41.469 8.836 1 95.94 255 THR B O 1
ATOM 5489 N N . VAL B 1 256 ? -13.281 39.344 8.602 1 96.12 256 VAL B N 1
ATOM 5490 C CA . VAL B 1 256 ? -14.016 38.875 9.766 1 96.12 256 VAL B CA 1
ATOM 5491 C C . VAL B 1 256 ? -13.086 38.094 10.688 1 96.12 256 VAL B C 1
ATOM 5493 O O . VAL B 1 256 ? -11.945 37.781 10.32 1 96.12 256 VAL B O 1
ATOM 5496 N N . PHE B 1 257 ? -13.539 37.938 11.906 1 96.81 257 PHE B N 1
ATOM 5497 C CA . PHE B 1 257 ? -12.828 37.188 12.922 1 96.81 257 PHE B CA 1
ATOM 5498 C C . PHE B 1 257 ? -13.633 35.938 13.32 1 96.81 257 PHE B C 1
ATOM 5500 O O . PHE B 1 257 ? -14.805 36.062 13.672 1 96.81 257 PHE B O 1
ATOM 5507 N N . CYS B 1 258 ? -12.977 34.781 13.258 1 96.56 258 CYS B N 1
ATOM 5508 C CA . CYS B 1 258 ? -13.648 33.5 13.492 1 96.56 258 CYS B CA 1
ATOM 5509 C C . CYS B 1 258 ? -12.984 32.75 14.633 1 96.56 258 CYS B C 1
ATOM 5511 O O . CYS B 1 258 ? -11.758 32.625 14.68 1 96.56 258 CYS B O 1
ATOM 5513 N N . LEU B 1 259 ? -13.766 32.312 15.648 1 97.69 259 LEU B N 1
ATOM 5514 C CA . LEU B 1 259 ? -13.344 31.266 16.562 1 97.69 259 LEU B CA 1
ATOM 5515 C C . LEU B 1 259 ? -13.758 29.891 16.047 1 97.69 259 LEU B C 1
ATOM 5517 O O . LEU B 1 259 ? -14.938 29.672 15.766 1 97.69 259 LEU B O 1
ATOM 5521 N N . TYR B 1 260 ? -12.773 28.969 15.945 1 96.19 260 TYR B N 1
ATOM 5522 C CA . TYR B 1 260 ? -13.055 27.656 15.406 1 96.19 260 TYR B CA 1
ATOM 5523 C C . TYR B 1 260 ? -12.695 26.562 16.406 1 96.19 260 TYR B C 1
ATOM 5525 O O . TYR B 1 260 ? -11.641 25.938 16.312 1 96.19 260 TYR B O 1
ATOM 5533 N N . PRO B 1 261 ? -13.609 26.234 17.312 1 97.38 261 PRO B N 1
ATOM 5534 C CA . PRO B 1 261 ? -13.344 25.203 18.312 1 97.38 261 PRO B CA 1
ATOM 5535 C C . PRO B 1 261 ? -13.609 23.797 17.781 1 97.38 261 PRO B C 1
ATOM 5537 O O . PRO B 1 261 ? -14.461 23.609 16.906 1 97.38 261 PRO B O 1
ATOM 5540 N N . LEU B 1 262 ? -12.867 22.891 18.234 1 96.62 262 LEU B N 1
ATOM 5541 C CA . LEU B 1 262 ? -13.07 21.453 18.062 1 96.62 262 LEU B CA 1
ATOM 5542 C C . LEU B 1 262 ? -12.867 20.719 19.391 1 96.62 262 LEU B C 1
ATOM 5544 O O . LEU B 1 262 ? -11.836 20.875 20.047 1 96.62 262 LEU B O 1
ATOM 5548 N N . TYR B 1 263 ? -13.891 20 19.828 1 97.81 263 TYR B N 1
ATOM 5549 C CA . TYR B 1 263 ? -13.766 19.141 21 1 97.81 263 TYR B CA 1
ATOM 5550 C C . TYR B 1 263 ? -13.43 17.703 20.578 1 97.81 263 TYR B C 1
ATOM 5552 O O . TYR B 1 263 ? -14.266 17.016 19.984 1 97.81 263 TYR B O 1
ATOM 5560 N N . ALA B 1 264 ? -12.258 17.219 20.891 1 96.06 264 ALA B N 1
ATOM 5561 C CA . ALA B 1 264 ? -11.773 15.891 20.516 1 96.06 264 ALA B CA 1
ATOM 5562 C C . ALA B 1 264 ? -12.32 14.82 21.469 1 96.06 264 ALA B C 1
ATOM 5564 O O . ALA B 1 264 ? -11.57 14.219 22.234 1 96.06 264 ALA B O 1
ATOM 5565 N N . GLY B 1 265 ? -13.484 14.508 21.375 1 94.38 265 GLY B N 1
ATOM 5566 C CA . GLY B 1 265 ? -14.18 13.555 22.219 1 94.38 265 GLY B CA 1
ATOM 5567 C C . GLY B 1 265 ? -15.672 13.484 21.922 1 94.38 265 GLY B C 1
ATOM 5568 O O . GLY B 1 265 ? -16.109 13.852 20.844 1 94.38 265 GLY B O 1
ATOM 5569 N N . ASN B 1 266 ? -16.375 12.961 22.891 1 93.69 266 ASN B N 1
ATOM 5570 C CA . ASN B 1 266 ? -17.828 12.844 22.75 1 93.69 266 ASN B CA 1
ATOM 5571 C C . ASN B 1 266 ? -18.484 14.211 22.625 1 93.69 266 ASN B C 1
ATOM 5573 O O . ASN B 1 266 ? -18.359 15.062 23.516 1 93.69 266 ASN B O 1
ATOM 5577 N N . PRO B 1 267 ? -19.219 14.352 21.562 1 96.06 267 PRO B N 1
ATOM 5578 C CA . PRO B 1 267 ? -19.844 15.664 21.328 1 96.06 267 PRO B CA 1
ATOM 5579 C C . PRO B 1 267 ? -20.688 16.141 22.516 1 96.06 267 PRO B C 1
ATOM 5581 O O . PRO B 1 267 ? -20.688 17.328 22.828 1 96.06 267 PRO B O 1
ATOM 5584 N N . ALA B 1 268 ? -21.359 15.273 23.141 1 95.62 268 ALA B N 1
ATOM 5585 C CA . ALA B 1 268 ? -22.219 15.656 24.266 1 95.62 268 ALA B CA 1
ATOM 5586 C C . ALA B 1 268 ? -21.391 16.266 25.406 1 95.62 268 ALA B C 1
ATOM 5588 O O . ALA B 1 268 ? -21.844 17.203 26.062 1 95.62 268 ALA B O 1
ATOM 5589 N N . GLU B 1 269 ? -20.25 15.82 25.609 1 95.31 269 GLU B N 1
ATOM 5590 C CA . GLU B 1 269 ? -19.359 16.328 26.641 1 95.31 269 GLU B CA 1
ATOM 5591 C C . GLU B 1 269 ? -18.734 17.656 26.234 1 95.31 269 GLU B C 1
ATOM 5593 O O . GLU B 1 269 ? -18.391 18.469 27.078 1 95.31 269 GLU B O 1
ATOM 5598 N N . GLY B 1 270 ? -18.625 17.859 24.969 1 97.38 270 GLY B N 1
ATOM 5599 C CA . GLY B 1 270 ? -17.969 19.047 24.453 1 97.38 270 GLY B CA 1
ATOM 5600 C C . GLY B 1 270 ? -18.828 20.297 24.531 1 97.38 270 GLY B C 1
ATOM 5601 O O . GLY B 1 270 ? -18.312 21.406 24.5 1 97.38 270 GLY B O 1
ATOM 5602 N N . GLU B 1 271 ? -20.125 20.094 24.703 1 97.25 271 GLU B N 1
ATOM 5603 C CA . GLU B 1 271 ? -21.047 21.219 24.688 1 97.25 271 GLU B CA 1
ATOM 5604 C C . GLU B 1 271 ? -20.734 22.219 25.812 1 97.25 271 GLU B C 1
ATOM 5606 O O . GLU B 1 271 ? -20.672 23.422 25.578 1 97.25 271 GLU B O 1
ATOM 5611 N N . SER B 1 272 ? -20.531 21.688 26.953 1 97.25 272 SER B N 1
ATOM 5612 C CA . SER B 1 272 ? -20.25 22.578 28.078 1 97.25 272 SER B CA 1
ATOM 5613 C C . SER B 1 272 ? -18.891 23.25 27.922 1 97.25 272 SER B C 1
ATOM 5615 O O . SER B 1 272 ? -18.703 24.391 28.375 1 97.25 272 SER B O 1
ATOM 5617 N N . VAL B 1 273 ? -17.969 22.594 27.297 1 98.06 273 VAL B N 1
ATOM 5618 C CA . VAL B 1 273 ? -16.609 23.109 27.109 1 98.06 273 VAL B CA 1
ATOM 5619 C C . VAL B 1 273 ? -16.625 24.219 26.062 1 98.06 273 VAL B C 1
ATOM 5621 O O . VAL B 1 273 ? -15.898 25.203 26.203 1 98.06 273 VAL B O 1
ATOM 5624 N N . ILE B 1 274 ? -17.5 24.125 25.062 1 97.94 274 ILE B N 1
ATOM 5625 C CA . ILE B 1 274 ? -17.484 25.062 23.938 1 97.94 274 ILE B CA 1
ATOM 5626 C C . ILE B 1 274 ? -18.469 26.188 24.203 1 97.94 274 ILE B C 1
ATOM 5628 O O . ILE B 1 274 ? -18.375 27.266 23.609 1 97.94 274 ILE B O 1
ATOM 5632 N N . LYS B 1 275 ? -19.359 26.047 25.125 1 97 275 LYS B N 1
ATOM 5633 C CA . LYS B 1 275 ? -20.453 26.969 25.422 1 97 275 LYS B CA 1
ATOM 5634 C C . LYS B 1 275 ? -19.938 28.391 25.641 1 97 275 LYS B C 1
ATOM 5636 O O . LYS B 1 275 ? -20.516 29.344 25.109 1 97 275 LYS B O 1
ATOM 5641 N N . PRO B 1 276 ? -18.875 28.594 26.375 1 97.06 276 PRO B N 1
ATOM 5642 C CA . PRO B 1 276 ? -18.391 29.969 26.578 1 97.06 276 PRO B CA 1
ATOM 5643 C C . PRO B 1 276 ? -18.031 30.672 25.281 1 97.06 276 PRO B C 1
ATOM 5645 O O . PRO B 1 276 ? -18.172 31.891 25.172 1 97.06 276 PRO B O 1
ATOM 5648 N N . PHE B 1 277 ? -17.516 29.969 24.312 1 96.31 277 PHE B N 1
ATOM 5649 C CA . PHE B 1 277 ? -17.172 30.547 23.016 1 96.31 277 PHE B CA 1
ATOM 5650 C C . PHE B 1 277 ? -18.422 31 22.266 1 96.31 277 PHE B C 1
ATOM 5652 O O . PHE B 1 277 ? -18.391 31.969 21.516 1 96.31 277 PHE B O 1
ATOM 5659 N N . ARG B 1 278 ? -19.484 30.312 22.484 1 94.81 278 ARG B N 1
ATOM 5660 C CA . ARG B 1 278 ? -20.75 30.641 21.828 1 94.81 278 ARG B CA 1
ATOM 5661 C C . ARG B 1 278 ? -21.391 31.859 22.484 1 94.81 278 ARG B C 1
ATOM 5663 O O . ARG B 1 278 ? -22.125 32.594 21.828 1 94.81 278 ARG B O 1
ATOM 5670 N N . GLU B 1 279 ? -21.125 32.094 23.703 1 94.56 279 GLU B N 1
ATOM 5671 C CA . GLU B 1 279 ? -21.844 33.125 24.469 1 94.56 279 GLU B CA 1
ATOM 5672 C C . GLU B 1 279 ? -21.094 34.438 24.469 1 94.56 279 GLU B C 1
ATOM 5674 O O . GLU B 1 279 ? -21.688 35.5 24.75 1 94.56 279 GLU B O 1
ATOM 5679 N N . ILE B 1 280 ? -19.875 34.312 24.094 1 93.62 280 ILE B N 1
ATOM 5680 C CA . ILE B 1 280 ? -19.078 35.531 24.125 1 93.62 280 ILE B CA 1
ATOM 5681 C C . ILE B 1 280 ? -19.359 36.344 22.875 1 93.62 280 ILE B C 1
ATOM 5683 O O . ILE B 1 280 ? -19.562 35.812 21.781 1 93.62 280 ILE B O 1
ATOM 5687 N N . GLY B 1 281 ? -19.484 37.688 22.969 1 89.19 281 GLY B N 1
ATOM 5688 C CA . GLY B 1 281 ? -19.656 38.594 21.844 1 89.19 281 GLY B CA 1
ATOM 5689 C C . GLY B 1 281 ? -20.984 38.406 21.125 1 89.19 281 GLY B C 1
ATOM 5690 O O . GLY B 1 281 ? -21.953 37.969 21.734 1 89.19 281 GLY B O 1
ATOM 5691 N N . THR B 1 282 ? -21.094 39.031 19.938 1 92 282 THR B N 1
ATOM 5692 C CA . THR B 1 282 ? -22.266 38.938 19.078 1 92 282 THR B CA 1
ATOM 5693 C C . THR B 1 282 ? -21.922 38.344 17.719 1 92 282 THR B C 1
ATOM 5695 O O . THR B 1 282 ? -21.578 39.094 16.781 1 92 282 THR B O 1
ATOM 5698 N N . PRO B 1 283 ? -22.016 37 17.641 1 95.31 283 PRO B N 1
ATOM 5699 C CA . PRO B 1 283 ? -21.562 36.375 16.406 1 95.31 283 PRO B CA 1
ATOM 5700 C C . PRO B 1 283 ? -22.453 36.688 15.211 1 95.31 283 PRO B C 1
ATOM 5702 O O . PRO B 1 283 ? -23.672 36.875 15.367 1 95.31 283 PRO B O 1
ATOM 5705 N N . LEU B 1 284 ? -21.844 36.844 14.07 1 95.81 284 LEU B N 1
ATOM 5706 C CA . LEU B 1 284 ? -22.562 36.906 12.797 1 95.81 284 LEU B CA 1
ATOM 5707 C C . LEU B 1 284 ? -23.156 35.562 12.438 1 95.81 284 LEU B C 1
ATOM 5709 O O . LEU B 1 284 ? -24.203 35.5 11.789 1 95.81 284 LEU B O 1
ATOM 5713 N N . SER B 1 285 ? -22.531 34.5 12.805 1 96.12 285 SER B N 1
ATOM 5714 C CA . SER B 1 285 ? -22.984 33.125 12.586 1 96.12 285 SER B CA 1
ATOM 5715 C C . SER B 1 285 ? -22.359 32.188 13.594 1 96.12 285 SER B C 1
ATOM 5717 O O . SER B 1 285 ? -21.25 32.406 14.078 1 96.12 285 SER B O 1
ATOM 5719 N N . ASP B 1 286 ? -23.078 31.156 13.992 1 96.81 286 ASP B N 1
ATOM 5720 C CA . ASP B 1 286 ? -22.688 30.062 14.867 1 96.81 286 ASP B CA 1
ATOM 5721 C C . ASP B 1 286 ? -22.875 28.703 14.172 1 96.81 286 ASP B C 1
ATOM 5723 O O . ASP B 1 286 ? -24 28.219 14.055 1 96.81 286 ASP B O 1
ATOM 5727 N N . GLY B 1 287 ? -21.719 28.125 13.766 1 95.5 287 GLY B N 1
ATOM 5728 C CA . GLY B 1 287 ? -21.781 26.875 13.008 1 95.5 287 GLY B CA 1
ATOM 5729 C C . GLY B 1 287 ? -21.406 25.656 13.828 1 95.5 287 GLY B C 1
ATOM 5730 O O . GLY B 1 287 ? -21.062 24.609 13.273 1 95.5 287 GLY B O 1
ATOM 5731 N N . ILE B 1 288 ? -21.453 25.734 15.195 1 96.81 288 ILE B N 1
ATOM 5732 C CA . ILE B 1 288 ? -21.094 24.609 16.047 1 96.81 288 ILE B CA 1
ATOM 5733 C C . ILE B 1 288 ? -22.125 23.516 15.938 1 96.81 288 ILE B C 1
ATOM 5735 O O . ILE B 1 288 ? -23.328 23.75 16.141 1 96.81 288 ILE B O 1
ATOM 5739 N N . GLU B 1 289 ? -21.672 22.312 15.609 1 96.12 289 GLU B N 1
ATOM 5740 C CA . GLU B 1 289 ? -22.531 21.141 15.555 1 96.12 289 GLU B CA 1
ATOM 5741 C C . GLU B 1 289 ? -21.734 19.844 15.648 1 96.12 289 GLU B C 1
ATOM 5743 O O . GLU B 1 289 ? -20.5 19.875 15.523 1 96.12 289 GLU B O 1
ATOM 5748 N N . ALA B 1 290 ? -22.422 18.828 15.992 1 96.06 290 ALA B N 1
ATOM 5749 C CA . ALA B 1 290 ? -21.797 17.516 15.82 1 96.06 290 ALA B CA 1
ATOM 5750 C C . ALA B 1 290 ? -21.594 17.188 14.344 1 96.06 290 ALA B C 1
ATOM 5752 O O . ALA B 1 290 ? -22.5 17.375 13.531 1 96.06 290 ALA B O 1
ATOM 5753 N N . THR B 1 291 ? -20.359 16.875 14.031 1 94.25 291 THR B N 1
ATOM 5754 C CA . THR B 1 291 ? -20.047 16.609 12.633 1 94.25 291 THR B CA 1
ATOM 5755 C C . THR B 1 291 ? -18.953 15.547 12.523 1 94.25 291 THR B C 1
ATOM 5757 O O . THR B 1 291 ? -18.297 15.219 13.516 1 94.25 291 THR B O 1
ATOM 5760 N N . SER B 1 292 ? -18.828 14.984 11.297 1 92.88 292 SER B N 1
ATOM 5761 C CA . SER B 1 292 ? -17.75 14.039 11.039 1 92.88 292 SER B CA 1
ATOM 5762 C C . SER B 1 292 ? -16.391 14.727 11.062 1 92.88 292 SER B C 1
ATOM 5764 O O . SER B 1 292 ? -16.203 15.758 10.422 1 92.88 292 SER B O 1
ATOM 5766 N N . TYR B 1 293 ? -15.438 14.102 11.852 1 92.69 293 TYR B N 1
ATOM 5767 C CA . TYR B 1 293 ? -14.086 14.641 11.938 1 92.69 293 TYR B CA 1
ATOM 5768 C C . TYR B 1 293 ? -13.453 14.75 10.562 1 92.69 293 TYR B C 1
ATOM 5770 O O . TYR B 1 293 ? -12.883 15.789 10.211 1 92.69 293 TYR B O 1
ATOM 5778 N N . ALA B 1 294 ? -13.586 13.68 9.766 1 89.25 294 ALA B N 1
ATOM 5779 C CA . ALA B 1 294 ? -12.984 13.648 8.438 1 89.25 294 ALA B CA 1
ATOM 5780 C C . ALA B 1 294 ? -13.594 14.711 7.527 1 89.25 294 ALA B C 1
ATOM 5782 O O . ALA B 1 294 ? -12.883 15.352 6.75 1 89.25 294 ALA B O 1
ATOM 5783 N N . ASP B 1 295 ? -14.867 14.938 7.633 1 87.12 295 ASP B N 1
ATOM 5784 C CA . ASP B 1 295 ? -15.547 15.93 6.801 1 87.12 295 ASP B CA 1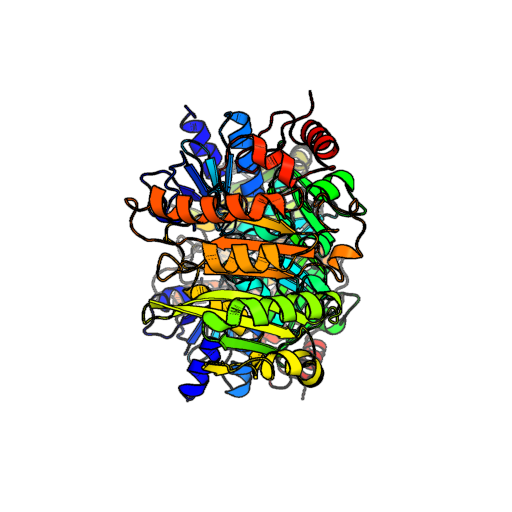
ATOM 5785 C C . ASP B 1 295 ? -15.133 17.344 7.188 1 87.12 295 ASP B C 1
ATOM 5787 O O . ASP B 1 295 ? -14.969 18.219 6.324 1 87.12 295 ASP B O 1
ATOM 5791 N N . LEU B 1 296 ? -15.039 17.531 8.406 1 87 296 LEU B N 1
ATOM 5792 C CA . LEU B 1 296 ? -14.656 18.844 8.914 1 87 296 LEU B CA 1
ATOM 5793 C C . LEU B 1 296 ? -13.297 19.281 8.352 1 87 296 LEU B C 1
ATOM 5795 O O . LEU B 1 296 ? -13.148 20.406 7.887 1 87 296 LEU B O 1
ATOM 5799 N N . LEU B 1 297 ? -12.336 18.375 8.391 1 86 297 LEU B N 1
ATOM 5800 C CA . LEU B 1 297 ? -10.992 18.703 7.926 1 86 297 LEU B CA 1
ATOM 5801 C C . LEU B 1 297 ? -10.984 18.984 6.426 1 86 297 LEU B C 1
ATOM 5803 O O . LEU B 1 297 ? -10.203 19.812 5.949 1 86 297 LEU B O 1
ATOM 5807 N N . SER B 1 298 ? -11.891 18.359 5.742 1 85.38 298 SER B N 1
ATOM 5808 C CA . SER B 1 298 ? -11.953 18.531 4.293 1 85.38 298 SER B CA 1
ATOM 5809 C C . SER B 1 298 ? -12.586 19.875 3.924 1 85.38 298 SER B C 1
ATOM 5811 O O . SER B 1 298 ? -12.422 20.359 2.801 1 85.38 298 SER B O 1
ATOM 5813 N N . GLU B 1 299 ? -13.273 20.5 4.836 1 81.94 299 GLU B N 1
ATOM 5814 C CA . GLU B 1 299 ? -13.938 21.781 4.57 1 81.94 299 GLU B CA 1
ATOM 5815 C C . GLU B 1 299 ? -12.922 22.906 4.371 1 81.94 299 GLU B C 1
ATOM 5817 O O . GLU B 1 299 ? -13.219 23.891 3.707 1 81.94 299 GLU B O 1
ATOM 5822 N N . LEU B 1 300 ? -11.773 22.75 4.902 1 78.5 300 LEU B N 1
ATOM 5823 C CA . LEU B 1 300 ? -10.766 23.812 4.836 1 78.5 300 LEU B CA 1
ATOM 5824 C C . LEU B 1 300 ? -9.953 23.703 3.551 1 78.5 300 LEU B C 1
ATOM 5826 O O . LEU B 1 300 ? -9.211 24.625 3.203 1 78.5 300 LEU B O 1
ATOM 5830 N N . ASP B 1 301 ? -10.211 22.609 2.764 1 80.38 301 ASP B N 1
ATOM 5831 C CA . ASP B 1 301 ? -9.391 22.312 1.591 1 80.38 301 ASP B CA 1
ATOM 5832 C C . ASP B 1 301 ? -9.547 23.406 0.532 1 80.38 301 ASP B C 1
ATOM 5834 O O . ASP B 1 301 ? -8.578 23.75 -0.153 1 80.38 301 ASP B O 1
ATOM 5838 N N . GLU B 1 302 ? -10.719 23.922 0.472 1 76 302 GLU B N 1
ATOM 5839 C CA . GLU B 1 302 ? -10.969 24.938 -0.557 1 76 302 GLU B CA 1
ATOM 5840 C C . GLU B 1 302 ? -10.195 26.219 -0.275 1 76 302 GLU B C 1
ATOM 5842 O O . GLU B 1 302 ? -9.766 26.906 -1.203 1 76 302 GLU B O 1
ATOM 5847 N N . MET B 1 303 ? -9.969 26.5 0.954 1 76.75 303 MET B N 1
ATOM 5848 C CA . MET B 1 303 ? -9.227 27.688 1.354 1 76.75 303 MET B CA 1
ATOM 5849 C C . MET B 1 303 ? -7.738 27.516 1.079 1 76.75 303 MET B C 1
ATOM 5851 O O . MET B 1 303 ? -7.023 28.5 0.899 1 76.75 303 MET B O 1
ATOM 5855 N N . TYR B 1 304 ? -7.301 26.359 1.008 1 79.56 304 TYR B N 1
ATOM 5856 C CA . TYR B 1 304 ? -5.879 26.094 0.833 1 79.56 304 TYR B CA 1
ATOM 5857 C C . TYR B 1 304 ? -5.625 25.281 -0.435 1 79.56 304 TYR B C 1
ATOM 5859 O O . TYR B 1 304 ? -4.84 24.328 -0.428 1 79.56 304 TYR B O 1
ATOM 5867 N N . ARG B 1 305 ? -6.164 25.766 -1.53 1 80.44 305 ARG B N 1
ATOM 5868 C CA . ARG B 1 305 ? -6.066 25.094 -2.816 1 80.44 305 ARG B CA 1
ATOM 5869 C C . ARG B 1 305 ? -4.641 25.125 -3.352 1 80.44 305 ARG B C 1
ATOM 5871 O O . ARG B 1 305 ? -3.895 26.062 -3.074 1 80.44 305 ARG B O 1
ATOM 5878 N N . SER B 1 306 ? -4.332 24.078 -4.051 1 84.31 306 SER B N 1
ATOM 5879 C CA . SER B 1 306 ? -3.045 24.016 -4.734 1 84.31 306 SER B CA 1
ATOM 5880 C C . SER B 1 306 ? -2.982 25.016 -5.883 1 84.31 306 SER B C 1
ATOM 5882 O O . SER B 1 306 ? -3.986 25.25 -6.555 1 84.31 306 SER B O 1
ATOM 5884 N N . GLY B 1 307 ? -1.754 25.531 -6.113 1 87.88 307 GLY B N 1
ATOM 5885 C CA . GLY B 1 307 ? -1.547 26.344 -7.297 1 87.88 307 GLY B CA 1
ATOM 5886 C C . GLY B 1 307 ? -1.502 27.828 -6.988 1 87.88 307 GLY B C 1
ATOM 5887 O O . GLY B 1 307 ? -0.914 28.609 -7.738 1 87.88 307 GLY B O 1
ATOM 5888 N N . ASP B 1 308 ? -2.121 28.234 -5.898 1 90.88 308 ASP B N 1
ATOM 5889 C CA . ASP B 1 308 ? -2.025 29.625 -5.484 1 90.88 308 ASP B CA 1
ATOM 5890 C C . ASP B 1 308 ? -0.634 29.953 -4.941 1 90.88 308 ASP B C 1
ATOM 5892 O O . ASP B 1 308 ? 0.046 29.062 -4.41 1 90.88 308 ASP B O 1
ATOM 5896 N N . ARG B 1 309 ? -0.27 31.188 -5.16 1 93 309 ARG B N 1
ATOM 5897 C CA . ARG B 1 309 ? 0.964 31.672 -4.539 1 93 309 ARG B CA 1
ATOM 5898 C C . ARG B 1 309 ? 0.776 31.875 -3.043 1 93 309 ARG B C 1
ATOM 5900 O O . ARG B 1 309 ? -0.252 32.406 -2.611 1 93 309 ARG B O 1
ATOM 5907 N N . ASN B 1 310 ? 1.695 31.391 -2.271 1 92.94 310 ASN B N 1
ATOM 5908 C CA . ASN B 1 310 ? 1.558 31.5 -0.822 1 92.94 310 ASN B CA 1
ATOM 5909 C C . ASN B 1 310 ? 2.875 31.891 -0.16 1 92.94 310 ASN B C 1
ATOM 5911 O O . ASN B 1 310 ? 3.947 31.688 -0.729 1 92.94 310 ASN B O 1
ATOM 5915 N N . TYR B 1 311 ? 2.77 32.438 0.967 1 93.31 311 TYR B N 1
ATOM 5916 C CA . TYR B 1 311 ? 3.871 32.781 1.862 1 93.31 311 TYR B CA 1
ATOM 5917 C C . TYR B 1 311 ? 3.482 32.531 3.316 1 93.31 311 TYR B C 1
ATOM 5919 O O . TYR B 1 311 ? 2.361 32.844 3.725 1 93.31 311 TYR B O 1
ATOM 5927 N N . TYR B 1 312 ? 4.371 31.859 4.035 1 93.56 312 TYR B N 1
ATOM 5928 C CA . TYR B 1 312 ? 4.102 31.594 5.441 1 93.56 312 TYR B CA 1
ATOM 5929 C C . TYR B 1 312 ? 5.035 32.406 6.34 1 93.56 312 TYR B C 1
ATOM 5931 O O . TYR B 1 312 ? 6.25 32.438 6.113 1 93.56 312 TYR B O 1
ATOM 5939 N N . ARG B 1 313 ? 4.48 33.062 7.262 1 93.5 313 ARG B N 1
ATOM 5940 C CA . ARG B 1 313 ? 5.211 33.656 8.375 1 93.5 313 ARG B CA 1
ATOM 5941 C C . ARG B 1 313 ? 4.562 33.312 9.711 1 93.5 313 ARG B C 1
ATOM 5943 O O . ARG B 1 313 ? 3.342 33.406 9.859 1 93.5 313 ARG B O 1
ATOM 5950 N N . SER B 1 314 ? 5.375 32.781 10.602 1 94.69 314 SER B N 1
ATOM 5951 C CA . SER B 1 314 ? 4.82 32.375 11.883 1 94.69 314 SER B CA 1
ATOM 5952 C C . SER B 1 314 ? 5.773 32.688 13.023 1 94.69 314 SER B C 1
ATOM 5954 O O . SER B 1 314 ? 6.957 32.969 12.805 1 94.69 314 SER B O 1
ATOM 5956 N N . ALA B 1 315 ? 5.25 32.688 14.227 1 95.94 315 ALA B N 1
ATOM 5957 C CA . ALA B 1 315 ? 6.039 32.875 15.438 1 95.94 315 ALA B CA 1
ATOM 5958 C C . ALA B 1 315 ? 5.379 32.188 16.641 1 95.94 315 ALA B C 1
ATOM 5960 O O . ALA B 1 315 ? 4.152 32.094 16.703 1 95.94 315 ALA B O 1
ATOM 5961 N N . PHE B 1 316 ? 6.195 31.719 17.562 1 97.31 316 PHE B N 1
ATOM 5962 C CA . PHE B 1 316 ? 5.734 31.172 18.828 1 97.31 316 PHE B CA 1
ATOM 5963 C C . PHE B 1 316 ? 5.602 32.281 19.875 1 97.31 316 PHE B C 1
ATOM 5965 O O . PHE B 1 316 ? 6.285 33.312 19.797 1 97.31 316 PHE B O 1
ATOM 5972 N N . PHE B 1 317 ? 4.742 32.031 20.812 1 98.06 317 PHE B N 1
ATOM 5973 C CA . PHE B 1 317 ? 4.531 32.938 21.938 1 98.06 317 PHE B CA 1
ATOM 5974 C C . PHE B 1 317 ? 4.379 32.188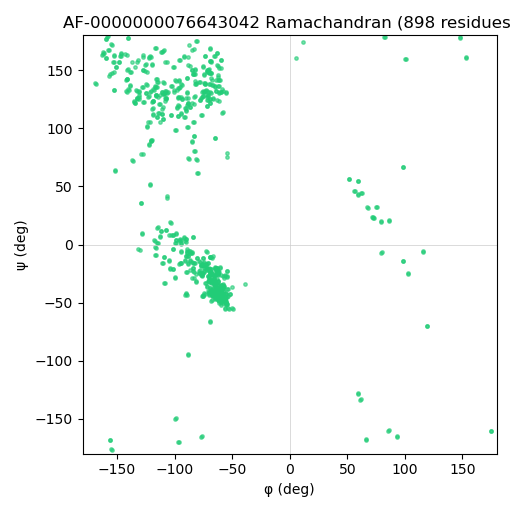 23.234 1 98.06 317 PHE B C 1
ATOM 5976 O O . PHE B 1 317 ? 3.713 31.141 23.281 1 98.06 317 PHE B O 1
ATOM 5983 N N . ASP B 1 318 ? 4.984 32.625 24.25 1 97.44 318 ASP B N 1
ATOM 5984 C CA . ASP B 1 318 ? 4.773 32.094 25.594 1 97.44 318 ASP B CA 1
ATOM 5985 C C . ASP B 1 318 ? 3.553 32.719 26.266 1 97.44 318 ASP B C 1
ATOM 5987 O O . ASP B 1 318 ? 2.953 32.125 27.156 1 97.44 318 ASP B O 1
ATOM 5991 N N . SER B 1 319 ? 3.334 33.875 25.859 1 95.38 319 SER B N 1
ATOM 5992 C CA . SER B 1 319 ? 2.152 34.656 26.219 1 95.38 319 SER B CA 1
ATOM 5993 C C . SER B 1 319 ? 1.801 35.656 25.141 1 95.38 319 SER B C 1
ATOM 5995 O O . SER B 1 319 ? 2.648 36.031 24.328 1 95.38 319 SER B O 1
ATOM 5997 N N . ILE B 1 320 ? 0.557 36.031 25.156 1 97.25 320 ILE B N 1
ATOM 5998 C CA . ILE B 1 320 ? 0.115 37.094 24.281 1 97.25 320 ILE B CA 1
ATOM 5999 C C . ILE B 1 320 ? -0.464 38.25 25.109 1 97.25 320 ILE B C 1
ATOM 6001 O O . ILE B 1 320 ? -1.68 38.312 25.312 1 97.25 320 ILE B O 1
ATOM 6005 N N . PRO B 1 321 ? 0.416 39.188 25.5 1 97.94 321 PRO B N 1
ATOM 6006 C CA . PRO B 1 321 ? -0.116 40.281 26.297 1 97.94 321 PRO B CA 1
ATOM 6007 C C . PRO B 1 321 ? -1.14 41.125 25.531 1 97.94 321 PRO B C 1
ATOM 6009 O O . PRO B 1 321 ? -1.203 41.062 24.297 1 97.94 321 PRO B O 1
ATOM 6012 N N . ASP B 1 322 ? -1.899 41.938 26.281 1 98 322 ASP B N 1
ATOM 6013 C CA . ASP B 1 322 ? -2.953 42.75 25.688 1 98 322 ASP B CA 1
ATOM 6014 C C . ASP B 1 322 ? -2.389 43.688 24.609 1 98 322 ASP B C 1
ATOM 6016 O O . ASP B 1 322 ? -3.023 43.906 23.562 1 98 322 ASP B O 1
ATOM 6020 N N . GLU B 1 323 ? -1.245 44.188 24.859 1 97.56 323 GLU B N 1
ATOM 6021 C CA . GLU B 1 323 ? -0.607 45.094 23.875 1 97.56 323 GLU B CA 1
ATOM 6022 C C . GLU B 1 323 ? -0.298 44.344 22.578 1 97.56 323 GLU B C 1
ATOM 6024 O O . GLU B 1 323 ? -0.405 44.938 21.5 1 97.56 323 GLU B O 1
ATOM 6029 N N . ALA B 1 324 ? 0.16 43.125 22.719 1 97.81 324 ALA B N 1
ATOM 6030 C CA . ALA B 1 324 ? 0.431 42.312 21.547 1 97.81 324 ALA B CA 1
ATOM 6031 C C . ALA B 1 324 ? -0.847 42.031 20.75 1 97.81 324 ALA B C 1
ATOM 6033 O O . ALA B 1 324 ? -0.828 42.031 19.516 1 97.81 324 ALA B O 1
ATOM 6034 N N . ILE B 1 325 ? -1.961 41.781 21.438 1 98.19 325 ILE B N 1
ATOM 6035 C CA . ILE B 1 325 ? -3.256 41.562 20.797 1 98.19 325 ILE B CA 1
ATOM 6036 C C . ILE B 1 325 ? -3.674 42.781 20.016 1 98.19 325 ILE B C 1
ATOM 6038 O O . ILE B 1 325 ? -4.125 42.688 18.875 1 98.19 325 ILE B O 1
ATOM 6042 N N . ASP B 1 326 ? -3.561 43.969 20.656 1 97.12 326 ASP B N 1
ATOM 6043 C CA . ASP B 1 326 ? -3.914 45.219 19.984 1 97.12 326 ASP B CA 1
ATOM 6044 C C . ASP B 1 326 ? -3.059 45.438 18.734 1 97.12 326 ASP B C 1
ATOM 6046 O O . ASP B 1 326 ? -3.572 45.812 17.688 1 97.12 326 ASP B O 1
ATOM 6050 N N . THR B 1 327 ? -1.771 45.188 18.906 1 96.94 327 THR B N 1
ATOM 6051 C CA . THR B 1 327 ? -0.852 45.312 17.781 1 96.94 327 THR B CA 1
ATOM 6052 C C . THR B 1 327 ? -1.238 44.344 16.672 1 96.94 327 THR B C 1
ATOM 6054 O O . THR B 1 327 ? -1.248 44.719 15.492 1 96.94 327 THR B O 1
ATOM 6057 N N . PHE B 1 328 ? -1.518 43.188 17.031 1 97.06 328 PHE B N 1
ATOM 6058 C CA . PHE B 1 328 ? -1.911 42.125 16.094 1 97.06 328 PHE B CA 1
ATOM 6059 C C . PHE B 1 328 ? -3.123 42.562 15.273 1 97.06 328 PHE B C 1
ATOM 6061 O O . PHE B 1 328 ? -3.096 42.531 14.039 1 97.06 328 PHE B O 1
ATOM 6068 N N . VAL B 1 329 ? -4.184 42.938 15.93 1 96.44 329 VAL B N 1
ATOM 6069 C CA . VAL B 1 329 ? -5.426 43.312 15.242 1 96.44 329 VAL B CA 1
ATOM 6070 C C . VAL B 1 329 ? -5.199 44.531 14.359 1 96.44 329 VAL B C 1
ATOM 6072 O O . VAL B 1 329 ? -5.695 44.594 13.234 1 96.44 329 VAL B O 1
ATOM 6075 N N . GLU B 1 330 ? -4.453 45.469 14.859 1 94.88 330 GLU B N 1
ATOM 6076 C CA . GLU B 1 330 ? -4.168 46.719 14.125 1 94.88 330 GLU B CA 1
ATOM 6077 C C . GLU B 1 330 ? -3.408 46.438 12.836 1 94.88 330 GLU B C 1
ATOM 6079 O O . GLU B 1 330 ? -3.686 47.031 11.797 1 94.88 330 GLU B O 1
ATOM 6084 N N . LYS B 1 331 ? -2.447 45.531 12.898 1 95.25 331 LYS B N 1
ATOM 6085 C CA . LYS B 1 331 ? -1.544 45.312 11.773 1 95.25 331 LYS B CA 1
ATOM 6086 C C . LYS B 1 331 ? -2.102 44.25 10.82 1 95.25 331 LYS B C 1
ATOM 6088 O O . LYS B 1 331 ? -1.775 44.25 9.633 1 95.25 331 LYS B O 1
ATOM 6093 N N . ALA B 1 332 ? -2.918 43.438 11.336 1 93.12 332 ALA B N 1
ATOM 6094 C CA . ALA B 1 332 ? -3.398 42.281 10.562 1 93.12 332 ALA B CA 1
ATOM 6095 C C . ALA B 1 332 ? -4.535 42.688 9.633 1 93.12 332 ALA B C 1
ATOM 6097 O O . ALA B 1 332 ? -4.703 42.125 8.555 1 93.12 332 ALA B O 1
ATOM 6098 N N . ALA B 1 333 ? -5.305 43.625 10.016 1 89.44 333 ALA B N 1
ATOM 6099 C CA . ALA B 1 333 ? -6.484 44 9.242 1 89.44 333 ALA B CA 1
ATOM 6100 C C . ALA B 1 333 ? -6.203 45.25 8.391 1 89.44 333 ALA B C 1
ATOM 6102 O O . ALA B 1 333 ? -5.508 46.156 8.828 1 89.44 333 ALA B O 1
ATOM 6103 N N . PRO B 1 334 ? -6.688 45.312 7.211 1 89.56 334 PRO B N 1
ATOM 6104 C CA . PRO B 1 334 ? -7.516 44.281 6.582 1 89.56 334 PRO B CA 1
ATOM 6105 C C . PRO B 1 334 ? -6.691 43.188 5.941 1 89.56 334 PRO B C 1
ATOM 6107 O O . PRO B 1 334 ? -5.562 43.406 5.5 1 89.56 334 PRO B O 1
ATOM 6110 N N . ILE B 1 335 ? -7.223 42.031 5.895 1 94.19 335 ILE B N 1
ATOM 6111 C CA . ILE B 1 335 ? -6.625 40.906 5.164 1 94.19 335 ILE B CA 1
ATOM 6112 C C . ILE B 1 335 ? -6.453 41.281 3.695 1 94.19 335 ILE B C 1
ATOM 6114 O O . ILE B 1 335 ? -7.395 41.781 3.062 1 94.19 335 ILE B O 1
ATOM 6118 N N . PRO B 1 336 ? -5.309 41.031 3.164 1 94.12 336 PRO B N 1
ATOM 6119 C CA . PRO B 1 336 ? -4.93 41.719 1.932 1 94.12 336 PRO B CA 1
ATOM 6120 C C . PRO B 1 336 ? -5.488 41.062 0.68 1 94.12 336 PRO B C 1
ATOM 6122 O O . PRO B 1 336 ? -5.391 41.594 -0.419 1 94.12 336 PRO B O 1
ATOM 6125 N N . SER B 1 337 ? -5.941 39.875 0.705 1 92.19 337 SER B N 1
ATOM 6126 C CA . SER B 1 337 ? -6.508 39.156 -0.436 1 92.19 337 SER B CA 1
ATOM 6127 C C . SER B 1 337 ? -7.625 38.219 -0 1 92.19 337 SER B C 1
ATOM 6129 O O . SER B 1 337 ? -7.719 37.875 1.176 1 92.19 337 SER B O 1
ATOM 6131 N N . PRO B 1 338 ? -8.43 37.812 -0.949 1 87.56 338 PRO B N 1
ATOM 6132 C CA . PRO B 1 338 ? -9.586 37 -0.6 1 87.56 338 PRO B CA 1
ATOM 6133 C C . PRO B 1 338 ? -9.188 35.656 0.011 1 87.56 338 PRO B C 1
ATOM 6135 O O . PRO B 1 338 ? -9.977 35.031 0.75 1 87.56 338 PRO B O 1
ATOM 6138 N N . PHE B 1 339 ? -8.062 35.156 -0.149 1 86.38 339 PHE B N 1
ATOM 6139 C CA . PHE B 1 339 ? -7.746 33.812 0.314 1 86.38 339 PHE B CA 1
ATOM 6140 C C . PHE B 1 339 ? -6.668 33.875 1.39 1 86.38 339 PHE B C 1
ATOM 6142 O O . PHE B 1 339 ? -6.289 32.812 1.933 1 86.38 339 PHE B O 1
ATOM 6149 N N . SER B 1 340 ? -6.188 35.062 1.663 1 93.25 340 SER B N 1
ATOM 6150 C CA . SER B 1 340 ? -5.23 35.188 2.754 1 93.25 340 SER B CA 1
ATOM 6151 C C . SER B 1 340 ? -5.902 35 4.109 1 93.25 340 SER B C 1
ATOM 6153 O O . SER B 1 340 ? -7.109 35.188 4.242 1 93.25 340 SER B O 1
ATOM 6155 N N . SER B 1 341 ? -5.188 34.5 5.004 1 94.94 341 SER B N 1
ATOM 6156 C CA . SER B 1 341 ? -5.727 34.312 6.348 1 94.94 341 SER B CA 1
ATOM 6157 C C . SER B 1 341 ? -4.621 34.344 7.395 1 94.94 341 SER B C 1
ATOM 6159 O O . SER B 1 341 ? -3.436 34.312 7.059 1 94.94 341 SER B O 1
ATOM 6161 N N . ILE B 1 342 ? -4.98 34.531 8.617 1 96.69 342 ILE B N 1
ATOM 6162 C CA . ILE B 1 342 ? -4.148 34.344 9.805 1 96.69 342 ILE B CA 1
ATOM 6163 C C . ILE B 1 342 ? -4.828 33.375 10.766 1 96.69 342 ILE B C 1
ATOM 6165 O O . ILE B 1 342 ? -6.039 33.469 10.984 1 96.69 342 ILE B O 1
ATOM 6169 N N . PHE B 1 343 ? -4.07 32.406 11.195 1 95.5 343 PHE B N 1
ATOM 6170 C CA . PHE B 1 343 ? -4.641 31.531 12.211 1 95.5 343 PHE B CA 1
ATOM 6171 C C . PHE B 1 343 ? -3.715 31.422 13.414 1 95.5 343 PHE B C 1
ATOM 6173 O O . PHE B 1 343 ? -2.504 31.625 13.297 1 95.5 343 PHE B O 1
ATOM 6180 N N . LEU B 1 344 ? -4.305 31.219 14.523 1 97.25 344 LEU B N 1
ATOM 6181 C CA . LEU B 1 344 ? -3.605 31.047 15.797 1 97.25 344 LEU B CA 1
ATOM 6182 C C . LEU B 1 344 ? -3.834 29.641 16.344 1 97.25 344 LEU B C 1
ATOM 6184 O O . LEU B 1 344 ? -4.945 29.125 16.281 1 97.25 344 LEU B O 1
ATOM 6188 N N . GLU B 1 345 ? -2.801 29.016 16.812 1 97.19 345 GLU B N 1
ATOM 6189 C CA . GLU B 1 345 ? -2.875 27.672 17.391 1 97.19 345 GLU B CA 1
ATOM 6190 C C . GLU B 1 345 ? -2.441 27.672 18.844 1 97.19 345 GLU B C 1
ATOM 6192 O O . GLU B 1 345 ? -1.304 28.016 19.156 1 97.19 345 GLU B O 1
ATOM 6197 N N . PRO B 1 346 ? -3.398 27.312 19.719 1 97.69 346 PRO B N 1
ATOM 6198 C CA . PRO B 1 346 ? -2.951 27.047 21.094 1 97.69 346 PRO B CA 1
ATOM 6199 C C . PRO B 1 346 ? -2.166 25.734 21.219 1 97.69 346 PRO B C 1
ATOM 6201 O O . PRO B 1 346 ? -2.523 24.734 20.578 1 97.69 346 PRO B O 1
ATOM 6204 N N . LEU B 1 347 ? -1.09 25.812 21.844 1 97.5 347 LEU B N 1
ATOM 6205 C CA . LEU B 1 347 ? -0.296 24.609 22.125 1 97.5 347 LEU B CA 1
ATOM 6206 C C . LEU B 1 347 ? -0.546 24.109 23.547 1 97.5 347 LEU B C 1
ATOM 6208 O O . LEU B 1 347 ? -1.665 24.219 24.062 1 97.5 347 LEU B O 1
ATOM 6212 N N . GLY B 1 348 ? 0.352 23.5 24.219 1 96.69 348 GLY B N 1
ATOM 6213 C CA . GLY B 1 348 ? 0.142 22.953 25.547 1 96.69 348 GLY B CA 1
ATOM 6214 C C . GLY B 1 348 ? -0.448 21.562 25.531 1 96.69 348 GLY B C 1
ATOM 6215 O O . GLY B 1 348 ? -0.269 20.812 24.578 1 96.69 348 GLY B O 1
ATOM 6216 N N . GLY B 1 349 ? -1.085 21.141 26.75 1 97.19 349 GLY B N 1
ATOM 6217 C CA . GLY B 1 349 ? -1.629 19.797 26.859 1 97.19 349 GLY B CA 1
ATOM 6218 C C . GLY B 1 349 ? -0.576 18.703 26.719 1 97.19 349 GLY B C 1
ATOM 6219 O O . GLY B 1 349 ? 0.484 18.781 27.344 1 97.19 349 GLY B O 1
ATOM 6220 N N . ALA B 1 350 ? -0.938 17.75 25.906 1 97.81 350 ALA B N 1
ATOM 6221 C CA . ALA B 1 350 ? -0.049 16.609 25.719 1 97.81 350 ALA B CA 1
ATOM 6222 C C . ALA B 1 350 ? 1.273 17.031 25.094 1 97.81 350 ALA B C 1
ATOM 6224 O O . ALA B 1 350 ? 2.316 16.438 25.359 1 97.81 350 ALA B O 1
ATOM 6225 N N . ILE B 1 351 ? 1.272 18.078 24.281 1 97.94 351 ILE B N 1
ATOM 6226 C CA . ILE B 1 351 ? 2.496 18.578 23.672 1 97.94 351 ILE B CA 1
ATOM 6227 C C . ILE B 1 351 ? 3.508 18.938 24.766 1 97.94 351 ILE B C 1
ATOM 6229 O O . ILE B 1 351 ? 4.66 18.5 24.719 1 97.94 351 ILE B O 1
ATOM 6233 N N . ALA B 1 352 ? 3.039 19.672 25.734 1 97.25 352 ALA B N 1
ATOM 6234 C CA . ALA B 1 352 ? 3.904 20.25 26.766 1 97.25 352 ALA B CA 1
ATOM 6235 C C . ALA B 1 352 ? 4.297 19.203 27.797 1 97.25 352 ALA B C 1
ATOM 6237 O O . ALA B 1 352 ? 5.301 19.359 28.5 1 97.25 352 ALA B O 1
ATOM 6238 N N . ARG B 1 353 ? 3.516 18.188 27.938 1 97.25 353 ARG B N 1
ATOM 6239 C CA . ARG B 1 353 ? 3.789 17.188 28.969 1 97.25 353 ARG B CA 1
ATOM 6240 C C . ARG B 1 353 ? 4.891 16.234 28.516 1 97.25 353 ARG B C 1
ATOM 6242 O O . ARG B 1 353 ? 5.512 15.555 29.328 1 97.25 353 ARG B O 1
ATOM 6249 N N . ARG B 1 354 ? 5.102 16.109 27.25 1 96.19 354 ARG B N 1
ATOM 6250 C CA . ARG B 1 354 ? 6.191 15.289 26.734 1 96.19 354 ARG B CA 1
ATOM 6251 C C . ARG B 1 354 ? 7.539 15.961 26.953 1 96.19 354 ARG B C 1
ATOM 6253 O O . ARG B 1 354 ? 7.672 17.172 26.781 1 96.19 354 ARG B O 1
ATOM 6260 N N . ASP B 1 355 ? 8.547 15.156 27.359 1 96.81 355 ASP B N 1
ATOM 6261 C CA . ASP B 1 355 ? 9.898 15.68 27.531 1 96.81 355 ASP B CA 1
ATOM 6262 C C . ASP B 1 355 ? 10.398 16.344 26.25 1 96.81 355 ASP B C 1
ATOM 6264 O O . ASP B 1 355 ? 10.258 15.805 25.156 1 96.81 355 ASP B O 1
ATOM 6268 N N . THR B 1 356 ? 10.922 17.562 26.406 1 95.88 356 THR B N 1
ATOM 6269 C CA . THR B 1 356 ? 11.406 18.328 25.266 1 95.88 356 THR B CA 1
ATOM 6270 C C . THR B 1 356 ? 12.484 17.562 24.516 1 95.88 356 THR B C 1
ATOM 6272 O O . THR B 1 356 ? 12.641 17.734 23.297 1 95.88 356 THR B O 1
ATOM 6275 N N . HIS B 1 357 ? 13.195 16.688 25.219 1 96.5 357 HIS B N 1
ATOM 6276 C CA . HIS B 1 357 ? 14.312 15.977 24.609 1 96.5 357 HIS B CA 1
ATOM 6277 C C . HIS B 1 357 ? 13.875 14.617 24.062 1 96.5 357 HIS B C 1
ATOM 6279 O O . HIS B 1 357 ? 14.688 13.859 23.531 1 96.5 357 HIS B O 1
ATOM 6285 N N . ALA B 1 358 ? 12.617 14.375 24.156 1 96.69 358 ALA B N 1
ATOM 6286 C CA . ALA B 1 358 ? 12.109 13.07 23.719 1 96.69 358 ALA B CA 1
ATOM 6287 C C . ALA B 1 358 ? 12.156 12.945 22.203 1 96.69 358 ALA B C 1
ATOM 6289 O O . ALA B 1 358 ? 12.242 11.836 21.672 1 96.69 358 ALA B O 1
ATOM 6290 N N . THR B 1 359 ? 12.094 14.008 21.5 1 97.81 359 THR B N 1
ATOM 6291 C CA . THR B 1 359 ? 12.188 14.07 20.047 1 97.81 359 THR B CA 1
ATOM 6292 C C . THR B 1 359 ? 13.008 15.273 19.594 1 97.81 359 THR B C 1
ATOM 6294 O O . THR B 1 359 ? 13.43 16.078 20.422 1 97.81 359 THR B O 1
ATOM 6297 N N . ALA B 1 360 ? 13.203 15.422 18.344 1 98.06 360 ALA B N 1
ATOM 6298 C CA . ALA B 1 360 ? 14 16.516 17.812 1 98.06 360 ALA B CA 1
ATOM 6299 C C . ALA B 1 360 ? 13.188 17.812 17.75 1 98.06 360 ALA B C 1
ATOM 6301 O O . ALA B 1 360 ? 13.734 18.891 17.5 1 98.06 360 ALA B O 1
ATOM 6302 N N . PHE B 1 361 ? 11.883 17.75 17.938 1 97.56 361 PHE B N 1
ATOM 6303 C CA . PHE B 1 361 ? 11.062 18.953 18.031 1 97.56 361 PHE B CA 1
ATOM 6304 C C . PHE B 1 361 ? 11.297 19.688 19.344 1 97.56 361 PHE B C 1
ATOM 6306 O O . PHE B 1 361 ? 10.969 19.156 20.406 1 97.56 361 PHE B O 1
ATOM 6313 N N . PRO B 1 362 ? 11.75 20.906 19.344 1 96.75 362 PRO B N 1
ATOM 6314 C CA . PRO B 1 362 ? 12.281 21.5 20.578 1 96.75 362 PRO B CA 1
ATOM 6315 C C . PRO B 1 362 ? 11.289 22.453 21.25 1 96.75 362 PRO B C 1
ATOM 6317 O O . PRO B 1 362 ? 11.555 22.953 22.344 1 96.75 362 PRO B O 1
ATOM 6320 N N . HIS B 1 363 ? 10.133 22.766 20.75 1 96.56 363 HIS B N 1
ATOM 6321 C CA . HIS B 1 363 ? 9.359 23.922 21.156 1 96.56 363 HIS B CA 1
ATOM 6322 C C . HIS B 1 363 ? 8.156 23.516 22 1 96.56 363 HIS B C 1
ATOM 6324 O O . HIS B 1 363 ? 7.066 24.078 21.844 1 96.56 363 HIS B O 1
ATOM 6330 N N . ARG B 1 364 ? 8.32 22.609 22.844 1 97.06 364 ARG B N 1
ATOM 6331 C CA . ARG B 1 364 ? 7.199 22 23.562 1 97.06 364 ARG B CA 1
ATOM 6332 C C . ARG B 1 364 ? 6.711 22.906 24.688 1 97.06 364 ARG B C 1
ATOM 6334 O O . ARG B 1 364 ? 5.598 22.75 25.188 1 97.06 364 ARG B O 1
ATOM 6341 N N . GLU B 1 365 ? 7.492 23.891 25.062 1 95.81 365 GLU B N 1
ATOM 6342 C CA . GLU B 1 365 ? 7.121 24.781 26.156 1 95.81 365 GLU B CA 1
ATOM 6343 C C . GLU B 1 365 ? 6.34 26 25.656 1 95.81 365 GLU B C 1
ATOM 6345 O O . GLU B 1 365 ? 5.785 26.75 26.453 1 95.81 365 GLU B O 1
ATOM 6350 N N . ARG B 1 366 ? 6.352 26.219 24.375 1 97.38 366 ARG B N 1
ATOM 6351 C CA . ARG B 1 366 ? 5.609 27.328 23.797 1 97.38 366 ARG B CA 1
ATOM 6352 C C . ARG B 1 366 ? 4.113 27.188 24.047 1 97.38 366 ARG B C 1
ATOM 6354 O O . ARG B 1 366 ? 3.615 26.062 24.203 1 97.38 366 ARG B O 1
ATOM 6361 N N . LYS B 1 367 ? 3.42 28.328 24.078 1 97.88 367 LYS B N 1
ATOM 6362 C CA . LYS B 1 367 ? 2.004 28.281 24.438 1 97.88 367 LYS B CA 1
ATOM 6363 C C . LYS B 1 367 ? 1.124 28.547 23.219 1 97.88 367 LYS B C 1
ATOM 6365 O O . LYS B 1 367 ? 0.004 28.047 23.125 1 97.88 367 LYS B O 1
ATOM 6370 N N . PHE B 1 368 ? 1.605 29.375 22.328 1 98.06 368 PHE B N 1
ATOM 6371 C CA . PHE B 1 368 ? 0.811 29.75 21.156 1 98.06 368 PHE B CA 1
ATOM 6372 C C . PHE B 1 368 ? 1.685 29.844 19.922 1 98.06 368 PHE B C 1
ATOM 6374 O O . PHE B 1 368 ? 2.889 30.094 20.016 1 98.06 368 PHE B O 1
ATOM 6381 N N . CYS B 1 369 ? 1.112 29.578 18.781 1 97.62 369 CYS B N 1
ATOM 6382 C CA . CYS B 1 369 ? 1.714 29.828 17.469 1 97.62 369 CYS B CA 1
ATOM 6383 C C . CYS B 1 369 ? 0.787 30.656 16.594 1 97.62 369 CYS B C 1
ATOM 6385 O O . CYS B 1 369 ? -0.384 30.312 16.422 1 97.62 369 CYS B O 1
ATOM 6387 N N . ILE B 1 370 ? 1.226 31.797 16.109 1 97.44 370 ILE B N 1
ATOM 6388 C CA . ILE B 1 370 ? 0.477 32.625 15.172 1 97.44 370 ILE B CA 1
ATOM 6389 C C . ILE B 1 370 ? 1.089 32.531 13.773 1 97.44 370 ILE B C 1
ATOM 6391 O O . ILE B 1 370 ? 2.311 32.594 13.617 1 97.44 370 ILE B O 1
ATOM 6395 N N . THR B 1 371 ? 0.268 32.281 12.82 1 96.19 371 THR B N 1
ATOM 6396 C CA . THR B 1 371 ? 0.747 32.094 11.453 1 96.19 371 THR B CA 1
ATOM 6397 C C . THR B 1 371 ? -0.074 32.938 10.469 1 96.19 371 THR B C 1
ATOM 6399 O O . THR B 1 371 ? -1.305 32.844 10.461 1 96.19 371 THR B O 1
ATOM 6402 N N . ALA B 1 372 ? 0.572 33.75 9.695 1 96.44 372 ALA B N 1
ATOM 6403 C CA . ALA B 1 372 ? -0.043 34.469 8.578 1 96.44 372 ALA B CA 1
ATOM 6404 C C . ALA B 1 372 ? 0.225 33.75 7.262 1 96.44 372 ALA B C 1
ATOM 6406 O O . ALA B 1 372 ? 1.349 33.312 7.008 1 96.44 372 ALA B O 1
ATOM 6407 N N . VAL B 1 373 ? -0.816 33.594 6.48 1 94.44 373 VAL B N 1
ATOM 6408 C CA . VAL B 1 373 ? -0.718 32.906 5.203 1 94.44 373 VAL B CA 1
ATOM 6409 C C . VAL B 1 373 ? -1.304 33.781 4.094 1 94.44 373 VAL B C 1
ATOM 6411 O O . VAL B 1 373 ? -2.412 33.531 3.615 1 94.44 373 VAL B O 1
ATOM 6414 N N . PRO B 1 374 ? -0.525 34.812 3.641 1 95.19 374 PRO B N 1
ATOM 6415 C CA . PRO B 1 374 ? -0.979 35.469 2.414 1 95.19 374 PRO B CA 1
ATOM 6416 C C . PRO B 1 374 ? -1.028 34.531 1.217 1 95.19 374 PRO B C 1
ATOM 6418 O O . PRO B 1 374 ? -0.106 33.719 1.015 1 95.19 374 PRO B O 1
ATOM 6421 N N . LYS B 1 375 ? -2.086 34.5 0.514 1 94.31 375 LYS B N 1
ATOM 6422 C CA . LYS B 1 375 ? -2.33 33.75 -0.71 1 94.31 375 LYS B CA 1
ATOM 6423 C C . LYS B 1 375 ? -2.84 34.656 -1.826 1 94.31 375 LYS B C 1
ATOM 6425 O O . LYS B 1 375 ? -3.658 35.562 -1.585 1 94.31 375 LYS B O 1
ATOM 6430 N N . TRP B 1 376 ? -2.264 34.438 -2.984 1 94.56 376 TRP B N 1
ATOM 6431 C CA . TRP B 1 376 ? -2.615 35.312 -4.105 1 94.56 376 TRP B CA 1
ATOM 6432 C C . TRP B 1 376 ? -2.342 34.625 -5.438 1 94.56 376 TRP B C 1
ATOM 6434 O O . TRP B 1 376 ? -1.83 33.5 -5.469 1 94.56 376 TRP B O 1
ATOM 6444 N N . ASP B 1 377 ? -2.816 35.125 -6.551 1 92.5 377 ASP B N 1
ATOM 6445 C CA . ASP B 1 377 ? -2.725 34.438 -7.828 1 92.5 377 ASP B CA 1
ATOM 6446 C C . ASP B 1 377 ? -1.867 35.219 -8.82 1 92.5 377 ASP B C 1
ATOM 6448 O O . ASP B 1 377 ? -1.553 34.719 -9.906 1 92.5 377 ASP B O 1
ATOM 6452 N N . ASP B 1 378 ? -1.48 36.438 -8.5 1 94.62 378 ASP B N 1
ATOM 6453 C CA . ASP B 1 378 ? -0.738 37.312 -9.406 1 94.62 378 ASP B CA 1
ATOM 6454 C C . ASP B 1 378 ? 0.698 37.5 -8.93 1 94.62 378 ASP B C 1
ATOM 6456 O O . ASP B 1 378 ? 0.93 38.125 -7.891 1 94.62 378 ASP B O 1
ATOM 6460 N N . GLU B 1 379 ? 1.609 37.094 -9.695 1 95.25 379 GLU B N 1
ATOM 6461 C CA . GLU B 1 379 ? 3.021 37.156 -9.328 1 95.25 379 GLU B CA 1
ATOM 6462 C C . GLU B 1 379 ? 3.453 38.625 -9.117 1 95.25 379 GLU B C 1
ATOM 6464 O O . GLU B 1 379 ? 4.406 38.875 -8.383 1 95.25 379 GLU B O 1
ATOM 6469 N N . ASN B 1 380 ? 2.809 39.531 -9.742 1 96.38 380 ASN B N 1
ATOM 6470 C CA . ASN B 1 380 ? 3.141 40.938 -9.602 1 96.38 380 ASN B CA 1
ATOM 6471 C C . ASN B 1 380 ? 2.852 41.469 -8.188 1 96.38 380 ASN B C 1
ATOM 6473 O O . ASN B 1 380 ? 3.314 42.531 -7.801 1 96.38 380 ASN B O 1
ATOM 6477 N N . ARG B 1 381 ? 2.139 40.625 -7.367 1 96.5 381 ARG B N 1
ATOM 6478 C CA . ARG B 1 381 ? 1.787 41.062 -6.016 1 96.5 381 ARG B CA 1
ATOM 6479 C C . ARG B 1 381 ? 2.674 40.375 -4.98 1 96.5 381 ARG B C 1
ATOM 6481 O O . ARG B 1 381 ? 2.447 40.5 -3.777 1 96.5 381 ARG B O 1
ATOM 6488 N N . ASP B 1 382 ? 3.68 39.656 -5.402 1 95.62 382 ASP B N 1
ATOM 6489 C CA . ASP B 1 382 ? 4.539 38.906 -4.5 1 95.62 382 ASP B CA 1
ATOM 6490 C C . ASP B 1 382 ? 5.086 39.812 -3.387 1 95.62 382 ASP B C 1
ATOM 6492 O O . ASP B 1 382 ? 4.926 39.5 -2.203 1 95.62 382 ASP B O 1
ATOM 6496 N N . GLU B 1 383 ? 5.711 40.844 -3.779 1 95.94 383 GLU B N 1
ATOM 6497 C CA . GLU B 1 383 ? 6.359 41.75 -2.811 1 95.94 383 GLU B CA 1
ATOM 6498 C C . GLU B 1 383 ? 5.344 42.312 -1.826 1 95.94 383 GLU B C 1
ATOM 6500 O O . GLU B 1 383 ? 5.594 42.344 -0.62 1 95.94 383 GLU B O 1
ATOM 6505 N N . GLU B 1 384 ? 4.273 42.781 -2.342 1 96.38 384 GLU B N 1
ATOM 6506 C CA . GLU B 1 384 ? 3.219 43.344 -1.52 1 96.38 384 GLU B CA 1
ATOM 6507 C C . GLU B 1 384 ? 2.695 42.344 -0.5 1 96.38 384 GLU B C 1
ATOM 6509 O O . GLU B 1 384 ? 2.559 42.656 0.683 1 96.38 384 GLU B O 1
ATOM 6514 N N . MET B 1 385 ? 2.377 41.219 -0.97 1 96 385 MET B N 1
ATOM 6515 C CA . MET B 1 385 ? 1.76 40.188 -0.141 1 96 385 MET B CA 1
ATOM 6516 C C . MET B 1 385 ? 2.73 39.688 0.926 1 96 385 MET B C 1
ATOM 6518 O O . MET B 1 385 ? 2.348 39.5 2.082 1 96 385 MET B O 1
ATOM 6522 N N . MET B 1 386 ? 3.951 39.469 0.578 1 95.25 386 MET B N 1
ATOM 6523 C CA . MET B 1 386 ? 4.957 39 1.535 1 95.25 386 MET B CA 1
ATOM 6524 C C . MET B 1 386 ? 5.27 40.094 2.553 1 95.25 386 MET B C 1
ATOM 6526 O O . MET B 1 386 ? 5.457 39.812 3.738 1 95.25 386 MET B O 1
ATOM 6530 N N . ALA B 1 387 ? 5.332 41.312 2.082 1 95.88 387 ALA B N 1
ATOM 6531 C CA . ALA B 1 387 ? 5.598 42.438 2.969 1 95.88 387 ALA B CA 1
ATOM 6532 C C . ALA B 1 387 ? 4.523 42.562 4.043 1 95.88 387 ALA B C 1
ATOM 6534 O O . ALA B 1 387 ? 4.809 42.969 5.18 1 95.88 387 ALA B O 1
ATOM 6535 N N . TRP B 1 388 ? 3.305 42.312 3.672 1 96.69 388 TRP B N 1
ATOM 6536 C CA . TRP B 1 388 ? 2.211 42.344 4.637 1 96.69 388 TRP B CA 1
ATOM 6537 C C . TRP B 1 388 ? 2.482 41.406 5.816 1 96.69 388 TRP B C 1
ATOM 6539 O O . TRP B 1 388 ? 2.357 41.812 6.973 1 96.69 388 TRP B O 1
ATOM 6549 N N . ALA B 1 389 ? 2.818 40.219 5.578 1 95.81 389 ALA B N 1
ATOM 6550 C CA . ALA B 1 389 ? 3.119 39.25 6.625 1 95.81 389 ALA B CA 1
ATOM 6551 C C . ALA B 1 389 ? 4.363 39.656 7.41 1 95.81 389 ALA B C 1
ATOM 6553 O O . ALA B 1 389 ? 4.395 39.531 8.641 1 95.81 389 ALA B O 1
ATOM 6554 N N . ASP B 1 390 ? 5.359 40.125 6.68 1 95 390 ASP B N 1
ATOM 6555 C CA . ASP B 1 390 ? 6.602 40.5 7.332 1 95 390 ASP B CA 1
ATOM 6556 C C . ASP B 1 390 ? 6.379 41.688 8.273 1 95 390 ASP B C 1
ATOM 6558 O O . ASP B 1 390 ? 6.938 41.75 9.367 1 95 390 ASP B O 1
ATOM 6562 N N . GLU B 1 391 ? 5.652 42.625 7.84 1 96.75 391 GLU B N 1
ATOM 6563 C CA . GLU B 1 391 ? 5.363 43.781 8.664 1 96.75 391 GLU B CA 1
ATOM 6564 C C . GLU B 1 391 ? 4.602 43.406 9.93 1 96.75 391 GLU B C 1
ATOM 6566 O O . GLU B 1 391 ? 4.875 43.938 11.008 1 96.75 391 GLU B O 1
ATOM 6571 N N . LEU B 1 392 ? 3.652 42.562 9.758 1 97.12 392 LEU B N 1
ATOM 6572 C CA . LEU B 1 392 ? 2.91 42.062 10.906 1 97.12 392 LEU B CA 1
ATOM 6573 C C . LEU B 1 392 ? 3.848 41.406 11.922 1 97.12 392 LEU B C 1
ATOM 6575 O O . LEU B 1 392 ? 3.801 41.719 13.109 1 97.12 392 LEU B O 1
ATOM 6579 N N . PHE B 1 393 ? 4.719 40.594 11.477 1 95.38 393 PHE B N 1
ATOM 6580 C CA . PHE B 1 393 ? 5.531 39.812 12.414 1 95.38 393 PHE B CA 1
ATOM 6581 C C . PHE B 1 393 ? 6.715 40.625 12.906 1 95.38 393 PHE B C 1
ATOM 6583 O O . PHE B 1 393 ? 7.25 40.375 13.992 1 95.38 393 PHE B O 1
ATOM 6590 N N . ASN B 1 394 ? 7.113 41.625 12.117 1 96.12 394 ASN B N 1
ATOM 6591 C CA . ASN B 1 394 ? 8.047 42.594 12.672 1 96.12 394 ASN B CA 1
ATOM 6592 C C . ASN B 1 394 ? 7.441 43.375 13.852 1 96.12 394 ASN B C 1
ATOM 6594 O O . ASN B 1 394 ? 8.125 43.625 14.836 1 96.12 394 ASN B O 1
ATOM 6598 N N . ALA B 1 395 ? 6.215 43.656 13.727 1 97.44 395 ALA B N 1
ATOM 6599 C CA . ALA B 1 395 ? 5.52 44.375 14.789 1 97.44 395 ALA B CA 1
ATOM 6600 C C . ALA B 1 395 ? 5.324 43.5 16.016 1 97.44 395 ALA B C 1
ATOM 6602 O O . ALA B 1 395 ? 5.309 43.969 17.156 1 97.44 395 ALA B O 1
ATOM 6603 N N . LEU B 1 396 ? 5.176 42.219 15.828 1 97.5 396 LEU B N 1
ATOM 6604 C CA . LEU B 1 396 ? 4.895 41.312 16.922 1 97.5 396 LEU B CA 1
ATOM 6605 C C . LEU B 1 396 ? 6.184 40.781 17.531 1 97.5 396 LEU B C 1
ATOM 6607 O O . LEU B 1 396 ? 6.16 40.125 18.578 1 97.5 396 LEU B O 1
ATOM 6611 N N . LYS B 1 397 ? 7.289 41.031 16.906 1 96.5 397 LYS B N 1
ATOM 6612 C CA . LYS B 1 397 ? 8.586 40.469 17.266 1 96.5 397 LYS B CA 1
ATOM 6613 C C . LYS B 1 397 ? 8.898 40.688 18.75 1 96.5 397 LYS B C 1
ATOM 6615 O O . LYS B 1 397 ? 9.398 39.781 19.422 1 96.5 397 LYS B O 1
ATOM 6620 N N . PRO B 1 398 ? 8.625 41.875 19.344 1 97.19 398 PRO B N 1
ATOM 6621 C CA . PRO B 1 398 ? 8.969 42.125 20.75 1 97.19 398 PRO B CA 1
ATOM 6622 C C . PRO B 1 398 ? 8.258 41.156 21.703 1 97.19 398 PRO B C 1
ATOM 6624 O O . PRO B 1 398 ? 8.695 40.969 22.844 1 97.19 398 PRO B O 1
ATOM 6627 N N . TYR B 1 399 ? 7.219 40.562 21.25 1 97.88 399 TYR B N 1
ATOM 6628 C CA . TYR B 1 399 ? 6.41 39.719 22.109 1 97.88 399 TYR B CA 1
ATOM 6629 C C . TYR B 1 399 ? 6.656 38.25 21.812 1 97.88 399 TYR B C 1
ATOM 6631 O O . TYR B 1 399 ? 6.207 37.375 22.547 1 97.88 399 TYR B O 1
ATOM 6639 N N . ALA B 1 400 ? 7.285 37.906 20.719 1 97.19 400 ALA B N 1
ATOM 6640 C CA . ALA B 1 400 ? 7.461 36.531 20.234 1 97.19 400 ALA B CA 1
ATOM 6641 C C . ALA B 1 400 ? 8.5 35.781 21.062 1 97.19 400 ALA B C 1
ATOM 6643 O O . ALA B 1 400 ? 9.406 36.406 21.641 1 97.19 400 ALA B O 1
ATOM 6644 N N . ALA B 1 401 ? 8.305 34.531 21.219 1 96.44 401 ALA B N 1
ATOM 6645 C CA . ALA B 1 401 ? 9.297 33.625 21.828 1 96.44 401 ALA B CA 1
ATOM 6646 C C . ALA B 1 401 ? 10.32 33.188 20.797 1 96.44 401 ALA B C 1
ATOM 6648 O O . ALA B 1 401 ? 10.156 33.406 19.609 1 96.44 401 ALA B O 1
ATOM 6649 N N . ASP B 1 402 ? 11.367 32.594 21.281 1 92.69 402 ASP B N 1
ATOM 6650 C CA . ASP B 1 402 ? 12.383 32.031 20.375 1 92.69 402 ASP B CA 1
ATOM 6651 C C . ASP B 1 402 ? 11.867 30.797 19.656 1 92.69 402 ASP B C 1
ATOM 6653 O O . ASP B 1 402 ? 11 30.094 20.172 1 92.69 402 ASP B O 1
ATOM 6657 N N . GLY B 1 403 ? 12.422 30.672 18.484 1 92.75 403 GLY B N 1
ATOM 6658 C CA . GLY B 1 403 ? 12.094 29.469 17.734 1 92.75 403 GLY B CA 1
ATOM 6659 C C . GLY B 1 403 ? 11.031 29.688 16.672 1 92.75 403 GLY B C 1
ATOM 6660 O O . GLY B 1 403 ? 10.312 30.688 16.703 1 92.75 403 GLY B O 1
ATOM 6661 N N . VAL B 1 404 ? 10.977 28.828 15.734 1 92.75 404 VAL B N 1
ATOM 6662 C CA . VAL B 1 404 ? 9.977 28.828 14.672 1 92.75 404 VAL B CA 1
ATOM 6663 C C . VAL B 1 404 ? 9.547 27.406 14.352 1 92.75 404 VAL B C 1
ATOM 6665 O O . VAL B 1 404 ? 10.344 26.469 14.477 1 92.75 404 VAL B O 1
ATOM 6668 N N . TYR B 1 405 ? 8.32 27.297 14.086 1 94.56 405 TYR B N 1
ATOM 6669 C CA . TYR B 1 405 ? 7.832 25.984 13.672 1 94.56 405 TYR B CA 1
ATOM 6670 C C . TYR B 1 405 ? 8.367 25.609 12.297 1 94.56 405 TYR B C 1
ATOM 6672 O O . TYR B 1 405 ? 8.094 26.297 11.312 1 94.56 405 TYR B O 1
ATOM 6680 N N . VAL B 1 406 ? 9.055 24.5 12.203 1 94.06 406 VAL B N 1
ATOM 6681 C CA . VAL B 1 406 ? 9.82 24.141 11.016 1 94.06 406 VAL B CA 1
ATOM 6682 C C . VAL B 1 406 ? 8.875 23.922 9.836 1 94.06 406 VAL B C 1
ATOM 6684 O O . VAL B 1 406 ? 9.219 24.219 8.695 1 94.06 406 VAL B O 1
ATOM 6687 N N . ASN B 1 407 ? 7.637 23.438 10.062 1 93.88 407 ASN B N 1
ATOM 6688 C CA . ASN B 1 407 ? 6.688 23.172 8.984 1 93.88 407 ASN B CA 1
ATOM 6689 C C . ASN B 1 407 ? 6.094 24.453 8.422 1 93.88 407 ASN B C 1
ATOM 6691 O O . ASN B 1 407 ? 5.477 24.453 7.355 1 93.88 407 ASN B O 1
ATOM 6695 N N . TYR B 1 408 ? 6.219 25.609 9.102 1 92.31 408 TYR B N 1
ATOM 6696 C CA . TYR B 1 408 ? 5.688 26.875 8.633 1 92.31 408 TYR B CA 1
ATOM 6697 C C . TYR B 1 408 ? 6.809 27.797 8.172 1 92.31 408 TYR B C 1
ATOM 6699 O O . TYR B 1 408 ? 6.598 29 7.98 1 92.31 408 TYR B O 1
ATOM 6707 N N . LEU B 1 409 ? 7.98 27.219 8.031 1 89 409 LEU B N 1
ATOM 6708 C CA . LEU B 1 409 ? 9.117 28 7.586 1 89 409 LEU B CA 1
ATOM 6709 C C . LEU B 1 409 ? 9.141 28.125 6.066 1 89 409 LEU B C 1
ATOM 6711 O O . LEU B 1 409 ? 9.047 27.109 5.363 1 89 409 LEU B O 1
ATOM 6715 N N . ASP B 1 410 ? 9.109 29.266 5.586 1 85.44 410 ASP B N 1
ATOM 6716 C CA . ASP B 1 410 ? 9.289 29.516 4.16 1 85.44 410 ASP B CA 1
ATOM 6717 C C . ASP B 1 410 ? 10.766 29.688 3.811 1 85.44 410 ASP B C 1
ATOM 6719 O O . ASP B 1 410 ? 11.625 29.625 4.691 1 85.44 410 ASP B O 1
ATOM 6723 N N . GLU B 1 411 ? 11.156 29.547 2.482 1 68.25 411 GLU B N 1
ATOM 6724 C CA . GLU B 1 411 ? 12.555 29.688 2.082 1 68.25 411 GLU B CA 1
ATOM 6725 C C . GLU B 1 411 ? 13.133 31.016 2.553 1 68.25 411 GLU B C 1
ATOM 6727 O O . GLU B 1 411 ? 12.727 32.094 2.076 1 68.25 411 GLU B O 1
ATOM 6732 N N . VAL B 1 412 ? 13.406 31 3.932 1 55.56 412 VAL B N 1
ATOM 6733 C CA . VAL B 1 412 ? 14.086 32.219 4.332 1 55.56 412 VAL B CA 1
ATOM 6734 C C . VAL B 1 412 ? 15.547 31.922 4.648 1 55.56 412 VAL B C 1
ATOM 6736 O O . VAL B 1 412 ? 15.875 30.859 5.172 1 55.56 412 VAL B O 1
ATOM 6739 N N . GLY B 1 413 ? 16.516 32.562 4.016 1 53.34 413 GLY B N 1
ATOM 6740 C CA . GLY B 1 413 ? 17.953 32.562 4.168 1 53.34 413 GLY B CA 1
ATOM 6741 C C . GLY B 1 413 ? 18.453 31.547 5.18 1 53.34 413 GLY B C 1
ATOM 6742 O O . GLY B 1 413 ? 17.672 30.844 5.805 1 53.34 413 GLY B O 1
ATOM 6743 N N . ASP B 1 414 ? 19.734 31.047 5.273 1 51.59 414 ASP B N 1
ATOM 6744 C CA . ASP B 1 414 ? 20.469 30.109 6.117 1 51.59 414 ASP B CA 1
ATOM 6745 C C . ASP B 1 414 ? 20.047 30.234 7.578 1 51.59 414 ASP B C 1
ATOM 6747 O O . ASP B 1 414 ? 19.969 29.234 8.297 1 51.59 414 ASP B O 1
ATOM 6751 N N . GLU B 1 415 ? 19.703 31.219 8.195 1 60.5 415 GLU B N 1
ATOM 6752 C CA . GLU B 1 415 ? 19.469 31.531 9.602 1 60.5 415 GLU B CA 1
ATOM 6753 C C . GLU B 1 415 ? 18.156 30.922 10.086 1 60.5 415 GLU B C 1
ATOM 6755 O O . GLU B 1 415 ? 18.094 30.359 11.188 1 60.5 415 GLU B O 1
ATOM 6760 N N . PRO B 1 416 ? 17.281 30.547 9.352 1 69.75 416 PRO B N 1
ATOM 6761 C CA . PRO B 1 416 ? 15.969 30.109 9.859 1 69.75 416 PRO B CA 1
ATOM 6762 C C . PRO B 1 416 ? 15.945 28.641 10.25 1 69.75 416 PRO B C 1
ATOM 6764 O O . PRO B 1 416 ? 15.234 28.25 11.18 1 69.75 416 PRO B O 1
ATOM 6767 N N . ALA B 1 417 ? 16.797 27.828 9.773 1 79.56 417 ALA B N 1
ATOM 6768 C CA . ALA B 1 417 ? 16.828 26.422 10.164 1 79.56 417 ALA B CA 1
ATOM 6769 C C . ALA B 1 417 ? 17.297 26.266 11.609 1 79.56 417 ALA B C 1
ATOM 6771 O O . ALA B 1 417 ? 16.719 25.484 12.375 1 79.56 417 ALA B O 1
ATOM 6772 N N . ARG B 1 418 ? 18.266 26.984 11.984 1 87.31 418 ARG B N 1
ATOM 6773 C CA . ARG B 1 418 ? 18.781 26.891 13.344 1 87.31 418 ARG B CA 1
ATOM 6774 C C . ARG B 1 418 ? 17.703 27.25 14.367 1 87.31 418 ARG B C 1
ATOM 6776 O O . ARG B 1 418 ? 17.609 26.609 15.422 1 87.31 418 ARG B O 1
ATOM 6783 N N . ASP B 1 419 ? 16.984 28.219 14.109 1 89.69 419 ASP B N 1
ATOM 6784 C CA . ASP B 1 419 ? 15.922 28.641 15.016 1 89.69 419 ASP B CA 1
ATOM 6785 C C . ASP B 1 419 ? 14.836 27.578 15.125 1 89.69 419 ASP B C 1
ATOM 6787 O O . ASP B 1 419 ? 14.203 27.438 16.172 1 89.69 419 ASP B O 1
ATOM 6791 N N . ALA B 1 420 ? 14.617 26.859 14.094 1 92.62 420 ALA B N 1
ATOM 6792 C CA . ALA B 1 420 ? 13.586 25.828 14.07 1 92.62 420 ALA B CA 1
ATOM 6793 C C . ALA B 1 420 ? 13.969 24.641 14.953 1 92.62 420 ALA B C 1
ATOM 6795 O O . ALA B 1 420 ? 13.102 24 15.547 1 92.62 420 ALA B O 1
ATOM 6796 N N . TYR B 1 421 ? 15.219 24.391 15.078 1 95.12 421 TYR B N 1
ATOM 6797 C CA . TYR B 1 421 ? 15.656 23.203 15.805 1 95.12 421 TYR B CA 1
ATOM 6798 C C . TYR B 1 421 ? 16.125 23.547 17.203 1 95.12 421 TYR B C 1
ATOM 6800 O O . TYR B 1 421 ? 16.188 22.688 18.094 1 95.12 421 TYR B O 1
ATOM 6808 N N . GLY B 1 422 ? 16.5 24.859 17.422 1 93.81 422 GLY B N 1
ATOM 6809 C CA . GLY B 1 422 ? 16.781 25.359 18.75 1 93.81 422 GLY B CA 1
ATOM 6810 C C . GLY B 1 422 ? 17.906 24.609 19.438 1 93.81 422 GLY B C 1
ATOM 6811 O O . GLY B 1 422 ? 19 24.453 18.875 1 93.81 422 GLY B O 1
ATOM 6812 N N . GLN B 1 423 ? 17.641 24.141 20.672 1 95.44 423 GLN B N 1
ATOM 6813 C CA . GLN B 1 423 ? 18.656 23.531 21.531 1 95.44 423 GLN B CA 1
ATOM 6814 C C . GLN B 1 423 ? 19.094 22.172 20.984 1 95.44 423 GLN B C 1
ATOM 6816 O O . GLN B 1 423 ? 20.094 21.625 21.438 1 95.44 423 GLN B O 1
ATOM 6821 N N . HIS B 1 424 ? 18.422 21.688 20.047 1 97.19 424 HIS B N 1
ATOM 6822 C CA . HIS B 1 424 ? 18.734 20.359 19.531 1 97.19 424 HIS B CA 1
ATOM 6823 C C . HIS B 1 424 ? 19.672 20.438 18.328 1 97.19 424 HIS B C 1
ATOM 6825 O O . HIS B 1 424 ? 20.078 19.406 17.781 1 97.19 424 HIS B O 1
ATOM 6831 N N . TRP B 1 425 ? 20.094 21.641 17.922 1 96.5 425 TRP B N 1
ATOM 6832 C CA . TRP B 1 425 ? 20.875 21.859 16.703 1 96.5 425 TRP B CA 1
ATOM 6833 C C . TRP B 1 425 ? 22.156 21.047 16.719 1 96.5 425 TRP B C 1
ATOM 6835 O O . TRP B 1 425 ? 22.453 20.328 15.766 1 96.5 425 TRP B O 1
ATOM 6845 N N . ASN B 1 426 ? 22.875 21.094 17.812 1 97.06 426 ASN B N 1
ATOM 6846 C CA . ASN B 1 426 ? 24.156 20.406 17.859 1 97.06 426 ASN B CA 1
ATOM 6847 C C . ASN B 1 426 ? 24 18.891 17.781 1 97.06 426 ASN B C 1
ATOM 6849 O O . ASN B 1 426 ? 24.766 18.219 17.094 1 97.06 426 ASN B O 1
ATOM 6853 N N . ARG B 1 427 ? 23.031 18.406 18.516 1 98 427 ARG B N 1
ATOM 6854 C CA . ARG B 1 427 ? 22.781 16.969 18.453 1 98 427 ARG B CA 1
ATOM 6855 C C . ARG B 1 427 ? 22.391 16.547 17.047 1 98 427 ARG B C 1
ATOM 6857 O O . ARG B 1 427 ? 22.797 15.477 16.578 1 98 427 ARG B O 1
ATOM 6864 N N . LEU B 1 428 ? 21.641 17.344 16.375 1 98.19 428 LEU B N 1
ATOM 6865 C CA . LEU B 1 428 ? 21.188 17.047 15.016 1 98.19 428 LEU B CA 1
ATOM 6866 C C . LEU B 1 428 ? 22.375 17.047 14.047 1 98.19 428 LEU B C 1
ATOM 6868 O O . LEU B 1 428 ? 22.453 16.203 13.148 1 98.19 428 LEU B O 1
ATOM 6872 N N . THR B 1 429 ? 23.266 18 14.18 1 97.94 429 THR B N 1
ATOM 6873 C CA . THR B 1 429 ? 24.422 18.062 13.289 1 97.94 429 THR B CA 1
ATOM 6874 C C . THR B 1 429 ? 25.312 16.844 13.477 1 97.94 429 THR B C 1
ATOM 6876 O O . THR B 1 429 ? 25.891 16.344 12.516 1 97.94 429 THR B O 1
ATOM 6879 N N . GLU B 1 430 ? 25.422 16.391 14.734 1 98.44 430 GLU B N 1
ATOM 6880 C CA . GLU B 1 430 ? 26.188 15.172 14.992 1 98.44 430 GLU B CA 1
ATOM 6881 C C . GLU B 1 430 ? 25.516 13.953 14.367 1 98.44 430 GLU B C 1
ATOM 6883 O O . GLU B 1 430 ? 26.188 13.07 13.836 1 98.44 430 GLU B O 1
ATOM 6888 N N . LEU B 1 431 ? 24.266 13.93 14.508 1 98.44 431 LEU B N 1
ATOM 6889 C CA . LEU B 1 431 ? 23.5 12.844 13.883 1 98.44 431 LEU B CA 1
ATOM 6890 C C . LEU B 1 431 ? 23.688 12.859 12.367 1 98.44 431 LEU B C 1
ATOM 6892 O O . LEU B 1 431 ? 23.812 11.805 11.75 1 98.44 431 LEU B O 1
ATOM 6896 N N . LYS B 1 432 ? 23.625 14.07 11.805 1 98.31 432 LYS B N 1
ATOM 6897 C CA . LYS B 1 432 ? 23.844 14.227 10.375 1 98.31 432 LYS B CA 1
ATOM 6898 C C . LYS B 1 432 ? 25.203 13.68 9.953 1 98.31 432 LYS B C 1
ATOM 6900 O O . LYS B 1 432 ? 25.312 12.984 8.945 1 98.31 432 LYS B O 1
ATOM 6905 N N . LYS B 1 433 ? 26.188 13.961 10.664 1 98.38 433 LYS B N 1
ATOM 6906 C CA . LYS B 1 433 ? 27.531 13.477 10.375 1 98.38 433 LYS B CA 1
ATOM 6907 C C . LYS B 1 433 ? 27.578 11.945 10.336 1 98.38 433 LYS B C 1
ATOM 6909 O O . LYS B 1 433 ? 28.266 11.359 9.5 1 98.38 433 LYS B O 1
ATOM 6914 N N . LYS B 1 434 ? 26.859 11.375 11.125 1 98.12 434 LYS B N 1
ATOM 6915 C CA . LYS B 1 434 ? 26.828 9.914 11.219 1 98.12 434 LYS B CA 1
ATOM 6916 C C . LYS B 1 434 ? 26.047 9.305 10.055 1 98.12 434 LYS B C 1
ATOM 6918 O O . LYS B 1 434 ? 26.484 8.305 9.477 1 98.12 434 LYS B O 1
ATOM 6923 N N . TRP B 1 435 ? 24.906 9.844 9.695 1 98.12 435 TRP B N 1
ATOM 6924 C CA . TRP B 1 435 ? 23.953 9.156 8.828 1 98.12 435 TRP B CA 1
ATOM 6925 C C . TRP B 1 435 ? 24 9.727 7.414 1 98.12 435 TRP B C 1
ATOM 6927 O O . TRP B 1 435 ? 23.578 9.07 6.461 1 98.12 435 TRP B O 1
ATOM 6937 N N . ASP B 1 436 ? 24.484 10.891 7.262 1 98.19 436 ASP B N 1
ATOM 6938 C CA . ASP B 1 436 ? 24.562 11.562 5.969 1 98.19 436 ASP B CA 1
ATOM 6939 C C . ASP B 1 436 ? 25.734 12.547 5.938 1 98.19 436 ASP B C 1
ATOM 6941 O O . ASP B 1 436 ? 25.547 13.75 5.762 1 98.19 436 ASP B O 1
ATOM 6945 N N . PRO B 1 437 ? 26.906 12 6.055 1 97.88 437 PRO B N 1
ATOM 6946 C CA . PRO B 1 437 ? 28.078 12.859 6.18 1 97.88 437 PRO B CA 1
ATOM 6947 C C . PRO B 1 437 ? 28.297 13.742 4.953 1 97.88 437 PRO B C 1
ATOM 6949 O O . PRO B 1 437 ? 28.922 14.812 5.051 1 97.88 437 PRO B O 1
ATOM 6952 N N . GLU B 1 438 ? 27.797 13.383 3.812 1 97.5 438 GLU B N 1
ATOM 6953 C CA . GLU B 1 438 ? 28.016 14.164 2.594 1 97.5 438 GLU B CA 1
ATOM 6954 C C . GLU B 1 438 ? 26.844 15.117 2.342 1 97.5 438 GLU B C 1
ATOM 6956 O O . GLU B 1 438 ? 26.812 15.805 1.317 1 97.5 438 GLU B O 1
ATOM 6961 N N . ASN B 1 439 ? 25.906 15.148 3.238 1 97.69 439 ASN B N 1
ATOM 6962 C CA . ASN B 1 439 ? 24.766 16.047 3.184 1 97.69 439 ASN B CA 1
ATOM 6963 C C . ASN B 1 439 ? 23.953 15.844 1.911 1 97.69 439 ASN B C 1
ATOM 6965 O O . ASN B 1 439 ? 23.594 16.812 1.229 1 97.69 439 ASN B O 1
ATOM 6969 N N . LEU B 1 440 ? 23.75 14.57 1.603 1 97.88 440 LEU B N 1
ATOM 6970 C CA . LEU B 1 440 ? 22.922 14.211 0.452 1 97.88 440 LEU B CA 1
ATOM 6971 C C . LEU B 1 440 ? 21.531 14.797 0.584 1 97.88 440 LEU B C 1
ATOM 6973 O O . LEU B 1 440 ? 20.969 15.328 -0.385 1 97.88 440 LEU B O 1
ATOM 6977 N N . PHE B 1 441 ? 20.938 14.617 1.726 1 97.31 441 PHE B N 1
ATOM 6978 C CA . PHE B 1 441 ? 19.609 15.148 2.008 1 97.31 441 PHE B CA 1
ATOM 6979 C C . PHE B 1 441 ? 19.688 16.594 2.48 1 97.31 441 PHE B C 1
ATOM 6981 O O . PHE B 1 441 ? 19.703 16.859 3.684 1 97.31 441 PHE B O 1
ATOM 6988 N N . ARG B 1 442 ? 19.672 17.516 1.522 1 95.5 442 ARG B N 1
ATOM 6989 C CA . ARG B 1 442 ? 19.891 18.906 1.9 1 95.5 442 ARG B CA 1
ATOM 6990 C C . ARG B 1 442 ? 18.812 19.812 1.308 1 95.5 442 ARG B C 1
ATOM 6992 O O . ARG B 1 442 ? 18.812 21.016 1.551 1 95.5 442 ARG B O 1
ATOM 6999 N N . MET B 1 443 ? 17.891 19.266 0.473 1 93.06 443 MET B N 1
ATOM 7000 C CA . MET B 1 443 ? 16.734 20.031 0.002 1 93.06 443 MET B CA 1
ATOM 7001 C C . MET B 1 443 ? 15.633 20.062 1.065 1 93.06 443 MET B C 1
ATOM 7003 O O . MET B 1 443 ? 14.547 19.531 0.866 1 93.06 443 MET B O 1
ATOM 7007 N N . ASN B 1 444 ? 15.805 20.562 2.164 1 92.75 444 ASN B N 1
ATOM 7008 C CA . ASN B 1 444 ? 14.984 20.781 3.354 1 92.75 444 ASN B CA 1
ATOM 7009 C C . ASN B 1 444 ? 15.531 21.906 4.219 1 92.75 444 ASN B C 1
ATOM 7011 O O . ASN B 1 444 ? 16.391 22.688 3.771 1 92.75 444 ASN B O 1
ATOM 7015 N N . HIS B 1 445 ? 14.898 22.25 5.336 1 92.31 445 HIS B N 1
ATOM 7016 C CA . HIS B 1 445 ? 15.594 23.094 6.301 1 92.31 445 HIS B CA 1
ATOM 7017 C C . HIS B 1 445 ? 16.797 22.375 6.891 1 92.31 445 HIS B C 1
ATOM 7019 O O . HIS B 1 445 ? 16.703 21.734 7.938 1 92.31 445 HIS B O 1
ATOM 7025 N N . ASN B 1 446 ? 17.859 22.625 6.199 1 94.62 446 ASN B N 1
ATOM 7026 C CA . ASN B 1 446 ? 19 21.719 6.219 1 94.62 446 ASN B CA 1
ATOM 7027 C C . ASN B 1 446 ? 19.781 21.828 7.527 1 94.62 446 ASN B C 1
ATOM 7029 O O . ASN B 1 446 ? 20.047 22.938 8.008 1 94.62 446 ASN B O 1
ATOM 7033 N N . VAL B 1 447 ? 20.031 20.703 8.078 1 95.31 447 VAL B N 1
ATOM 7034 C CA . VAL B 1 447 ? 21.031 20.5 9.125 1 95.31 447 VAL B CA 1
ATOM 7035 C C . VAL B 1 447 ? 22.328 19.984 8.516 1 95.31 447 VAL B C 1
ATOM 7037 O O . VAL B 1 447 ? 22.391 18.844 8.047 1 95.31 447 VAL B O 1
ATOM 7040 N N . PRO B 1 448 ? 23.344 20.766 8.516 1 95.69 448 PRO B N 1
ATOM 7041 C CA . PRO B 1 448 ? 24.625 20.281 7.98 1 95.69 448 PRO B CA 1
ATOM 7042 C C . PRO B 1 448 ? 25.344 19.328 8.93 1 95.69 448 PRO B C 1
ATOM 7044 O O . PRO B 1 448 ? 25.109 19.359 10.141 1 95.69 448 PRO B O 1
ATOM 7047 N N . PRO B 1 449 ? 26.172 18.438 8.328 1 97.25 449 PRO B N 1
ATOM 7048 C CA . PRO B 1 449 ? 26.969 17.594 9.211 1 97.25 449 PRO B CA 1
ATOM 7049 C C . PRO B 1 449 ? 27.938 18.391 10.078 1 97.25 449 PRO B C 1
ATOM 7051 O O . PRO B 1 449 ? 28.516 19.375 9.617 1 97.25 449 PRO B O 1
ATOM 7054 N N . ALA B 1 450 ? 28.109 17.844 11.312 1 94.62 450 ALA B N 1
ATOM 7055 C CA . ALA B 1 450 ? 29.047 18.5 12.211 1 94.62 450 ALA B CA 1
ATOM 7056 C C . ALA B 1 450 ? 30.469 18.438 11.656 1 94.62 450 ALA B C 1
ATOM 7058 O O . ALA B 1 450 ? 30.875 17.438 11.078 1 94.62 450 ALA B O 1
ATOM 7059 N N . GLY B 1 451 ? 31.328 19.578 11.828 1 83.5 451 GLY B N 1
ATOM 7060 C CA . GLY B 1 451 ? 32.719 19.656 11.438 1 83.5 451 GLY B CA 1
ATOM 7061 C C . GLY B 1 451 ? 33.688 19.5 12.609 1 83.5 451 GLY B C 1
ATOM 7062 O O . GLY B 1 451 ? 33.281 19.656 13.766 1 83.5 451 GLY B O 1
#